Protein 8Z00 (pdb70)

Radius of gyration: 40.87 Å; Cα contacts (8 Å, |Δi|>4): 2159; chains: 2; bounding box: 57×71×134 Å

B-factor: mean 33.97, std 18.91, range [0.84, 108.85]

Secondary structure (DSSP, 8-state):
--EEEEEEEB--S-SSS----B-S-EEEE-TTSEEEE--SSHHHHHHHHHHHHTSS--SEEEEEETTBSTTSSS---SSTT-EEE-SS----SS-BHHHHHHHHHHHTT--HHHHHHHHHHHHHHHT---TTSBGGGS-HHHHHHHHHHHHHHT--SEEEEE-S-SS--HHHHHHHHHHHHHHSSSSS-EEEEE-S-SGGGGG-SEEEEEETTEEEEEE-HHHHHTTTT-SSHHHHS-----TTTHHHHHHHHHHHHHT-HHHHIIIIIHHHHHHHHHHHHSSPPP--EEEEE-BTTS----SS-------SSSS-S-SSHHHHTTS-TTTEEEEE-SSHHHHHHHHHTTT-SEE--B-TTHHHHHHHHHHHGGG--HHHHHHT-EEEEEB-SSHHHHHHHHHHHHHHHHHHHHHHHHHTS--GGGG--SEEE-S-SBS-SS--SHHHHHHHHHHHHHHHHHHHHHHHHHHHHHHTTHHHHHHHTT--HHHHHHHHHHHHHHHHHHHHHHHHIIIIIIT-----S-HHHHHHHHHHHHHHHHHHHHHHHHH-SSHHHHHHHHHHHHHHHHHHTTSSS-GGGS-HHHHHHHTTSTTHHHHHHHHHHHHH---TTSHHHHHHHHHHHHHHHHHHHHHHHHHH--/--EEEES--EEEE-SSSEEEEE-S-EEEE-TTSB--EEESSHHHHHHHHHHHHTSS--SS--EEETTBSTTSSSS-TTTTTEEEE-SS----SS-BHHHHHHHHHHHTT--HHHHHHHHHHHHHHTT---TTSBGGGS-HHHHHHHHHHHHHTT--SEEEEE-SSSS--HHHHHHHHHHHHHHHTTSS-EEEEE-S-TTTTTS-SSEEEEETTEEEEEE-HHHHHHHHT-S-SHHHH------HHHHHHHHHHHHHHHT-HHHHIIIIIHHHHHHHHHHHHSSPPP--EEEEEEETTS----SS-------SSSS-S-SSHHHHTTS-TTTEEEEE-S-HHHHHHHHHTTT-SEEEEE-TTHHHHHHHHHHHGGG--TTHHHHTSEEEEEB-SSHHHHHHHHHHHHHHHHHHHHHHSSTTS--GGGGS-SEEE---SBS-SS--HHHHHHHHHHHHHHHHHHHHHHHHHHHHHHHTTHHHHHHHHT--HHHHHHHHHHHHHHHHHHHHHHHHIIIIIIT-----S-HHHHHHHHHHHHHHHHHHHHHHHHH--SHHHHHHHHHHHHHHHHHHTTSSS-GGGS-HHHHHHHTTSTTHHHHHHHHHHHHT---TTSHHHHHHHHHHHHHHHHHHHHHHHHHH--

InterPro domains:
  IPR000412 ABC-2 transporter [PR00164] (591-613)
  IPR000412 ABC-2 transporter [PR00164] (673-697)
  IPR000412 ABC-2 transporter [PR00164] (710-729)
  IPR000412 ABC-2 transporter [PR00164] (730-749)
  IPR003439 ABC transporter-like, ATP-binding domain [PF00005] (83-226)
  IPR003439 ABC transporter-like, ATP-binding domain [PS50893] (64-298)
  IPR003593 AAA+ ATPase domain [SM00382] (92-283)
  IPR013525 ABC-2 type transporter, transmembrane domain [PF12698] (410-778)
  IPR017871 ABC transporter-like, conserved site [PS00211] (199-213)
  IPR027417 P-loop containing nucleoside triphosphate hydrolase [G3DSA:3.40.50.300] (60-331)
  IPR027417 P-loop containing nucleoside triphosphate hydrolase [SSF52540] (66-286)
  IPR047817 ABC-2 type transporter, transmembrane domain, bacterial-type [PS51012] (559-788)

Sequence (1284 aa):
HAVCVRHAFKQYGSKKNPNHVLSDLNMTVAKGTIYGLLGASGCGKTTLLSCIVGRRRLNTGEIWVLGGKPGTKGSGVPGKRVGYMPQEIALYGEFSIKETMMYFGWIFGMESSEINERLQFLLNFLDLPSQNRLVKNLSGGQQRRVSFAVALMHDPELLILDEPTVGVDPLLRQSIWNHLVQITKDGNKTVIITTHYIEEARQAHTIGLMRSGKLLAEESPHVLLSMYGCQSLEEVFLKLSSWGKIKALLQKNFLRMWRNVGVMLFIFALPVMQVILFCLAIGRDPTGLKLAIVNHEKNYTNQSYQECSFDYGCKFSYLSCRYLNNLRNSTILKEYYPDPESAVDAVKQGHAWGALYFTENFTDALVARMALGKDADPETLDQSEVRVWLDMSNQQIGIILQRDLQLSYQDFAKDLLGACEQNPDLAEIPISFKEPIYGSNKPSFTDFVAPGVILTIVFFLAVALTSSALIIERMEGLLDRSWVAGVTPGEILFSHVVTQFVVMCGQTALVLIFMILVFGVQCKGDIGWVIVLTILQGLCGMCFGFVISAICELERNAIQLALGSFYPTLLLSGVIWPIEGMPTVLRYVSTFLPLTLATTSLRAMLTRGWSIAEPAVYYGFLATIIWIVAFLTISMLVLRFKHAVCVRHAFKQYGSKKNPNHVLSDLNMTVAKGTIYGLLGASGCGKTTLLSCIVGRRRLNTGEIWVLGGKPGTKGSGVPGKRVGYMPQEIALYGEFSIKETMMYFGWIFGMESSEINERLQFLLNFLDLPSQNRLVKNLSGGQQRRVSFAVALMHDPELLILDEPTVGVDPLLRQSIWNHLVQITKDGNKTVIITTHYIEEARQAHTIGLMRSGKLLAEESPHVLLSMYGCQSLEEVFLKLSSWGKIKALLQKNFLRMWRNVGVMLFIFALPVMQVILFCLAIGRDPTGLKLAIVNHEKNYTNQSYQECSFDYGCKFSYLSCRYLNNLRNSTILKEYYPDPESAVDAVKQGHAWGALYFTENFTDALVARMALGKDADPETLDQSEVRVWLDMSNQQIGIILQRDLQLSYQDFAKDLLGACEQNPDLAEIPISFKEPIYGSNKPSFTDFVAPGVILTIVFFLAVALTSSALIIERMEGLLDRSWVAGVTPGEILFSHVVTQFVVMCGQTALVLIFMILVFGVQCKGDIGWVIVLTILQGLCGMCFGFVISAICELERNAIQLALGSFYPTLLLSGVIWPIEGMPTVLRYVSTFLPLTLATTSLRAMLTRGWSIAEPAVYYGFLATIIWIVAFLTISMLVLRFK

Solvent-accessible surface area: 55242 Å² total; per-residue (Å²): 128,1,0,27,0,81,93,0,86,19,74,98,63,70,201,192,76,56,57,114,12,4,24,64,1,71,1,36,0,43,104,11,26,0,2,0,0,3,12,24,54,35,69,8,6,38,6,0,0,2,2,1,1,24,43,103,110,5,90,92,20,119,10,110,1,15,36,10,94,10,37,60,183,60,13,16,2,43,16,137,97,5,1,18,1,3,78,70,60,2,14,20,25,15,15,10,1,58,57,7,2,27,18,14,0,100,11,22,59,32,116,51,87,79,0,52,121,59,1,98,91,2,25,129,39,0,108,20,27,68,46,105,53,51,5,121,91,16,38,51,37,40,34,40,48,0,2,4,2,6,2,8,1,19,85,4,29,1,2,0,0,2,14,6,0,39,29,18,55,12,68,35,15,107,41,4,6,87,28,0,31,107,36,2,130,149,41,76,50,2,0,0,2,0,3,48,22,33,49,38,0,117,83,4,80,30,0,0,1,10,59,88,10,84,29,42,26,58,84,26,8,128,68,10,12,94,98,202,63,34,136,23,1,71,72,5,12,81,47,154,113,94,203,26,51,30,104,9,7,38,101,14,32,74,51,68,29,170,89,52,111,43,48,55,105,32,6,54,45,15,5,27,79,34,0,51,26,5,9,50,2,7,2,93,50,1,74,28,1,83,0,0,0,0,8,70,32,35,131,107,86,84,85,95,121,8,84,56,57,31,55,154,50,49,187,52,46,79,2,0,2,6,2,5,92,34,6,86,119,86,12,6,85,59,39,19,35,66,64,20,112,41,0,26,71,4,0,104,81,64,103,10,37,0,0,0,39,0,10,106,69,4,10,99,10,2,45,34,34,79,69,80,38,132,116,11,64,98,120,22,15,72,41,0,28,3,35,1,54,7,0,8,22,19,18,8,0,0,46,11,0,58,80,6,0,90,83,0,30,44,50,2,18,68,58,10,34,42,36,43,152,76,59,58,78,44,25,71,75,11,12,22,62,71,139,14,36,36,29,59,125,138,34,41,7,23,43,7,4,0,1,0,27,2,0,19,16,1,6,34,18,2,2,41,39,0,6,44,48,30,0,29,24,90,79,74,4,10,48,42,15,13,65,5,10,14,1,74,88,51,17,32,96,105,4,25,47,43,15,8,84,74,5,2,44,29,6,4,50,64,1,15,84,56,0,32,144,91,63,52,12,106,35,112,22,79,83,34,100,0,68,65,0,0,30,29,0,0,40,0,0,8,4,37,0,19,13,3,6,25,97,13,128,76,33,77,65,7,45,51,82,20,24,24,31,24,45,18,26,43,25,16,5,6,7,32,5,2,39,33,7,5,48,81,116,35,48,151,89,0,51,154,39,15,8,5,53,0,1,61,0,0,35,6,3,3,22,54,30,22,62,56,79,49,68,36,0,76,108,0,19,95,17,0,82,117,71,29,90,36,17,83,68,77,11,123,85,26,101,179,124,205,136,2,0,31,0,91,100,0,82,22,75,67,65,70,197,191,75,47,58,120,15,3,33,58,0,75,1,59,1,44,98,16,34,0,3,1,0,3,12,12,53,32,58,9,6,28,0,0,0,6,3,0,0,18,66,102,223,20,72,109,28,96,14,106,0,12,42,10,112,19,48,69,212,54,22,14,1,40,16,131,102,3,0,17,0,2,95,69,62,2,20,20,20,18,12,11,0,78,55,7,2,21,17,14,0,102,12,20,64,26,123,58,84,87,0,56,114,51,2,91,90,2,24,131,36,0,92,23,31,70,38,113,51,54,5,126,93,17,38,45,39,43,34,38,42,0,2,2,0,5,3,6,2,25,84,4,42,1,2,0,0,5,24,6,1,45,35,15,40,16,71,27,27,92,45,2,2,70,40,0,17,128,39,1,121,162,38,108,61,2,0,0,4,0,4,32,40,20,34,46,1,83,79,1,50,39,0,0,0,8,62,99,9,97,26,74,22,59,70,33,0,107,72,4,18,82,112,124,70,30,138,18,0,47,75,6,9,57,54,147,158,95,151,43,53,19,107,4,7,31,91,14,32,78,51,66,28,176,90,54,108,47,49,44,107,30,6,48,44,12,2,27,75,26,0,57,22,5,9,51,0,6,3,97,53,0,62,34,0,80,0,0,0,1,7,68,35,36,129,100,88,81,85,85,125,7,79,53,58,26,54,151,69,64,180,57,60,73,1,0,3,18,3,8,95,37,6,81,115,84,11,3,89,53,36,20,33,59,68,24,123,38,0,26,74,4,0,103,80,63,101,10,38,0,1,0,38,0,14,103,69,2,12,115,12,0,55,36,30,76,62,78,39,113,110,12,63,100,113,22,18,70,38,0,29,2,28,1,56,5,1,12,24,16,15,8,0,0,44,8,0,59,69,3,0,82,73,0,31,56,47,1,19,72,69,25,32,39,104,75,171,80,52,52,82,48,24,64,74,8,11,22,67,73,138,16,36,38,37,64,122,124,32,50,7,15,47,8,3,0,1,0,24,6,0,17,12,0,6,36,17,2,3,32,39,0,6,34,43,33,0,28,18,85,97,67,7,8,47,38,14,14,67,4,10,18,2,73,91,51,17,33,84,102,2,28,47,47,12,7,86,76,6,0,43,27,7,4,52,65,1,17,83,51,0,46,144,88,62,52,14,102,32,118,17,88,76,35,104,0,67,62,0,0,29,37,0,0,37,0,0,8,6,38,0,18,14,3,8,39,93,13,140,84,37,75,62,6,36,51,78,17,28,22,43,24,43,20,25,48,23,15,5,9,5,42,6,2,39,43,5,7,43,77,123,35,52,144,87,0,51,150,38,16,5,5,54,0,0,65,0,0,31,6,3,9,22,60,28,19,63,55,80,50,72,40,0,75,117,0,17,89,14,1,83,118,69,31,89,34,14,68,71,80,7,105,91,35,111,175,172,188

Foldseek 3Di:
DFKWKFQFWAWDDDPVDIGTLA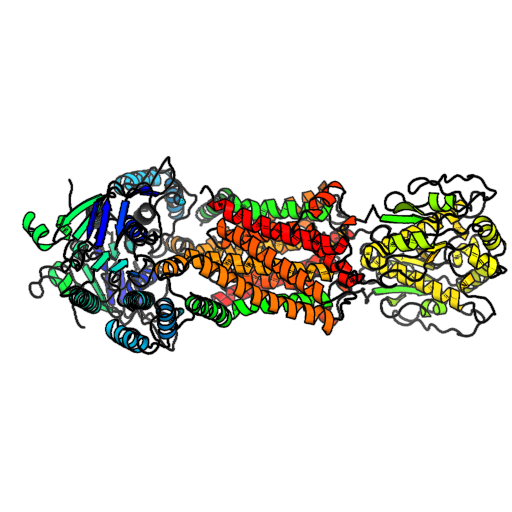GGATDDFDFLFEEEEEEPDQSNVQVVLCLQLPVDPTDDIAMQGCQGHHPDPRHPRQALQEFEQHPFLQFDWPDFLLRRLVLLCLLRVHDPVLSVVLVVVLCVLLVADDRGDTLVPDDPLNSLSSSVSSRPRSPHQEYEYEASDDPDDVVSVVSVVVVVLVVSDPDRHYYYYYHNPPQSCLSGQWYFYDDPNYTPDIGGPVVLCPPPPHPGCPVSSVDPGAVRNLVSLLVVVVSVCVSDPVNCCVQPVVLLVVLVVLLVPPWDAAFEAEEEEEALLFDDDAQQDTPLDDDQQAPQGRLPSLLVVLFDNRHYHYTYDHDPVVRVVCCVDVRHFKYWDQANCQRVLLVVCVVQDPNRDVVSVVNNDIDMDGDPPDPRVVVVVVVRSVVSVLVSQLSNDVSVPHDSCVSDDPDDDDADPFDHPDDTLSLQQLLPSLLLSLLLSLLLVLLVVLLVSVVSCNVVSSSSNPDDPVSVVVSVVVNQLVSSLSSNVSSCCCNPVPSNRFFQADVVLLSVLSSLSNLLSNLLSLQLNLPDNDSVSSVCVSVVPSVPLSVLQQNNHHLVPDDPVSSVVNCLDLRNLSSQLSSCRRRPHDDCPDPSNCVNVVSSVVSSVVSNVNSVVSVVVD/DFKWKFAFWAWDDDPVDIHTLAGGETDDFDWLFEFEEEEPDQPSVLVVLCLQLPNPPGPPIAMQGQQGGHPPVRHPSQALQEFEQHPFLLDDWPAFLLRRLVLLCLLRPHDPVLSVVLSVVLCVLLVADDRRDTLVPDDPLNSLSSSVSSSPRSPHQEYEHEASDDPDDPVSLVSVVVVVLVDSPPDRHYYYYYHDPQQSCQSGAWYFYDYPNYTPGTGGPVVLCVVVVDPGVVVSSVCPPVVSPLVSLLVVVVSVCVSDVVNCCVLAVVLLVCLVVLLVPPFDAAFPAEEEEAAALFDDDAQQDTPLDDDLPAPQDRLPSLLVVLFDNRRYDYTYDHDPVVRVVCCVPVNHFKYKYADSCQRVLLVVPVVCDPNDDVVSVVNNDIDMDGNPPDPRSVVVVVVRSVVSVLVSQLSNDDVVPDHSCVSDDPPDDDADPFDHPDDTLSLQQLLVSLLLSLQLSLLLVLQVVLLVSVLRCNVVSSSSNNHDPVSNVVSVVVVQLVSSLSSNVSSCCCNPVPSNQFFLADVVVVSVLSSLSNLLSNLLSLLLNLPDNDSVVSVCVSVVPSVVLSVLQCNNHHLVPDDPVSSVVNVLDLRNLSSQLSSCRGRVHDDCPDCSNCVNVVSSVVSSVVSNCSSVVVVPVD

Structure (mmCIF, N/CA/C/O backbone):
data_8Z00
#
_entry.id   8Z00
#
_cell.length_a   1.00
_cell.length_b   1.00
_cell.length_c   1.00
_cell.angle_alpha   90.00
_cell.angle_beta   90.00
_cell.angle_gamma   90.00
#
_symmetry.space_group_name_H-M   'P 1'
#
loop_
_entity.id
_entity.type
_entity.pdbx_description
1 polymer 'ABC transporter G family member 23-like Protein'
2 non-polymer 'Lauryl Maltose Neopentyl Glycol'
3 non-polymer '[(2~{R})-1-[2-azanylethoxy(oxidanyl)phosphoryl]oxy-3-[(5~{Z},8~{Z},11~{E},14~{E},17~{Z})-icosa-5,8,11,14,17-pentaenoxy]propan-2-yl] octadecanoate'
4 non-polymer (~{E})-~{N}-[(2~{S},3~{R})-1,3-bis(oxidanyl)octadecan-2-yl]octadec-9-enamide
#
loop_
_atom_site.group_PDB
_atom_site.id
_atom_site.type_symbol
_atom_site.label_atom_id
_atom_site.label_alt_id
_atom_site.label_comp_id
_atom_site.label_asym_id
_atom_site.label_entity_id
_atom_site.label_seq_id
_atom_site.pdbx_PDB_ins_code
_atom_site.Cartn_x
_atom_site.Cartn_y
_atom_site.Cartn_z
_atom_site.occupancy
_atom_site.B_iso_or_equiv
_atom_site.auth_seq_id
_atom_site.auth_comp_id
_atom_site.auth_asym_id
_atom_site.auth_atom_id
_atom_site.pdbx_PDB_model_num
ATOM 1 N N . HIS A 1 62 ? 192.961 162.816 239.137 1.00 46.35 62 HIS A N 1
ATOM 2 C CA . HIS A 1 62 ? 193.726 163.879 238.497 1.00 46.70 62 HIS A CA 1
ATOM 3 C C . HIS A 1 62 ? 193.243 164.117 237.073 1.00 48.98 62 HIS A C 1
ATOM 4 O O . HIS A 1 62 ? 193.284 163.217 236.235 1.00 47.71 62 HIS A O 1
ATOM 11 N N . ALA A 1 63 ? 192.782 165.339 236.806 1.00 42.52 63 ALA A N 1
ATOM 12 C CA . ALA A 1 63 ? 192.273 165.672 235.481 1.00 35.68 63 ALA A CA 1
ATOM 13 C C . ALA A 1 63 ? 193.396 166.092 234.538 1.00 36.64 63 ALA A C 1
ATOM 14 O O . ALA A 1 63 ? 193.444 165.652 233.385 1.00 40.46 63 ALA A O 1
ATOM 16 N N . VAL A 1 64 ? 194.307 166.941 235.010 1.00 29.05 64 VAL A N 1
ATOM 17 C CA . VAL A 1 64 ? 195.391 167.475 234.194 1.00 24.99 64 VAL A CA 1
ATOM 18 C C . VAL A 1 64 ? 196.707 167.262 234.930 1.00 30.57 64 VAL A C 1
ATOM 19 O O . VAL A 1 64 ? 196.809 167.556 236.126 1.00 35.61 64 VAL A O 1
ATOM 23 N N . CYS A 1 65 ? 197.707 166.743 234.220 1.00 36.05 65 CYS A N 1
ATOM 24 C CA . CYS A 1 65 ? 199.058 166.598 234.745 1.00 35.49 65 CYS A CA 1
ATOM 25 C C . CYS A 1 65 ? 200.049 167.064 233.690 1.00 39.75 65 CYS A C 1
ATOM 26 O O . CYS A 1 65 ? 200.039 166.563 232.562 1.00 49.21 65 CYS A O 1
ATOM 29 N N . VAL A 1 66 ? 200.903 168.018 234.057 1.00 39.83 66 VAL A N 1
ATOM 30 C CA . VAL A 1 66 ? 201.900 168.587 233.157 1.00 40.45 66 VAL A CA 1
ATOM 31 C C . VAL A 1 66 ? 203.267 168.446 233.809 1.00 40.37 66 VAL A C 1
ATOM 32 O O . VAL A 1 66 ? 203.426 168.756 234.994 1.00 47.75 66 VAL A O 1
ATOM 36 N N . ARG A 1 67 ? 204.251 167.974 233.043 1.00 48.66 67 ARG A N 1
ATOM 37 C CA . ARG A 1 67 ? 205.589 167.726 233.571 1.00 51.11 67 ARG A CA 1
ATOM 38 C C . ARG A 1 67 ? 206.632 168.261 232.601 1.00 50.29 67 ARG A C 1
ATOM 39 O O . ARG A 1 67 ? 206.688 167.825 231.447 1.00 52.28 67 ARG A O 1
ATOM 47 N N . HIS A 1 68 ? 207.457 169.197 233.078 1.00 51.73 68 HIS A N 1
ATOM 48 C CA . HIS A 1 68 ? 208.635 169.684 232.354 1.00 51.99 68 HIS A CA 1
ATOM 49 C C . HIS A 1 68 ? 208.275 170.236 230.975 1.00 51.09 68 HIS A C 1
ATOM 50 O O . HIS A 1 68 ? 208.878 169.878 229.963 1.00 54.62 68 HIS A O 1
ATOM 57 N N . ALA A 1 69 ? 207.300 171.141 230.941 1.00 51.50 69 ALA A N 1
ATOM 58 C CA . ALA A 1 69 ? 206.781 171.680 229.687 1.00 55.61 69 ALA A CA 1
ATOM 59 C C . ALA A 1 69 ? 207.598 172.899 229.268 1.00 56.51 69 ALA A C 1
ATOM 60 O O . ALA A 1 69 ? 207.459 173.978 229.851 1.00 54.46 69 ALA A O 1
ATOM 62 N N . PHE A 1 70 ? 208.424 172.737 228.236 1.00 57.63 70 PHE A N 1
ATOM 63 C CA . PHE A 1 70 ? 209.253 173.814 227.707 1.00 55.53 70 PHE A CA 1
ATOM 64 C C . PHE A 1 70 ? 208.602 174.407 226.464 1.00 57.93 70 PHE A C 1
ATOM 65 O O . PHE A 1 70 ? 208.170 173.670 225.573 1.00 55.76 70 PHE A O 1
ATOM 73 N N . LYS A 1 71 ? 208.543 175.736 226.405 1.00 64.85 71 LYS A N 1
ATOM 74 C CA . LYS A 1 71 ? 207.969 176.435 225.263 1.00 64.28 71 LYS A CA 1
ATOM 75 C C . LYS A 1 71 ? 208.578 177.827 225.169 1.00 65.70 71 LYS A C 1
ATOM 76 O O . LYS A 1 71 ? 208.839 178.466 226.192 1.00 65.26 71 LYS A O 1
ATOM 82 N N . GLN A 1 72 ? 208.803 178.287 223.939 1.00 72.79 72 GLN A N 1
ATOM 83 C CA . GLN A 1 72 ? 209.358 179.612 223.703 1.00 73.12 72 GLN A CA 1
ATOM 84 C C . GLN A 1 72 ? 208.803 180.160 222.396 1.00 74.23 72 GLN A C 1
ATOM 85 O O . GLN A 1 72 ? 208.338 179.411 221.533 1.00 75.25 72 GLN A O 1
ATOM 91 N N . TYR A 1 73 ? 208.859 181.485 222.261 1.00 79.68 73 TYR A N 1
ATOM 92 C CA . TYR A 1 73 ? 208.278 182.187 221.114 1.00 79.15 73 TYR A CA 1
ATOM 93 C C . TYR A 1 73 ? 209.226 183.310 220.706 1.00 81.02 73 TYR A C 1
ATOM 94 O O . TYR A 1 73 ? 209.233 184.376 221.328 1.00 84.14 73 TYR A O 1
ATOM 103 N N . GLY A 1 74 ? 210.010 183.079 219.661 1.00 83.48 74 GLY A N 1
ATOM 104 C CA . GLY A 1 74 ? 210.902 184.110 219.164 1.00 82.30 74 GLY A CA 1
ATOM 105 C C . GLY A 1 74 ? 211.970 183.511 218.266 1.00 84.96 74 GLY A C 1
ATOM 106 O O . GLY A 1 74 ? 211.863 182.367 217.828 1.00 85.58 74 GLY A O 1
ATOM 107 N N . SER A 1 75 ? 212.994 184.317 218.007 1.00 91.07 75 SER A N 1
ATOM 108 C CA . SER A 1 75 ? 214.128 183.920 217.187 1.00 90.54 75 SER A CA 1
ATOM 109 C C . SER A 1 75 ? 215.260 183.394 218.063 1.00 89.88 75 SER A C 1
ATOM 110 O O . SER A 1 75 ? 215.294 183.613 219.275 1.00 89.01 75 SER A O 1
ATOM 113 N N . LYS A 1 76 ? 216.195 182.688 217.424 1.00 90.17 76 LYS A N 1
ATOM 114 C CA . LYS A 1 76 ? 217.305 182.095 218.162 1.00 91.97 76 LYS A CA 1
ATOM 115 C C . LYS A 1 76 ? 218.238 183.154 218.735 1.00 92.11 76 LYS A C 1
ATOM 116 O O . LYS A 1 76 ? 218.875 182.921 219.769 1.00 92.39 76 LYS A O 1
ATOM 122 N N . LYS A 1 77 ? 218.339 184.314 218.082 1.00 92.78 77 LYS A N 1
ATOM 123 C CA . LYS A 1 77 ? 219.233 185.362 218.564 1.00 93.92 77 LYS A CA 1
ATOM 124 C C . LYS A 1 77 ? 218.781 185.892 219.920 1.00 93.38 77 LYS A C 1
ATOM 125 O O . LYS A 1 77 ? 219.586 186.025 220.849 1.00 92.21 77 LYS A O 1
ATOM 131 N N . ASN A 1 78 ? 217.492 186.199 220.052 1.00 85.43 78 ASN A N 1
ATOM 132 C CA . ASN A 1 78 ? 216.919 186.729 221.290 1.00 83.13 78 ASN A CA 1
ATOM 133 C C . ASN A 1 78 ? 215.644 185.960 221.608 1.00 82.61 78 ASN A C 1
ATOM 134 O O . ASN A 1 78 ? 214.532 186.466 221.406 1.00 80.58 78 ASN A O 1
ATOM 139 N N . PRO A 1 79 ? 215.767 184.728 222.100 1.00 87.47 79 PRO A N 1
ATOM 140 C CA . PRO A 1 79 ? 214.572 183.937 222.410 1.00 87.05 79 PRO A CA 1
ATOM 141 C C . PRO A 1 79 ? 213.771 184.539 223.553 1.00 86.27 79 PRO A C 1
ATOM 142 O O . PRO A 1 79 ? 214.315 185.156 224.473 1.00 86.22 79 PRO A O 1
ATOM 146 N N . ASN A 1 80 ? 212.456 184.349 223.483 1.00 76.38 80 ASN A N 1
ATOM 147 C CA . ASN A 1 80 ? 211.526 184.792 224.518 1.00 76.64 80 ASN A CA 1
ATOM 148 C C . ASN A 1 80 ? 210.960 183.525 225.152 1.00 76.60 80 ASN A C 1
ATOM 149 O O . ASN A 1 80 ? 210.045 182.902 224.606 1.00 76.32 80 ASN A O 1
ATOM 154 N N . HIS A 1 81 ? 211.507 183.150 226.306 1.00 74.95 81 HIS A N 1
ATOM 155 C CA . HIS A 1 81 ? 211.161 181.892 226.966 1.00 75.14 81 HIS A CA 1
ATOM 156 C C . HIS A 1 81 ? 209.820 182.054 227.671 1.00 75.84 81 HIS A C 1
ATOM 157 O O . HIS A 1 81 ? 209.737 182.527 228.806 1.00 76.10 81 HIS A O 1
ATOM 164 N N . VAL A 1 82 ? 208.751 181.650 226.983 1.00 68.54 82 VAL A N 1
ATOM 165 C CA . VAL A 1 82 ? 207.419 181.711 227.575 1.00 67.68 82 VAL A CA 1
ATOM 166 C C . VAL A 1 82 ? 207.278 180.673 228.682 1.00 66.53 82 VAL A C 1
ATOM 167 O O . VAL A 1 82 ? 206.682 180.941 229.732 1.00 67.06 82 VAL A O 1
ATOM 171 N N . LEU A 1 83 ? 207.831 179.479 228.474 1.00 62.01 83 LEU A N 1
ATOM 172 C CA . LEU A 1 83 ? 207.736 178.395 229.439 1.00 59.04 83 LEU A CA 1
ATOM 173 C C . LEU A 1 83 ? 209.124 177.859 229.761 1.00 59.52 83 LEU A C 1
ATOM 174 O O . LEU A 1 83 ? 210.062 177.975 228.969 1.00 61.20 83 LEU A O 1
ATOM 179 N N . SER A 1 84 ? 209.234 177.265 230.945 1.00 59.53 84 SER A N 1
ATOM 180 C CA . SER A 1 84 ? 210.443 176.589 231.399 1.00 59.06 84 SER A CA 1
ATOM 181 C C . SER A 1 84 ? 210.006 175.308 232.097 1.00 59.96 84 SER A C 1
ATOM 182 O O . SER A 1 84 ? 208.867 174.859 231.940 1.00 64.32 84 SER A O 1
ATOM 185 N N . ASP A 1 85 ? 210.909 174.702 232.867 1.00 54.10 85 ASP A N 1
ATOM 186 C CA . ASP A 1 85 ? 210.555 173.493 233.601 1.00 56.25 85 ASP A CA 1
ATOM 187 C C . ASP A 1 85 ? 209.365 173.776 234.510 1.00 58.14 85 ASP A C 1
ATOM 188 O O . ASP A 1 85 ? 209.489 174.506 235.499 1.00 60.97 85 ASP A O 1
ATOM 193 N N . LEU A 1 86 ? 208.211 173.198 234.185 1.00 47.65 86 LEU A N 1
ATOM 194 C CA . LEU A 1 86 ? 206.956 173.528 234.845 1.00 48.57 86 LEU A CA 1
ATOM 195 C C . LEU A 1 86 ? 206.196 172.251 235.163 1.00 47.63 86 LEU A C 1
ATOM 196 O O . LEU A 1 86 ? 206.064 171.373 234.306 1.00 49.89 86 LEU A O 1
ATOM 201 N N . ASN A 1 87 ? 205.705 172.151 236.396 1.00 49.61 87 ASN A N 1
ATOM 202 C CA . ASN A 1 87 ? 204.892 171.031 236.844 1.00 48.00 87 ASN A CA 1
ATOM 203 C C . ASN A 1 87 ? 203.561 171.566 237.351 1.00 48.58 87 ASN A C 1
ATOM 204 O O . ASN A 1 87 ? 203.532 172.464 238.198 1.00 50.79 87 ASN A O 1
ATOM 209 N N . MET A 1 88 ? 202.466 171.015 236.835 1.00 43.36 88 MET A N 1
ATOM 210 C CA . MET A 1 88 ? 201.129 171.470 237.190 1.00 43.27 88 MET A CA 1
ATOM 211 C C . MET A 1 88 ? 200.229 170.259 237.374 1.00 40.97 88 MET A C 1
ATOM 212 O O . MET A 1 88 ? 200.248 169.341 236.550 1.00 47.30 88 MET A O 1
ATOM 217 N N . THR A 1 89 ? 199.449 170.257 238.454 1.00 31.30 89 THR A N 1
ATOM 218 C CA . THR A 1 89 ? 198.573 169.141 238.792 1.00 36.09 89 THR A CA 1
ATOM 219 C C . THR A 1 89 ? 197.206 169.682 239.178 1.00 40.65 89 THR A C 1
ATOM 220 O O . THR A 1 89 ? 197.092 170.470 240.122 1.00 42.08 89 THR A O 1
ATOM 224 N N . VAL A 1 90 ? 196.172 169.255 238.458 1.00 32.58 90 VAL A N 1
ATOM 225 C CA . VAL A 1 90 ? 194.800 169.682 238.703 1.00 30.31 90 VAL A CA 1
ATOM 226 C C . VAL A 1 90 ? 193.992 168.469 239.141 1.00 32.12 90 VAL A C 1
ATOM 227 O O . VAL A 1 90 ? 193.977 167.443 238.451 1.00 36.02 90 VAL A O 1
ATOM 231 N N . ALA A 1 91 ? 193.323 168.588 240.282 1.00 34.08 91 ALA A N 1
ATOM 232 C CA . ALA A 1 91 ? 192.548 167.493 240.840 1.00 30.01 91 ALA A CA 1
ATOM 233 C C . ALA A 1 91 ? 191.119 167.519 240.311 1.00 39.62 91 ALA A C 1
ATOM 234 O O . ALA A 1 91 ? 190.596 168.559 239.906 1.00 43.44 91 ALA A O 1
ATOM 236 N N . LYS A 1 92 ? 190.490 166.349 240.324 1.00 44.33 92 LYS A N 1
ATOM 237 C CA . LYS A 1 92 ? 189.137 166.198 239.805 1.00 37.67 92 LYS A CA 1
ATOM 238 C C . LYS A 1 92 ? 188.131 166.704 240.832 1.00 36.82 92 LYS A C 1
ATOM 239 O O . LYS A 1 92 ? 188.138 166.262 241.985 1.00 42.80 92 LYS A O 1
ATOM 245 N N . GLY A 1 93 ? 187.269 167.626 240.415 1.00 30.87 93 GLY A N 1
ATOM 246 C CA . GLY A 1 93 ? 186.210 168.126 241.264 1.00 35.21 93 GLY A CA 1
ATOM 247 C C . GLY A 1 93 ? 186.492 169.415 242.002 1.00 33.30 93 GLY A C 1
ATOM 248 O O . GLY A 1 93 ? 185.735 169.755 242.917 1.00 37.42 93 GLY A O 1
ATOM 249 N N . THR A 1 94 ? 187.548 170.141 241.644 1.00 27.97 94 THR A N 1
ATOM 250 C CA . THR A 1 94 ? 187.915 171.375 242.325 1.00 29.26 94 THR A CA 1
ATOM 251 C C . THR A 1 94 ? 188.018 172.514 241.319 1.00 31.27 94 THR A C 1
ATOM 252 O O . THR A 1 94 ? 187.915 172.318 240.106 1.00 27.66 94 THR A O 1
ATOM 256 N N . ILE A 1 95 ? 188.224 173.719 241.845 1.00 30.24 95 ILE A N 1
ATOM 257 C CA . ILE A 1 95 ? 188.496 174.905 241.040 1.00 23.15 95 ILE A CA 1
ATOM 258 C C . ILE A 1 95 ? 189.979 175.223 241.151 1.00 27.21 95 ILE A C 1
ATOM 259 O O . ILE A 1 95 ? 190.520 175.321 242.259 1.00 32.49 95 ILE A O 1
ATOM 264 N N . TYR A 1 96 ? 190.639 175.381 240.008 1.00 14.80 96 TYR A N 1
ATOM 265 C CA . TYR A 1 96 ? 192.058 175.698 239.950 1.00 13.73 96 TYR A CA 1
ATOM 266 C C . TYR A 1 96 ? 192.238 177.072 239.323 1.00 24.91 96 TYR A C 1
ATOM 267 O O . TYR A 1 96 ? 191.746 177.322 238.219 1.00 29.19 96 TYR A O 1
ATOM 276 N N . GLY A 1 97 ? 192.946 177.954 240.024 1.00 24.94 97 GLY A N 1
ATOM 277 C CA . GLY A 1 97 ? 193.170 179.298 239.531 1.00 20.35 97 GLY A CA 1
ATOM 278 C C . GLY A 1 97 ? 194.616 179.587 239.191 1.00 24.58 97 GLY A C 1
ATOM 279 O O . GLY A 1 97 ? 195.501 179.441 240.037 1.00 32.82 97 GLY A O 1
ATOM 280 N N . LEU A 1 98 ? 194.867 180.001 237.953 1.00 24.54 98 LEU A N 1
ATOM 281 C CA . LEU A 1 98 ? 196.200 180.368 237.493 1.00 28.08 98 LEU A CA 1
ATOM 282 C C . LEU A 1 98 ? 196.344 181.882 237.589 1.00 31.67 98 LEU A C 1
ATOM 283 O O . LEU A 1 98 ? 195.541 182.621 237.010 1.00 31.23 98 LEU A O 1
ATOM 288 N N . LEU A 1 99 ? 197.361 182.340 238.314 1.00 36.49 99 LEU A N 1
ATOM 289 C CA . LEU A 1 99 ? 197.507 183.748 238.673 1.00 38.87 99 LEU A CA 1
ATOM 290 C C . LEU A 1 99 ? 198.872 184.277 238.253 1.00 40.83 99 LEU A C 1
ATOM 291 O O . LEU A 1 99 ? 199.578 184.932 239.021 1.00 45.23 99 LEU A O 1
ATOM 296 N N . GLY A 1 100 ? 199.261 183.997 237.013 1.00 46.96 100 GLY A N 1
ATOM 297 C CA . GLY A 1 100 ? 200.518 184.501 236.506 1.00 47.86 100 GLY A CA 1
ATOM 298 C C . GLY A 1 100 ? 200.509 186.006 236.314 1.00 48.75 100 GLY A C 1
ATOM 299 O O . GLY A 1 100 ? 199.467 186.647 236.180 1.00 49.17 100 GLY A O 1
ATOM 300 N N . ALA A 1 101 ? 201.714 186.580 236.306 1.00 62.35 101 ALA A N 1
ATOM 301 C CA . ALA A 1 101 ? 201.852 188.024 236.150 1.00 63.46 101 ALA A CA 1
ATOM 302 C C . ALA A 1 101 ? 201.585 188.467 234.717 1.00 61.08 101 ALA A C 1
ATOM 303 O O . ALA A 1 101 ? 200.940 189.497 234.495 1.00 61.41 101 ALA A O 1
ATOM 305 N N . SER A 1 102 ? 202.068 187.708 233.738 1.00 57.89 102 SER A N 1
ATOM 306 C CA . SER A 1 102 ? 201.898 188.035 232.330 1.00 57.87 102 SER A CA 1
ATOM 307 C C . SER A 1 102 ? 200.925 187.058 231.685 1.00 61.33 102 SER A C 1
ATOM 308 O O . SER A 1 102 ? 200.904 185.871 232.025 1.00 62.02 102 SER A O 1
ATOM 311 N N . GLY A 1 103 ? 200.122 187.565 230.750 1.00 56.19 103 GLY A N 1
ATOM 312 C CA . GLY A 1 103 ? 199.135 186.743 230.077 1.00 52.58 103 GLY A CA 1
ATOM 313 C C . GLY A 1 103 ? 199.670 185.860 228.973 1.00 53.12 103 GLY A C 1
ATOM 314 O O . GLY A 1 103 ? 198.919 185.039 228.440 1.00 53.53 103 GLY A O 1
ATOM 315 N N . CYS A 1 104 ? 200.947 186.006 228.613 1.00 55.11 104 CYS A N 1
ATOM 316 C CA . CYS A 1 104 ? 201.512 185.173 227.558 1.00 52.92 104 CYS A CA 1
ATOM 317 C C . CYS A 1 104 ? 201.708 183.736 228.029 1.00 54.65 104 CYS A C 1
ATOM 318 O O . CYS A 1 104 ? 201.392 182.791 227.297 1.00 56.37 104 CYS A O 1
ATOM 321 N N . GLY A 1 105 ? 202.236 183.552 229.240 1.00 49.61 105 GLY A N 1
ATOM 322 C CA . GLY A 1 105 ? 202.453 182.206 229.745 1.00 47.82 105 GLY A CA 1
ATOM 323 C C . GLY A 1 105 ? 201.162 181.451 229.999 1.00 48.85 105 GLY A C 1
ATOM 324 O O . GLY A 1 105 ? 201.043 180.273 229.650 1.00 50.19 105 GLY A O 1
ATOM 325 N N . LYS A 1 106 ? 200.180 182.115 230.615 1.00 43.96 106 LYS A N 1
ATOM 326 C CA . LYS A 1 106 ? 198.912 181.456 230.913 1.00 43.95 106 LYS A CA 1
ATOM 327 C C . LYS A 1 106 ? 198.175 181.067 229.637 1.00 43.73 106 LYS A C 1
ATOM 328 O O . LYS A 1 106 ? 197.626 179.963 229.539 1.00 46.26 106 LYS A O 1
ATOM 334 N N . THR A 1 107 ? 198.151 181.966 228.650 1.00 42.03 107 THR A N 1
ATOM 335 C CA . THR A 1 107 ? 197.481 181.665 227.389 1.00 40.30 107 THR A CA 1
ATOM 336 C C . THR A 1 107 ? 198.149 180.497 226.676 1.00 38.23 107 THR A C 1
ATOM 337 O O . THR A 1 107 ? 197.469 179.603 226.161 1.00 43.60 107 THR A O 1
ATOM 341 N N . THR A 1 108 ? 199.484 180.482 226.648 1.00 36.14 108 THR A N 1
ATOM 342 C CA . THR A 1 108 ? 200.199 179.383 226.010 1.00 40.31 108 THR A CA 1
ATOM 343 C C . THR A 1 108 ? 199.952 178.066 226.735 1.00 43.04 108 THR A C 1
ATOM 344 O O . THR A 1 108 ? 199.776 177.022 226.096 1.00 46.41 108 THR A O 1
ATOM 348 N N . LEU A 1 109 ? 199.937 178.093 228.070 1.00 38.80 109 LEU A N 1
ATOM 349 C CA . LEU A 1 109 ? 199.677 176.873 228.828 1.00 37.63 109 LEU A CA 1
ATOM 350 C C . LEU A 1 109 ? 198.275 176.342 228.557 1.00 38.68 109 LEU A C 1
ATOM 351 O O . LEU A 1 109 ? 198.088 175.137 228.351 1.00 38.63 109 LEU A O 1
ATOM 356 N N . LEU A 1 110 ? 197.276 177.228 228.542 1.00 35.13 110 LEU A N 1
ATOM 357 C CA . LEU A 1 110 ? 195.912 176.792 228.259 1.00 33.30 110 LEU A CA 1
ATOM 358 C C . LEU A 1 110 ? 195.787 176.252 226.839 1.00 37.29 110 LEU A C 1
ATOM 359 O O . LEU A 1 110 ? 195.102 175.247 226.606 1.00 40.98 110 LEU A O 1
ATOM 364 N N . SER A 1 111 ? 196.441 176.907 225.876 1.00 37.44 111 SER A N 1
ATOM 365 C CA . SER A 1 111 ? 196.389 176.443 224.493 1.00 37.67 111 SER A CA 1
ATOM 366 C C . SER A 1 111 ? 197.049 175.079 224.342 1.00 38.36 111 SER A C 1
ATOM 367 O O . SER A 1 111 ? 196.570 174.231 223.581 1.00 39.48 111 SER A O 1
ATOM 370 N N . CYS A 1 112 ? 198.158 174.852 225.048 1.00 41.45 112 CYS A N 1
ATOM 371 C CA . CYS A 1 112 ? 198.791 173.540 225.013 1.00 40.52 112 CYS A CA 1
ATOM 372 C C . CYS A 1 112 ? 197.933 172.486 225.700 1.00 42.50 112 CYS A C 1
ATOM 373 O O . CYS A 1 112 ? 197.941 171.320 225.292 1.00 43.37 112 CYS A O 1
ATOM 376 N N . ILE A 1 113 ? 197.196 172.872 226.745 1.00 41.20 113 ILE A N 1
ATOM 377 C CA . ILE A 1 113 ? 196.306 171.928 227.414 1.00 33.93 113 ILE A CA 1
ATOM 378 C C . ILE A 1 113 ? 195.161 171.520 226.492 1.00 35.46 113 ILE A C 1
ATOM 379 O O . ILE A 1 113 ? 194.823 170.335 226.393 1.00 35.38 113 ILE A O 1
ATOM 384 N N . VAL A 1 114 ? 194.550 172.486 225.796 1.00 38.50 114 VAL A N 1
ATOM 385 C CA . VAL A 1 114 ? 193.426 172.162 224.916 1.00 32.52 114 VAL A CA 1
ATOM 386 C C . VAL A 1 114 ? 193.860 171.575 223.583 1.00 35.54 114 VAL A C 1
ATOM 387 O O . VAL A 1 114 ? 193.003 171.144 222.803 1.00 37.54 114 VAL A O 1
ATOM 391 N N . GLY A 1 115 ? 195.159 171.549 223.294 1.00 35.22 115 GLY A N 1
ATOM 392 C CA . GLY A 1 115 ? 195.674 170.869 222.125 1.00 34.02 115 GLY A CA 1
ATOM 393 C C . GLY A 1 115 ? 195.836 171.711 220.878 1.00 34.20 115 GLY A C 1
ATOM 394 O O . GLY A 1 115 ? 196.364 171.205 219.881 1.00 33.31 115 GLY A O 1
ATOM 395 N N . ARG A 1 116 ? 195.406 172.973 220.893 1.00 36.91 116 ARG A N 1
ATOM 396 C CA . ARG A 1 116 ? 195.537 173.811 219.708 1.00 37.06 116 ARG A CA 1
ATOM 397 C C . ARG A 1 116 ? 196.962 174.296 219.476 1.00 41.28 116 ARG A C 1
ATOM 398 O O . ARG A 1 116 ? 197.246 174.836 218.402 1.00 46.03 116 ARG A O 1
ATOM 406 N N . ARG A 1 117 ? 197.856 174.128 220.449 1.00 50.27 117 ARG A N 1
ATOM 407 C CA . ARG A 1 117 ? 199.271 174.425 220.274 1.00 51.34 117 ARG A CA 1
ATOM 408 C C . ARG A 1 117 ? 200.091 173.306 220.899 1.00 49.89 117 ARG A C 1
ATOM 409 O O . ARG A 1 117 ? 199.633 172.602 221.801 1.00 48.98 117 ARG A O 1
ATOM 417 N N . ARG A 1 118 ? 201.314 173.148 220.404 1.00 62.51 118 ARG A N 1
ATOM 418 C CA . ARG A 1 118 ? 202.230 172.125 220.885 1.00 63.68 118 ARG A CA 1
ATOM 419 C C . ARG A 1 118 ? 203.513 172.776 221.380 1.00 65.30 118 ARG A C 1
ATOM 420 O O . ARG A 1 118 ? 204.055 173.680 220.736 1.00 64.32 118 ARG A O 1
ATOM 428 N N . LEU A 1 119 ? 203.991 172.310 222.527 1.00 64.72 119 LEU A N 1
ATOM 429 C CA . LEU A 1 119 ? 205.188 172.826 223.170 1.00 64.00 119 LEU A CA 1
ATOM 430 C C . LEU A 1 119 ? 206.405 171.971 222.826 1.00 67.55 119 LEU A C 1
ATOM 431 O O . LEU A 1 119 ? 206.288 170.810 222.427 1.00 69.32 119 LEU A O 1
ATOM 436 N N . ASN A 1 120 ? 207.588 172.575 222.984 1.00 67.86 120 ASN A N 1
ATOM 437 C CA . ASN A 1 120 ? 208.811 171.988 222.441 1.00 67.48 120 ASN A CA 1
ATOM 438 C C . ASN A 1 120 ? 209.145 170.655 223.102 1.00 68.27 120 ASN A C 1
ATOM 439 O O . ASN A 1 120 ? 209.375 169.652 222.417 1.00 68.69 120 ASN A O 1
ATOM 444 N N . THR A 1 121 ? 209.187 170.624 224.432 1.00 63.03 121 THR A N 1
ATOM 445 C CA . THR A 1 121 ? 209.554 169.408 225.148 1.00 64.19 121 THR A CA 1
ATOM 446 C C . THR A 1 121 ? 208.798 169.356 226.466 1.00 63.20 121 THR A C 1
ATOM 447 O O . THR A 1 121 ? 208.848 170.311 227.245 1.00 61.01 121 THR A O 1
ATOM 451 N N . GLY A 1 122 ? 208.110 168.250 226.708 1.00 62.08 122 GLY A N 1
ATOM 452 C CA . GLY A 1 122 ? 207.333 168.103 227.920 1.00 61.36 122 GLY A CA 1
ATOM 453 C C . GLY A 1 122 ? 206.295 167.008 227.770 1.00 62.52 122 GLY A C 1
ATOM 454 O O . GLY A 1 122 ? 206.311 166.233 226.816 1.00 65.92 122 GLY A O 1
ATOM 455 N N . GLU A 1 123 ? 205.392 166.966 228.748 1.00 58.66 123 GLU A N 1
ATOM 456 C CA . GLU A 1 123 ? 204.342 165.956 228.790 1.00 60.33 123 GLU A CA 1
ATOM 457 C C . GLU A 1 123 ? 203.050 166.595 229.273 1.00 59.03 123 GLU A C 1
ATOM 458 O O . GLU A 1 123 ? 203.053 167.326 230.266 1.00 59.50 123 GLU A O 1
ATOM 464 N N . ILE A 1 124 ? 201.953 166.317 228.571 1.00 51.04 124 ILE A N 1
ATOM 465 C CA . ILE A 1 124 ? 200.626 166.784 228.954 1.00 44.07 124 ILE A CA 1
ATOM 466 C C . ILE A 1 124 ? 199.691 165.584 228.990 1.00 46.29 124 ILE A C 1
ATOM 467 O O . ILE A 1 124 ? 199.664 164.783 228.049 1.00 49.44 124 ILE A O 1
ATOM 472 N N . TRP A 1 125 ? 198.930 165.459 230.075 1.00 38.94 125 TRP A N 1
ATOM 473 C CA . TRP A 1 125 ? 197.998 164.354 230.275 1.00 36.16 125 TRP A CA 1
ATOM 474 C C . TRP A 1 125 ? 196.676 164.942 230.746 1.00 36.10 125 TRP A C 1
ATOM 475 O O . TRP A 1 125 ? 196.576 165.408 231.885 1.00 44.08 125 TRP A O 1
ATOM 486 N N . VAL A 1 126 ? 195.669 164.937 229.875 1.00 35.30 126 VAL A N 1
ATOM 487 C CA . VAL A 1 126 ? 194.371 165.530 230.177 1.00 35.92 126 VAL A CA 1
ATOM 488 C C . VAL A 1 126 ? 193.285 164.498 229.909 1.00 37.39 126 VAL A C 1
ATOM 489 O O . VAL A 1 126 ? 193.151 164.013 228.780 1.00 37.26 126 VAL A O 1
ATOM 493 N N . LEU A 1 127 ? 192.515 164.168 230.945 1.00 36.00 127 LEU A N 1
ATOM 494 C CA . LEU A 1 127 ? 191.297 163.365 230.842 1.00 34.84 127 LEU A CA 1
ATOM 495 C C . LEU A 1 127 ? 191.536 161.986 230.233 1.00 42.00 127 LEU A C 1
ATOM 496 O O . LEU A 1 127 ? 190.604 161.375 229.701 1.00 48.29 127 LEU A O 1
ATOM 501 N N . GLY A 1 128 ? 192.759 161.469 230.295 1.00 34.06 128 GLY A N 1
ATOM 502 C CA . GLY A 1 128 ? 192.999 160.125 229.808 1.00 30.22 128 GLY A CA 1
ATOM 503 C C . GLY A 1 128 ? 194.279 159.940 229.019 1.00 32.36 128 GLY A C 1
ATOM 504 O O . GLY A 1 128 ? 194.794 158.823 228.929 1.00 40.71 128 GLY A O 1
ATOM 505 N N . GLY A 1 129 ? 194.802 161.014 228.442 1.00 33.77 129 GLY A N 1
ATOM 506 C CA . GLY A 1 129 ? 196.008 160.893 227.651 1.00 32.17 129 GLY A CA 1
ATOM 507 C C . GLY A 1 129 ? 196.383 162.216 227.025 1.00 40.76 129 GLY A C 1
ATOM 508 O O . GLY A 1 129 ? 195.854 163.270 227.384 1.00 43.35 129 GLY A O 1
ATOM 509 N N . LYS A 1 130 ? 197.315 162.142 226.083 1.00 58.57 130 LYS A N 1
ATOM 510 C CA . LYS A 1 130 ? 197.779 163.335 225.392 1.00 60.17 130 LYS A CA 1
ATOM 511 C C . LYS A 1 130 ? 196.638 163.937 224.578 1.00 64.98 130 LYS A C 1
ATOM 512 O O . LYS A 1 130 ? 195.904 163.197 223.909 1.00 71.42 130 LYS A O 1
ATOM 518 N N . PRO A 1 131 ? 196.443 165.255 224.618 1.00 61.27 131 PRO A N 1
ATOM 519 C CA . PRO A 1 131 ? 195.358 165.862 223.839 1.00 64.83 131 PRO A CA 1
ATOM 520 C C . PRO A 1 131 ? 195.531 165.612 222.348 1.00 66.20 131 PRO A C 1
ATOM 521 O O . PRO A 1 131 ? 196.645 165.617 221.821 1.00 66.84 131 PRO A O 1
ATOM 525 N N . GLY A 1 132 ? 194.406 165.392 221.669 1.00 71.85 132 GLY A N 1
ATOM 526 C CA . GLY A 1 132 ? 194.400 165.141 220.246 1.00 73.16 132 GLY A CA 1
ATOM 527 C C . GLY A 1 132 ? 194.520 163.687 219.849 1.00 75.99 132 GLY A C 1
ATOM 528 O O . GLY A 1 132 ? 194.355 163.372 218.664 1.00 79.65 132 GLY A O 1
ATOM 529 N N . THR A 1 133 ? 194.800 162.795 220.791 1.00 83.35 133 THR A N 1
ATOM 530 C CA . THR A 1 133 ? 194.921 161.369 220.528 1.00 87.17 133 THR A CA 1
ATOM 531 C C . THR A 1 133 ? 193.770 160.623 221.192 1.00 88.28 133 THR A C 1
ATOM 532 O O . THR A 1 133 ? 192.883 161.216 221.812 1.00 83.84 133 THR A O 1
ATOM 536 N N . LYS A 1 134 ? 193.790 159.301 221.057 1.00 99.37 134 LYS A N 1
ATOM 537 C CA . LYS A 1 134 ? 192.764 158.471 221.661 1.00 99.51 134 LYS A CA 1
ATOM 538 C C . LYS A 1 134 ? 192.984 158.369 223.168 1.00 99.58 134 LYS A C 1
ATOM 539 O O . LYS A 1 134 ? 194.058 158.673 223.693 1.00 99.69 134 LYS A O 1
ATOM 545 N N . GLY A 1 135 ? 191.945 157.937 223.867 1.00 100.23 135 GLY A N 1
ATOM 546 C CA . GLY A 1 135 ? 191.983 157.925 225.328 1.00 101.16 135 GLY A CA 1
ATOM 547 C C . GLY A 1 135 ? 191.638 159.257 225.948 1.00 101.05 135 GLY A C 1
ATOM 548 O O . GLY A 1 135 ? 190.756 159.331 226.808 1.00 100.12 135 GLY A O 1
ATOM 549 N N . SER A 1 136 ? 192.317 160.321 225.531 1.00 96.78 136 SER A N 1
ATOM 550 C CA . SER A 1 136 ? 191.990 161.656 226.009 1.00 97.44 136 SER A CA 1
ATOM 551 C C . SER A 1 136 ? 190.694 162.144 225.376 1.00 99.08 136 SER A C 1
ATOM 552 O O . SER A 1 136 ? 190.381 161.815 224.229 1.00 98.31 136 SER A O 1
ATOM 555 N N . GLY A 1 137 ? 189.939 162.933 226.132 1.00 88.20 137 GLY A N 1
ATOM 556 C CA . GLY A 1 137 ? 188.708 163.499 225.620 1.00 84.79 137 GLY A CA 1
ATOM 557 C C . GLY A 1 137 ? 188.783 165.000 225.442 1.00 85.71 137 GLY A C 1
ATOM 558 O O . GLY A 1 137 ? 187.796 165.706 225.666 1.00 86.62 137 GLY A O 1
ATOM 559 N N . VAL A 1 138 ? 189.944 165.501 225.033 1.00 71.04 138 VAL A N 1
ATOM 560 C CA . VAL A 1 138 ? 190.161 166.941 224.921 1.00 69.10 138 VAL A CA 1
ATOM 561 C C . VAL A 1 138 ? 189.431 167.498 223.701 1.00 62.17 138 VAL A C 1
ATOM 562 O O . VAL A 1 138 ? 188.606 168.409 223.858 1.00 60.50 138 VAL A O 1
ATOM 566 N N . PRO A 1 139 ? 189.680 167.009 222.468 1.00 58.84 139 PRO A N 1
ATOM 567 C CA . PRO A 1 139 ? 188.928 167.610 221.346 1.00 59.23 139 PRO A CA 1
ATOM 568 C C . PRO A 1 139 ? 187.536 167.000 221.203 1.00 55.85 139 PRO A C 1
ATOM 569 O O . PRO A 1 139 ? 187.271 166.108 220.399 1.00 60.33 139 PRO A O 1
ATOM 573 N N . GLY A 1 140 ? 186.611 167.488 222.013 1.00 28.58 140 GLY A N 1
ATOM 574 C CA . GLY A 1 140 ? 185.268 166.959 221.983 1.00 21.44 140 GLY A CA 1
ATOM 575 C C . GLY A 1 140 ? 184.343 167.712 222.907 1.00 23.66 140 GLY A C 1
ATOM 576 O O . GLY A 1 140 ? 184.645 168.820 223.350 1.00 28.14 140 GLY A O 1
ATOM 577 N N . LYS A 1 141 ? 183.206 167.086 223.195 1.00 21.57 141 LYS A N 1
ATOM 578 C CA . LYS A 1 141 ? 182.168 167.678 224.025 1.00 19.24 141 LYS A CA 1
ATOM 579 C C . LYS A 1 141 ? 182.401 167.464 225.514 1.00 26.73 141 LYS A C 1
ATOM 580 O O . LYS A 1 141 ? 181.577 167.898 226.326 1.00 28.12 141 LYS A O 1
ATOM 586 N N . ARG A 1 142 ? 183.499 166.810 225.893 1.00 28.70 142 ARG A N 1
ATOM 587 C CA . ARG A 1 142 ? 183.839 166.639 227.299 1.00 23.81 142 ARG A CA 1
ATOM 588 C C . ARG A 1 142 ? 184.548 167.850 227.889 1.00 22.47 142 ARG A C 1
ATOM 589 O O . ARG A 1 142 ? 184.805 167.866 229.096 1.00 22.81 142 ARG A O 1
ATOM 597 N N . VAL A 1 143 ? 184.866 168.857 227.078 1.00 19.73 143 VAL A N 1
ATOM 598 C CA . VAL A 1 143 ? 185.560 170.050 227.543 1.00 18.93 143 VAL A CA 1
ATOM 599 C C . VAL A 1 143 ? 184.818 171.283 227.045 1.00 23.42 143 VAL A C 1
ATOM 600 O O . VAL A 1 143 ? 184.094 171.238 226.046 1.00 28.69 143 VAL A O 1
ATOM 604 N N . GLY A 1 144 ? 184.991 172.387 227.766 1.00 14.42 144 GLY A N 1
ATOM 605 C CA . GLY A 1 144 ? 184.444 173.669 227.369 1.00 6.89 144 GLY A CA 1
ATOM 606 C C . GLY A 1 144 ? 185.504 174.748 227.397 1.00 9.59 144 GLY A C 1
ATOM 607 O O . GLY A 1 144 ? 186.078 175.029 228.451 1.00 26.51 144 GLY A O 1
ATOM 608 N N . TYR A 1 145 ? 185.775 175.360 226.250 1.00 10.17 145 TYR A N 1
ATOM 609 C CA . TYR A 1 145 ? 186.886 176.287 226.094 1.00 8.14 145 TYR A CA 1
ATOM 610 C C . TYR A 1 145 ? 186.368 177.688 225.801 1.00 17.92 145 TYR A C 1
ATOM 611 O O . TYR A 1 145 ? 185.551 177.876 224.894 1.00 25.00 145 TYR A O 1
ATOM 620 N N . MET A 1 146 ? 186.847 178.664 226.570 1.00 21.33 146 MET A N 1
ATOM 621 C CA . MET A 1 146 ? 186.585 180.076 226.312 1.00 14.96 146 MET A CA 1
ATOM 622 C C . MET A 1 146 ? 187.893 180.745 225.916 1.00 20.81 146 MET A C 1
ATOM 623 O O . MET A 1 146 ? 188.743 181.006 226.782 1.00 26.97 146 MET A O 1
ATOM 628 N N . PRO A 1 147 ? 188.113 181.035 224.637 1.00 19.15 147 PRO A N 1
ATOM 629 C CA . PRO A 1 147 ? 189.413 181.563 224.207 1.00 16.18 147 PRO A CA 1
ATOM 630 C C . PRO A 1 147 ? 189.630 182.992 224.684 1.00 24.46 147 PRO A C 1
ATOM 631 O O . PRO A 1 147 ? 188.720 183.677 225.155 1.00 29.30 147 PRO A O 1
ATOM 635 N N . GLN A 1 148 ? 190.885 183.432 224.564 1.00 35.55 148 GLN A N 1
ATOM 636 C CA . GLN A 1 148 ? 191.252 184.775 225.003 1.00 36.90 148 GLN A CA 1
ATOM 637 C C . GLN A 1 148 ? 190.525 185.845 224.198 1.00 38.49 148 GLN A C 1
ATOM 638 O O . GLN A 1 148 ? 190.041 186.833 224.762 1.00 38.84 148 GLN A O 1
ATOM 644 N N . GLU A 1 149 ? 190.436 185.668 222.886 1.00 35.91 149 GLU A N 1
ATOM 645 C CA . GLU A 1 149 ? 189.761 186.611 222.010 1.00 32.06 149 GLU A CA 1
ATOM 646 C C . GLU A 1 149 ? 188.338 186.148 221.724 1.00 30.96 149 GLU A C 1
ATOM 647 O O . GLU A 1 149 ? 187.989 184.980 221.907 1.00 37.34 149 GLU A O 1
ATOM 653 N N . ILE A 1 150 ? 187.511 187.089 221.273 1.00 33.34 150 ILE A N 1
ATOM 654 C CA . ILE A 1 150 ? 186.138 186.763 220.910 1.00 31.41 150 ILE A CA 1
ATOM 655 C C . ILE A 1 150 ? 186.155 185.988 219.600 1.00 38.28 150 ILE A C 1
ATOM 656 O O . ILE A 1 150 ? 186.582 186.505 218.560 1.00 45.45 150 ILE A O 1
ATOM 661 N N . ALA A 1 151 ? 185.694 184.741 219.645 1.00 26.79 151 ALA A N 1
ATOM 662 C CA . ALA A 1 151 ? 185.733 183.873 218.476 1.00 20.75 151 ALA A CA 1
ATOM 663 C C . ALA A 1 151 ? 184.324 183.508 218.033 1.00 26.27 151 ALA A C 1
ATOM 664 O O . ALA A 1 151 ? 184.036 182.339 217.759 1.00 28.73 151 ALA A O 1
ATOM 666 N N . LEU A 1 152 ? 183.437 184.497 217.978 1.00 19.51 152 LEU A N 1
ATOM 667 C CA . LEU A 1 152 ? 182.060 184.301 217.556 1.00 22.74 152 LEU A CA 1
ATOM 668 C C . LEU A 1 152 ? 181.860 184.839 216.146 1.00 23.53 152 LEU A C 1
ATOM 669 O O . LEU A 1 152 ? 182.548 185.767 215.714 1.00 28.51 152 LEU A O 1
ATOM 674 N N . TYR A 1 153 ? 180.909 184.243 215.431 1.00 20.92 153 TYR A N 1
ATOM 675 C CA . TYR A 1 153 ? 180.561 184.701 214.094 1.00 16.71 153 TYR A CA 1
ATOM 676 C C . TYR A 1 153 ? 179.610 185.886 214.184 1.00 27.67 153 TYR A C 1
ATOM 677 O O . TYR A 1 153 ? 178.619 185.844 214.920 1.00 32.00 153 TYR A O 1
ATOM 686 N N . GLY A 1 154 ? 179.907 186.939 213.432 1.00 26.91 154 GLY A N 1
ATOM 687 C CA . GLY A 1 154 ? 178.983 188.039 213.295 1.00 17.10 154 GLY A CA 1
ATOM 688 C C . GLY A 1 154 ? 177.765 187.620 212.491 1.00 24.87 154 GLY A C 1
ATOM 689 O O . GLY A 1 154 ? 177.525 186.443 212.218 1.00 38.56 154 GLY A O 1
ATOM 690 N N . GLU A 1 155 ? 176.959 188.620 212.136 1.00 25.56 155 GLU A N 1
ATOM 691 C CA . GLU A 1 155 ? 175.761 188.451 211.313 1.00 32.33 155 GLU A CA 1
ATOM 692 C C . GLU A 1 155 ? 174.919 187.247 211.734 1.00 28.99 155 GLU A C 1
ATOM 693 O O . GLU A 1 155 ? 174.155 186.699 210.934 1.00 32.54 155 GLU A O 1
ATOM 699 N N . PHE A 1 156 ? 175.023 186.858 213.003 1.00 26.85 156 PHE A N 1
ATOM 700 C CA . PHE A 1 156 ? 174.273 185.744 213.561 1.00 23.41 156 PHE A CA 1
ATOM 701 C C . PHE A 1 156 ? 173.663 186.184 214.881 1.00 21.88 156 PHE A C 1
ATOM 702 O O . PHE A 1 156 ? 174.322 186.853 215.681 1.00 25.13 156 PHE A O 1
ATOM 710 N N . SER A 1 157 ? 172.406 185.818 215.107 1.00 17.75 157 SER A N 1
ATOM 711 C CA . SER A 1 157 ? 171.788 186.148 216.378 1.00 18.42 157 SER A CA 1
ATOM 712 C C . SER A 1 157 ? 172.356 185.255 217.478 1.00 21.87 157 SER A C 1
ATOM 713 O O . SER A 1 157 ? 173.099 184.304 217.225 1.00 30.55 157 SER A O 1
ATOM 716 N N . ILE A 1 158 ? 172.015 185.587 218.722 1.00 19.67 158 ILE A N 1
ATOM 717 C CA . ILE A 1 158 ? 172.467 184.777 219.850 1.00 25.25 158 ILE A CA 1
ATOM 718 C C . ILE A 1 158 ? 171.884 183.372 219.754 1.00 29.46 158 ILE A C 1
ATOM 719 O O . ILE A 1 158 ? 172.597 182.368 219.895 1.00 27.39 158 ILE A O 1
ATOM 724 N N . LYS A 1 159 ? 170.581 183.285 219.473 1.00 25.77 159 LYS A N 1
ATOM 725 C CA . LYS A 1 159 ? 169.913 181.991 219.398 1.00 22.34 159 LYS A CA 1
ATOM 726 C C . LYS A 1 159 ? 170.512 181.119 218.303 1.00 24.50 159 LYS A C 1
ATOM 727 O O . LYS A 1 159 ? 170.731 179.921 218.507 1.00 29.85 159 LYS A O 1
ATOM 733 N N . GLU A 1 160 ? 170.782 181.703 217.134 1.00 20.47 160 GLU A N 1
ATOM 734 C CA . GLU A 1 160 ? 171.361 180.933 216.038 1.00 19.64 160 GLU A CA 1
ATOM 735 C C . GLU A 1 160 ? 172.760 180.439 216.384 1.00 23.22 160 GLU A C 1
ATOM 736 O O . GLU A 1 160 ? 173.132 179.317 216.022 1.00 27.81 160 GLU A O 1
ATOM 742 N N . THR A 1 161 ? 173.548 181.259 217.082 1.00 21.93 161 THR A N 1
ATOM 743 C CA . THR A 1 161 ? 174.869 180.824 217.527 1.00 24.16 161 THR A CA 1
ATOM 744 C C . THR A 1 161 ? 174.767 179.625 218.463 1.00 23.02 161 THR A C 1
ATOM 745 O O . THR A 1 161 ? 175.494 178.633 218.310 1.00 20.61 161 THR A O 1
ATOM 749 N N . MET A 1 162 ? 173.858 179.697 219.441 1.00 26.18 162 MET A N 1
ATOM 750 C CA . MET A 1 162 ? 173.708 178.580 220.369 1.00 21.05 162 MET A CA 1
ATOM 751 C C . MET A 1 162 ? 173.212 177.324 219.664 1.00 23.38 162 MET A C 1
ATOM 752 O O . MET A 1 162 ? 173.678 176.221 219.962 1.00 25.65 162 MET A O 1
ATOM 757 N N . MET A 1 163 ? 172.269 177.463 218.727 1.00 24.55 163 MET A N 1
ATOM 758 C CA . MET A 1 163 ? 171.797 176.288 217.996 1.00 23.78 163 MET A CA 1
ATOM 759 C C . MET A 1 163 ? 172.899 175.680 217.138 1.00 23.89 163 MET A C 1
ATOM 760 O O . MET A 1 163 ? 173.025 174.453 217.067 1.00 26.99 163 MET A O 1
ATOM 765 N N . TYR A 1 164 ? 173.707 176.512 216.478 1.00 20.01 164 TYR A N 1
ATOM 766 C CA . TYR A 1 164 ? 174.804 175.989 215.669 1.00 14.22 164 TYR A CA 1
ATOM 767 C C . TYR A 1 164 ? 175.798 175.219 216.529 1.00 18.96 164 TYR A C 1
ATOM 768 O O . TYR A 1 164 ? 176.187 174.090 216.198 1.00 26.76 164 TYR A O 1
ATOM 777 N N . PHE A 1 165 ? 176.201 175.803 217.660 1.00 26.98 165 PHE A N 1
ATOM 778 C CA . PHE A 1 165 ? 177.175 175.123 218.506 1.00 21.15 165 PHE A CA 1
ATOM 779 C C . PHE A 1 165 ? 176.587 173.879 219.162 1.00 20.53 165 PHE A C 1
ATOM 780 O O . PHE A 1 165 ? 177.304 172.894 219.362 1.00 21.39 165 PHE A O 1
ATOM 788 N N . GLY A 1 166 ? 175.295 173.894 219.498 1.00 18.23 166 GLY A N 1
ATOM 789 C CA . GLY A 1 166 ? 174.665 172.695 220.023 1.00 13.59 166 GLY A CA 1
ATOM 790 C C . GLY A 1 166 ? 174.566 171.590 218.989 1.00 23.40 166 GLY A C 1
ATOM 791 O O . GLY A 1 166 ? 174.708 170.409 219.316 1.00 31.44 166 GLY A O 1
ATOM 792 N N . TRP A 1 167 ? 174.310 171.955 217.731 1.00 26.92 167 TRP A N 1
ATOM 793 C CA . TRP A 1 167 ? 174.319 170.971 216.655 1.00 22.18 167 TRP A CA 1
ATOM 794 C C . TRP A 1 167 ? 175.708 170.381 216.469 1.00 23.37 167 TRP A C 1
ATOM 795 O O . TRP A 1 167 ? 175.849 169.193 216.158 1.00 28.64 167 TRP A O 1
ATOM 806 N N . ILE A 1 168 ? 176.747 171.201 216.641 1.00 26.61 168 ILE A N 1
ATOM 807 C CA . ILE A 1 168 ? 178.112 170.687 216.558 1.00 24.63 168 ILE A CA 1
ATOM 808 C C . ILE A 1 168 ? 178.349 169.623 217.625 1.00 20.85 168 ILE A C 1
ATOM 809 O O . ILE A 1 168 ? 178.964 168.583 217.361 1.00 27.94 168 ILE A O 1
ATOM 814 N N . PHE A 1 169 ? 177.851 169.855 218.838 1.00 22.19 169 PHE A N 1
ATOM 815 C CA . PHE A 1 169 ? 178.042 168.928 219.947 1.00 17.87 169 PHE A CA 1
ATOM 816 C C . PHE A 1 169 ? 177.051 167.771 219.942 1.00 21.28 169 PHE A C 1
ATOM 817 O O . PHE A 1 169 ? 177.149 166.894 220.806 1.00 28.84 169 PHE A O 1
ATOM 825 N N . GLY A 1 170 ? 176.104 167.746 219.008 1.00 24.42 170 GLY A N 1
ATOM 826 C CA . GLY A 1 170 ? 175.171 166.643 218.907 1.00 25.33 170 GLY A CA 1
ATOM 827 C C . GLY A 1 170 ? 173.950 166.730 219.794 1.00 31.54 170 GLY A C 1
ATOM 828 O O . GLY A 1 170 ? 173.191 165.757 219.866 1.00 34.32 170 GLY A O 1
ATOM 829 N N . MET A 1 171 ? 173.733 167.852 220.472 1.00 32.16 171 MET A N 1
ATOM 830 C CA . MET A 1 171 ? 172.570 168.000 221.333 1.00 32.05 171 MET A CA 1
ATOM 831 C C . MET A 1 171 ? 171.307 168.203 220.505 1.00 32.51 171 MET A C 1
ATOM 832 O O . MET A 1 171 ? 171.346 168.719 219.386 1.00 33.38 171 MET A O 1
ATOM 837 N N . GLU A 1 172 ? 170.178 167.787 221.072 1.00 39.78 172 GLU A N 1
ATOM 838 C CA . GLU A 1 172 ? 168.890 167.961 220.419 1.00 41.26 172 GLU A CA 1
ATOM 839 C C . GLU A 1 172 ? 168.439 169.413 220.506 1.00 45.01 172 GLU A C 1
ATOM 840 O O . GLU A 1 172 ? 168.809 170.146 221.425 1.00 45.80 172 GLU A O 1
ATOM 846 N N . SER A 1 173 ? 167.621 169.824 219.534 1.00 47.24 173 SER A N 1
ATOM 847 C CA . SER A 1 173 ? 167.167 171.209 219.479 1.00 41.28 173 SER A CA 1
ATOM 848 C C . SER A 1 173 ? 166.263 171.577 220.648 1.00 39.67 173 SER A C 1
ATOM 849 O O . SER A 1 173 ? 166.159 172.762 220.982 1.00 40.98 173 SER A O 1
ATOM 852 N N . SER A 1 174 ? 165.610 170.597 221.274 1.00 44.14 174 SER A N 1
ATOM 853 C CA . SER A 1 174 ? 164.725 170.891 222.395 1.00 45.01 174 SER A CA 1
ATOM 854 C C . SER A 1 174 ? 165.493 171.229 223.666 1.00 46.82 174 SER A C 1
ATOM 855 O O . SER A 1 174 ? 165.062 172.099 224.429 1.00 48.06 174 SER A O 1
ATOM 858 N N . GLU A 1 175 ? 166.619 170.557 223.918 1.00 41.44 175 GLU A N 1
ATOM 859 C CA . GLU A 1 175 ? 167.391 170.828 225.125 1.00 40.86 175 GLU A CA 1
ATOM 860 C C . GLU A 1 175 ? 168.283 172.055 224.992 1.00 43.71 175 GLU A C 1
ATOM 861 O O . GLU A 1 175 ? 168.739 172.582 226.012 1.00 46.51 175 GLU A O 1
ATOM 867 N N . ILE A 1 176 ? 168.546 172.517 223.768 1.00 38.04 176 ILE A N 1
ATOM 868 C CA . ILE A 1 176 ? 169.307 173.750 223.593 1.00 32.62 176 ILE A CA 1
ATOM 869 C C . ILE A 1 176 ? 168.495 174.952 224.056 1.00 40.05 176 ILE A C 1
ATOM 870 O O . ILE A 1 176 ? 169.054 175.920 224.584 1.00 46.86 176 ILE A O 1
ATOM 875 N N . ASN A 1 177 ? 167.174 174.921 223.859 1.00 36.37 177 ASN A N 1
ATOM 876 C CA . ASN A 1 177 ? 166.337 176.059 224.226 1.00 34.41 177 ASN A CA 1
ATOM 877 C C . ASN A 1 177 ? 166.367 176.319 225.728 1.00 37.83 177 ASN A C 1
ATOM 878 O O . ASN A 1 177 ? 166.435 177.475 226.162 1.00 44.92 177 ASN A O 1
ATOM 883 N N . GLU A 1 178 ? 166.297 175.260 226.538 1.00 32.76 178 GLU A N 1
ATOM 884 C CA . GLU A 1 178 ? 166.305 175.439 227.987 1.00 33.84 178 GLU A CA 1
ATOM 885 C C . GLU A 1 178 ? 167.624 176.032 228.462 1.00 36.92 178 GLU A C 1
ATOM 886 O O . GLU A 1 178 ? 167.643 176.938 229.306 1.00 42.35 178 GLU A O 1
ATOM 892 N N . ARG A 1 179 ? 168.740 175.535 227.925 1.00 29.79 179 ARG A N 1
ATOM 893 C CA . ARG A 1 179 ? 170.041 176.093 228.273 1.00 27.97 179 ARG A CA 1
ATOM 894 C C . ARG A 1 179 ? 170.148 177.545 227.833 1.00 30.07 179 ARG A C 1
ATOM 895 O O . ARG A 1 179 ? 170.698 178.381 228.559 1.00 35.38 179 ARG A O 1
ATOM 903 N N . LEU A 1 180 ? 169.630 177.864 226.645 1.00 32.09 180 LEU A N 1
ATOM 904 C CA . LEU A 1 180 ? 169.658 179.241 226.167 1.00 30.39 180 LEU A CA 1
ATOM 905 C C . LEU A 1 180 ? 168.870 180.161 227.089 1.00 31.06 180 LEU A C 1
ATOM 906 O O . LEU A 1 180 ? 169.335 181.253 227.430 1.00 36.99 180 LEU A O 1
ATOM 911 N N . GLN A 1 181 ? 167.676 179.737 227.505 1.00 30.60 181 GLN A N 1
ATOM 912 C CA . GLN A 1 181 ? 166.870 180.558 228.405 1.00 31.88 181 GLN A CA 1
ATOM 913 C C . GLN A 1 181 ? 167.569 180.751 229.745 1.00 36.40 181 GLN A C 1
ATOM 914 O O . GLN A 1 181 ? 167.628 181.870 230.278 1.00 37.48 181 GLN A O 1
ATOM 920 N N . PHE A 1 182 ? 168.119 179.667 230.301 1.00 39.76 182 PHE A N 1
ATOM 921 C CA . PHE A 1 182 ? 168.807 179.762 231.583 1.00 38.17 182 PHE A CA 1
ATOM 922 C C . PHE A 1 182 ? 169.997 180.707 231.497 1.00 34.66 182 PHE A C 1
ATOM 923 O O . PHE A 1 182 ? 170.196 181.551 232.376 1.00 38.12 182 PHE A O 1
ATOM 931 N N . LEU A 1 183 ? 170.797 180.588 230.435 1.00 30.11 183 LEU A N 1
ATOM 932 C CA . LEU A 1 183 ? 171.982 181.429 230.309 1.00 29.05 183 LEU A CA 1
ATOM 933 C C . LEU A 1 183 ? 171.619 182.880 230.023 1.00 31.05 183 LEU A C 1
ATOM 934 O O . LEU A 1 183 ? 172.307 183.790 230.498 1.00 38.23 183 LEU A O 1
ATOM 939 N N . LEU A 1 184 ? 170.551 183.119 229.258 1.00 32.73 184 LEU A N 1
ATOM 940 C CA . LEU A 1 184 ? 170.098 184.486 229.031 1.00 34.76 184 LEU A CA 1
ATOM 941 C C . LEU A 1 184 ? 169.663 185.139 230.335 1.00 35.87 184 LEU A C 1
ATOM 942 O O . LEU A 1 184 ? 169.970 186.310 230.585 1.00 37.82 184 LEU A O 1
ATOM 947 N N . ASN A 1 185 ? 168.940 184.398 231.178 1.00 39.82 185 ASN A N 1
ATOM 948 C CA . ASN A 1 185 ? 168.548 184.949 232.472 1.00 40.15 185 ASN A CA 1
ATOM 949 C C . ASN A 1 185 ? 169.765 185.146 233.373 1.00 38.71 185 ASN A C 1
ATOM 950 O O . ASN A 1 185 ? 169.848 186.139 234.105 1.00 39.77 185 ASN A O 1
ATOM 955 N N . PHE A 1 186 ? 170.719 184.214 233.329 1.00 37.91 186 PHE A N 1
ATOM 956 C CA . PHE A 1 186 ? 171.827 184.224 234.279 1.00 37.61 186 PHE A CA 1
ATOM 957 C C . PHE A 1 186 ? 172.847 185.310 233.957 1.00 36.95 186 PHE A C 1
ATOM 958 O O . PHE A 1 186 ? 173.361 185.973 234.865 1.00 40.49 186 PHE A O 1
ATOM 966 N N . LEU A 1 187 ? 173.159 185.508 232.679 1.00 32.38 187 LEU A N 1
ATOM 967 C CA . LEU A 1 187 ? 174.222 186.423 232.283 1.00 29.81 187 LEU A CA 1
ATOM 968 C C . LEU A 1 187 ? 173.723 187.822 231.941 1.00 33.52 187 LEU A C 1
ATOM 969 O O . LEU A 1 187 ? 174.528 188.661 231.524 1.00 33.55 187 LEU A O 1
ATOM 974 N N . ASP A 1 188 ? 172.427 188.090 232.107 1.00 37.86 188 ASP A N 1
ATOM 975 C CA . ASP A 1 188 ? 171.847 189.413 231.861 1.00 38.74 188 ASP A CA 1
ATOM 976 C C . ASP A 1 188 ? 172.120 189.880 230.431 1.00 35.49 188 ASP A C 1
ATOM 977 O O . ASP A 1 188 ? 172.496 191.028 230.185 1.00 39.16 188 ASP A O 1
ATOM 982 N N . LEU A 1 189 ? 171.930 188.974 229.485 1.00 32.06 189 LEU A N 1
ATOM 983 C CA . LEU A 1 189 ? 172.160 189.241 228.076 1.00 33.48 189 LEU A CA 1
ATOM 984 C C . LEU A 1 189 ? 170.919 189.843 227.430 1.00 35.80 189 LEU A C 1
ATOM 985 O O . LEU A 1 189 ? 169.802 189.680 227.930 1.00 37.81 189 LEU A O 1
ATOM 990 N N . PRO A 1 190 ? 171.081 190.554 226.306 1.00 39.01 190 PRO A N 1
ATOM 991 C CA . PRO A 1 190 ? 169.911 191.102 225.604 1.00 37.80 190 PRO A CA 1
ATOM 992 C C . PRO A 1 190 ? 169.055 190.018 224.971 1.00 37.88 190 PRO A C 1
ATOM 993 O O . PRO A 1 190 ? 169.313 188.826 225.164 1.00 40.35 190 PRO A O 1
ATOM 997 N N . SER A 1 191 ? 168.029 190.419 224.223 1.00 33.19 191 SER A N 1
ATOM 998 C CA . SER A 1 191 ? 167.120 189.453 223.621 1.00 33.82 191 SER A CA 1
ATOM 999 C C . SER A 1 191 ? 167.866 188.534 222.660 1.00 39.23 191 SER A C 1
ATOM 1000 O O . SER A 1 191 ? 168.858 188.919 222.035 1.00 41.23 191 SER A O 1
ATOM 1003 N N . GLN A 1 192 ? 167.372 187.300 222.550 1.00 36.52 192 GLN A N 1
ATOM 1004 C CA . GLN A 1 192 ? 168.047 186.249 221.799 1.00 31.11 192 GLN A CA 1
ATOM 1005 C C . GLN A 1 192 ? 168.119 186.521 220.303 1.00 32.22 192 GLN A C 1
ATOM 1006 O O . GLN A 1 192 ? 168.874 185.835 219.608 1.00 39.04 192 GLN A O 1
ATOM 1012 N N . ASN A 1 193 ? 167.361 187.486 219.790 1.00 34.66 193 ASN A N 1
ATOM 1013 C CA . ASN A 1 193 ? 167.315 187.760 218.361 1.00 35.08 193 ASN A CA 1
ATOM 1014 C C . ASN A 1 193 ? 168.284 188.850 217.923 1.00 34.87 193 ASN A C 1
ATOM 1015 O O . ASN A 1 193 ? 168.330 189.172 216.733 1.00 36.61 193 ASN A O 1
ATOM 1020 N N . ARG A 1 194 ? 169.056 189.421 218.843 1.00 32.28 194 ARG A N 1
ATOM 1021 C CA . ARG A 1 194 ? 170.004 190.465 218.485 1.00 31.24 194 ARG A CA 1
ATOM 1022 C C . ARG A 1 194 ? 171.237 189.865 217.825 1.00 27.38 194 ARG A C 1
ATOM 1023 O O . ARG A 1 194 ? 171.750 188.830 218.256 1.00 35.53 194 ARG A O 1
ATOM 1031 N N . LEU A 1 195 ? 171.711 190.525 216.774 1.00 22.80 195 LEU A N 1
ATOM 1032 C CA . LEU A 1 195 ? 172.898 190.063 216.072 1.00 20.34 195 LEU A CA 1
ATOM 1033 C C . LEU A 1 195 ? 174.143 190.292 216.921 1.00 24.14 195 LEU A C 1
ATOM 1034 O O . LEU A 1 195 ? 174.238 191.261 217.676 1.00 28.55 195 LEU A O 1
ATOM 1039 N N . VAL A 1 196 ? 175.106 189.378 216.789 1.00 26.90 196 VAL A N 1
ATOM 1040 C CA . VAL A 1 196 ? 176.316 189.447 217.602 1.00 24.75 196 VAL A CA 1
ATOM 1041 C C . VAL A 1 196 ? 177.142 190.676 217.237 1.00 25.75 196 VAL A C 1
ATOM 1042 O O . VAL A 1 196 ? 177.739 191.319 218.108 1.00 30.35 196 VAL A O 1
ATOM 1046 N N . LYS A 1 197 ? 177.177 191.033 215.953 1.00 30.71 197 LYS A N 1
ATOM 1047 C CA . LYS A 1 197 ? 177.937 192.198 215.513 1.00 29.03 197 LYS A CA 1
ATOM 1048 C C . LYS A 1 197 ? 177.340 193.515 215.990 1.00 27.20 197 LYS A C 1
ATOM 1049 O O . LYS A 1 197 ? 178.015 194.546 215.899 1.00 29.97 197 LYS A O 1
ATOM 1055 N N . ASN A 1 198 ? 176.105 193.512 216.487 1.00 24.35 198 ASN A N 1
ATOM 1056 C CA . ASN A 1 198 ? 175.431 194.724 216.929 1.00 22.86 198 ASN A CA 1
ATOM 1057 C C . ASN A 1 198 ? 175.527 194.942 218.434 1.00 27.98 198 ASN A C 1
ATOM 1058 O O . ASN A 1 198 ? 174.929 195.890 218.950 1.00 34.33 198 ASN A O 1
ATOM 1063 N N . LEU A 1 199 ? 176.258 194.093 219.147 1.00 29.38 199 LEU A N 1
ATOM 1064 C CA . LEU A 1 199 ? 176.429 194.220 220.586 1.00 27.66 199 LEU A CA 1
ATOM 1065 C C . LEU A 1 199 ? 177.756 194.899 220.908 1.00 26.17 199 LEU A C 1
ATOM 1066 O O . LEU A 1 199 ? 178.629 195.060 220.053 1.00 29.58 199 LEU A O 1
ATOM 1071 N N . SER A 1 200 ? 177.898 195.301 222.168 1.00 25.72 200 SER A N 1
ATOM 1072 C CA . SER A 1 200 ? 179.128 195.926 222.623 1.00 26.50 200 SER A CA 1
ATOM 1073 C C . SER A 1 200 ? 180.179 194.865 222.945 1.00 31.44 200 SER A C 1
ATOM 1074 O O . SER A 1 200 ? 179.941 193.660 222.838 1.00 36.58 200 SER A O 1
ATOM 1077 N N . GLY A 1 201 ? 181.361 195.332 223.350 1.00 28.69 201 GLY A N 1
ATOM 1078 C CA . GLY A 1 201 ? 182.474 194.433 223.597 1.00 22.69 201 GLY A CA 1
ATOM 1079 C C . GLY A 1 201 ? 182.309 193.544 224.811 1.00 28.92 201 GLY A C 1
ATOM 1080 O O . GLY A 1 201 ? 182.970 192.504 224.895 1.00 35.32 201 GLY A O 1
ATOM 1081 N N . GLY A 1 202 ? 181.451 193.927 225.753 1.00 23.50 202 GLY A N 1
ATOM 1082 C CA . GLY A 1 202 ? 181.225 193.123 226.937 1.00 20.30 202 GLY A CA 1
ATOM 1083 C C . GLY A 1 202 ? 180.164 192.061 226.733 1.00 26.08 202 GLY A C 1
ATOM 1084 O O . GLY A 1 202 ? 180.302 190.927 227.206 1.00 30.59 202 GLY A O 1
ATOM 1085 N N . GLN A 1 203 ? 179.093 192.424 226.025 1.00 27.43 203 GLN A N 1
ATOM 1086 C CA . GLN A 1 203 ? 178.045 191.457 225.724 1.00 24.27 203 GLN A CA 1
ATOM 1087 C C . GLN A 1 203 ? 178.557 190.342 224.822 1.00 25.01 203 GLN A C 1
ATOM 1088 O O . GLN A 1 203 ? 178.126 189.192 224.957 1.00 29.10 203 GLN A O 1
ATOM 1094 N N . GLN A 1 204 ? 179.478 190.655 223.909 1.00 21.26 204 GLN A N 1
ATOM 1095 C CA . GLN A 1 204 ? 180.088 189.613 223.090 1.00 22.42 204 GLN A CA 1
ATOM 1096 C C . GLN A 1 204 ? 180.881 188.631 223.944 1.00 24.91 204 GLN A C 1
ATOM 1097 O O . GLN A 1 204 ? 180.821 187.415 223.726 1.00 27.20 204 GLN A O 1
ATOM 1103 N N . ARG A 1 205 ? 181.624 189.138 224.930 1.00 24.98 205 ARG A N 1
ATOM 1104 C CA . ARG A 1 205 ? 182.358 188.256 225.833 1.00 23.93 205 ARG A CA 1
ATOM 1105 C C . ARG A 1 205 ? 181.411 187.403 226.667 1.00 23.36 205 ARG A C 1
ATOM 1106 O O . ARG A 1 205 ? 181.688 186.226 226.925 1.00 30.15 205 ARG A O 1
ATOM 1114 N N . ARG A 1 206 ? 180.295 187.983 227.111 1.00 19.45 206 ARG A N 1
ATOM 1115 C CA . ARG A 1 206 ? 179.319 187.204 227.868 1.00 17.79 206 ARG A CA 1
ATOM 1116 C C . ARG A 1 206 ? 178.688 186.114 227.006 1.00 18.26 206 ARG A C 1
ATOM 1117 O O . ARG A 1 206 ? 178.445 184.999 227.484 1.00 23.82 206 ARG A O 1
ATOM 1125 N N . VAL A 1 207 ? 178.421 186.412 225.733 1.00 14.98 207 VAL A N 1
ATOM 1126 C CA . VAL A 1 207 ? 177.905 185.393 224.822 1.00 13.30 207 VAL A CA 1
ATOM 1127 C C . VAL A 1 207 ? 178.945 184.300 224.598 1.00 18.82 207 VAL A C 1
ATOM 1128 O O . VAL A 1 207 ? 178.607 183.115 224.495 1.00 22.41 207 VAL A O 1
ATOM 1132 N N . SER A 1 208 ? 180.224 184.675 224.522 1.00 16.06 208 SER A N 1
ATOM 1133 C CA . SER A 1 208 ? 181.286 183.678 224.400 1.00 10.33 208 SER A CA 1
ATOM 1134 C C . SER A 1 208 ? 181.342 182.771 225.625 1.00 16.94 208 SER A C 1
ATOM 1135 O O . SER A 1 208 ? 181.508 181.551 225.502 1.00 22.08 208 SER A O 1
ATOM 1138 N N . PHE A 1 209 ? 181.204 183.351 226.818 1.00 17.89 209 PHE A N 1
ATOM 1139 C CA . PHE A 1 209 ? 181.164 182.550 228.039 1.00 12.22 209 PHE A CA 1
ATOM 1140 C C . PHE A 1 209 ? 179.958 181.614 228.046 1.00 18.94 209 PHE A C 1
ATOM 1141 O O . PHE A 1 209 ? 180.062 180.450 228.457 1.00 25.32 209 PHE A O 1
ATOM 1149 N N . ALA A 1 210 ? 178.803 182.106 227.593 1.00 16.55 210 ALA A N 1
ATOM 1150 C CA . ALA A 1 210 ? 177.618 181.257 227.504 1.00 17.99 210 ALA A CA 1
ATOM 1151 C C . ALA A 1 210 ? 177.832 180.107 226.527 1.00 24.74 210 ALA A C 1
ATOM 1152 O O . ALA A 1 210 ? 177.383 178.982 226.771 1.00 23.76 210 ALA A O 1
ATOM 1154 N N . VAL A 1 211 ? 178.501 180.377 225.404 1.00 21.53 211 VAL A N 1
ATOM 1155 C CA . VAL A 1 211 ? 178.803 179.324 224.439 1.00 10.61 211 VAL A CA 1
ATOM 1156 C C . VAL A 1 211 ? 179.738 178.293 225.056 1.00 20.42 211 VAL A C 1
ATOM 1157 O O . VAL A 1 211 ? 179.605 177.086 224.819 1.00 27.17 211 VAL A O 1
ATOM 1161 N N . ALA A 1 212 ? 180.702 178.751 225.856 1.00 24.60 212 ALA A N 1
ATOM 1162 C CA . ALA A 1 212 ? 181.589 177.821 226.547 1.00 11.24 212 ALA A CA 1
ATOM 1163 C C . ALA A 1 212 ? 180.822 176.947 227.534 1.00 14.13 212 ALA A C 1
ATOM 1164 O O . ALA A 1 212 ? 181.128 175.760 227.690 1.00 26.10 212 ALA A O 1
ATOM 1166 N N . LEU A 1 213 ? 179.828 177.517 228.212 1.00 23.36 213 LEU A N 1
ATOM 1167 C CA . LEU A 1 213 ? 179.123 176.812 229.277 1.00 18.38 213 LEU A CA 1
ATOM 1168 C C . LEU A 1 213 ? 177.914 176.004 228.812 1.00 23.25 213 LEU A C 1
ATOM 1169 O O . LEU A 1 213 ? 177.410 175.186 229.589 1.00 23.75 213 LEU A O 1
ATOM 1174 N N . MET A 1 214 ? 177.432 176.204 227.581 1.00 29.81 214 MET A N 1
ATOM 1175 C CA . MET A 1 214 ? 176.087 175.744 227.233 1.00 23.48 214 MET A CA 1
ATOM 1176 C C . MET A 1 214 ? 175.972 174.222 227.221 1.00 26.38 214 MET A C 1
ATOM 1177 O O . MET A 1 214 ? 174.981 173.671 227.712 1.00 33.39 214 MET A O 1
ATOM 1182 N N . HIS A 1 215 ? 176.959 173.522 226.666 1.00 20.98 215 HIS A N 1
ATOM 1183 C CA . HIS A 1 215 ? 176.815 172.088 226.445 1.00 17.88 215 HIS A CA 1
ATOM 1184 C C . HIS A 1 215 ? 177.119 171.254 227.681 1.00 24.89 215 HIS A C 1
ATOM 1185 O O . HIS A 1 215 ? 177.177 170.025 227.574 1.00 28.42 215 HIS A O 1
ATOM 1192 N N . ASP A 1 216 ? 177.308 171.890 228.836 1.00 30.56 216 ASP A N 1
ATOM 1193 C CA . ASP A 1 216 ? 177.521 171.219 230.114 1.00 21.53 216 ASP A CA 1
ATOM 1194 C C . ASP A 1 216 ? 178.692 170.246 230.054 1.00 30.34 216 ASP A C 1
ATOM 1195 O O . ASP A 1 216 ? 178.486 169.027 230.117 1.00 33.48 216 ASP A O 1
ATOM 1200 N N . PRO A 1 217 ? 179.924 170.731 229.933 1.00 21.96 217 PRO A N 1
ATOM 1201 C CA . PRO A 1 217 ? 181.079 169.833 229.928 1.00 14.81 217 PRO A CA 1
ATOM 1202 C C . PRO A 1 217 ? 181.530 169.504 231.346 1.00 27.10 217 PRO A C 1
ATOM 1203 O O . PRO A 1 217 ? 181.094 170.105 232.327 1.00 31.57 217 PRO A O 1
ATOM 1207 N N . GLU A 1 218 ? 182.423 168.521 231.436 1.00 30.74 218 GLU A N 1
ATOM 1208 C CA . GLU A 1 218 ? 182.985 168.094 232.710 1.00 26.75 218 GLU A CA 1
ATOM 1209 C C . GLU A 1 218 ? 184.310 168.769 233.033 1.00 29.19 218 GLU A C 1
ATOM 1210 O O . GLU A 1 218 ? 184.875 168.511 234.099 1.00 38.27 218 GLU A O 1
ATOM 1216 N N . LEU A 1 219 ? 184.817 169.622 232.147 1.00 23.02 219 LEU A N 1
ATOM 1217 C CA . LEU A 1 219 ? 186.057 170.350 232.394 1.00 16.12 219 LEU A CA 1
ATOM 1218 C C . LEU A 1 219 ? 185.976 171.686 231.676 1.00 14.31 219 LEU A C 1
ATOM 1219 O O . LEU A 1 219 ? 185.766 171.723 230.461 1.00 18.63 219 LEU A O 1
ATOM 1224 N N . LEU A 1 220 ? 186.145 172.776 232.418 1.00 17.75 220 LEU A N 1
ATOM 1225 C CA . LEU A 1 220 ? 186.020 174.124 231.880 1.00 10.03 220 LEU A CA 1
ATOM 1226 C C . LEU A 1 220 ? 187.380 174.805 231.891 1.00 8.77 220 LEU A C 1
ATOM 1227 O O . LEU A 1 220 ? 187.990 174.965 232.953 1.00 15.89 220 LEU A O 1
ATOM 1232 N N . ILE A 1 221 ? 187.842 175.213 230.714 1.00 11.72 221 ILE A N 1
ATOM 1233 C CA . ILE A 1 221 ? 189.065 175.991 230.560 1.00 12.04 221 ILE A CA 1
ATOM 1234 C C . ILE A 1 221 ? 188.646 177.395 230.150 1.00 16.24 221 ILE A C 1
ATOM 1235 O O . ILE A 1 221 ? 188.119 177.599 229.050 1.00 18.18 221 ILE A O 1
ATOM 1240 N N . LEU A 1 222 ? 188.879 178.367 231.028 1.00 23.17 222 LEU A N 1
ATOM 1241 C CA . LEU A 1 222 ? 188.391 179.726 230.843 1.00 22.93 222 LEU A CA 1
ATOM 1242 C C . LEU A 1 222 ? 189.556 180.702 230.864 1.00 27.59 222 LEU A C 1
ATOM 1243 O O . LEU A 1 222 ? 190.399 180.651 231.765 1.00 30.57 222 LEU A O 1
ATOM 1248 N N . ASP A 1 223 ? 189.596 181.590 229.875 1.00 30.75 223 ASP A N 1
ATOM 1249 C CA . ASP A 1 223 ? 190.646 182.596 229.739 1.00 33.49 223 ASP A CA 1
ATOM 1250 C C . ASP A 1 223 ? 190.028 183.963 230.013 1.00 41.03 223 ASP A C 1
ATOM 1251 O O . ASP A 1 223 ? 189.396 184.555 229.133 1.00 44.51 223 ASP A O 1
ATOM 1256 N N . GLU A 1 224 ? 190.224 184.460 231.232 1.00 40.81 224 GLU A N 1
ATOM 1257 C CA . GLU A 1 224 ? 189.672 185.734 231.678 1.00 40.86 224 GLU A CA 1
ATOM 1258 C C . GLU A 1 224 ? 188.163 185.826 231.434 1.00 42.01 224 GLU A C 1
ATOM 1259 O O . GLU A 1 224 ? 187.707 186.654 230.638 1.00 44.86 224 GLU A O 1
ATOM 1265 N N . PRO A 1 225 ? 187.364 184.987 232.097 1.00 38.29 225 PRO A N 1
ATOM 1266 C CA . PRO A 1 225 ? 185.906 185.087 231.922 1.00 40.81 225 PRO A CA 1
ATOM 1267 C C . PRO A 1 225 ? 185.341 186.411 232.395 1.00 43.35 225 PRO A C 1
ATOM 1268 O O . PRO A 1 225 ? 184.356 186.897 231.826 1.00 46.26 225 PRO A O 1
ATOM 1272 N N . THR A 1 226 ? 185.934 187.007 233.425 1.00 49.13 226 THR A N 1
ATOM 1273 C CA . THR A 1 226 ? 185.467 188.264 234.005 1.00 50.67 226 THR A CA 1
ATOM 1274 C C . THR A 1 226 ? 186.617 189.265 233.953 1.00 54.43 226 THR A C 1
ATOM 1275 O O . THR A 1 226 ? 187.570 189.166 234.731 1.00 58.78 226 THR A O 1
ATOM 1279 N N . VAL A 1 227 ? 186.530 190.226 233.034 1.00 54.65 227 VAL A N 1
ATOM 1280 C CA . VAL A 1 227 ? 187.524 191.284 232.896 1.00 56.59 227 VAL A CA 1
ATOM 1281 C C . VAL A 1 227 ? 186.895 192.665 233.054 1.00 59.51 227 VAL A C 1
ATOM 1282 O O . VAL A 1 227 ? 187.349 193.476 233.868 1.00 59.85 227 VAL A O 1
ATOM 1286 N N . GLY A 1 228 ? 185.842 192.946 232.293 1.00 54.63 228 GLY A N 1
ATOM 1287 C CA . GLY A 1 228 ? 185.130 194.202 232.415 1.00 51.14 228 GLY A CA 1
ATOM 1288 C C . GLY A 1 228 ? 183.752 194.010 233.010 1.00 51.03 228 GLY A C 1
ATOM 1289 O O . GLY A 1 228 ? 182.882 194.876 232.883 1.00 54.48 228 GLY A O 1
ATOM 1290 N N . VAL A 1 229 ? 183.547 192.873 233.659 1.00 48.68 229 VAL A N 1
ATOM 1291 C CA . VAL A 1 229 ? 182.250 192.533 234.229 1.00 50.88 229 VAL A CA 1
ATOM 1292 C C . VAL A 1 229 ? 182.049 193.290 235.535 1.00 53.99 229 VAL A C 1
ATOM 1293 O O . VAL A 1 229 ? 182.994 193.537 236.291 1.00 54.23 229 VAL A O 1
ATOM 1297 N N . ASP A 1 230 ? 180.804 193.675 235.792 1.00 60.10 230 ASP A N 1
ATOM 1298 C CA . ASP A 1 230 ? 180.476 194.365 237.029 1.00 56.35 230 ASP A CA 1
ATOM 1299 C C . ASP A 1 230 ? 180.710 193.438 238.220 1.00 57.81 230 ASP A C 1
ATOM 1300 O O . ASP A 1 230 ? 180.490 192.225 238.114 1.00 59.67 230 ASP A O 1
ATOM 1305 N N . PRO A 1 231 ? 181.163 193.966 239.362 1.00 59.37 231 PRO A N 1
ATOM 1306 C CA . PRO A 1 231 ? 181.377 193.097 240.533 1.00 59.17 231 PRO A CA 1
ATOM 1307 C C . PRO A 1 231 ? 180.117 192.391 241.002 1.00 59.66 231 PRO A C 1
ATOM 1308 O O . PRO A 1 231 ? 180.205 191.273 241.529 1.00 58.12 231 PRO A O 1
ATOM 1312 N N . LEU A 1 232 ? 178.947 193.010 240.829 1.00 56.64 232 LEU A N 1
ATOM 1313 C CA . LEU A 1 232 ? 177.698 192.346 241.189 1.00 56.22 232 LEU A CA 1
ATOM 1314 C C . LEU A 1 232 ? 177.492 191.080 240.367 1.00 57.10 232 LEU A C 1
ATOM 1315 O O . LEU A 1 232 ? 177.073 190.046 240.899 1.00 56.39 232 LEU A O 1
ATOM 1320 N N . LEU A 1 233 ? 177.780 191.144 239.065 1.00 52.52 233 LEU A N 1
ATOM 1321 C CA . LEU A 1 233 ? 177.701 189.949 238.232 1.00 48.30 233 LEU A CA 1
ATOM 1322 C C . LEU A 1 233 ? 178.871 189.010 238.489 1.00 48.68 233 LEU A C 1
ATOM 1323 O O . LEU A 1 233 ? 178.726 187.791 238.349 1.00 50.11 233 LEU A O 1
ATOM 1328 N N . ARG A 1 234 ? 180.033 189.555 238.857 1.00 49.21 234 ARG A N 1
ATOM 1329 C CA . ARG A 1 234 ? 181.192 188.717 239.150 1.00 48.60 234 ARG A CA 1
ATOM 1330 C C . ARG A 1 234 ? 180.931 187.812 240.347 1.00 48.94 234 ARG A C 1
ATOM 1331 O O . ARG A 1 234 ? 181.308 186.632 240.340 1.00 50.83 234 ARG A O 1
ATOM 1339 N N . GLN A 1 235 ? 180.294 188.352 241.388 1.00 50.93 235 GLN A N 1
ATOM 1340 C CA . GLN A 1 235 ? 179.965 187.542 242.556 1.00 51.10 235 GLN A CA 1
ATOM 1341 C C . GLN A 1 235 ? 179.036 186.395 242.184 1.00 50.24 235 GLN A C 1
ATOM 1342 O O . GLN A 1 235 ? 179.239 185.256 242.619 1.00 54.05 235 GLN A O 1
ATOM 1348 N N . SER A 1 236 ? 178.015 186.675 241.370 1.00 44.27 236 SER A N 1
ATOM 1349 C CA . SER A 1 236 ? 177.094 185.626 240.945 1.00 45.26 236 SER A CA 1
ATOM 1350 C C . SER A 1 236 ? 177.797 184.582 240.086 1.00 45.47 236 SER A C 1
ATOM 1351 O O . SER A 1 236 ? 177.528 183.383 240.217 1.00 46.73 236 SER A O 1
ATOM 1354 N N . ILE A 1 237 ? 178.696 185.017 239.202 1.00 38.95 237 ILE A N 1
ATOM 1355 C CA . ILE A 1 237 ? 179.418 184.078 238.345 1.00 35.70 237 ILE A CA 1
ATOM 1356 C C . ILE A 1 237 ? 180.281 183.146 239.186 1.00 37.34 237 ILE A C 1
ATOM 1357 O O . ILE A 1 237 ? 180.301 181.926 238.975 1.00 40.70 237 ILE A O 1
ATOM 1362 N N . TRP A 1 238 ? 181.005 183.706 240.158 1.00 39.54 238 TRP A N 1
ATOM 1363 C CA . TRP A 1 238 ? 181.852 182.872 241.005 1.00 34.89 238 TRP A CA 1
ATOM 1364 C C . TRP A 1 238 ? 181.019 181.949 241.886 1.00 37.82 238 TRP A C 1
ATOM 1365 O O . TRP A 1 238 ? 181.405 180.798 242.126 1.00 40.60 238 TRP A O 1
ATOM 1376 N N . ASN A 1 239 ? 179.868 182.427 242.368 1.00 36.01 239 ASN A N 1
ATOM 1377 C CA . ASN A 1 239 ? 178.973 181.566 243.135 1.00 32.90 239 ASN A CA 1
ATOM 1378 C C . ASN A 1 239 ? 178.466 180.406 242.288 1.00 38.33 239 ASN A C 1
ATOM 1379 O O . ASN A 1 239 ? 178.385 179.268 242.764 1.00 42.38 239 ASN A O 1
ATOM 1384 N N . HIS A 1 240 ? 178.119 180.676 241.028 1.00 38.32 240 HIS A N 1
ATOM 1385 C CA . HIS A 1 240 ? 177.669 179.612 240.135 1.00 34.26 240 HIS A CA 1
ATOM 1386 C C . HIS A 1 240 ? 178.780 178.603 239.875 1.00 32.80 240 HIS A C 1
ATOM 1387 O O . HIS A 1 240 ? 178.534 177.391 239.852 1.00 36.64 240 HIS A O 1
ATOM 1394 N N . LEU A 1 241 ? 180.008 179.085 239.668 1.00 28.93 241 LEU A N 1
ATOM 1395 C CA . LEU A 1 241 ? 181.130 178.173 239.466 1.00 32.65 241 LEU A CA 1
ATOM 1396 C C . LEU A 1 241 ? 181.348 177.289 240.689 1.00 32.95 241 LEU A C 1
ATOM 1397 O O . LEU A 1 241 ? 181.547 176.073 240.562 1.00 34.06 241 LEU A O 1
ATOM 1402 N N . VAL A 1 242 ? 181.299 177.881 241.884 1.00 36.74 242 VAL A N 1
ATOM 1403 C CA . VAL A 1 242 ? 181.472 177.105 243.109 1.00 37.12 242 VAL A CA 1
ATOM 1404 C C . VAL A 1 242 ? 180.351 176.084 243.260 1.00 39.32 242 VAL A C 1
ATOM 1405 O O . VAL A 1 242 ? 180.583 174.944 243.681 1.00 41.34 242 VAL A O 1
ATOM 1409 N N . GLN A 1 243 ? 179.120 176.470 242.915 1.00 40.26 243 GLN A N 1
ATOM 1410 C CA . GLN A 1 243 ? 177.988 175.571 243.114 1.00 38.94 243 GLN A CA 1
ATOM 1411 C C . GLN A 1 243 ? 178.016 174.407 242.128 1.00 38.13 243 GLN A C 1
ATOM 1412 O O . GLN A 1 243 ? 177.692 173.273 242.497 1.00 42.32 243 GLN A O 1
ATOM 1418 N N . ILE A 1 244 ? 178.400 174.657 240.872 1.00 35.60 244 ILE A N 1
ATOM 1419 C CA . ILE A 1 244 ? 178.515 173.548 239.926 1.00 36.02 244 ILE A CA 1
ATOM 1420 C C . ILE A 1 244 ? 179.691 172.649 240.295 1.00 35.53 244 ILE A C 1
ATOM 1421 O O . ILE A 1 244 ? 179.619 171.424 240.144 1.00 36.97 244 ILE A O 1
ATOM 1426 N N . THR A 1 245 ? 180.789 173.229 240.784 1.00 40.30 245 THR A N 1
ATOM 1427 C CA . THR A 1 245 ? 181.928 172.431 241.241 1.00 39.55 245 THR A CA 1
ATOM 1428 C C . THR A 1 245 ? 181.795 172.182 242.745 1.00 46.04 245 THR A C 1
ATOM 1429 O O . THR A 1 245 ? 182.483 172.770 243.581 1.00 50.26 245 THR A O 1
ATOM 1433 N N . LYS A 1 246 ? 180.866 171.283 243.080 1.00 50.25 246 LYS A N 1
ATOM 1434 C CA . LYS A 1 246 ? 180.570 170.935 244.473 1.00 49.56 246 LYS A CA 1
ATOM 1435 C C . LYS A 1 246 ? 180.405 169.418 244.548 1.00 51.17 246 LYS A C 1
ATOM 1436 O O . LYS A 1 246 ? 179.302 168.895 244.367 1.00 54.70 246 LYS A O 1
ATOM 1442 N N . ASP A 1 247 ? 181.509 168.725 244.821 1.00 57.18 247 ASP A N 1
ATOM 1443 C CA . ASP A 1 247 ? 181.539 167.268 244.937 1.00 59.01 247 ASP A CA 1
ATOM 1444 C C . ASP A 1 247 ? 180.940 166.605 243.696 1.00 57.15 247 ASP A C 1
ATOM 1445 O O . ASP A 1 247 ? 179.932 165.899 243.752 1.00 57.09 247 ASP A O 1
ATOM 1450 N N . GLY A 1 248 ? 181.587 166.852 242.561 1.00 55.68 248 GLY A N 1
ATOM 1451 C CA . GLY A 1 248 ? 181.143 166.285 241.305 1.00 58.07 248 GLY A CA 1
ATOM 1452 C C . GLY A 1 248 ? 182.283 165.943 240.370 1.00 57.53 248 GLY A C 1
ATOM 1453 O O . GLY A 1 248 ? 183.439 165.852 240.795 1.00 54.55 248 GLY A O 1
ATOM 1454 N N . ASN A 1 249 ? 181.966 165.740 239.095 1.00 52.10 249 ASN A N 1
ATOM 1455 C CA . ASN A 1 249 ? 182.968 165.475 238.072 1.00 54.26 249 ASN A CA 1
ATOM 1456 C C . ASN A 1 249 ? 183.466 166.745 237.398 1.00 51.57 249 ASN A C 1
ATOM 1457 O O . ASN A 1 249 ? 184.359 166.669 236.548 1.00 50.68 249 ASN A O 1
ATOM 1462 N N . LYS A 1 250 ? 182.921 167.902 237.757 1.00 36.78 250 LYS A N 1
ATOM 1463 C CA . LYS A 1 250 ? 183.281 169.147 237.099 1.00 33.12 250 LYS A CA 1
ATOM 1464 C C . LYS A 1 250 ? 184.609 169.676 237.621 1.00 32.01 250 LYS A C 1
ATOM 1465 O O . LYS A 1 250 ? 184.872 169.665 238.826 1.00 34.44 250 LYS A O 1
ATOM 1471 N N . THR A 1 251 ? 185.446 170.139 236.698 1.00 25.70 251 THR A N 1
ATOM 1472 C CA . THR A 1 251 ? 186.700 170.802 237.019 1.00 25.70 251 THR A CA 1
ATOM 1473 C C . THR A 1 251 ? 186.756 172.115 236.256 1.00 26.43 251 THR A C 1
ATOM 1474 O O . THR A 1 251 ? 186.404 172.168 235.075 1.00 23.80 251 THR A O 1
ATOM 1478 N N . VAL A 1 252 ? 187.190 173.175 236.932 1.00 21.95 252 VAL A N 1
ATOM 1479 C CA . VAL A 1 252 ? 187.281 174.503 236.339 1.00 14.35 252 VAL A CA 1
ATOM 1480 C C . VAL A 1 252 ? 188.717 174.989 236.452 1.00 16.68 252 VAL A C 1
ATOM 1481 O O . VAL A 1 252 ? 189.290 175.000 237.547 1.00 21.82 252 VAL A O 1
ATOM 1485 N N . ILE A 1 253 ? 189.294 175.387 235.322 1.00 16.55 253 ILE A N 1
ATOM 1486 C CA . ILE A 1 253 ? 190.588 176.057 235.277 1.00 14.01 253 ILE A CA 1
ATOM 1487 C C . ILE A 1 253 ? 190.348 177.463 234.748 1.00 18.57 253 ILE A C 1
ATOM 1488 O O . ILE A 1 253 ? 189.882 177.636 233.616 1.00 19.63 253 ILE A O 1
ATOM 1493 N N . ILE A 1 254 ? 190.666 178.465 235.562 1.00 21.40 254 ILE A N 1
ATOM 1494 C CA . ILE A 1 254 ? 190.339 179.851 235.254 1.00 20.34 254 ILE A CA 1
ATOM 1495 C C . ILE A 1 254 ? 191.537 180.732 235.577 1.00 18.71 254 ILE A C 1
ATOM 1496 O O . ILE A 1 254 ? 192.185 180.564 236.615 1.00 31.09 254 ILE A O 1
ATOM 1501 N N . THR A 1 255 ? 191.839 181.664 234.678 1.00 27.69 255 THR A N 1
ATOM 1502 C CA . THR A 1 255 ? 192.841 182.696 234.906 1.00 35.76 255 THR A CA 1
ATOM 1503 C C . THR A 1 255 ? 192.138 184.043 235.016 1.00 40.74 255 THR A C 1
ATOM 1504 O O . THR A 1 255 ? 191.369 184.417 234.126 1.00 42.35 255 THR A O 1
ATOM 1508 N N . THR A 1 256 ? 192.401 184.766 236.103 1.00 50.75 256 THR A N 1
ATOM 1509 C CA . THR A 1 256 ? 191.738 186.034 236.367 1.00 53.96 256 THR A CA 1
ATOM 1510 C C . THR A 1 256 ? 192.752 187.083 236.801 1.00 55.59 256 THR A C 1
ATOM 1511 O O . THR A 1 256 ? 193.790 186.764 237.387 1.00 56.99 256 THR A O 1
ATOM 1515 N N . HIS A 1 257 ? 192.439 188.345 236.495 1.00 60.69 257 HIS A N 1
ATOM 1516 C CA . HIS A 1 257 ? 193.286 189.458 236.914 1.00 57.24 257 HIS A CA 1
ATOM 1517 C C . HIS A 1 257 ? 193.125 189.759 238.399 1.00 55.58 257 HIS A C 1
ATOM 1518 O O . HIS A 1 257 ? 194.109 190.062 239.083 1.00 60.02 257 HIS A O 1
ATOM 1525 N N . TYR A 1 258 ? 191.899 189.680 238.910 1.00 57.97 258 TYR A N 1
ATOM 1526 C CA . TYR A 1 258 ? 191.609 189.990 240.308 1.00 61.23 258 TYR A CA 1
ATOM 1527 C C . TYR A 1 258 ? 192.064 188.820 241.171 1.00 62.15 258 TYR A C 1
ATOM 1528 O O . TYR A 1 258 ? 191.407 187.778 241.227 1.00 62.48 258 TYR A O 1
ATOM 1537 N N . ILE A 1 259 ? 193.201 188.995 241.848 1.00 61.67 259 ILE A N 1
ATOM 1538 C CA . ILE A 1 259 ? 193.772 187.915 242.646 1.00 61.97 259 ILE A CA 1
ATOM 1539 C C . ILE A 1 259 ? 192.872 187.581 243.829 1.00 63.26 259 ILE A C 1
ATOM 1540 O O . ILE A 1 259 ? 192.673 186.406 244.162 1.00 65.86 259 ILE A O 1
ATOM 1545 N N . GLU A 1 260 ? 192.318 188.602 244.488 1.00 67.26 260 GLU A N 1
ATOM 1546 C CA . GLU A 1 260 ? 191.494 188.365 245.667 1.00 68.17 260 GLU A CA 1
ATOM 1547 C C . GLU A 1 260 ? 190.192 187.647 245.338 1.00 69.01 260 GLU A C 1
ATOM 1548 O O . GLU A 1 260 ? 189.608 187.016 246.225 1.00 66.71 260 GLU A O 1
ATOM 1554 N N . GLU A 1 261 ? 189.721 187.731 244.092 1.00 64.45 261 GLU A N 1
ATOM 1555 C CA . GLU A 1 261 ? 188.526 186.992 243.700 1.00 61.84 261 GLU A CA 1
ATOM 1556 C C . GLU A 1 261 ? 188.756 185.487 243.698 1.00 58.58 261 GLU A C 1
ATOM 1557 O O . GLU A 1 261 ? 187.786 184.725 243.753 1.00 56.97 261 GLU A O 1
ATOM 1563 N N . ALA A 1 262 ? 190.010 185.047 243.645 1.00 60.05 262 ALA A N 1
ATOM 1564 C CA . ALA A 1 262 ? 190.351 183.632 243.634 1.00 57.27 262 ALA A CA 1
ATOM 1565 C C . ALA A 1 262 ? 190.383 183.017 245.027 1.00 57.69 262 ALA A C 1
ATOM 1566 O O . ALA A 1 262 ? 190.875 181.895 245.178 1.00 59.69 262 ALA A O 1
ATOM 1568 N N . ARG A 1 263 ? 189.884 183.725 246.043 1.00 63.97 263 ARG A N 1
ATOM 1569 C CA . ARG A 1 263 ? 189.827 183.155 247.384 1.00 64.53 263 ARG A CA 1
ATOM 1570 C C . ARG A 1 263 ? 188.910 181.941 247.437 1.00 65.79 263 ARG A C 1
ATOM 1571 O O . ARG A 1 263 ? 189.125 181.036 248.251 1.00 66.71 263 ARG A O 1
ATOM 1579 N N . GLN A 1 264 ? 187.886 181.904 246.584 1.00 53.43 264 GLN A N 1
ATOM 1580 C CA . GLN A 1 264 ? 186.964 180.778 246.545 1.00 51.10 264 GLN A CA 1
ATOM 1581 C C . GLN A 1 264 ? 187.525 179.577 245.795 1.00 51.68 264 GLN A C 1
ATOM 1582 O O . GLN A 1 264 ? 186.958 178.485 245.900 1.00 52.26 264 GLN A O 1
ATOM 1588 N N . ALA A 1 265 ? 188.609 179.751 245.046 1.00 44.22 265 ALA A N 1
ATOM 1589 C CA . ALA A 1 265 ? 189.231 178.632 244.357 1.00 39.46 265 ALA A CA 1
ATOM 1590 C C . ALA A 1 265 ? 189.847 177.664 245.360 1.00 41.17 265 ALA A C 1
ATOM 1591 O O . ALA A 1 265 ? 190.325 178.057 246.426 1.00 49.34 265 ALA A O 1
ATOM 1593 N N . HIS A 1 266 ? 189.817 176.378 245.013 1.00 36.86 266 HIS A N 1
ATOM 1594 C CA . HIS A 1 266 ? 190.370 175.361 245.899 1.00 37.85 266 HIS A CA 1
ATOM 1595 C C . HIS A 1 266 ? 191.892 175.322 245.846 1.00 38.24 266 HIS A C 1
ATOM 1596 O O . HIS A 1 266 ? 192.535 175.029 246.859 1.00 43.52 266 HIS A O 1
ATOM 1603 N N . THR A 1 267 ? 192.480 175.606 244.686 1.00 30.10 267 THR A N 1
ATOM 1604 C CA . THR A 1 267 ? 193.924 175.574 244.514 1.00 32.98 267 THR A CA 1
ATOM 1605 C C . THR A 1 267 ? 194.365 176.815 243.752 1.00 34.75 267 THR A C 1
ATOM 1606 O O . THR A 1 267 ? 193.628 177.344 242.917 1.00 36.29 267 THR A O 1
ATOM 1610 N N . ILE A 1 268 ? 195.578 177.276 244.051 1.00 33.87 268 ILE A N 1
ATOM 1611 C CA . ILE A 1 268 ? 196.143 178.479 243.453 1.00 36.45 268 ILE A CA 1
ATOM 1612 C C . ILE A 1 268 ? 197.487 178.125 242.835 1.00 35.95 268 ILE A C 1
ATOM 1613 O O . ILE A 1 268 ? 198.308 177.455 243.469 1.00 42.82 268 ILE A O 1
ATOM 1618 N N . GLY A 1 269 ? 197.707 178.565 241.600 1.00 29.24 269 GLY A N 1
ATOM 1619 C CA . GLY A 1 269 ? 198.993 178.389 240.958 1.00 29.10 269 GLY A CA 1
ATOM 1620 C C . GLY A 1 269 ? 199.621 179.708 240.561 1.00 35.21 269 GLY A C 1
ATOM 1621 O O . GLY A 1 269 ? 199.114 180.400 239.674 1.00 39.14 269 GLY A O 1
ATOM 1622 N N . LEU A 1 270 ? 200.726 180.067 241.208 1.00 41.91 270 LEU A N 1
ATOM 1623 C CA . LEU A 1 270 ? 201.408 181.329 240.947 1.00 41.91 270 LEU A CA 1
ATOM 1624 C C . LEU A 1 270 ? 202.489 181.105 239.897 1.00 39.17 270 LEU A C 1
ATOM 1625 O O . LEU A 1 270 ? 203.384 180.278 240.089 1.00 42.57 270 LEU A O 1
ATOM 1630 N N . MET A 1 271 ? 202.410 181.849 238.799 1.00 43.70 271 MET A N 1
ATOM 1631 C CA . MET A 1 271 ? 203.285 181.664 237.650 1.00 42.64 271 MET A CA 1
ATOM 1632 C C . MET A 1 271 ? 204.238 182.844 237.528 1.00 48.70 271 MET A C 1
ATOM 1633 O O . MET A 1 271 ? 203.805 184.001 237.547 1.00 53.08 271 MET A O 1
ATOM 1638 N N . ARG A 1 272 ? 205.529 182.550 237.396 1.00 52.22 272 ARG A N 1
ATOM 1639 C CA . ARG A 1 272 ? 206.532 183.590 237.214 1.00 49.99 272 ARG A CA 1
ATOM 1640 C C . ARG A 1 272 ? 207.769 182.972 236.584 1.00 51.87 272 ARG A C 1
ATOM 1641 O O . ARG A 1 272 ? 208.203 181.894 237.001 1.00 52.47 272 ARG A O 1
ATOM 1649 N N . SER A 1 273 ? 208.328 183.658 235.586 1.00 51.17 273 SER A N 1
ATOM 1650 C CA . SER A 1 273 ? 209.540 183.220 234.891 1.00 53.93 273 SER A CA 1
ATOM 1651 C C . SER A 1 273 ? 209.367 181.846 234.249 1.00 53.64 273 SER A C 1
ATOM 1652 O O . SER A 1 273 ? 210.309 181.052 234.195 1.00 54.02 273 SER A O 1
ATOM 1655 N N . GLY A 1 274 ? 208.167 181.556 233.754 1.00 50.94 274 GLY A N 1
ATOM 1656 C CA . GLY A 1 274 ? 207.933 180.311 233.051 1.00 51.52 274 GLY A CA 1
ATOM 1657 C C . GLY A 1 274 ? 207.848 179.078 233.920 1.00 51.94 274 GLY A C 1
ATOM 1658 O O . GLY A 1 274 ? 208.118 177.973 233.439 1.00 52.06 274 GLY A O 1
ATOM 1659 N N . LYS A 1 275 ? 207.484 179.229 235.187 1.00 50.84 275 LYS A N 1
ATOM 1660 C CA . LYS A 1 275 ? 207.321 178.095 236.089 1.00 49.40 275 LYS A CA 1
ATOM 1661 C C . LYS A 1 275 ? 206.365 178.510 237.201 1.00 50.16 275 LYS A C 1
ATOM 1662 O O . LYS A 1 275 ? 205.813 179.615 237.185 1.00 51.59 275 LYS A O 1
ATOM 1668 N N . LEU A 1 276 ? 206.171 177.625 238.173 1.00 47.37 276 LEU A N 1
ATOM 1669 C CA . LEU A 1 276 ? 205.250 177.857 239.278 1.00 44.89 276 LEU A CA 1
ATOM 1670 C C . LEU A 1 276 ? 206.046 178.107 240.552 1.00 43.90 276 LEU A C 1
ATOM 1671 O O . LEU A 1 276 ? 206.790 177.231 241.005 1.00 42.98 276 LEU A O 1
ATOM 1676 N N . LEU A 1 277 ? 205.890 179.304 241.124 1.00 42.29 277 LEU A N 1
ATOM 1677 C CA . LEU A 1 277 ? 206.520 179.595 242.408 1.00 41.51 277 LEU A CA 1
ATOM 1678 C C . LEU A 1 277 ? 205.954 178.711 243.510 1.00 44.41 277 LEU A C 1
ATOM 1679 O O . LEU A 1 277 ? 206.702 178.189 244.345 1.00 47.39 277 LEU A O 1
ATOM 1684 N N . ALA A 1 278 ? 204.635 178.533 243.530 1.00 44.90 278 ALA A N 1
ATOM 1685 C CA . ALA A 1 278 ? 203.984 177.698 244.527 1.00 40.13 278 ALA A CA 1
ATOM 1686 C C . ALA A 1 278 ? 202.641 177.241 243.979 1.00 41.40 278 ALA A C 1
ATOM 1687 O O . ALA A 1 278 ? 202.085 177.852 243.064 1.00 42.15 278 ALA A O 1
ATOM 1689 N N . GLU A 1 279 ? 202.128 176.153 244.555 1.00 43.48 279 GLU A N 1
ATOM 1690 C CA . GLU A 1 279 ? 200.830 175.609 244.154 1.00 42.45 279 GLU A CA 1
ATOM 1691 C C . GLU A 1 279 ? 200.189 174.990 245.393 1.00 43.19 279 GLU A C 1
ATOM 1692 O O . GLU A 1 279 ? 200.491 173.845 245.742 1.00 46.39 279 GLU A O 1
ATOM 1698 N N . GLU A 1 280 ? 199.309 175.745 246.045 1.00 40.12 280 GLU A N 1
ATOM 1699 C CA . GLU A 1 280 ? 198.656 175.284 247.261 1.00 42.57 280 GLU A CA 1
ATOM 1700 C C . GLU A 1 280 ? 197.302 175.972 247.384 1.00 46.09 280 GLU A C 1
ATOM 1701 O O . GLU A 1 280 ? 196.944 176.835 246.578 1.00 48.49 280 GLU A O 1
ATOM 1707 N N . SER A 1 281 ? 196.545 175.573 248.403 1.00 48.27 281 SER A N 1
ATOM 1708 C CA . SER A 1 281 ? 195.253 176.183 248.659 1.00 50.47 281 SER A CA 1
ATOM 1709 C C . SER A 1 281 ? 195.432 177.628 249.121 1.00 50.21 281 SER A C 1
ATOM 1710 O O . SER A 1 281 ? 196.433 177.963 249.759 1.00 52.89 281 SER A O 1
ATOM 1713 N N . PRO A 1 282 ? 194.479 178.509 248.797 1.00 55.82 282 PRO A N 1
ATOM 1714 C CA . PRO A 1 282 ? 194.638 179.924 249.180 1.00 56.75 282 PRO A CA 1
ATOM 1715 C C . PRO A 1 282 ? 194.776 180.139 250.677 1.00 57.51 282 PRO A C 1
ATOM 1716 O O . PRO A 1 282 ? 195.575 180.980 251.105 1.00 57.96 282 PRO A O 1
ATOM 1720 N N . HIS A 1 283 ? 194.027 179.391 251.490 1.00 66.75 283 HIS A N 1
ATOM 1721 C CA . HIS A 1 283 ? 194.078 179.602 252.933 1.00 66.98 283 HIS A CA 1
ATOM 1722 C C . HIS A 1 283 ? 195.385 179.087 253.525 1.00 67.53 283 HIS A C 1
ATOM 1723 O O . HIS A 1 283 ? 195.958 179.722 254.418 1.00 67.54 283 HIS A O 1
ATOM 1730 N N . VAL A 1 284 ? 195.883 177.952 253.030 1.00 62.80 284 VAL A N 1
ATOM 1731 C CA . VAL A 1 284 ? 197.174 177.446 253.490 1.00 60.12 284 VAL A CA 1
ATOM 1732 C C . VAL A 1 284 ? 198.289 178.407 253.097 1.00 60.35 284 VAL A C 1
ATOM 1733 O O . VAL A 1 284 ? 199.195 178.690 253.890 1.00 63.74 284 VAL A O 1
ATOM 1737 N N . LEU A 1 285 ? 198.238 178.926 251.868 1.00 64.53 285 LEU A N 1
ATOM 1738 C CA . LEU A 1 285 ? 199.232 179.900 251.429 1.00 64.28 285 LEU A CA 1
ATOM 1739 C C . LEU A 1 285 ? 199.183 181.160 252.283 1.00 66.97 285 LEU A C 1
ATOM 1740 O O . LEU A 1 285 ? 200.227 181.710 252.653 1.00 67.83 285 LEU A O 1
ATOM 1745 N N . LEU A 1 286 ? 197.977 181.638 252.598 1.00 74.97 286 LEU A N 1
ATOM 1746 C CA . LEU A 1 286 ? 197.846 182.826 253.434 1.00 75.77 286 LEU A CA 1
ATOM 1747 C C . LEU A 1 286 ? 198.380 182.579 254.838 1.00 77.68 286 LEU A C 1
ATOM 1748 O O . LEU A 1 286 ? 199.046 183.444 255.418 1.00 79.28 286 LEU A O 1
ATOM 1753 N N . SER A 1 287 ? 198.101 181.407 255.400 1.00 82.47 287 SER A N 1
ATOM 1754 C CA . SER A 1 287 ? 198.569 181.062 256.741 1.00 81.94 287 SER A CA 1
ATOM 1755 C C . SER A 1 287 ? 199.970 180.459 256.710 1.00 79.70 287 SER A C 1
ATOM 1756 O O . SER A 1 287 ? 200.211 179.370 257.227 1.00 81.11 287 SER A O 1
ATOM 1759 N N . MET A 1 288 ? 200.908 181.170 256.090 1.00 87.06 288 MET A N 1
ATOM 1760 C CA . MET A 1 288 ? 202.315 180.787 256.100 1.00 90.05 288 MET A CA 1
ATOM 1761 C C . MET A 1 288 ? 203.167 181.696 256.970 1.00 93.93 288 MET A C 1
ATOM 1762 O O . MET A 1 288 ? 204.121 181.226 257.594 1.00 94.10 288 MET A O 1
ATOM 1767 N N . TYR A 1 289 ? 202.844 182.994 257.030 1.00 107.80 289 TYR A N 1
ATOM 1768 C CA . TYR A 1 289 ? 203.519 183.911 257.940 1.00 108.54 289 TYR A CA 1
ATOM 1769 C C . TYR A 1 289 ? 202.554 184.927 258.544 1.00 107.57 289 TYR A C 1
ATOM 1770 O O . TYR A 1 289 ? 203.002 185.923 259.126 1.00 107.78 289 TYR A O 1
ATOM 1779 N N . GLY A 1 290 ? 201.249 184.702 258.428 1.00 105.24 290 GLY A N 1
ATOM 1780 C CA . GLY A 1 290 ? 200.271 185.631 258.954 1.00 105.44 290 GLY A CA 1
ATOM 1781 C C . GLY A 1 290 ? 199.761 186.663 257.975 1.00 107.22 290 GLY A C 1
ATOM 1782 O O . GLY A 1 290 ? 199.141 187.643 258.403 1.00 105.79 290 GLY A O 1
ATOM 1783 N N . CYS A 1 291 ? 200.002 186.481 256.679 1.00 103.30 291 CYS A N 1
ATOM 1784 C CA . CYS A 1 291 ? 199.500 187.418 255.685 1.00 101.52 291 CYS A CA 1
ATOM 1785 C C . CYS A 1 291 ? 197.977 187.373 255.619 1.00 101.51 291 CYS A C 1
ATOM 1786 O O . CYS A 1 291 ? 197.356 186.314 255.748 1.00 101.89 291 CYS A O 1
ATOM 1789 N N . GLN A 1 292 ? 197.375 188.544 255.416 1.00 100.34 292 GLN A N 1
ATOM 1790 C CA . GLN A 1 292 ? 195.926 188.680 255.356 1.00 101.43 292 GLN A CA 1
ATOM 1791 C C . GLN A 1 292 ? 195.417 188.940 253.943 1.00 101.66 292 GLN A C 1
ATOM 1792 O O . GLN A 1 292 ? 194.216 189.161 253.759 1.00 102.30 292 GLN A O 1
ATOM 1798 N N . SER A 1 293 ? 196.296 188.918 252.944 1.00 91.48 293 SER A N 1
ATOM 1799 C CA . SER A 1 293 ? 195.884 189.121 251.563 1.00 89.52 293 SER A CA 1
ATOM 1800 C C . SER A 1 293 ? 196.891 188.441 250.649 1.00 90.52 293 SER A C 1
ATOM 1801 O O . SER A 1 293 ? 198.035 188.188 251.034 1.00 93.53 293 SER A O 1
ATOM 1804 N N . LEU A 1 294 ? 196.449 188.152 249.428 1.00 79.71 294 LEU A N 1
ATOM 1805 C CA . LEU A 1 294 ? 197.276 187.467 248.444 1.00 79.91 294 LEU A CA 1
ATOM 1806 C C . LEU A 1 294 ? 198.211 188.405 247.694 1.00 81.36 294 LEU A C 1
ATOM 1807 O O . LEU A 1 294 ? 199.022 187.932 246.892 1.00 77.92 294 LEU A O 1
ATOM 1812 N N . GLU A 1 295 ? 198.110 189.716 247.922 1.00 89.13 295 GLU A N 1
ATOM 1813 C CA . GLU A 1 295 ? 199.016 190.652 247.265 1.00 87.90 295 GLU A CA 1
ATOM 1814 C C . GLU A 1 295 ? 200.455 190.430 247.714 1.00 87.43 295 GLU A C 1
ATOM 1815 O O . GLU A 1 295 ? 201.377 190.403 246.891 1.00 85.80 295 GLU A O 1
ATOM 1821 N N . GLU A 1 296 ? 200.667 190.267 249.022 1.00 85.12 296 GLU A N 1
ATOM 1822 C CA . GLU A 1 296 ? 202.010 190.067 249.548 1.00 85.92 296 GLU A CA 1
ATOM 1823 C C . GLU A 1 296 ? 202.531 188.657 249.317 1.00 86.11 296 GLU A C 1
ATOM 1824 O O . GLU A 1 296 ? 203.751 188.461 249.287 1.00 87.52 296 GLU A O 1
ATOM 1830 N N . VAL A 1 297 ? 201.643 187.673 249.165 1.00 74.90 297 VAL A N 1
ATOM 1831 C CA . VAL A 1 297 ? 202.090 186.308 248.905 1.00 72.43 297 VAL A CA 1
ATOM 1832 C C . VAL A 1 297 ? 202.792 186.226 247.557 1.00 72.92 297 VAL A C 1
ATOM 1833 O O . VAL A 1 297 ? 203.845 185.590 247.428 1.00 76.97 297 VAL A O 1
ATOM 1837 N N . PHE A 1 298 ? 202.229 186.870 246.533 1.00 66.41 298 PHE A N 1
ATOM 1838 C CA . PHE A 1 298 ? 202.846 186.879 245.213 1.00 63.90 298 PHE A CA 1
ATOM 1839 C C . PHE A 1 298 ? 204.113 187.720 245.167 1.00 64.49 298 PHE A C 1
ATOM 1840 O O . PHE A 1 298 ? 204.847 187.650 244.176 1.00 66.07 298 PHE A O 1
ATOM 1848 N N . LEU A 1 299 ? 204.389 188.510 246.205 1.00 72.09 299 LEU A N 1
ATOM 1849 C CA . LEU A 1 299 ? 205.618 189.298 246.277 1.00 72.30 299 LEU A CA 1
ATOM 1850 C C . LEU A 1 299 ? 206.760 188.397 246.750 1.00 73.90 299 LEU A C 1
ATOM 1851 O O . LEU A 1 299 ? 207.184 188.410 247.908 1.00 68.38 299 LEU A O 1
ATOM 1856 N N . LYS A 1 300 ? 207.252 187.587 245.815 1.00 77.43 300 LYS A N 1
ATOM 1857 C CA . LYS A 1 300 ? 208.368 186.683 246.048 1.00 74.78 300 LYS A CA 1
ATOM 1858 C C . LYS A 1 300 ? 209.504 187.029 245.097 1.00 76.84 300 LYS A C 1
ATOM 1859 O O . LYS A 1 300 ? 209.269 187.414 243.947 1.00 73.05 300 LYS A O 1
ATOM 1865 N N . LEU A 1 301 ? 210.735 186.892 245.585 1.00 85.61 301 LEU A N 1
ATOM 1866 C CA . LEU A 1 301 ? 211.927 187.205 244.809 1.00 84.63 301 LEU A CA 1
ATOM 1867 C C . LEU A 1 301 ? 212.559 185.981 244.159 1.00 86.69 301 LEU A C 1
ATOM 1868 O O . LEU A 1 301 ? 213.610 186.108 243.523 1.00 86.52 301 LEU A O 1
ATOM 1873 N N . SER A 1 302 ? 211.952 184.807 244.300 1.00 89.21 302 SER A N 1
ATOM 1874 C CA . SER A 1 302 ? 212.488 183.594 243.694 1.00 85.97 302 SER A CA 1
ATOM 1875 C C . SER A 1 302 ? 211.390 182.557 243.487 1.00 86.73 302 SER A C 1
ATOM 1876 O O . SER A 1 302 ? 210.647 182.233 244.413 1.00 88.90 302 SER A O 1
ATOM 1879 N N . SER A 1 390 ? 179.812 162.288 211.907 1.00 53.37 390 SER A N 1
ATOM 1880 C CA . SER A 1 390 ? 180.246 163.087 210.768 1.00 52.98 390 SER A CA 1
ATOM 1881 C C . SER A 1 390 ? 179.081 163.525 209.893 1.00 53.87 390 SER A C 1
ATOM 1882 O O . SER A 1 390 ? 179.237 164.455 209.095 1.00 49.54 390 SER A O 1
ATOM 1885 N N . TRP A 1 391 ? 177.925 162.878 210.020 1.00 65.86 391 TRP A N 1
ATOM 1886 C CA . TRP A 1 391 ? 176.713 163.262 209.296 1.00 65.89 391 TRP A CA 1
ATOM 1887 C C . TRP A 1 391 ? 175.878 164.125 210.237 1.00 62.93 391 TRP A C 1
ATOM 1888 O O . TRP A 1 391 ? 175.046 163.628 210.997 1.00 63.07 391 TRP A O 1
ATOM 1899 N N . GLY A 1 392 ? 176.105 165.432 210.176 1.00 39.25 392 GLY A N 1
ATOM 1900 C CA . GLY A 1 392 ? 175.477 166.361 211.093 1.00 40.33 392 GLY A CA 1
ATOM 1901 C C . GLY A 1 392 ? 176.421 167.480 211.471 1.00 39.55 392 GLY A C 1
ATOM 1902 O O . GLY A 1 392 ? 175.993 168.547 211.918 1.00 42.83 392 GLY A O 1
ATOM 1903 N N . LYS A 1 393 ? 177.719 167.239 211.297 1.00 35.82 393 LYS A N 1
ATOM 1904 C CA . LYS A 1 393 ? 178.724 168.285 211.433 1.00 28.91 393 LYS A CA 1
ATOM 1905 C C . LYS A 1 393 ? 179.047 168.927 210.092 1.00 31.96 393 LYS A C 1
ATOM 1906 O O . LYS A 1 393 ? 179.315 170.131 210.030 1.00 38.25 393 LYS A O 1
ATOM 1912 N N . ILE A 1 394 ? 179.035 168.138 209.016 1.00 31.15 394 ILE A N 1
ATOM 1913 C CA . ILE A 1 394 ? 179.199 168.695 207.677 1.00 31.10 394 ILE A CA 1
ATOM 1914 C C . ILE A 1 394 ? 177.961 169.489 207.278 1.00 28.45 394 ILE A C 1
ATOM 1915 O O . ILE A 1 394 ? 178.063 170.556 206.661 1.00 28.47 394 ILE A O 1
ATOM 1920 N N . LYS A 1 395 ? 176.776 168.985 207.627 1.00 28.10 395 LYS A N 1
ATOM 1921 C CA . LYS A 1 395 ? 175.542 169.702 207.322 1.00 27.75 395 LYS A CA 1
ATOM 1922 C C . LYS A 1 395 ? 175.483 171.040 208.047 1.00 29.07 395 LYS A C 1
ATOM 1923 O O . LYS A 1 395 ? 175.032 172.042 207.481 1.00 33.95 395 LYS A O 1
ATOM 1929 N N . ALA A 1 396 ? 175.917 171.073 209.309 1.00 26.44 396 ALA A N 1
ATOM 1930 C CA . ALA A 1 396 ? 175.926 172.326 210.057 1.00 21.03 396 ALA A CA 1
ATOM 1931 C C . ALA A 1 396 ? 176.914 173.321 209.460 1.00 23.04 396 ALA A C 1
ATOM 1932 O O . ALA A 1 396 ? 176.627 174.521 209.391 1.00 27.10 396 ALA A O 1
ATOM 1934 N N . LEU A 1 397 ? 178.085 172.844 209.032 1.00 17.46 397 LEU A N 1
ATOM 1935 C CA . LEU A 1 397 ? 179.066 173.731 208.416 1.00 13.74 397 LEU A CA 1
ATOM 1936 C C . LEU A 1 397 ? 178.611 174.210 207.044 1.00 18.01 397 LEU A C 1
ATOM 1937 O O . LEU A 1 397 ? 178.880 175.356 206.672 1.00 22.40 397 LEU A O 1
ATOM 1942 N N . LEU A 1 398 ? 177.942 173.348 206.276 1.00 24.97 398 LEU A N 1
ATOM 1943 C CA . LEU A 1 398 ? 177.451 173.751 204.962 1.00 18.29 398 LEU A CA 1
ATOM 1944 C C . LEU A 1 398 ? 176.371 174.819 205.074 1.00 21.05 398 LEU A C 1
ATOM 1945 O O . LEU A 1 398 ? 176.368 175.788 204.308 1.00 27.98 398 LEU A O 1
ATOM 1950 N N . GLN A 1 399 ? 175.440 174.652 206.015 1.00 25.22 399 GLN A N 1
ATOM 1951 C CA . GLN A 1 399 ? 174.383 175.642 206.197 1.00 21.03 399 GLN A CA 1
ATOM 1952 C C . GLN A 1 399 ? 174.948 176.969 206.689 1.00 25.24 399 GLN A C 1
ATOM 1953 O O . GLN A 1 399 ? 174.499 178.038 206.261 1.00 29.22 399 GLN A O 1
ATOM 1959 N N . LYS A 1 400 ? 175.935 176.919 207.585 1.00 23.80 400 LYS A N 1
ATOM 1960 C CA . LYS A 1 400 ? 176.551 178.144 208.085 1.00 17.31 400 LYS A CA 1
ATOM 1961 C C . LYS A 1 400 ? 177.275 178.896 206.976 1.00 21.99 400 LYS A C 1
ATOM 1962 O O . LYS A 1 400 ? 177.219 180.129 206.913 1.00 30.69 400 LYS A O 1
ATOM 1968 N N . ASN A 1 401 ? 177.966 178.170 206.094 1.00 23.96 401 ASN A N 1
ATOM 1969 C CA . ASN A 1 401 ? 178.733 178.814 205.031 1.00 15.94 401 ASN A CA 1
ATOM 1970 C C . ASN A 1 401 ? 177.828 179.562 204.059 1.00 21.63 401 ASN A C 1
ATOM 1971 O O . ASN A 1 401 ? 178.164 180.665 203.616 1.00 24.93 401 ASN A O 1
ATOM 1976 N N . PHE A 1 402 ? 176.683 178.975 203.706 1.00 22.12 402 PHE A N 1
ATOM 1977 C CA . PHE A 1 402 ? 175.775 179.637 202.775 1.00 22.08 402 PHE A CA 1
ATOM 1978 C C . PHE A 1 402 ? 175.055 180.809 203.427 1.00 24.45 402 PHE A C 1
ATOM 1979 O O . PHE A 1 402 ? 174.701 181.774 202.741 1.00 28.44 402 PHE A O 1
ATOM 1987 N N . LEU A 1 403 ? 174.828 180.747 204.739 1.00 22.86 403 LEU A N 1
ATOM 1988 C CA . LEU A 1 403 ? 174.151 181.837 205.431 1.00 22.60 403 LEU A CA 1
ATOM 1989 C C . LEU A 1 403 ? 175.052 183.051 205.611 1.00 23.39 403 LEU A C 1
ATOM 1990 O O . LEU A 1 403 ? 174.563 184.185 205.611 1.00 29.38 403 LEU A O 1
ATOM 1995 N N . ARG A 1 404 ? 176.359 182.837 205.774 1.00 21.95 404 ARG A N 1
ATOM 1996 C CA . ARG A 1 404 ? 177.278 183.960 205.920 1.00 19.65 404 ARG A CA 1
ATOM 1997 C C . ARG A 1 404 ? 177.406 184.745 204.621 1.00 27.80 404 ARG A C 1
ATOM 1998 O O . ARG A 1 404 ? 177.503 185.977 204.641 1.00 33.91 404 ARG A O 1
ATOM 2006 N N . MET A 1 405 ? 177.419 184.050 203.481 1.00 31.25 405 MET A N 1
ATOM 2007 C CA . MET A 1 405 ? 177.513 184.736 202.197 1.00 25.13 405 MET A CA 1
ATOM 2008 C C . MET A 1 405 ? 176.230 185.490 201.874 1.00 27.70 405 MET A C 1
ATOM 2009 O O . MET A 1 405 ? 176.277 186.617 201.367 1.00 33.06 405 MET A O 1
ATOM 2014 N N . TRP A 1 406 ? 175.076 184.884 202.160 1.00 24.04 406 TRP A N 1
ATOM 2015 C CA . TRP A 1 406 ? 173.798 185.519 201.855 1.00 26.12 406 TRP A CA 1
ATOM 2016 C C . TRP A 1 406 ? 173.577 186.781 202.679 1.00 31.02 406 TRP A C 1
ATOM 2017 O O . TRP A 1 406 ? 172.929 187.721 202.206 1.00 34.71 406 TRP A O 1
ATOM 2028 N N . ARG A 1 407 ? 174.106 186.828 203.899 1.00 29.71 407 ARG A N 1
ATOM 2029 C CA . ARG A 1 407 ? 173.902 187.958 204.793 1.00 27.39 407 ARG A CA 1
ATOM 2030 C C . ARG A 1 407 ? 174.977 189.029 204.654 1.00 27.82 407 ARG A C 1
ATOM 2031 O O . ARG A 1 407 ? 174.973 189.997 205.420 1.00 32.43 407 ARG A O 1
ATOM 2039 N N . ASN A 1 408 ? 175.893 188.877 203.702 1.00 24.67 408 ASN A N 1
ATOM 2040 C CA . ASN A 1 408 ? 176.898 189.889 203.388 1.00 23.13 408 ASN A CA 1
ATOM 2041 C C . ASN A 1 408 ? 176.609 190.387 201.976 1.00 26.59 408 ASN A C 1
ATOM 2042 O O . ASN A 1 408 ? 176.987 189.740 200.994 1.00 32.67 408 ASN A O 1
ATOM 2047 N N . VAL A 1 409 ? 175.935 191.535 201.878 1.00 29.99 409 VAL A N 1
ATOM 2048 C CA . VAL A 1 409 ? 175.517 192.052 200.578 1.00 28.69 409 VAL A CA 1
ATOM 2049 C C . VAL A 1 409 ? 176.726 192.403 199.720 1.00 29.46 409 VAL A C 1
ATOM 2050 O O . VAL A 1 409 ? 176.757 192.111 198.519 1.00 34.45 409 VAL A O 1
ATOM 2054 N N . GLY A 1 410 ? 177.740 193.034 200.316 1.00 25.29 410 GLY A N 1
ATOM 2055 C CA . GLY A 1 410 ? 178.921 193.402 199.556 1.00 20.66 410 GLY A CA 1
ATOM 2056 C C . GLY A 1 410 ? 179.697 192.211 199.031 1.00 23.34 410 GLY A C 1
ATOM 2057 O O . GLY A 1 410 ? 180.398 192.321 198.022 1.00 27.15 410 GLY A O 1
ATOM 2058 N N . VAL A 1 411 ? 179.596 191.065 199.707 1.00 28.16 411 VAL A N 1
ATOM 2059 C CA . VAL A 1 411 ? 180.276 189.864 199.235 1.00 25.08 411 VAL A CA 1
ATOM 2060 C C . VAL A 1 411 ? 179.613 189.338 197.968 1.00 22.91 411 VAL A C 1
ATOM 2061 O O . VAL A 1 411 ? 180.293 188.965 197.005 1.00 28.43 411 VAL A O 1
ATOM 2065 N N . MET A 1 412 ? 178.279 189.308 197.940 1.00 21.23 412 MET A N 1
ATOM 2066 C CA . MET A 1 412 ? 177.574 188.804 196.768 1.00 24.24 412 MET A CA 1
ATOM 2067 C C . MET A 1 412 ? 177.659 189.749 195.578 1.00 25.38 412 MET A C 1
ATOM 2068 O O . MET A 1 412 ? 177.541 189.295 194.436 1.00 26.66 412 MET A O 1
ATOM 2073 N N . LEU A 1 413 ? 177.848 191.047 195.814 1.00 28.49 413 LEU A N 1
ATOM 2074 C CA . LEU A 1 413 ? 178.021 191.973 194.701 1.00 24.05 413 LEU A CA 1
ATOM 2075 C C . LEU A 1 413 ? 179.354 191.757 193.998 1.00 24.01 413 LEU A C 1
ATOM 2076 O O . LEU A 1 413 ? 179.442 191.918 192.776 1.00 32.03 413 LEU A O 1
ATOM 2081 N N . PHE A 1 414 ? 180.395 191.393 194.746 1.00 21.22 414 PHE A N 1
ATOM 2082 C CA . PHE A 1 414 ? 181.723 191.247 194.163 1.00 23.25 414 PHE A CA 1
ATOM 2083 C C . PHE A 1 414 ? 181.862 189.954 193.367 1.00 28.05 414 PHE A C 1
ATOM 2084 O O . PHE A 1 414 ? 182.557 189.926 192.346 1.00 30.37 414 PHE A O 1
ATOM 2092 N N . ILE A 1 415 ? 181.214 188.876 193.812 1.00 23.75 415 ILE A N 1
ATOM 2093 C CA . ILE A 1 415 ? 181.408 187.567 193.194 1.00 20.77 415 ILE A CA 1
ATOM 2094 C C . ILE A 1 415 ? 180.269 187.163 192.268 1.00 21.96 415 ILE A C 1
ATOM 2095 O O . ILE A 1 415 ? 180.398 186.152 191.559 1.00 21.44 415 ILE A O 1
ATOM 2100 N N . PHE A 1 416 ? 179.172 187.905 192.244 1.00 22.59 416 PHE A N 1
ATOM 2101 C CA . PHE A 1 416 ? 178.048 187.532 191.389 1.00 21.59 416 PHE A CA 1
ATOM 2102 C C . PHE A 1 416 ? 177.587 188.655 190.474 1.00 23.77 416 PHE A C 1
ATOM 2103 O O . PHE A 1 416 ? 177.197 188.387 189.336 1.00 28.28 416 PHE A O 1
ATOM 2111 N N . ALA A 1 417 ? 177.616 189.903 190.939 1.00 26.74 417 ALA A N 1
ATOM 2112 C CA . ALA A 1 417 ? 177.182 191.027 190.119 1.00 23.59 417 ALA A CA 1
ATOM 2113 C C . ALA A 1 417 ? 178.317 191.646 189.319 1.00 25.87 417 ALA A C 1
ATOM 2114 O O . ALA A 1 417 ? 178.088 192.131 188.206 1.00 27.96 417 ALA A O 1
ATOM 2116 N N . LEU A 1 418 ? 179.532 191.653 189.866 1.00 25.06 418 LEU A N 1
ATOM 2117 C CA . LEU A 1 418 ? 180.679 192.169 189.122 1.00 25.56 418 LEU A CA 1
ATOM 2118 C C . LEU A 1 418 ? 180.985 191.369 187.860 1.00 29.75 418 LEU A C 1
ATOM 2119 O O . LEU A 1 418 ? 181.182 191.990 186.801 1.00 33.12 418 LEU A O 1
ATOM 2124 N N . PRO A 1 419 ? 181.061 190.031 187.883 1.00 24.03 419 PRO A N 1
ATOM 2125 C CA . PRO A 1 419 ? 181.344 189.308 186.630 1.00 22.36 419 PRO A CA 1
ATOM 2126 C C . PRO A 1 419 ? 180.279 189.484 185.564 1.00 15.99 419 PRO A C 1
ATOM 2127 O O . PRO A 1 419 ? 180.607 189.481 184.372 1.00 19.26 419 PRO A O 1
ATOM 2131 N N . VAL A 1 420 ? 179.010 189.624 185.952 1.00 21.00 420 VAL A N 1
ATOM 2132 C CA . VAL A 1 420 ? 177.938 189.738 184.968 1.00 25.21 420 VAL A CA 1
ATOM 2133 C C . VAL A 1 420 ? 178.071 191.036 184.182 1.00 24.70 420 VAL A C 1
ATOM 2134 O O . VAL A 1 420 ? 177.982 191.048 182.949 1.00 29.17 420 VAL A O 1
ATOM 2138 N N . MET A 1 421 ? 178.293 192.147 184.882 1.00 26.47 421 MET A N 1
ATOM 2139 C CA . MET A 1 421 ? 178.443 193.433 184.216 1.00 30.52 421 MET A CA 1
ATOM 2140 C C . MET A 1 421 ? 179.812 193.607 183.575 1.00 29.60 421 MET A C 1
ATOM 2141 O O . MET A 1 421 ? 179.978 194.494 182.731 1.00 27.57 421 MET A O 1
ATOM 2146 N N . GLN A 1 422 ? 180.794 192.787 183.953 1.00 31.13 422 GLN A N 1
ATOM 2147 C CA . GLN A 1 422 ? 182.067 192.781 183.241 1.00 27.58 422 GLN A CA 1
ATOM 2148 C C . GLN A 1 422 ? 181.922 192.147 181.864 1.00 27.61 422 GLN A C 1
ATOM 2149 O O . GLN A 1 422 ? 182.549 192.594 180.897 1.00 29.32 422 GLN A O 1
ATOM 2155 N N . VAL A 1 423 ? 181.107 191.095 181.760 1.00 26.30 423 VAL A N 1
ATOM 2156 C CA . VAL A 1 423 ? 180.867 190.451 180.473 1.00 24.50 423 VAL A CA 1
ATOM 2157 C C . VAL A 1 423 ? 180.048 191.359 179.564 1.00 23.69 423 VAL A C 1
ATOM 2158 O O . VAL A 1 423 ? 180.291 191.433 178.354 1.00 25.05 423 VAL A O 1
ATOM 2162 N N . ILE A 1 424 ? 179.068 192.066 180.132 1.00 22.48 424 ILE A N 1
ATOM 2163 C CA . ILE A 1 424 ? 178.207 192.937 179.334 1.00 20.87 424 ILE A CA 1
ATOM 2164 C C . ILE A 1 424 ? 179.020 194.058 178.700 1.00 25.29 424 ILE A C 1
ATOM 2165 O O . ILE A 1 424 ? 178.874 194.359 177.509 1.00 30.01 424 ILE A O 1
ATOM 2170 N N . LEU A 1 425 ? 179.894 194.692 179.485 1.00 22.72 425 LEU A N 1
ATOM 2171 C CA . LEU A 1 425 ? 180.689 195.798 178.962 1.00 18.11 425 LEU A CA 1
ATOM 2172 C C . LEU A 1 425 ? 181.715 195.323 177.942 1.00 18.22 425 LEU A C 1
ATOM 2173 O O . LEU A 1 425 ? 182.047 196.065 177.011 1.00 26.95 425 LEU A O 1
ATOM 2178 N N . PHE A 1 426 ? 182.236 194.106 178.103 1.00 20.93 426 PHE A N 1
ATOM 2179 C CA . PHE A 1 426 ? 183.172 193.572 177.120 1.00 16.46 426 PHE A CA 1
ATOM 2180 C C . PHE A 1 426 ? 182.484 193.304 175.788 1.00 19.38 426 PHE A C 1
ATOM 2181 O O . PHE A 1 426 ? 183.036 193.608 174.725 1.00 21.00 426 PHE A O 1
ATOM 2189 N N . CYS A 1 427 ? 181.280 192.733 175.824 1.00 24.20 427 CYS A N 1
ATOM 2190 C CA . CYS A 1 427 ? 180.559 192.401 174.602 1.00 18.52 427 CYS A CA 1
ATOM 2191 C C . CYS A 1 427 ? 180.034 193.628 173.871 1.00 24.14 427 CYS A C 1
ATOM 2192 O O . CYS A 1 427 ? 179.662 193.513 172.698 1.00 29.85 427 CYS A O 1
ATOM 2195 N N . LEU A 1 428 ? 179.994 194.789 174.524 1.00 25.69 428 LEU A N 1
ATOM 2196 C CA . LEU A 1 428 ? 179.474 196.004 173.913 1.00 21.95 428 LEU A CA 1
ATOM 2197 C C . LEU A 1 428 ? 180.560 196.952 173.424 1.00 24.02 428 LEU A C 1
ATOM 2198 O O . LEU A 1 428 ? 180.280 197.791 172.562 1.00 30.23 428 LEU A O 1
ATOM 2203 N N . ALA A 1 429 ? 181.780 196.845 173.942 1.00 20.50 429 ALA A N 1
ATOM 2204 C CA . ALA A 1 429 ? 182.828 197.810 173.644 1.00 14.82 429 ALA A CA 1
ATOM 2205 C C . ALA A 1 429 ? 184.040 197.228 172.935 1.00 23.37 429 ALA A C 1
ATOM 2206 O O . ALA A 1 429 ? 184.694 197.951 172.181 1.00 29.58 429 ALA A O 1
ATOM 2208 N N . ILE A 1 430 ? 184.359 195.954 173.145 1.00 22.47 430 ILE A N 1
ATOM 2209 C CA . ILE A 1 430 ? 185.598 195.357 172.659 1.00 21.08 430 ILE A CA 1
ATOM 2210 C C . ILE A 1 430 ? 185.281 194.425 171.499 1.00 24.59 430 ILE A C 1
ATOM 2211 O O . ILE A 1 430 ? 184.399 193.565 171.607 1.00 26.41 430 ILE A O 1
ATOM 2216 N N . GLY A 1 431 ? 186.001 194.599 170.389 1.00 19.06 431 GLY A N 1
ATOM 2217 C CA . GLY A 1 431 ? 185.942 193.701 169.260 1.00 11.26 431 GLY A CA 1
ATOM 2218 C C . GLY A 1 431 ? 185.122 194.191 168.084 1.00 13.89 431 GLY A C 1
ATOM 2219 O O . GLY A 1 431 ? 185.270 193.651 166.983 1.00 24.61 431 GLY A O 1
ATOM 2220 N N . ARG A 1 432 ? 184.269 195.190 168.281 1.00 20.15 432 ARG A N 1
ATOM 2221 C CA . ARG A 1 432 ? 183.415 195.661 167.203 1.00 18.12 432 ARG A CA 1
ATOM 2222 C C . ARG A 1 432 ? 184.190 196.568 166.251 1.00 22.71 432 ARG A C 1
ATOM 2223 O O . ARG A 1 432 ? 185.268 197.076 166.569 1.00 31.39 432 ARG A O 1
ATOM 2231 N N . ASP A 1 433 ? 183.620 196.767 165.065 1.00 23.94 433 ASP A N 1
ATOM 2232 C CA . ASP A 1 433 ? 184.202 197.541 163.975 1.00 26.14 433 ASP A CA 1
ATOM 2233 C C . ASP A 1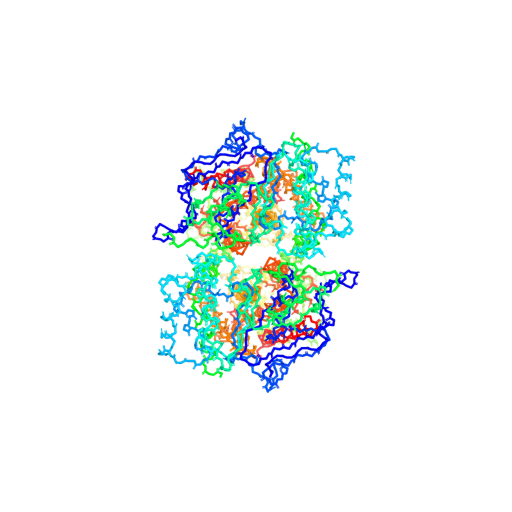 433 ? 183.778 199.005 164.064 1.00 29.60 433 ASP A C 1
ATOM 2234 O O . ASP A 1 433 ? 182.613 199.297 164.349 1.00 28.04 433 ASP A O 1
ATOM 2239 N N . PRO A 1 434 ? 184.709 199.930 163.831 1.00 24.12 434 PRO A N 1
ATOM 2240 C CA . PRO A 1 434 ? 184.349 201.354 163.807 1.00 23.76 434 PRO A CA 1
ATOM 2241 C C . PRO A 1 434 ? 183.328 201.646 162.718 1.00 23.63 434 PRO A C 1
ATOM 2242 O O . PRO A 1 434 ? 183.385 201.085 161.621 1.00 29.91 434 PRO A O 1
ATOM 2246 N N . THR A 1 435 ? 182.383 202.541 163.027 1.00 22.67 435 THR A N 1
ATOM 2247 C CA . THR A 1 435 ? 181.242 202.751 162.144 1.00 31.86 435 THR A CA 1
ATOM 2248 C C . THR A 1 435 ? 180.859 204.223 162.022 1.00 33.62 435 THR A C 1
ATOM 2249 O O . THR A 1 435 ? 179.695 204.541 161.757 1.00 37.39 435 THR A O 1
ATOM 2253 N N . GLY A 1 436 ? 181.810 205.134 162.208 1.00 25.38 436 GLY A N 1
ATOM 2254 C CA . GLY A 1 436 ? 181.507 206.546 162.067 1.00 18.96 436 GLY A CA 1
ATOM 2255 C C . GLY A 1 436 ? 182.615 207.349 161.421 1.00 24.59 436 GLY A C 1
ATOM 2256 O O . GLY A 1 436 ? 182.723 208.558 161.644 1.00 31.77 436 GLY A O 1
ATOM 2257 N N . LEU A 1 437 ? 183.444 206.690 160.617 1.00 22.02 437 LEU A N 1
ATOM 2258 C CA . LEU A 1 437 ? 184.629 207.335 160.067 1.00 9.48 437 LEU A CA 1
ATOM 2259 C C . LEU A 1 437 ? 184.255 208.298 158.948 1.00 12.99 437 LEU A C 1
ATOM 2260 O O . LEU A 1 437 ? 183.396 208.005 158.114 1.00 20.28 437 LEU A O 1
ATOM 2265 N N . LYS A 1 438 ? 184.911 209.453 158.934 1.00 17.54 438 LYS A N 1
ATOM 2266 C CA . LYS A 1 438 ? 184.619 210.514 157.982 1.00 12.56 438 LYS A CA 1
ATOM 2267 C C . LYS A 1 438 ? 185.722 210.612 156.937 1.00 18.89 438 LYS A C 1
ATOM 2268 O O . LYS A 1 438 ? 186.906 210.466 157.251 1.00 14.76 438 LYS A O 1
ATOM 2274 N N . LEU A 1 439 ? 185.325 210.861 155.692 1.00 15.24 439 LEU A N 1
ATOM 2275 C CA . LEU A 1 439 ? 186.256 211.041 154.589 1.00 12.32 439 LEU A CA 1
ATOM 2276 C C . LEU A 1 439 ? 185.929 212.327 153.848 1.00 16.85 439 LEU A C 1
ATOM 2277 O O . LEU A 1 439 ? 184.759 212.640 153.613 1.00 18.25 439 LEU A O 1
ATOM 2282 N N . ALA A 1 440 ? 186.973 213.065 153.480 1.00 9.76 440 ALA A N 1
ATOM 2283 C CA . ALA A 1 440 ? 186.834 214.307 152.733 1.00 4.12 440 ALA A CA 1
ATOM 2284 C C . ALA A 1 440 ? 186.921 214.003 151.243 1.00 6.27 440 ALA A C 1
ATOM 2285 O O . ALA A 1 440 ? 187.931 213.471 150.774 1.00 17.35 440 ALA A O 1
ATOM 2287 N N . ILE A 1 441 ? 185.873 214.345 150.500 1.00 7.33 441 ILE A N 1
ATOM 2288 C CA . ILE A 1 441 ? 185.769 214.015 149.084 1.00 6.12 441 ILE A CA 1
ATOM 2289 C C . ILE A 1 441 ? 185.961 215.282 148.265 1.00 7.71 441 ILE A C 1
ATOM 2290 O O . ILE A 1 441 ? 185.335 216.312 148.544 1.00 10.09 441 ILE A O 1
ATOM 2295 N N . VAL A 1 442 ? 186.827 215.207 147.260 1.00 8.51 442 VAL A N 1
ATOM 2296 C CA . VAL A 1 442 ? 186.983 216.254 146.259 1.00 10.32 442 VAL A CA 1
ATOM 2297 C C . VAL A 1 442 ? 186.568 215.650 144.926 1.00 6.51 442 VAL A C 1
ATOM 2298 O O . VAL A 1 442 ? 187.225 214.732 144.421 1.00 16.90 442 VAL A O 1
ATOM 2302 N N . ASN A 1 443 ? 185.477 216.154 144.356 1.00 5.03 443 ASN A N 1
ATOM 2303 C CA . ASN A 1 443 ? 184.917 215.633 143.111 1.00 7.95 443 ASN A CA 1
ATOM 2304 C C . ASN A 1 443 ? 184.806 216.796 142.133 1.00 21.33 443 ASN A C 1
ATOM 2305 O O . ASN A 1 443 ? 183.842 217.565 142.183 1.00 28.79 443 ASN A O 1
ATOM 2310 N N . HIS A 1 444 ? 185.786 216.924 141.246 1.00 14.72 444 HIS A N 1
ATOM 2311 C CA . HIS A 1 444 ? 185.827 218.036 140.309 1.00 15.85 444 HIS A CA 1
ATOM 2312 C C . HIS A 1 444 ? 185.002 217.786 139.056 1.00 24.33 444 HIS A C 1
ATOM 2313 O O . HIS A 1 444 ? 184.937 218.664 138.190 1.00 25.24 444 HIS A O 1
ATOM 2320 N N . GLU A 1 445 ? 184.375 216.618 138.938 1.00 25.57 445 GLU A N 1
ATOM 2321 C CA . GLU A 1 445 ? 183.441 216.360 137.851 1.00 26.41 445 GLU A CA 1
ATOM 2322 C C . GLU A 1 445 ? 182.058 216.933 138.119 1.00 32.92 445 GLU A C 1
ATOM 2323 O O . GLU A 1 445 ? 181.211 216.907 137.220 1.00 36.55 445 GLU A O 1
ATOM 2329 N N . LYS A 1 446 ? 181.813 217.445 139.322 1.00 31.05 446 LYS A N 1
ATOM 2330 C CA . LYS A 1 446 ? 180.533 218.024 139.694 1.00 23.69 446 LYS A CA 1
ATOM 2331 C C . LYS A 1 446 ? 180.765 219.356 140.393 1.00 31.87 446 LYS A C 1
ATOM 2332 O O . LYS A 1 446 ? 181.865 219.652 140.864 1.00 35.10 446 LYS A O 1
ATOM 2338 N N . ASN A 1 447 ? 179.709 220.161 140.450 1.00 30.51 447 ASN A N 1
ATOM 2339 C CA . ASN A 1 447 ? 179.787 221.451 141.118 1.00 25.07 447 ASN A CA 1
ATOM 2340 C C . ASN A 1 447 ? 179.830 221.273 142.631 1.00 25.23 447 ASN A C 1
ATOM 2341 O O . ASN A 1 447 ? 179.360 220.272 143.176 1.00 32.43 447 ASN A O 1
ATOM 2346 N N . TYR A 1 448 ? 180.397 222.265 143.308 1.00 20.49 448 TYR A N 1
ATOM 2347 C CA . TYR A 1 448 ? 180.506 222.268 144.760 1.00 22.88 448 TYR A CA 1
ATOM 2348 C C . TYR A 1 448 ? 179.391 223.121 145.351 1.00 24.26 448 TYR A C 1
ATOM 2349 O O . TYR A 1 448 ? 179.227 224.286 144.975 1.00 26.82 448 TYR A O 1
ATOM 2358 N N . THR A 1 449 ? 178.621 222.534 146.267 1.00 33.22 449 THR A N 1
ATOM 2359 C CA . THR A 1 449 ? 177.495 223.222 146.892 1.00 34.04 449 THR A CA 1
ATOM 2360 C C . THR A 1 449 ? 177.708 223.434 148.384 1.00 31.49 449 THR A C 1
ATOM 2361 O O . THR A 1 449 ? 177.654 224.575 148.854 1.00 28.17 449 THR A O 1
ATOM 2365 N N . ASN A 1 450 ? 177.959 222.371 149.141 1.00 33.18 450 ASN A N 1
ATOM 2366 C CA . ASN A 1 450 ? 178.031 222.444 150.592 1.00 24.96 450 ASN A CA 1
ATOM 2367 C C . ASN A 1 450 ? 179.057 221.426 151.074 1.00 27.51 450 ASN A C 1
ATOM 2368 O O . ASN A 1 450 ? 179.729 220.770 150.273 1.00 34.21 450 ASN A O 1
ATOM 2373 N N . GLN A 1 451 ? 179.179 221.297 152.391 1.00 24.72 451 GLN A N 1
ATOM 2374 C CA . GLN A 1 451 ? 179.960 220.230 152.997 1.00 18.73 451 GLN A CA 1
ATOM 2375 C C . GLN A 1 451 ? 179.124 218.992 153.290 1.00 24.10 451 GLN A C 1
ATOM 2376 O O . GLN A 1 451 ? 179.675 217.972 153.713 1.00 28.35 451 GLN A O 1
ATOM 2382 N N . SER A 1 452 ? 177.811 219.057 153.073 1.00 27.31 452 SER A N 1
ATOM 2383 C CA . SER A 1 452 ? 176.925 217.927 153.299 1.00 24.38 452 SER A CA 1
ATOM 2384 C C . SER A 1 452 ? 176.136 217.515 152.066 1.00 24.79 452 SER A C 1
ATOM 2385 O O . SER A 1 452 ? 175.447 216.491 152.112 1.00 34.37 452 SER A O 1
ATOM 2388 N N . TYR A 1 453 ? 176.211 218.273 150.976 1.00 17.70 453 TYR A N 1
ATOM 2389 C CA . TYR A 1 453 ? 175.497 217.963 149.747 1.00 22.87 453 TYR A CA 1
ATOM 2390 C C . TYR A 1 453 ? 176.444 218.095 148.564 1.00 32.23 453 TYR A C 1
ATOM 2391 O O . TYR A 1 453 ? 177.309 218.975 148.547 1.00 31.50 453 TYR A O 1
ATOM 2400 N N . GLN A 1 454 ? 176.279 217.214 147.577 1.00 25.36 454 GLN A N 1
ATOM 2401 C CA . GLN A 1 454 ? 177.117 217.223 146.383 1.00 21.81 454 GLN A CA 1
ATOM 2402 C C . GLN A 1 454 ? 176.342 217.112 145.076 1.00 30.16 454 GLN A C 1
ATOM 2403 O O . GLN A 1 454 ? 176.867 217.540 144.040 1.00 43.51 454 GLN A O 1
ATOM 2409 N N . GLU A 1 455 ? 175.108 216.607 145.088 1.00 29.45 455 GLU A N 1
ATOM 2410 C CA . GLU A 1 455 ? 174.330 216.359 143.874 1.00 35.88 455 GLU A CA 1
ATOM 2411 C C . GLU A 1 455 ? 175.073 215.355 142.979 1.00 37.66 455 GLU A C 1
ATOM 2412 O O . GLU A 1 455 ? 175.650 215.663 141.937 1.00 37.40 455 GLU A O 1
ATOM 2418 N N . CYS A 1 456 ? 175.124 214.128 143.493 1.00 43.33 456 CYS A N 1
ATOM 2419 C CA . CYS A 1 456 ? 175.729 213.002 142.785 1.00 40.14 456 CYS A CA 1
ATOM 2420 C C . CYS A 1 456 ? 174.645 212.319 141.960 1.00 40.78 456 CYS A C 1
ATOM 2421 O O . CYS A 1 456 ? 173.771 211.640 142.502 1.00 45.13 456 CYS A O 1
ATOM 2424 N N . SER A 1 457 ? 174.701 212.496 140.642 1.00 42.11 457 SER A N 1
ATOM 2425 C CA . SER A 1 457 ? 173.722 211.915 139.734 1.00 44.49 457 SER A CA 1
ATOM 2426 C C . SER A 1 457 ? 174.433 211.285 138.546 1.00 43.36 457 SER A C 1
ATOM 2427 O O . SER A 1 457 ? 175.408 211.837 138.031 1.00 43.11 457 SER A O 1
ATOM 2430 N N . PHE A 1 458 ? 173.934 210.129 138.114 1.00 42.37 458 PHE A N 1
ATOM 2431 C CA . PHE A 1 458 ? 174.537 209.388 137.014 1.00 41.63 458 PHE A CA 1
ATOM 2432 C C . PHE A 1 458 ? 173.494 208.448 136.431 1.00 43.68 458 PHE A C 1
ATOM 2433 O O . PHE A 1 458 ? 172.479 208.149 137.066 1.00 44.62 458 PHE A O 1
ATOM 2441 N N . ASP A 1 459 ? 173.755 207.985 135.212 1.00 53.01 459 ASP A N 1
ATOM 2442 C CA . ASP A 1 459 ? 172.894 207.002 134.572 1.00 54.88 459 ASP A CA 1
ATOM 2443 C C . ASP A 1 459 ? 173.335 205.587 134.934 1.00 54.83 459 ASP A C 1
ATOM 2444 O O . ASP A 1 459 ? 174.511 205.328 135.201 1.00 52.44 459 ASP A O 1
ATOM 2449 N N . TYR A 1 460 ? 172.370 204.670 134.950 1.00 54.05 460 TYR A N 1
ATOM 2450 C CA . TYR A 1 460 ? 172.614 203.318 135.436 1.00 54.36 460 TYR A CA 1
ATOM 2451 C C . TYR A 1 460 ? 172.884 202.309 134.332 1.00 54.80 460 TYR A C 1
ATOM 2452 O O . TYR A 1 460 ? 173.557 201.304 134.583 1.00 53.35 460 TYR A O 1
ATOM 2461 N N . GLY A 1 461 ? 172.378 202.537 133.124 1.00 59.42 461 GLY A N 1
ATOM 2462 C CA . GLY A 1 461 ? 172.539 201.562 132.065 1.00 59.57 461 GLY A CA 1
ATOM 2463 C C . GLY A 1 461 ? 173.941 201.444 131.503 1.00 58.41 461 GLY A C 1
ATOM 2464 O O . GLY A 1 461 ? 174.632 200.452 131.751 1.00 56.84 461 GLY A O 1
ATOM 2465 N N . CYS A 1 462 ? 174.381 202.459 130.768 1.00 61.18 462 CYS A N 1
ATOM 2466 C CA . CYS A 1 462 ? 175.637 202.397 130.028 1.00 61.03 462 CYS A CA 1
ATOM 2467 C C . CYS A 1 462 ? 176.101 203.824 129.741 1.00 63.48 462 CYS A C 1
ATOM 2468 O O . CYS A 1 462 ? 175.642 204.775 130.384 1.00 62.57 462 CYS A O 1
ATOM 2471 N N . LYS A 1 463 ? 177.042 203.956 128.802 1.00 63.96 463 LYS A N 1
ATOM 2472 C CA . LYS A 1 463 ? 177.538 205.225 128.272 1.00 63.24 463 LYS A CA 1
ATOM 2473 C C . LYS A 1 463 ? 178.456 205.949 129.250 1.00 65.80 463 LYS A C 1
ATOM 2474 O O . LYS A 1 463 ? 179.082 206.948 128.881 1.00 66.21 463 LYS A O 1
ATOM 2480 N N . PHE A 1 464 ? 178.561 205.445 130.479 1.00 54.86 464 PHE A N 1
ATOM 2481 C CA . PHE A 1 464 ? 179.551 205.904 131.455 1.00 51.49 464 PHE A CA 1
ATOM 2482 C C . PHE A 1 464 ? 179.517 207.427 131.610 1.00 52.72 464 PHE A C 1
ATOM 2483 O O . PHE A 1 464 ? 180.445 208.146 131.239 1.00 48.80 464 PHE A O 1
ATOM 2491 N N . SER A 1 465 ? 178.395 207.900 132.155 1.00 49.42 465 SER A N 1
ATOM 2492 C CA . SER A 1 465 ? 178.168 209.337 132.275 1.00 46.33 465 SER A CA 1
ATOM 2493 C C . SER A 1 465 ? 179.225 209.997 133.154 1.00 45.63 465 SER A C 1
ATOM 2494 O O . SER A 1 465 ? 179.993 210.848 132.692 1.00 47.60 465 SER A O 1
ATOM 2497 N N . TYR A 1 466 ? 179.277 209.623 134.431 1.00 28.72 466 TYR A N 1
ATOM 2498 C CA . TYR A 1 466 ? 180.171 210.284 135.374 1.00 32.87 466 TYR A CA 1
ATOM 2499 C C . TYR A 1 466 ? 181.181 209.340 136.005 1.00 32.53 466 TYR A C 1
ATOM 2500 O O . TYR A 1 466 ? 182.365 209.686 136.092 1.00 42.94 466 TYR A O 1
ATOM 2509 N N . LEU A 1 467 ? 180.744 208.176 136.486 1.00 24.43 467 LEU A N 1
ATOM 2510 C CA . LEU A 1 467 ? 181.634 207.110 136.945 1.00 28.56 467 LEU A CA 1
ATOM 2511 C C . LEU A 1 467 ? 182.403 207.478 138.210 1.00 28.04 467 LEU A C 1
ATOM 2512 O O . LEU A 1 467 ? 183.113 206.638 138.771 1.00 33.12 467 LEU A O 1
ATOM 2517 N N . SER A 1 468 ? 182.273 208.720 138.670 1.00 28.99 468 SER A N 1
ATOM 2518 C CA . SER A 1 468 ? 182.841 209.136 139.946 1.00 17.88 468 SER A CA 1
ATOM 2519 C C . SER A 1 468 ? 181.807 209.122 141.057 1.00 25.49 468 SER A C 1
ATOM 2520 O O . SER A 1 468 ? 182.122 208.748 142.190 1.00 28.42 468 SER A O 1
ATOM 2523 N N . CYS A 1 469 ? 180.576 209.527 140.747 1.00 31.47 469 CYS A N 1
ATOM 2524 C CA . CYS A 1 469 ? 179.453 209.317 141.645 1.00 25.55 469 CYS A CA 1
ATOM 2525 C C . CYS A 1 469 ? 178.963 207.878 141.618 1.00 27.04 469 CYS A C 1
ATOM 2526 O O . CYS A 1 469 ? 178.268 207.454 142.547 1.00 30.63 469 CYS A O 1
ATOM 2529 N N . ARG A 1 470 ? 179.303 207.125 140.570 1.00 24.06 470 ARG A N 1
ATOM 2530 C CA . ARG A 1 470 ? 178.970 205.708 140.515 1.00 19.89 470 ARG A CA 1
ATOM 2531 C C . ARG A 1 470 ? 179.855 204.883 141.438 1.00 25.24 470 ARG A C 1
ATOM 2532 O O . ARG A 1 470 ? 179.383 203.911 142.035 1.00 28.38 470 ARG A O 1
ATOM 2540 N N . TYR A 1 471 ? 181.134 205.244 141.556 1.00 27.19 471 TYR A N 1
ATOM 2541 C CA . TYR A 1 471 ? 182.004 204.570 142.513 1.00 19.59 471 TYR A CA 1
ATOM 2542 C C . TYR A 1 471 ? 181.624 204.926 143.944 1.00 22.48 471 TYR A C 1
ATOM 2543 O O . TYR A 1 471 ? 181.584 204.051 144.816 1.00 29.85 471 TYR A O 1
ATOM 2552 N N . LEU A 1 472 ? 181.343 206.205 144.206 1.00 19.76 472 LEU A N 1
ATOM 2553 C CA . LEU A 1 472 ? 180.918 206.618 145.538 1.00 22.77 472 LEU A CA 1
ATOM 2554 C C . LEU A 1 472 ? 179.575 206.015 145.921 1.00 24.50 472 LEU A C 1
ATOM 2555 O O . LEU A 1 472 ? 179.244 205.969 147.111 1.00 26.16 472 LEU A O 1
ATOM 2560 N N . ASN A 1 473 ? 178.794 205.559 144.941 1.00 25.84 473 ASN A N 1
ATOM 2561 C CA . ASN A 1 473 ? 177.544 204.868 145.228 1.00 21.39 473 ASN A CA 1
ATOM 2562 C C . ASN A 1 473 ? 177.774 203.465 145.771 1.00 24.62 473 ASN A C 1
ATOM 2563 O O . ASN A 1 473 ? 176.878 202.907 146.410 1.00 33.28 473 ASN A O 1
ATOM 2568 N N . ASN A 1 474 ? 178.947 202.886 145.531 1.00 26.90 474 ASN A N 1
ATOM 2569 C CA . ASN A 1 474 ? 179.272 201.547 146.002 1.00 26.90 474 ASN A CA 1
ATOM 2570 C C . ASN A 1 474 ? 179.981 201.547 147.350 1.00 29.97 474 ASN A C 1
ATOM 2571 O O . ASN A 1 474 ? 180.321 200.471 147.853 1.00 33.74 474 ASN A O 1
ATOM 2576 N N . LEU A 1 475 ? 180.215 202.715 147.940 1.00 23.87 475 LEU A N 1
ATOM 2577 C CA . LEU A 1 475 ? 180.833 202.778 149.255 1.00 25.94 475 LEU A CA 1
ATOM 2578 C C . LEU A 1 475 ? 179.852 202.325 150.329 1.00 29.82 475 LEU A C 1
ATOM 2579 O O . LEU A 1 475 ? 178.641 202.532 150.225 1.00 34.70 475 LEU A O 1
ATOM 2584 N N . ARG A 1 476 ? 180.390 201.701 151.373 1.00 33.33 476 ARG A N 1
ATOM 2585 C CA . ARG A 1 476 ? 179.571 201.176 152.459 1.00 36.02 476 ARG A CA 1
ATOM 2586 C C . ARG A 1 476 ? 179.176 202.312 153.394 1.00 36.81 476 ARG A C 1
ATOM 2587 O O . ARG A 1 476 ? 180.041 202.948 154.005 1.00 40.36 476 ARG A O 1
ATOM 2595 N N . ASN A 1 477 ? 177.871 202.563 153.510 1.00 35.74 477 ASN A N 1
ATOM 2596 C CA . ASN A 1 477 ? 177.384 203.662 154.334 1.00 38.31 477 ASN A CA 1
ATOM 2597 C C . ASN A 1 477 ? 177.453 203.364 155.824 1.00 38.62 477 ASN A C 1
ATOM 2598 O O . ASN A 1 477 ? 177.414 204.299 156.631 1.00 35.55 477 ASN A O 1
ATOM 2603 N N . SER A 1 478 ? 177.554 202.091 156.209 1.00 41.00 478 SER A N 1
ATOM 2604 C CA . SER A 1 478 ? 177.528 201.723 157.619 1.00 44.13 478 SER A CA 1
ATOM 2605 C C . SER A 1 478 ? 178.791 202.126 158.368 1.00 41.72 478 SER A C 1
ATOM 2606 O O . SER A 1 478 ? 178.774 202.139 159.602 1.00 41.67 478 SER A O 1
ATOM 2609 N N . THR A 1 479 ? 179.874 202.456 157.666 1.00 33.97 479 THR A N 1
ATOM 2610 C CA . THR A 1 479 ? 181.128 202.778 158.335 1.00 30.99 479 THR A CA 1
ATOM 2611 C C . THR A 1 479 ? 181.816 204.035 157.826 1.00 27.64 479 THR A C 1
ATOM 2612 O O . THR A 1 479 ? 182.747 204.501 158.487 1.00 28.94 479 THR A O 1
ATOM 2616 N N . ILE A 1 480 ? 181.408 204.599 156.692 1.00 24.40 480 ILE A N 1
ATOM 2617 C CA . ILE A 1 480 ? 182.071 205.750 156.094 1.00 16.72 480 ILE A CA 1
ATOM 2618 C C . ILE A 1 480 ? 181.056 206.875 155.946 1.00 22.61 480 ILE A C 1
ATOM 2619 O O . ILE A 1 480 ? 179.978 206.673 155.376 1.00 28.82 480 ILE A O 1
ATOM 2624 N N . LEU A 1 481 ? 181.402 208.051 156.462 1.00 17.86 481 LEU A N 1
ATOM 2625 C CA . LEU A 1 481 ? 180.598 209.257 156.313 1.00 14.67 481 LEU A CA 1
ATOM 2626 C C . LEU A 1 481 ? 181.288 210.190 155.329 1.00 17.38 481 LEU A C 1
ATOM 2627 O O . LEU A 1 481 ? 182.489 210.448 155.453 1.00 23.19 481 LEU A O 1
ATOM 2632 N N . LYS A 1 482 ? 180.531 210.697 154.361 1.00 15.35 482 LYS A N 1
ATOM 2633 C CA . LYS A 1 482 ? 181.087 211.465 153.255 1.00 12.60 482 LYS A CA 1
ATOM 2634 C C . LYS A 1 482 ? 180.934 212.957 153.522 1.00 18.40 482 LYS A C 1
ATOM 2635 O O . LYS A 1 482 ? 179.818 213.447 153.722 1.00 25.51 482 LYS A O 1
ATOM 2641 N N . GLU A 1 483 ? 182.057 213.671 153.518 1.00 18.91 483 GLU A N 1
ATOM 2642 C CA . GLU A 1 483 ? 182.088 215.123 153.598 1.00 16.03 483 GLU A CA 1
ATOM 2643 C C . GLU A 1 483 ? 182.755 215.671 152.345 1.00 9.84 483 GLU A C 1
ATOM 2644 O O . GLU A 1 483 ? 183.652 215.043 151.779 1.00 17.19 483 GLU A O 1
ATOM 2650 N N . TYR A 1 484 ? 182.313 216.848 151.913 1.00 8.53 484 TYR A N 1
ATOM 2651 C CA . TYR A 1 484 ? 182.706 217.402 150.625 1.00 10.75 484 TYR A CA 1
ATOM 2652 C C . TYR A 1 484 ? 183.490 218.691 150.819 1.00 15.69 484 TYR A C 1
ATOM 2653 O O . TYR A 1 484 ? 183.083 219.563 151.591 1.00 26.37 484 TYR A O 1
ATOM 2662 N N . TYR A 1 485 ? 184.612 218.802 150.113 1.00 17.00 485 TYR A N 1
ATOM 2663 C CA . TYR A 1 485 ? 185.499 219.952 150.144 1.00 8.66 485 TYR A CA 1
ATOM 2664 C C . TYR A 1 485 ? 185.773 220.417 148.722 1.00 12.39 485 TYR A C 1
ATOM 2665 O O . TYR A 1 485 ? 185.767 219.607 147.791 1.00 17.82 485 TYR A O 1
ATOM 2674 N N . PRO A 1 486 ? 186.015 221.717 148.523 1.00 14.69 486 PRO A N 1
ATOM 2675 C CA . PRO A 1 486 ? 186.095 222.241 147.151 1.00 13.98 486 PRO A CA 1
ATOM 2676 C C . PRO A 1 486 ? 187.443 222.062 146.474 1.00 17.61 486 PRO A C 1
ATOM 2677 O O . PRO A 1 486 ? 187.495 222.110 145.238 1.00 23.58 486 PRO A O 1
ATOM 2681 N N . ASP A 1 487 ? 188.524 221.868 147.219 1.00 17.63 487 ASP A N 1
ATOM 2682 C CA . ASP A 1 487 ? 189.856 221.816 146.639 1.00 12.44 487 ASP A CA 1
ATOM 2683 C C . ASP A 1 487 ? 190.650 220.707 147.312 1.00 21.56 487 ASP A C 1
ATOM 2684 O O . ASP A 1 487 ? 190.412 220.399 148.486 1.00 23.49 487 ASP A O 1
ATOM 2689 N N . PRO A 1 488 ? 191.586 220.078 146.593 1.00 27.17 488 PRO A N 1
ATOM 2690 C CA . PRO A 1 488 ? 192.387 219.010 147.218 1.00 19.39 488 PRO A CA 1
ATOM 2691 C C . PRO A 1 488 ? 193.231 219.478 148.388 1.00 19.15 488 PRO A C 1
ATOM 2692 O O . PRO A 1 488 ? 193.467 218.697 149.318 1.00 16.59 488 PRO A O 1
ATOM 2696 N N . GLU A 1 489 ? 193.700 220.726 148.373 1.00 25.47 489 GLU A N 1
ATOM 2697 C CA . GLU A 1 489 ? 194.548 221.210 149.457 1.00 24.00 489 GLU A CA 1
ATOM 2698 C C . GLU A 1 489 ? 193.746 221.443 150.732 1.00 26.21 489 GLU A C 1
ATOM 2699 O O . GLU A 1 489 ? 194.257 221.234 151.838 1.00 27.74 489 GLU A O 1
ATOM 2705 N N . SER A 1 490 ? 192.492 221.880 150.600 1.00 23.03 490 SER A N 1
ATOM 2706 C CA . SER A 1 490 ? 191.651 222.084 151.773 1.00 18.16 490 SER A CA 1
ATOM 2707 C C . SER A 1 490 ? 191.199 220.771 152.396 1.00 18.43 490 SER A C 1
ATOM 2708 O O . SER A 1 490 ? 190.904 220.739 153.595 1.00 23.92 490 SER A O 1
ATOM 2711 N N . ALA A 1 491 ? 191.132 219.693 151.612 1.00 19.63 491 ALA A N 1
ATOM 2712 C CA . ALA A 1 491 ? 190.752 218.395 152.156 1.00 8.75 491 ALA A CA 1
ATOM 2713 C C . ALA A 1 491 ? 191.878 217.763 152.961 1.00 7.89 491 ALA A C 1
ATOM 2714 O O . ALA A 1 491 ? 191.613 217.043 153.928 1.00 14.69 491 ALA A O 1
ATOM 2716 N N . VAL A 1 492 ? 193.131 218.007 152.573 1.00 15.92 492 VAL A N 1
ATOM 2717 C CA . VAL A 1 492 ? 194.262 217.519 153.355 1.00 17.92 492 VAL A CA 1
ATOM 2718 C C . VAL A 1 492 ? 194.352 218.252 154.687 1.00 18.59 492 VAL A C 1
ATOM 2719 O O . VAL A 1 492 ? 194.733 217.661 155.704 1.00 19.23 492 VAL A O 1
ATOM 2723 N N . ASP A 1 493 ? 194.009 219.544 154.709 1.00 15.84 493 ASP A N 1
ATOM 2724 C CA . ASP A 1 493 ? 194.002 220.291 155.962 1.00 12.32 493 ASP A CA 1
ATOM 2725 C C . ASP A 1 493 ? 192.983 219.732 156.946 1.00 22.46 493 ASP A C 1
ATOM 2726 O O . ASP A 1 493 ? 193.194 219.803 158.162 1.00 29.88 493 ASP A O 1
ATOM 2731 N N . ALA A 1 494 ? 191.870 219.192 156.446 1.00 15.08 494 ALA A N 1
ATOM 2732 C CA . ALA A 1 494 ? 190.903 218.544 157.325 1.00 8.55 494 ALA A CA 1
ATOM 2733 C C . ALA A 1 494 ? 191.493 217.298 157.972 1.00 12.63 494 ALA A C 1
ATOM 2734 O O . ALA A 1 494 ? 191.240 217.024 159.149 1.00 12.54 494 ALA A O 1
ATOM 2736 N N . VAL A 1 495 ? 192.269 216.523 157.212 1.00 17.36 495 VAL A N 1
ATOM 2737 C CA . VAL A 1 495 ? 192.924 215.345 157.770 1.00 12.20 495 VAL A CA 1
ATOM 2738 C C . VAL A 1 495 ? 194.023 215.745 158.747 1.00 15.48 495 VAL A C 1
ATOM 2739 O O . VAL A 1 495 ? 194.247 215.059 159.751 1.00 20.92 495 VAL A O 1
ATOM 2743 N N . LYS A 1 496 ? 194.735 216.840 158.470 1.00 16.89 496 LYS A N 1
ATOM 2744 C CA . LYS A 1 496 ? 195.759 217.313 159.396 1.00 15.65 496 LYS A CA 1
ATOM 2745 C C . LYS A 1 496 ? 195.166 217.772 160.721 1.00 22.15 496 LYS A C 1
ATOM 2746 O O . LYS A 1 496 ? 195.894 217.862 161.714 1.00 27.56 496 LYS A O 1
ATOM 2752 N N . GLN A 1 497 ? 193.873 218.074 160.753 1.00 21.85 497 GLN A N 1
ATOM 2753 C CA . GLN A 1 497 ? 193.134 218.266 161.987 1.00 17.92 497 GLN A CA 1
ATOM 2754 C C . GLN A 1 497 ? 192.321 217.006 162.276 1.00 21.22 497 GLN A C 1
ATOM 2755 O O . GLN A 1 497 ? 192.394 216.009 161.556 1.00 25.52 497 GLN A O 1
ATOM 2761 N N . GLY A 1 498 ? 191.537 217.045 163.345 1.00 18.23 498 GLY A N 1
ATOM 2762 C CA . GLY A 1 498 ? 190.751 215.881 163.704 1.00 23.52 498 GLY A CA 1
ATOM 2763 C C . GLY A 1 498 ? 189.400 215.837 163.022 1.00 25.63 498 GLY A C 1
ATOM 2764 O O . GLY A 1 498 ? 188.410 215.413 163.625 1.00 34.05 498 GLY A O 1
ATOM 2765 N N . HIS A 1 499 ? 189.346 216.262 161.761 1.00 12.57 499 HIS A N 1
ATOM 2766 C CA . HIS A 1 499 ? 188.082 216.426 161.059 1.00 8.76 499 HIS A CA 1
ATOM 2767 C C . HIS A 1 499 ? 187.819 215.350 160.016 1.00 20.84 499 HIS A C 1
ATOM 2768 O O . HIS A 1 499 ? 186.676 215.216 159.569 1.00 27.34 499 HIS A O 1
ATOM 2775 N N . ALA A 1 500 ? 188.832 214.585 159.621 1.00 20.16 500 ALA A N 1
ATOM 2776 C CA . ALA A 1 500 ? 188.641 213.538 158.630 1.00 4.22 500 ALA A CA 1
ATOM 2777 C C . ALA A 1 500 ? 189.738 212.498 158.788 1.00 10.40 500 ALA A C 1
ATOM 2778 O O . ALA A 1 500 ? 190.765 212.743 159.424 1.00 18.07 500 ALA A O 1
ATOM 2780 N N . TRP A 1 501 ? 189.498 211.326 158.203 1.00 15.42 501 TRP A N 1
ATOM 2781 C CA . TRP A 1 501 ? 190.470 210.244 158.198 1.00 0.84 501 TRP A CA 1
ATOM 2782 C C . TRP A 1 501 ? 191.186 210.090 156.863 1.00 9.91 501 TRP A C 1
ATOM 2783 O O . TRP A 1 501 ? 192.200 209.390 156.803 1.00 14.50 501 TRP A O 1
ATOM 2794 N N . GLY A 1 502 ? 190.694 210.723 155.802 1.00 11.45 502 GLY A N 1
ATOM 2795 C CA . GLY A 1 502 ? 191.320 210.578 154.501 1.00 2.23 502 GLY A CA 1
ATOM 2796 C C . GLY A 1 502 ? 190.731 211.541 153.494 1.00 10.58 502 GLY A C 1
ATOM 2797 O O . GLY A 1 502 ? 189.796 212.290 153.786 1.00 15.27 502 GLY A O 1
ATOM 2798 N N . ALA A 1 503 ? 191.303 211.510 152.290 1.00 6.98 503 ALA A N 1
ATOM 2799 C CA . ALA A 1 503 ? 190.863 212.334 151.173 1.00 5.26 503 ALA A CA 1
ATOM 2800 C C . ALA A 1 503 ? 190.829 211.483 149.911 1.00 11.05 503 ALA A C 1
ATOM 2801 O O . ALA A 1 503 ? 191.544 210.484 149.809 1.00 17.68 503 ALA A O 1
ATOM 2803 N N . LEU A 1 504 ? 189.992 211.878 148.948 1.00 6.72 504 LEU A N 1
ATOM 2804 C CA . LEU A 1 504 ? 189.777 211.071 147.750 1.00 12.52 504 LEU A CA 1
ATOM 2805 C C . LEU A 1 504 ? 190.205 211.760 146.462 1.00 20.95 504 LEU A C 1
ATOM 2806 O O . LEU A 1 504 ? 190.962 211.174 145.682 1.00 29.89 504 LEU A O 1
ATOM 2811 N N . TYR A 1 505 ? 189.716 212.971 146.192 1.00 4.24 505 TYR A N 1
ATOM 2812 C CA . TYR A 1 505 ? 190.186 213.798 145.075 1.00 12.97 505 TYR A CA 1
ATOM 2813 C C . TYR A 1 505 ? 190.049 213.084 143.723 1.00 9.54 505 TYR A C 1
ATOM 2814 O O . TYR A 1 505 ? 191.025 212.649 143.111 1.00 6.65 505 TYR A O 1
ATOM 2823 N N . PHE A 1 506 ? 188.801 212.940 143.288 1.00 21.03 506 PHE A N 1
ATOM 2824 C CA . PHE A 1 506 ? 188.550 212.606 141.891 1.00 12.77 506 PHE A CA 1
ATOM 2825 C C . PHE A 1 506 ? 188.918 213.786 140.995 1.00 16.20 506 PHE A C 1
ATOM 2826 O O . PHE A 1 506 ? 188.607 214.938 141.309 1.00 21.70 506 PHE A O 1
ATOM 2834 N N . THR A 1 507 ? 189.579 213.498 139.878 1.00 25.83 507 THR A N 1
ATOM 2835 C CA . THR A 1 507 ? 190.000 214.522 138.931 1.00 25.49 507 THR A CA 1
ATOM 2836 C C . THR A 1 507 ? 188.878 214.809 137.939 1.00 25.40 507 THR A C 1
ATOM 2837 O O . THR A 1 507 ? 188.049 213.945 137.645 1.00 39.00 507 THR A O 1
ATOM 2841 N N . GLU A 1 508 ? 188.853 216.042 137.426 1.00 26.23 508 GLU A N 1
ATOM 2842 C CA . GLU A 1 508 ? 187.808 216.443 136.489 1.00 31.30 508 GLU A CA 1
ATOM 2843 C C . GLU A 1 508 ? 187.851 215.653 135.187 1.00 36.44 508 GLU A C 1
ATOM 2844 O O . GLU A 1 508 ? 186.868 215.663 134.438 1.00 33.15 508 GLU A O 1
ATOM 2850 N N . ASN A 1 509 ? 188.963 214.976 134.896 1.00 40.87 509 ASN A N 1
ATOM 2851 C CA . ASN A 1 509 ? 189.102 214.146 133.708 1.00 33.85 509 ASN A CA 1
ATOM 2852 C C . ASN A 1 509 ? 188.999 212.658 134.024 1.00 38.69 509 ASN A C 1
ATOM 2853 O O . ASN A 1 509 ? 189.520 211.832 133.267 1.00 44.86 509 ASN A O 1
ATOM 2858 N N . PHE A 1 510 ? 188.340 212.300 135.128 1.00 27.44 510 PHE A N 1
ATOM 2859 C CA . PHE A 1 510 ? 188.332 210.911 135.575 1.00 24.65 510 PHE A CA 1
ATOM 2860 C C . PHE A 1 510 ? 187.509 210.021 134.650 1.00 28.01 510 PHE A C 1
ATOM 2861 O O . PHE A 1 510 ? 187.924 208.902 134.329 1.00 36.68 510 PHE A O 1
ATOM 2869 N N . THR A 1 511 ? 186.341 210.495 134.214 1.00 28.52 511 THR A N 1
ATOM 2870 C CA . THR A 1 511 ? 185.445 209.646 133.433 1.00 30.62 511 THR A CA 1
ATOM 2871 C C . THR A 1 511 ? 186.017 209.340 132.054 1.00 33.68 511 THR A C 1
ATOM 2872 O O . THR A 1 511 ? 185.960 208.194 131.594 1.00 35.59 511 THR A O 1
ATOM 2876 N N . ASP A 1 512 ? 186.561 210.351 131.374 1.00 38.78 512 ASP A N 1
ATOM 2877 C CA . ASP A 1 512 ? 187.096 210.137 130.034 1.00 34.02 512 ASP A CA 1
ATOM 2878 C C . ASP A 1 512 ? 188.354 209.278 130.067 1.00 34.93 512 ASP A C 1
ATOM 2879 O O . ASP A 1 512 ? 188.573 208.454 129.173 1.00 39.86 512 ASP A O 1
ATOM 2884 N N . ALA A 1 513 ? 189.194 209.460 131.086 1.00 30.46 513 ALA A N 1
ATOM 2885 C CA . ALA A 1 513 ? 190.429 208.693 131.176 1.00 30.86 513 ALA A CA 1
ATOM 2886 C C . ALA A 1 513 ? 190.187 207.253 131.608 1.00 31.59 513 ALA A C 1
ATOM 2887 O O . ALA A 1 513 ? 190.899 206.351 131.155 1.00 37.37 513 ALA A O 1
ATOM 2889 N N . LEU A 1 514 ? 189.206 207.017 132.481 1.00 29.50 514 LEU A N 1
ATOM 2890 C CA . LEU A 1 514 ? 188.947 205.659 132.949 1.00 27.58 514 LEU A CA 1
ATOM 2891 C C . LEU A 1 514 ? 188.432 204.769 131.824 1.00 32.54 514 LEU A C 1
ATOM 2892 O O . LEU A 1 514 ? 188.825 203.601 131.724 1.00 34.28 514 LEU A O 1
ATOM 2897 N N . VAL A 1 515 ? 187.546 205.294 130.974 1.00 35.72 515 VAL A N 1
ATOM 2898 C CA . VAL A 1 515 ? 187.039 204.492 129.865 1.00 38.42 515 VAL A CA 1
ATOM 2899 C C . VAL A 1 515 ? 188.122 204.274 128.815 1.00 38.81 515 VAL A C 1
ATOM 2900 O O . VAL A 1 515 ? 188.163 203.222 128.168 1.00 40.15 515 VAL A O 1
ATOM 2904 N N . ALA A 1 516 ? 189.009 205.253 128.620 1.00 35.15 516 ALA A N 1
ATOM 2905 C CA . ALA A 1 516 ? 190.114 205.071 127.686 1.00 32.78 516 ALA A CA 1
ATOM 2906 C C . ALA A 1 516 ? 191.138 204.087 128.232 1.00 35.73 516 ALA A C 1
ATOM 2907 O O . ALA A 1 516 ? 191.724 203.307 127.474 1.00 39.49 516 ALA A O 1
ATOM 2909 N N . ARG A 1 517 ? 191.372 204.116 129.546 1.00 37.93 517 ARG A N 1
ATOM 2910 C CA . ARG A 1 517 ? 192.313 203.181 130.154 1.00 35.99 517 ARG A CA 1
ATOM 2911 C C . ARG A 1 517 ? 191.823 201.745 130.029 1.00 41.08 517 ARG A C 1
ATOM 2912 O O . ARG A 1 517 ? 192.610 200.835 129.742 1.00 46.46 517 ARG A O 1
ATOM 2920 N N . MET A 1 518 ? 190.524 201.520 130.232 1.00 45.13 518 MET A N 1
ATOM 2921 C CA . MET A 1 518 ? 189.967 200.175 130.162 1.00 44.46 518 MET A CA 1
ATOM 2922 C C . MET A 1 518 ? 189.665 199.724 128.739 1.00 49.93 518 MET A C 1
ATOM 2923 O O . MET A 1 518 ? 189.323 198.554 128.540 1.00 54.41 518 MET A O 1
ATOM 2928 N N . ALA A 1 519 ? 189.778 200.611 127.752 1.00 47.81 519 ALA A N 1
ATOM 2929 C CA . ALA A 1 519 ? 189.574 200.245 126.357 1.00 45.93 519 ALA A CA 1
ATOM 2930 C C . ALA A 1 519 ? 190.875 200.093 125.585 1.00 48.45 519 ALA A C 1
ATOM 2931 O O . ALA A 1 519 ? 190.849 199.603 124.451 1.00 51.03 519 ALA A O 1
ATOM 2933 N N . LEU A 1 520 ? 192.004 200.503 126.161 1.00 49.93 520 LEU A N 1
ATOM 2934 C CA . LEU A 1 520 ? 193.300 200.344 125.515 1.00 48.64 520 LEU A CA 1
ATOM 2935 C C . LEU A 1 520 ? 194.016 199.083 125.987 1.00 50.76 520 LEU A C 1
ATOM 2936 O O . LEU A 1 520 ? 194.598 198.356 125.177 1.00 55.94 520 LEU A O 1
ATOM 2941 N N . GLY A 1 521 ? 193.981 198.814 127.278 1.00 54.95 521 GLY A N 1
ATOM 2942 C CA . GLY A 1 521 ? 194.636 197.633 127.834 1.00 57.18 521 GLY A CA 1
ATOM 2943 C C . GLY A 1 521 ? 196.125 197.875 128.050 1.00 59.95 521 GLY A C 1
ATOM 2944 O O . GLY A 1 521 ? 196.502 198.786 128.780 1.00 62.97 521 GLY A O 1
ATOM 2945 N N . LYS A 1 522 ? 196.958 197.053 127.411 1.00 65.83 522 LYS A N 1
ATOM 2946 C CA . LYS A 1 522 ? 198.403 197.214 127.511 1.00 65.01 522 LYS A CA 1
ATOM 2947 C C . LYS A 1 522 ? 198.918 198.412 126.726 1.00 66.26 522 LYS A C 1
ATOM 2948 O O . LYS A 1 522 ? 200.076 198.800 126.912 1.00 65.12 522 LYS A O 1
ATOM 2954 N N . ASP A 1 523 ? 198.094 199.004 125.860 1.00 64.00 523 ASP A N 1
ATOM 2955 C CA . ASP A 1 523 ? 198.491 200.138 125.037 1.00 62.64 523 ASP A CA 1
ATOM 2956 C C . ASP A 1 523 ? 198.021 201.466 125.619 1.00 64.48 523 ASP A C 1
ATOM 2957 O O . ASP A 1 523 ? 197.678 202.386 124.869 1.00 66.76 523 ASP A O 1
ATOM 2962 N N . ALA A 1 524 ? 197.997 201.583 126.943 1.00 59.81 524 ALA A N 1
ATOM 2963 C CA . ALA A 1 524 ? 197.555 202.802 127.605 1.00 56.29 524 ALA A CA 1
ATOM 2964 C C . ALA A 1 524 ? 198.752 203.704 127.881 1.00 56.92 524 ALA A C 1
ATOM 2965 O O . ALA A 1 524 ? 199.727 203.279 128.509 1.00 59.45 524 ALA A O 1
ATOM 2967 N N . ASP A 1 525 ? 198.672 204.944 127.406 1.00 55.50 525 ASP A N 1
ATOM 2968 C CA . ASP A 1 525 ? 199.745 205.901 127.598 1.00 50.69 525 ASP A CA 1
ATOM 2969 C C . ASP A 1 525 ? 199.779 206.378 129.049 1.00 54.63 525 ASP A C 1
ATOM 2970 O O . ASP A 1 525 ? 198.786 206.267 129.772 1.00 55.86 525 ASP A O 1
ATOM 2975 N N . PRO A 1 526 ? 200.922 206.900 129.504 1.00 56.30 526 PRO A N 1
ATOM 2976 C CA . PRO A 1 526 ? 201.004 207.381 130.894 1.00 54.98 526 PRO A CA 1
ATOM 2977 C C . PRO A 1 526 ? 200.070 208.539 131.207 1.00 55.66 526 PRO A C 1
ATOM 2978 O O . PRO A 1 526 ? 199.798 208.786 132.388 1.00 56.53 526 PRO A O 1
ATOM 2982 N N . GLU A 1 527 ? 199.584 209.266 130.200 1.00 54.15 527 GLU A N 1
ATOM 2983 C CA . GLU A 1 527 ? 198.675 210.376 130.466 1.00 52.86 527 GLU A CA 1
ATOM 2984 C C . GLU A 1 527 ? 197.336 209.879 131.000 1.00 55.21 527 GLU A C 1
ATOM 2985 O O . GLU A 1 527 ? 196.819 210.407 131.992 1.00 59.18 527 GLU A O 1
ATOM 2991 N N . THR A 1 528 ? 196.755 208.866 130.356 1.00 47.26 528 THR A N 1
ATOM 2992 C CA . THR A 1 528 ? 195.497 208.308 130.836 1.00 49.24 528 THR A CA 1
ATOM 2993 C C . THR A 1 528 ? 195.676 207.450 132.080 1.00 48.24 528 THR A C 1
ATOM 2994 O O . THR A 1 528 ? 194.707 207.243 132.817 1.00 47.57 528 THR A O 1
ATOM 2998 N N . LEU A 1 529 ? 196.885 206.947 132.329 1.00 44.09 529 LEU A N 1
ATOM 2999 C CA . LEU A 1 529 ? 197.146 206.195 133.548 1.00 45.77 529 LEU A CA 1
ATOM 3000 C C . LEU A 1 529 ? 197.245 207.091 134.773 1.00 46.87 529 LEU A C 1
ATOM 3001 O O . LEU A 1 529 ? 197.110 206.598 135.898 1.00 48.21 529 LEU A O 1
ATOM 3006 N N . ASP A 1 530 ? 197.477 208.388 134.582 1.00 42.83 530 ASP A N 1
ATOM 3007 C CA . ASP A 1 530 ? 197.572 209.325 135.693 1.00 39.83 530 ASP A CA 1
ATOM 3008 C C . ASP A 1 530 ? 196.254 210.023 135.989 1.00 40.45 530 ASP A C 1
ATOM 3009 O O . ASP A 1 530 ? 195.972 210.332 137.152 1.00 40.07 530 ASP A O 1
ATOM 3014 N N . GLN A 1 531 ? 195.440 210.237 134.984 1.00 37.85 531 GLN A N 1
ATOM 3015 C CA . GLN A 1 531 ? 194.187 210.969 135.164 1.00 37.48 531 GLN A CA 1
ATOM 3016 C C . GLN A 1 531 ? 193.045 210.046 135.555 1.00 36.77 531 GLN A C 1
ATOM 3017 O O . GLN A 1 531 ? 192.063 210.560 136.053 1.00 40.27 531 GLN A O 1
ATOM 3023 N N . SER A 1 532 ? 193.216 208.736 135.435 1.00 35.30 532 SER A N 1
ATOM 3024 C CA . SER A 1 532 ? 192.165 207.773 135.733 1.00 36.91 532 SER A CA 1
ATOM 3025 C C . SER A 1 532 ? 192.296 207.166 137.123 1.00 35.37 532 SER A C 1
ATOM 3026 O O . SER A 1 532 ? 191.571 206.219 137.443 1.00 40.01 532 SER A O 1
ATOM 3029 N N . GLU A 1 533 ? 193.196 207.683 137.951 1.00 30.02 533 GLU A N 1
ATOM 3030 C CA . GLU A 1 533 ? 193.428 207.142 139.279 1.00 26.54 533 GLU A CA 1
ATOM 3031 C C . GLU A 1 533 ? 192.776 208.016 140.342 1.00 32.60 533 GLU A C 1
ATOM 3032 O O . GLU A 1 533 ? 192.570 209.217 140.149 1.00 36.98 533 GLU A O 1
ATOM 3038 N N . VAL A 1 534 ? 192.445 207.393 141.469 1.00 29.34 534 VAL A N 1
ATOM 3039 C CA . VAL A 1 534 ? 191.928 208.086 142.641 1.00 22.86 534 VAL A CA 1
ATOM 3040 C C . VAL A 1 534 ? 193.054 208.190 143.658 1.00 25.02 534 VAL A C 1
ATOM 3041 O O . VAL A 1 534 ? 193.644 207.174 144.046 1.00 30.15 534 VAL A O 1
ATOM 3045 N N . ARG A 1 535 ? 193.357 209.411 144.087 1.00 19.44 535 ARG A N 1
ATOM 3046 C CA . ARG A 1 535 ? 194.487 209.681 144.966 1.00 22.00 535 ARG A CA 1
ATOM 3047 C C . ARG A 1 535 ? 194.002 209.758 146.408 1.00 23.56 535 ARG A C 1
ATOM 3048 O O . ARG A 1 535 ? 193.283 210.691 146.774 1.00 24.78 535 ARG A O 1
ATOM 3056 N N . VAL A 1 536 ? 194.418 208.799 147.229 1.00 11.54 536 VAL A N 1
ATOM 3057 C CA . VAL A 1 536 ? 193.954 208.683 148.606 1.00 8.72 536 VAL A CA 1
ATOM 3058 C C . VAL A 1 536 ? 195.107 209.021 149.541 1.00 9.38 536 VAL A C 1
ATOM 3059 O O . VAL A 1 536 ? 196.169 208.390 149.482 1.00 28.02 536 VAL A O 1
ATOM 3063 N N . TRP A 1 537 ? 194.897 210.013 150.402 1.00 6.74 537 TRP A N 1
ATOM 3064 C CA . TRP A 1 537 ? 195.804 210.330 151.497 1.00 7.77 537 TRP A CA 1
ATOM 3065 C C . TRP A 1 537 ? 195.124 209.926 152.796 1.00 11.39 537 TRP A C 1
ATOM 3066 O O . TRP A 1 537 ? 194.067 210.464 153.134 1.00 20.64 537 TRP A O 1
ATOM 3077 N N . LEU A 1 538 ? 195.728 208.994 153.523 1.00 11.91 538 LEU A N 1
ATOM 3078 C CA . LEU A 1 538 ? 195.098 208.399 154.691 1.00 5.98 538 LEU A CA 1
ATOM 3079 C C . LEU A 1 538 ? 195.853 208.752 155.965 1.00 14.34 538 LEU A C 1
ATOM 3080 O O . LEU A 1 538 ? 197.040 209.087 155.946 1.00 15.70 538 LEU A O 1
ATOM 3085 N N . ASP A 1 539 ? 195.131 208.679 157.080 1.00 15.09 539 ASP A N 1
ATOM 3086 C CA . ASP A 1 539 ? 195.704 208.796 158.415 1.00 8.73 539 ASP A CA 1
ATOM 3087 C C . ASP A 1 539 ? 195.941 207.380 158.927 1.00 21.91 539 ASP A C 1
ATOM 3088 O O . ASP A 1 539 ? 194.988 206.660 159.242 1.00 26.22 539 ASP A O 1
ATOM 3093 N N . MET A 1 540 ? 197.210 206.981 159.004 1.00 16.07 540 MET A N 1
ATOM 3094 C CA . MET A 1 540 ? 197.579 205.608 159.324 1.00 14.00 540 MET A CA 1
ATOM 3095 C C . MET A 1 540 ? 198.102 205.456 160.748 1.00 20.40 540 MET A C 1
ATOM 3096 O O . MET A 1 540 ? 198.717 204.435 161.071 1.00 28.45 540 MET A O 1
ATOM 3101 N N . SER A 1 541 ? 197.872 206.450 161.608 1.00 18.60 541 SER A N 1
ATOM 3102 C CA . SER A 1 541 ? 198.324 206.352 162.991 1.00 19.37 541 SER A CA 1
ATOM 3103 C C . SER A 1 541 ? 197.563 205.290 163.775 1.00 26.61 541 SER A C 1
ATOM 3104 O O . SER A 1 541 ? 198.098 204.761 164.755 1.00 28.77 541 SER A O 1
ATOM 3107 N N . ASN A 1 542 ? 196.338 204.970 163.371 1.00 20.81 542 ASN A N 1
ATOM 3108 C CA . ASN A 1 542 ? 195.541 203.926 164.001 1.00 12.20 542 ASN A CA 1
ATOM 3109 C C . ASN A 1 542 ? 195.599 202.671 163.142 1.00 17.47 542 ASN A C 1
ATOM 3110 O O . ASN A 1 542 ? 195.292 202.718 161.947 1.00 28.56 542 ASN A O 1
ATOM 3115 N N . GLN A 1 543 ? 196.001 201.553 163.749 1.00 17.81 543 GLN A N 1
ATOM 3116 C CA . GLN A 1 543 ? 196.187 200.326 162.980 1.00 18.60 543 GLN A CA 1
ATOM 3117 C C . GLN A 1 543 ? 194.852 199.723 162.560 1.00 15.28 543 GLN A C 1
ATOM 3118 O O . GLN A 1 543 ? 194.680 199.318 161.405 1.00 18.25 543 GLN A O 1
ATOM 3124 N N . GLN A 1 544 ? 193.894 199.651 163.484 1.00 15.86 544 GLN A N 1
ATOM 3125 C CA . GLN A 1 544 ? 192.623 199.005 163.179 1.00 11.74 544 GLN A CA 1
ATOM 3126 C C . GLN A 1 544 ? 191.740 199.865 162.286 1.00 20.95 544 GLN A C 1
ATOM 3127 O O . GLN A 1 544 ? 190.952 199.327 161.501 1.00 27.03 544 GLN A O 1
ATOM 3133 N N . ILE A 1 545 ? 191.845 201.190 162.394 1.00 15.81 545 ILE A N 1
ATOM 3134 C CA . ILE A 1 545 ? 191.102 202.065 161.494 1.00 8.77 545 ILE A CA 1
ATOM 3135 C C . ILE A 1 545 ? 191.672 201.985 160.084 1.00 18.64 545 ILE A C 1
ATOM 3136 O O . ILE A 1 545 ? 190.925 201.958 159.099 1.00 23.22 545 ILE A O 1
ATOM 3141 N N . GLY A 1 546 ? 193.000 201.942 159.964 1.00 16.42 546 GLY A N 1
ATOM 3142 C CA . GLY A 1 546 ? 193.619 201.876 158.651 1.00 9.78 546 GLY A CA 1
ATOM 3143 C C . GLY A 1 546 ? 193.297 200.602 157.898 1.00 20.89 546 GLY A C 1
ATOM 3144 O O . GLY A 1 546 ? 193.190 200.613 156.670 1.00 28.21 546 GLY A O 1
ATOM 3145 N N . ILE A 1 547 ? 193.159 199.485 158.615 1.00 17.29 547 ILE A N 1
ATOM 3146 C CA . ILE A 1 547 ? 192.767 198.234 157.973 1.00 15.66 547 ILE A CA 1
ATOM 3147 C C . ILE A 1 547 ? 191.359 198.345 157.403 1.00 19.42 547 ILE A C 1
ATOM 3148 O O . ILE A 1 547 ? 191.099 197.922 156.271 1.00 26.95 547 ILE A O 1
ATOM 3153 N N . ILE A 1 548 ? 190.431 198.913 158.174 1.00 13.98 548 ILE A N 1
ATOM 3154 C CA . ILE A 1 548 ? 189.048 199.029 157.725 1.00 14.93 548 ILE A CA 1
ATOM 3155 C C . ILE A 1 548 ? 188.939 199.983 156.542 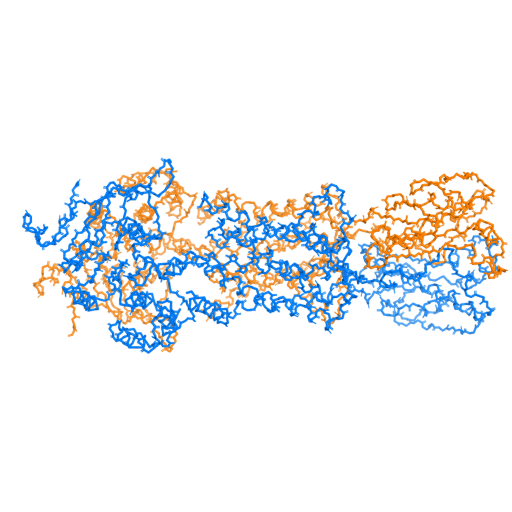1.00 21.25 548 ILE A C 1
ATOM 3156 O O . ILE A 1 548 ? 188.245 199.697 155.560 1.00 24.33 548 ILE A O 1
ATOM 3161 N N . LEU A 1 549 ? 189.611 201.134 156.618 1.00 16.02 549 LEU A N 1
ATOM 3162 C CA . LEU A 1 549 ? 189.504 202.128 155.554 1.00 13.93 549 LEU A CA 1
ATOM 3163 C C . LEU A 1 549 ? 190.074 201.608 154.242 1.00 18.39 549 LEU A C 1
ATOM 3164 O O . LEU A 1 549 ? 189.485 201.819 153.176 1.00 24.78 549 LEU A O 1
ATOM 3169 N N . GLN A 1 550 ? 191.225 200.935 154.295 1.00 18.26 550 GLN A N 1
ATOM 3170 C CA . GLN A 1 550 ? 191.829 200.410 153.075 1.00 16.71 550 GLN A CA 1
ATOM 3171 C C . GLN A 1 550 ? 191.020 199.251 152.511 1.00 20.71 550 GLN A C 1
ATOM 3172 O O . GLN A 1 550 ? 190.887 199.117 151.290 1.00 22.45 550 GLN A O 1
ATOM 3178 N N . ARG A 1 551 ? 190.482 198.397 153.384 1.00 27.08 551 ARG A N 1
ATOM 3179 C CA . ARG A 1 551 ? 189.701 197.254 152.925 1.00 21.99 551 ARG A CA 1
ATOM 3180 C C . ARG A 1 551 ? 188.414 197.694 152.239 1.00 23.18 551 ARG A C 1
ATOM 3181 O O . ARG A 1 551 ? 188.035 197.137 151.204 1.00 27.06 551 ARG A O 1
ATOM 3189 N N . ASP A 1 552 ? 187.729 198.692 152.800 1.00 23.18 552 ASP A N 1
ATOM 3190 C CA . ASP A 1 552 ? 186.447 199.112 152.244 1.00 21.56 552 ASP A CA 1
ATOM 3191 C C . ASP A 1 552 ? 186.626 199.880 150.942 1.00 26.05 552 ASP A C 1
ATOM 3192 O O . ASP A 1 552 ? 185.775 199.804 150.049 1.00 30.14 552 ASP A O 1
ATOM 3197 N N . LEU A 1 553 ? 187.721 200.633 150.817 1.00 20.97 553 LEU A N 1
ATOM 3198 C CA . LEU A 1 553 ? 187.967 201.379 149.588 1.00 16.18 553 LEU A CA 1
ATOM 3199 C C . LEU A 1 553 ? 188.290 200.455 148.422 1.00 16.98 553 LEU A C 1
ATOM 3200 O O . LEU A 1 553 ? 187.972 200.778 147.273 1.00 21.97 553 LEU A O 1
ATOM 3205 N N . GLN A 1 554 ? 188.920 199.313 148.692 1.00 21.05 554 GLN A N 1
ATOM 3206 C CA . GLN A 1 554 ? 189.274 198.367 147.641 1.00 23.96 554 GLN A CA 1
ATOM 3207 C C . GLN A 1 554 ? 188.146 197.406 147.297 1.00 24.22 554 GLN A C 1
ATOM 3208 O O . GLN A 1 554 ? 188.025 197.002 146.135 1.00 22.89 554 GLN A O 1
ATOM 3214 N N . LEU A 1 555 ? 187.321 197.018 148.273 1.00 22.38 555 LEU A N 1
ATOM 3215 C CA . LEU A 1 555 ? 186.189 196.151 147.966 1.00 24.42 555 LEU A CA 1
ATOM 3216 C C . LEU A 1 555 ? 185.072 196.911 147.267 1.00 29.09 555 LEU A C 1
ATOM 3217 O O . LEU A 1 555 ? 184.317 196.319 146.488 1.00 33.40 555 LEU A O 1
ATOM 3222 N N . SER A 1 556 ? 184.940 198.211 147.535 1.00 28.64 556 SER A N 1
ATOM 3223 C CA . SER A 1 556 ? 183.937 199.005 146.835 1.00 23.54 556 SER A CA 1
ATOM 3224 C C . SER A 1 556 ? 184.286 199.171 145.363 1.00 28.87 556 SER A C 1
ATOM 3225 O O . SER A 1 556 ? 183.391 199.366 144.535 1.00 34.79 556 SER A O 1
ATOM 3228 N N . TYR A 1 557 ? 185.574 199.111 145.021 1.00 25.92 557 TYR A N 1
ATOM 3229 C CA . TYR A 1 557 ? 185.965 199.164 143.619 1.00 22.07 557 TYR A CA 1
ATOM 3230 C C . TYR A 1 557 ? 185.713 197.839 142.912 1.00 25.63 557 TYR A C 1
ATOM 3231 O O . TYR A 1 557 ? 185.488 197.824 141.697 1.00 31.58 557 TYR A O 1
ATOM 3240 N N . GLN A 1 558 ? 185.761 196.725 143.644 1.00 33.05 558 GLN A N 1
ATOM 3241 C CA . GLN A 1 558 ? 185.437 195.432 143.052 1.00 30.96 558 GLN A CA 1
ATOM 3242 C C . GLN A 1 558 ? 183.973 195.370 142.635 1.00 31.78 558 GLN A C 1
ATOM 3243 O O . GLN A 1 558 ? 183.646 194.875 141.551 1.00 36.01 558 GLN A O 1
ATOM 3249 N N . ASP A 1 559 ? 183.074 195.864 143.489 1.00 30.77 559 ASP A N 1
ATOM 3250 C CA . ASP A 1 559 ? 181.667 195.950 143.112 1.00 29.50 559 ASP A CA 1
ATOM 3251 C C . ASP A 1 559 ? 181.467 196.934 141.969 1.00 31.43 559 ASP A C 1
ATOM 3252 O O . ASP A 1 559 ? 180.629 196.713 141.087 1.00 39.28 559 ASP A O 1
ATOM 3257 N N . PHE A 1 560 ? 182.218 198.037 141.979 1.00 26.98 560 PHE A N 1
ATOM 3258 C CA . PHE A 1 560 ? 182.128 199.011 140.897 1.00 25.08 560 PHE A CA 1
ATOM 3259 C C . PHE A 1 560 ? 182.566 198.406 139.570 1.00 29.41 560 PHE A C 1
ATOM 3260 O O . PHE A 1 560 ? 181.923 198.625 138.537 1.00 34.96 560 PHE A O 1
ATOM 3268 N N . ALA A 1 561 ? 183.656 197.635 139.579 1.00 30.48 561 ALA A N 1
ATOM 3269 C CA . ALA A 1 561 ? 184.142 197.025 138.345 1.00 28.40 561 ALA A CA 1
ATOM 3270 C C . ALA A 1 561 ? 183.219 195.908 137.875 1.00 35.96 561 ALA A C 1
ATOM 3271 O O . ALA A 1 561 ? 183.012 195.734 136.669 1.00 39.25 561 ALA A O 1
ATOM 3273 N N . LYS A 1 562 ? 182.664 195.134 138.811 1.00 37.55 562 LYS A N 1
ATOM 3274 C CA . LYS A 1 562 ? 181.716 194.089 138.437 1.00 36.28 562 LYS A CA 1
ATOM 3275 C C . LYS A 1 562 ? 180.404 194.675 137.934 1.00 39.46 562 LYS A C 1
ATOM 3276 O O . LYS A 1 562 ? 179.694 194.024 137.161 1.00 45.09 562 LYS A O 1
ATOM 3282 N N . ASP A 1 563 ? 180.060 195.887 138.370 1.00 44.59 563 ASP A N 1
ATOM 3283 C CA . ASP A 1 563 ? 178.840 196.533 137.899 1.00 42.50 563 ASP A CA 1
ATOM 3284 C C . ASP A 1 563 ? 178.989 197.043 136.471 1.00 42.59 563 ASP A C 1
ATOM 3285 O O . ASP A 1 563 ? 178.030 197.001 135.694 1.00 46.47 563 ASP A O 1
ATOM 3290 N N . LEU A 1 564 ? 180.176 197.541 136.113 1.00 38.72 564 LEU A N 1
ATOM 3291 C CA . LEU A 1 564 ? 180.401 197.998 134.746 1.00 38.72 564 LEU A CA 1
ATOM 3292 C C . LEU A 1 564 ? 180.265 196.848 133.757 1.00 45.16 564 LEU A C 1
ATOM 3293 O O . LEU A 1 564 ? 179.662 197.006 132.689 1.00 50.17 564 LEU A O 1
ATOM 3298 N N . LEU A 1 565 ? 180.821 195.687 134.091 1.00 54.70 565 LEU A N 1
ATOM 3299 C CA . LEU A 1 565 ? 180.533 194.482 133.334 1.00 51.80 565 LEU A CA 1
ATOM 3300 C C . LEU A 1 565 ? 179.134 193.980 133.686 1.00 53.75 565 LEU A C 1
ATOM 3301 O O . LEU A 1 565 ? 178.523 194.396 134.673 1.00 54.54 565 LEU A O 1
ATOM 3306 N N . GLY A 1 566 ? 178.615 193.085 132.862 1.00 66.03 566 GLY A N 1
ATOM 3307 C CA . GLY A 1 566 ? 177.222 192.678 133.042 1.00 68.26 566 GLY A CA 1
ATOM 3308 C C . GLY A 1 566 ? 176.243 193.706 132.522 1.00 68.96 566 GLY A C 1
ATOM 3309 O O . GLY A 1 566 ? 175.322 193.363 131.776 1.00 68.35 566 GLY A O 1
ATOM 3310 N N . ALA A 1 567 ? 176.418 194.973 132.908 1.00 64.09 567 ALA A N 1
ATOM 3311 C CA . ALA A 1 567 ? 175.681 196.050 132.258 1.00 64.24 567 ALA A CA 1
ATOM 3312 C C . ALA A 1 567 ? 176.078 196.179 130.795 1.00 65.20 567 ALA A C 1
ATOM 3313 O O . ALA A 1 567 ? 175.283 196.648 129.973 1.00 66.61 567 ALA A O 1
ATOM 3315 N N . CYS A 1 568 ? 177.300 195.772 130.454 1.00 65.84 568 CYS A N 1
ATOM 3316 C CA . CYS A 1 568 ? 177.760 195.703 129.076 1.00 67.06 568 CYS A CA 1
ATOM 3317 C C . CYS A 1 568 ? 177.684 194.290 128.514 1.00 69.60 568 CYS A C 1
ATOM 3318 O O . CYS A 1 568 ? 178.256 194.025 127.452 1.00 69.24 568 CYS A O 1
ATOM 3321 N N . GLU A 1 569 ? 176.991 193.382 129.208 1.00 70.21 569 GLU A N 1
ATOM 3322 C CA . GLU A 1 569 ? 176.862 191.983 128.797 1.00 70.03 569 GLU A CA 1
ATOM 3323 C C . GLU A 1 569 ? 178.232 191.322 128.653 1.00 70.99 569 GLU A C 1
ATOM 3324 O O . GLU A 1 569 ? 178.550 190.707 127.633 1.00 73.60 569 GLU A O 1
ATOM 3330 N N . GLN A 1 570 ? 179.049 191.459 129.693 1.00 67.18 570 GLN A N 1
ATOM 3331 C CA . GLN A 1 570 ? 180.371 190.857 129.746 1.00 66.05 570 GLN A CA 1
ATOM 3332 C C . GLN A 1 570 ? 180.485 189.978 130.984 1.00 67.16 570 GLN A C 1
ATOM 3333 O O . GLN A 1 570 ? 179.677 190.065 131.912 1.00 68.01 570 GLN A O 1
ATOM 3339 N N . ASN A 1 571 ? 181.494 189.122 130.982 1.00 63.49 571 ASN A N 1
ATOM 3340 C CA . ASN A 1 571 ? 181.710 188.209 132.097 1.00 63.68 571 ASN A CA 1
ATOM 3341 C C . ASN A 1 571 ? 182.246 188.971 133.303 1.00 65.92 571 ASN A C 1
ATOM 3342 O O . ASN A 1 571 ? 183.286 189.634 133.191 1.00 66.96 571 ASN A O 1
ATOM 3347 N N . PRO A 1 572 ? 181.578 188.919 134.459 1.00 62.78 572 PRO A N 1
ATOM 3348 C CA . PRO A 1 572 ? 182.114 189.602 135.648 1.00 61.19 572 PRO A CA 1
ATOM 3349 C C . PRO A 1 572 ? 183.425 189.020 136.148 1.00 61.59 572 PRO A C 1
ATOM 3350 O O . PRO A 1 572 ? 184.122 189.688 136.920 1.00 62.68 572 PRO A O 1
ATOM 3354 N N . ASP A 1 573 ? 183.781 187.801 135.739 1.00 63.19 573 ASP A N 1
ATOM 3355 C CA . ASP A 1 573 ? 185.019 187.178 136.191 1.00 63.71 573 ASP A CA 1
ATOM 3356 C C . ASP A 1 573 ? 186.261 187.826 135.597 1.00 65.03 573 ASP A C 1
ATOM 3357 O O . ASP A 1 573 ? 187.373 187.497 136.024 1.00 65.72 573 ASP A O 1
ATOM 3362 N N . LEU A 1 574 ? 186.108 188.724 134.624 1.00 61.97 574 LEU A N 1
ATOM 3363 C CA . LEU A 1 574 ? 187.257 189.398 134.033 1.00 61.17 574 LEU A CA 1
ATOM 3364 C C . LEU A 1 574 ? 187.909 190.397 134.980 1.00 61.53 574 LEU A C 1
ATOM 3365 O O . LEU A 1 574 ? 189.039 190.821 134.720 1.00 64.20 574 LEU A O 1
ATOM 3370 N N . ALA A 1 575 ? 187.232 190.783 136.062 1.00 57.78 575 ALA A N 1
ATOM 3371 C CA . ALA A 1 575 ? 187.761 191.734 137.030 1.00 58.98 575 ALA A CA 1
ATOM 3372 C C . ALA A 1 575 ? 188.295 191.049 138.283 1.00 59.87 575 ALA A C 1
ATOM 3373 O O . ALA A 1 575 ? 188.193 191.601 139.384 1.00 58.32 575 ALA A O 1
ATOM 3375 N N . GLU A 1 576 ? 188.866 189.858 138.138 1.00 59.57 576 GLU A N 1
ATOM 3376 C CA . GLU A 1 576 ? 189.350 189.070 139.263 1.00 57.42 576 GLU A CA 1
ATOM 3377 C C . GLU A 1 576 ? 190.863 188.926 139.185 1.00 55.73 576 GLU A C 1
ATOM 3378 O O . GLU A 1 576 ? 191.406 188.574 138.133 1.00 56.44 576 GLU A O 1
ATOM 3384 N N . ILE A 1 577 ? 191.534 189.205 140.294 1.00 47.23 577 ILE A N 1
ATOM 3385 C CA . ILE A 1 577 ? 192.966 188.906 140.410 1.00 41.25 577 ILE A CA 1
ATOM 3386 C C . ILE A 1 577 ? 193.151 187.393 140.400 1.00 40.90 577 ILE A C 1
ATOM 3387 O O . ILE A 1 577 ? 192.322 186.673 140.984 1.00 42.25 577 ILE A O 1
ATOM 3392 N N . PRO A 1 578 ? 194.187 186.859 139.743 1.00 35.21 578 PRO A N 1
ATOM 3393 C CA . PRO A 1 578 ? 194.354 185.396 139.692 1.00 33.29 578 PRO A CA 1
ATOM 3394 C C . PRO A 1 578 ? 194.426 184.718 141.054 1.00 32.76 578 PRO A C 1
ATOM 3395 O O . PRO A 1 578 ? 194.358 183.485 141.106 1.00 38.99 578 PRO A O 1
ATOM 3399 N N . ILE A 1 579 ? 194.565 185.464 142.145 1.00 27.08 579 ILE A N 1
ATOM 3400 C CA . ILE A 1 579 ? 194.489 184.902 143.489 1.00 25.00 579 ILE A CA 1
ATOM 3401 C C . ILE A 1 579 ? 193.022 184.894 143.898 1.00 28.13 579 ILE A C 1
ATOM 3402 O O . ILE A 1 579 ? 192.452 185.941 144.212 1.00 34.50 579 ILE A O 1
ATOM 3407 N N . SER A 1 580 ? 192.407 183.715 143.894 1.00 21.24 580 SER A N 1
ATOM 3408 C CA . SER A 1 580 ? 190.989 183.564 144.192 1.00 21.81 580 SER A CA 1
ATOM 3409 C C . SER A 1 580 ? 190.825 182.811 145.505 1.00 19.23 580 SER A C 1
ATOM 3410 O O . SER A 1 580 ? 191.318 181.688 145.646 1.00 21.93 580 SER A O 1
ATOM 3413 N N . PHE A 1 581 ? 190.124 183.425 146.454 1.00 22.37 581 PHE A N 1
ATOM 3414 C CA . PHE A 1 581 ? 189.877 182.821 147.757 1.00 12.33 581 PHE A CA 1
ATOM 3415 C C . PHE A 1 581 ? 188.568 182.043 147.708 1.00 17.79 581 PHE A C 1
ATOM 3416 O O . PHE A 1 581 ? 187.514 182.608 147.400 1.00 18.68 581 PHE A O 1
ATOM 3424 N N . LYS A 1 582 ? 188.638 180.752 148.014 1.00 22.24 582 LYS A N 1
ATOM 3425 C CA . LYS A 1 582 ? 187.466 179.890 147.987 1.00 19.74 582 LYS A CA 1
ATOM 3426 C C . LYS A 1 582 ? 186.703 180.026 149.304 1.00 24.37 582 LYS A C 1
ATOM 3427 O O . LYS A 1 582 ? 186.964 180.919 150.113 1.00 25.63 582 LYS A O 1
ATOM 3433 N N . GLU A 1 583 ? 185.741 179.141 149.525 1.00 29.78 583 GLU A N 1
ATOM 3434 C CA . GLU A 1 583 ? 184.979 179.163 150.767 1.00 22.34 583 GLU A CA 1
ATOM 3435 C C . GLU A 1 583 ? 185.889 178.794 151.933 1.00 22.73 583 GLU A C 1
ATOM 3436 O O . GLU A 1 583 ? 186.640 177.817 151.840 1.00 27.72 583 GLU A O 1
ATOM 3442 N N . PRO A 1 584 ? 185.866 179.549 153.031 1.00 23.26 584 PRO A N 1
ATOM 3443 C CA . PRO A 1 584 ? 186.774 179.256 154.147 1.00 20.58 584 PRO A CA 1
ATOM 3444 C C . PRO A 1 584 ? 186.506 177.887 154.752 1.00 21.38 584 PRO A C 1
ATOM 3445 O O . PRO A 1 584 ? 185.363 177.434 154.846 1.00 26.69 584 PRO A O 1
ATOM 3449 N N . ILE A 1 585 ? 187.587 177.223 155.160 1.00 15.10 585 ILE A N 1
ATOM 3450 C CA . ILE A 1 585 ? 187.457 175.933 155.829 1.00 17.35 585 ILE A CA 1
ATOM 3451 C C . ILE A 1 585 ? 186.878 176.113 157.227 1.00 15.99 585 ILE A C 1
ATOM 3452 O O . ILE A 1 585 ? 185.992 175.361 157.650 1.00 16.54 585 ILE A O 1
ATOM 3457 N N . TYR A 1 586 ? 187.361 177.112 157.962 1.00 15.35 586 TYR A N 1
ATOM 3458 C CA . TYR A 1 586 ? 186.833 177.456 159.273 1.00 17.11 586 TYR A CA 1
ATOM 3459 C C . TYR A 1 586 ? 186.536 178.946 159.313 1.00 18.49 586 TYR A C 1
ATOM 3460 O O . TYR A 1 586 ? 187.248 179.745 158.699 1.00 29.78 586 TYR A O 1
ATOM 3469 N N . GLY A 1 587 ? 185.484 179.314 160.035 1.00 21.23 587 GLY A N 1
ATOM 3470 C CA . GLY A 1 587 ? 185.101 180.705 160.133 1.00 21.50 587 GLY A CA 1
ATOM 3471 C C . GLY A 1 587 ? 184.341 181.183 158.908 1.00 25.62 587 GLY A C 1
ATOM 3472 O O . GLY A 1 587 ? 183.828 180.399 158.103 1.00 29.33 587 GLY A O 1
ATOM 3473 N N . SER A 1 588 ? 184.271 182.504 158.774 1.00 37.39 588 SER A N 1
ATOM 3474 C CA . SER A 1 588 ? 183.574 183.152 157.673 1.00 39.18 588 SER A CA 1
ATOM 3475 C C . SER A 1 588 ? 184.483 184.207 157.055 1.00 41.16 588 SER A C 1
ATOM 3476 O O . SER A 1 588 ? 185.642 184.370 157.447 1.00 42.48 588 SER A O 1
ATOM 3479 N N . ASN A 1 589 ? 183.944 184.931 156.075 1.00 44.49 589 ASN A N 1
ATOM 3480 C CA . ASN A 1 589 ? 184.696 185.977 155.396 1.00 46.52 589 ASN A CA 1
ATOM 3481 C C . ASN A 1 589 ? 184.814 187.254 156.216 1.00 50.02 589 ASN A C 1
ATOM 3482 O O . ASN A 1 589 ? 185.572 188.150 155.829 1.00 49.82 589 ASN A O 1
ATOM 3487 N N . LYS A 1 590 ? 184.089 187.361 157.329 1.00 50.76 590 LYS A N 1
ATOM 3488 C CA . LYS A 1 590 ? 184.128 188.534 158.201 1.00 48.56 590 LYS A CA 1
ATOM 3489 C C . LYS A 1 590 ? 184.370 188.068 159.631 1.00 47.92 590 LYS A C 1
ATOM 3490 O O . LYS A 1 590 ? 183.430 187.950 160.428 1.00 46.79 590 LYS A O 1
ATOM 3496 N N . PRO A 1 591 ? 185.620 187.784 159.988 1.00 45.76 591 PRO A N 1
ATOM 3497 C CA . PRO A 1 591 ? 185.918 187.372 161.363 1.00 42.66 591 PRO A CA 1
ATOM 3498 C C . PRO A 1 591 ? 185.767 188.532 162.336 1.00 40.71 591 PRO A C 1
ATOM 3499 O O . PRO A 1 591 ? 185.845 189.707 161.971 1.00 42.22 591 PRO A O 1
ATOM 3503 N N . SER A 1 592 ? 185.545 188.180 163.599 1.00 30.07 592 SER A N 1
ATOM 3504 C CA . SER A 1 592 ? 185.349 189.151 164.664 1.00 24.53 592 SER A CA 1
ATOM 3505 C C . SER A 1 592 ? 186.440 189.004 165.714 1.00 27.65 592 SER A C 1
ATOM 3506 O O . SER A 1 592 ? 186.839 187.887 166.057 1.00 33.95 592 SER A O 1
ATOM 3509 N N . PHE A 1 593 ? 186.927 190.140 166.213 1.00 21.58 593 PHE A N 1
ATOM 3510 C CA . PHE A 1 593 ? 187.916 190.124 167.283 1.00 16.48 593 PHE A CA 1
ATOM 3511 C C . PHE A 1 593 ? 187.292 189.780 168.628 1.00 17.89 593 PHE A C 1
ATOM 3512 O O . PHE A 1 593 ? 187.963 189.195 169.485 1.00 22.76 593 PHE A O 1
ATOM 3520 N N . THR A 1 594 ? 186.022 190.134 168.836 1.00 17.55 594 THR A N 1
ATOM 3521 C CA . THR A 1 594 ? 185.348 189.790 170.080 1.00 19.10 594 THR A CA 1
ATOM 3522 C C . THR A 1 594 ? 185.143 188.289 170.228 1.00 21.12 594 THR A C 1
ATOM 3523 O O . THR A 1 594 ? 184.952 187.810 171.350 1.00 22.45 594 THR A O 1
ATOM 3527 N N . ASP A 1 595 ? 185.178 187.538 169.126 1.00 24.05 595 ASP A N 1
ATOM 3528 C CA . ASP A 1 595 ? 185.105 186.086 169.193 1.00 17.80 595 ASP A CA 1
ATOM 3529 C C . ASP A 1 595 ? 186.448 185.451 169.523 1.00 22.28 595 ASP A C 1
ATOM 3530 O O . ASP A 1 595 ? 186.495 184.260 169.845 1.00 24.15 595 ASP A O 1
ATOM 3535 N N . PHE A 1 596 ? 187.536 186.214 169.440 1.00 23.15 596 PHE A N 1
ATOM 3536 C CA . PHE A 1 596 ? 188.861 185.724 169.794 1.00 16.28 596 PHE A CA 1
ATOM 3537 C C . PHE A 1 596 ? 189.156 185.905 171.277 1.00 14.34 596 PHE A C 1
ATOM 3538 O O . PHE A 1 596 ? 189.772 185.033 171.897 1.00 18.28 596 PHE A O 1
ATOM 3546 N N . VAL A 1 597 ? 188.722 187.024 171.858 1.00 19.22 597 VAL A N 1
ATOM 3547 C CA . VAL A 1 597 ? 189.003 187.310 173.260 1.00 17.42 597 VAL A CA 1
ATOM 3548 C C . VAL A 1 597 ? 187.973 186.703 174.206 1.00 20.32 597 VAL A C 1
ATOM 3549 O O . VAL A 1 597 ? 188.273 186.517 175.394 1.00 22.66 597 VAL A O 1
ATOM 3553 N N . ALA A 1 598 ? 186.773 186.387 173.719 1.00 24.07 598 ALA A N 1
ATOM 3554 C CA . ALA A 1 598 ? 185.773 185.751 174.572 1.00 13.02 598 ALA A CA 1
ATOM 3555 C C . ALA A 1 598 ? 186.241 184.423 175.160 1.00 16.27 598 ALA A C 1
ATOM 3556 O O . ALA A 1 598 ? 186.019 184.206 176.363 1.00 18.43 598 ALA A O 1
ATOM 3558 N N . PRO A 1 599 ? 186.873 183.503 174.406 1.00 17.45 599 PRO A N 1
ATOM 3559 C CA . PRO A 1 599 ? 187.452 182.317 175.048 1.00 14.32 599 PRO A CA 1
ATOM 3560 C C . PRO A 1 599 ? 188.750 182.639 175.768 1.00 26.40 599 PRO A C 1
ATOM 3561 O O . PRO A 1 599 ? 189.837 182.455 175.214 1.00 35.32 599 PRO A O 1
ATOM 3565 N N . GLY A 1 600 ? 188.649 183.120 177.002 1.00 21.09 600 GLY A N 1
ATOM 3566 C CA . GLY A 1 600 ? 189.811 183.579 177.736 1.00 12.69 600 GLY A CA 1
ATOM 3567 C C . GLY A 1 600 ? 189.450 184.705 178.676 1.00 19.90 600 GLY A C 1
ATOM 3568 O O . GLY A 1 600 ? 190.170 184.984 179.638 1.00 27.97 600 GLY A O 1
ATOM 3569 N N . VAL A 1 601 ? 188.327 185.365 178.396 1.00 19.48 601 VAL A N 1
ATOM 3570 C CA . VAL A 1 601 ? 187.711 186.236 179.387 1.00 15.36 601 VAL A CA 1
ATOM 3571 C C . VAL A 1 601 ? 186.864 185.408 180.346 1.00 17.93 601 VAL A C 1
ATOM 3572 O O . VAL A 1 601 ? 186.802 185.704 181.544 1.00 23.48 601 VAL A O 1
ATOM 3576 N N . ILE A 1 602 ? 186.225 184.349 179.842 1.00 19.41 602 ILE A N 1
ATOM 3577 C CA . ILE A 1 602 ? 185.462 183.444 180.697 1.00 19.67 602 ILE A CA 1
ATOM 3578 C C . ILE A 1 602 ? 186.383 182.749 181.693 1.00 22.07 602 ILE A C 1
ATOM 3579 O O . ILE A 1 602 ? 186.075 182.646 182.886 1.00 25.25 602 ILE A O 1
ATOM 3584 N N . LEU A 1 603 ? 187.528 182.258 181.214 1.00 18.37 603 LEU A N 1
ATOM 3585 C CA . LEU A 1 603 ? 188.437 181.514 182.081 1.00 15.02 603 LEU A CA 1
ATOM 3586 C C . LEU A 1 603 ? 189.115 182.427 183.095 1.00 17.92 603 LEU A C 1
ATOM 3587 O O . LEU A 1 603 ? 189.342 182.026 184.241 1.00 24.32 603 LEU A O 1
ATOM 3592 N N . THR A 1 604 ? 189.460 183.649 182.688 1.00 17.14 604 THR A N 1
ATOM 3593 C CA . THR A 1 604 ? 190.130 184.574 183.597 1.00 13.66 604 THR A CA 1
ATOM 3594 C C . THR A 1 604 ? 189.225 184.963 184.760 1.00 15.20 604 THR A C 1
ATOM 3595 O O . THR A 1 604 ? 189.677 185.032 185.909 1.00 18.94 604 THR A O 1
ATOM 3599 N N . ILE A 1 605 ? 187.945 185.215 184.483 1.00 18.06 605 ILE A N 1
ATOM 3600 C CA . ILE A 1 605 ? 187.016 185.624 185.533 1.00 14.12 605 ILE A CA 1
ATOM 3601 C C . ILE A 1 605 ? 186.821 184.501 186.545 1.00 20.48 605 ILE A C 1
ATOM 3602 O O . ILE A 1 605 ? 186.843 184.728 187.760 1.00 24.59 605 ILE A O 1
ATOM 3607 N N . VAL A 1 606 ? 186.627 183.274 186.061 1.00 16.77 606 VAL A N 1
ATOM 3608 C CA . VAL A 1 606 ? 186.341 182.156 186.956 1.00 15.10 606 VAL A CA 1
ATOM 3609 C C . VAL A 1 606 ? 187.574 181.783 187.772 1.00 10.90 606 VAL A C 1
ATOM 3610 O O . VAL A 1 606 ? 187.474 181.472 188.964 1.00 14.50 606 VAL A O 1
ATOM 3614 N N . PHE A 1 607 ? 188.753 181.807 187.147 1.00 15.81 607 PHE A N 1
ATOM 3615 C CA . PHE A 1 607 ? 189.972 181.409 187.845 1.00 12.85 607 PHE A CA 1
ATOM 3616 C C . PHE A 1 607 ? 190.299 182.366 188.985 1.00 19.35 607 PHE A C 1
ATOM 3617 O O . PHE A 1 607 ? 190.525 181.939 190.123 1.00 23.89 607 PHE A O 1
ATOM 3625 N N . PHE A 1 608 ? 190.329 183.667 188.700 1.00 13.21 608 PHE A N 1
ATOM 3626 C CA . PHE A 1 608 ? 190.805 184.639 189.675 1.00 16.84 608 PHE A CA 1
ATOM 3627 C C . PHE A 1 608 ? 189.752 185.030 190.702 1.00 19.64 608 PHE A C 1
ATOM 3628 O O . PHE A 1 608 ? 190.101 185.651 191.710 1.00 25.62 608 PHE A O 1
ATOM 3636 N N . LEU A 1 609 ? 188.484 184.694 190.477 1.00 22.03 609 LEU A N 1
ATOM 3637 C CA . LEU A 1 609 ? 187.470 184.900 191.500 1.00 17.45 609 LEU A CA 1
ATOM 3638 C C . LEU A 1 609 ? 187.472 183.805 192.555 1.00 24.47 609 LEU A C 1
ATOM 3639 O O . LEU A 1 609 ? 186.898 184.001 193.630 1.00 29.51 609 LEU A O 1
ATOM 3644 N N . ALA A 1 610 ? 188.094 182.662 192.272 1.00 16.97 610 ALA A N 1
ATOM 3645 C CA . ALA A 1 610 ? 188.260 181.612 193.265 1.00 10.13 610 ALA A CA 1
ATOM 3646 C C . ALA A 1 610 ? 189.520 181.798 194.096 1.00 15.44 610 ALA A C 1
ATOM 3647 O O . ALA A 1 610 ? 189.563 181.356 195.248 1.00 16.52 610 ALA A O 1
ATOM 3649 N N . VAL A 1 611 ? 190.546 182.439 193.534 1.00 20.34 611 VAL A N 1
ATOM 3650 C CA . VAL A 1 611 ? 191.747 182.740 194.305 1.00 15.11 611 VAL A CA 1
ATOM 3651 C C . VAL A 1 611 ? 191.438 183.758 195.395 1.00 17.48 611 VAL A C 1
ATOM 3652 O O . VAL A 1 611 ? 191.887 183.620 196.539 1.00 19.39 611 VAL A O 1
ATOM 3656 N N . ALA A 1 612 ? 190.667 184.794 195.060 1.00 19.98 612 ALA A N 1
ATOM 3657 C CA . ALA A 1 612 ? 190.380 185.851 196.024 1.00 18.43 612 ALA A CA 1
ATOM 3658 C C . ALA A 1 612 ? 189.411 185.382 197.101 1.00 18.78 612 ALA A C 1
ATOM 3659 O O . ALA A 1 612 ? 189.554 185.748 198.272 1.00 23.46 612 ALA A O 1
ATOM 3661 N N . LEU A 1 613 ? 188.413 184.579 196.727 1.00 13.35 613 LEU A N 1
ATOM 3662 C CA . LEU A 1 613 ? 187.411 184.152 197.699 1.00 6.93 613 LEU A CA 1
ATOM 3663 C C . LEU A 1 613 ? 187.968 183.103 198.653 1.00 14.02 613 LEU A C 1
ATOM 3664 O O . LEU A 1 613 ? 187.697 183.148 199.858 1.00 19.92 613 LEU A O 1
ATOM 3669 N N . THR A 1 614 ? 188.741 182.147 198.136 1.00 17.94 614 THR A N 1
ATOM 3670 C CA . THR A 1 614 ? 189.286 181.096 198.989 1.00 13.61 614 THR A CA 1
ATOM 3671 C C . THR A 1 614 ? 190.343 181.642 199.942 1.00 16.78 614 THR A C 1
ATOM 3672 O O . THR A 1 614 ? 190.335 181.320 201.135 1.00 15.81 614 THR A O 1
ATOM 3676 N N . SER A 1 615 ? 191.257 182.472 199.435 1.00 19.92 615 SER A N 1
ATOM 3677 C CA . SER A 1 615 ? 192.331 182.998 200.272 1.00 14.62 615 SER A CA 1
ATOM 3678 C C . SER A 1 615 ? 191.783 183.873 201.391 1.00 21.96 615 SER A C 1
ATOM 3679 O O . SER A 1 615 ? 192.210 183.765 202.545 1.00 29.61 615 SER A O 1
ATOM 3682 N N . SER A 1 616 ? 190.834 184.753 201.065 1.00 20.06 616 SER A N 1
ATOM 3683 C CA . SER A 1 616 ? 190.294 185.662 202.071 1.00 14.92 616 SER A CA 1
ATOM 3684 C C . SER A 1 616 ? 189.519 184.910 203.145 1.00 19.25 616 SER A C 1
ATOM 3685 O O . SER A 1 616 ? 189.660 185.203 204.337 1.00 27.23 616 SER A O 1
ATOM 3688 N N . ALA A 1 617 ? 188.696 183.939 202.745 1.00 18.07 617 ALA A N 1
ATOM 3689 C CA . ALA A 1 617 ? 187.869 183.224 203.712 1.00 15.43 617 ALA A CA 1
ATOM 3690 C C . ALA A 1 617 ? 188.718 182.423 204.691 1.00 20.63 617 ALA A C 1
ATOM 3691 O O . ALA A 1 617 ? 188.430 182.395 205.893 1.00 30.15 617 ALA A O 1
ATOM 3693 N N . LEU A 1 618 ? 189.766 181.762 204.198 1.00 16.21 618 LEU A N 1
ATOM 3694 C CA . LEU A 1 618 ? 190.584 180.915 205.060 1.00 18.28 618 LEU A CA 1
ATOM 3695 C C . LEU A 1 618 ? 191.519 181.732 205.945 1.00 20.41 618 LEU A C 1
ATOM 3696 O O . LEU A 1 618 ? 191.758 181.365 207.100 1.00 20.51 618 LEU A O 1
ATOM 3701 N N . ILE A 1 619 ? 192.064 182.831 205.422 1.00 20.49 619 ILE A N 1
ATOM 3702 C CA . ILE A 1 619 ? 192.990 183.644 206.205 1.00 18.77 619 ILE A CA 1
ATOM 3703 C C . ILE A 1 619 ? 192.254 184.371 207.324 1.00 21.35 619 ILE A C 1
ATOM 3704 O O . ILE A 1 619 ? 192.738 184.439 208.460 1.00 24.53 619 ILE A O 1
ATOM 3709 N N . ILE A 1 620 ? 191.076 184.921 207.027 1.00 20.71 620 ILE A N 1
ATOM 3710 C CA . ILE A 1 620 ? 190.324 185.664 208.034 1.00 20.98 620 ILE A CA 1
ATOM 3711 C C . ILE A 1 620 ? 189.895 184.745 209.171 1.00 23.74 620 ILE A C 1
ATOM 3712 O O . ILE A 1 620 ? 190.011 185.100 210.350 1.00 27.33 620 ILE A O 1
ATOM 3717 N N . GLU A 1 621 ? 189.405 183.549 208.842 1.00 25.52 621 GLU A N 1
ATOM 3718 C CA . GLU A 1 621 ? 188.886 182.654 209.869 1.00 22.91 621 GLU A CA 1
ATOM 3719 C C . GLU A 1 621 ? 189.989 182.122 210.774 1.00 24.28 621 GLU A C 1
ATOM 3720 O O . GLU A 1 621 ? 189.741 181.846 211.953 1.00 30.16 621 GLU A O 1
ATOM 3726 N N . ARG A 1 622 ? 191.204 181.962 210.250 1.00 26.19 622 ARG A N 1
ATOM 3727 C CA . ARG A 1 622 ? 192.307 181.481 211.073 1.00 23.42 622 ARG A CA 1
ATOM 3728 C C . ARG A 1 622 ? 192.815 182.562 212.022 1.00 22.48 622 ARG A C 1
ATOM 3729 O O . ARG A 1 622 ? 193.145 182.271 213.176 1.00 28.51 622 ARG A O 1
ATOM 3737 N N . MET A 1 623 ? 192.886 183.811 211.554 1.00 28.29 623 MET A N 1
ATOM 3738 C CA . MET A 1 623 ? 193.357 184.899 212.407 1.00 31.82 623 MET A CA 1
ATOM 3739 C C . MET A 1 623 ? 192.404 185.156 213.568 1.00 36.80 623 MET A C 1
ATOM 3740 O O . MET A 1 623 ? 192.846 185.362 214.705 1.00 36.26 623 MET A O 1
ATOM 3745 N N . GLU A 1 624 ? 191.097 185.155 213.305 1.00 33.41 624 GLU A N 1
ATOM 3746 C CA . GLU A 1 624 ? 190.117 185.476 214.335 1.00 30.53 624 GLU A CA 1
ATOM 3747 C C . GLU A 1 624 ? 189.957 184.374 215.373 1.00 33.04 624 GLU A C 1
ATOM 3748 O O . GLU A 1 624 ? 189.275 184.594 216.378 1.00 33.64 624 GLU A O 1
ATOM 3754 N N . GLY A 1 625 ? 190.553 183.205 215.157 1.00 29.13 625 GLY A N 1
ATOM 3755 C CA . GLY A 1 625 ? 190.436 182.110 216.092 1.00 25.08 625 GLY A CA 1
ATOM 3756 C C . GLY A 1 625 ? 189.181 181.281 215.956 1.00 22.74 625 GLY A C 1
ATOM 3757 O O . GLY A 1 625 ? 188.952 180.396 216.789 1.00 24.76 625 GLY A O 1
ATOM 3758 N N . LEU A 1 626 ? 188.352 181.545 214.944 1.00 21.45 626 LEU A N 1
ATOM 3759 C CA . LEU A 1 626 ? 187.155 180.740 214.734 1.00 18.91 626 LEU A CA 1
ATOM 3760 C C . LEU A 1 626 ? 187.513 179.317 214.326 1.00 25.98 626 LEU A C 1
ATOM 3761 O O . LEU A 1 626 ? 186.841 178.361 214.730 1.00 30.83 626 LEU A O 1
ATOM 3766 N N . LEU A 1 627 ? 188.561 179.163 213.515 1.00 22.27 627 LEU A N 1
ATOM 3767 C CA . LEU A 1 627 ? 188.992 177.835 213.093 1.00 14.75 627 LEU A CA 1
ATOM 3768 C C . LEU A 1 627 ? 189.484 177.009 214.274 1.00 24.32 627 LEU A C 1
ATOM 3769 O O . LEU A 1 627 ? 189.192 175.811 214.365 1.00 27.46 627 LEU A O 1
ATOM 3774 N N . ASP A 1 628 ? 190.236 177.629 215.186 1.00 25.71 628 ASP A N 1
ATOM 3775 C CA . ASP A 1 628 ? 190.732 176.908 216.353 1.00 17.56 628 ASP A CA 1
ATOM 3776 C C . ASP A 1 628 ? 189.616 176.579 217.334 1.00 18.18 628 ASP A C 1
ATOM 3777 O O . ASP A 1 628 ? 189.654 175.529 217.981 1.00 18.39 628 ASP A O 1
ATOM 3782 N N . ARG A 1 629 ? 188.624 177.463 217.466 1.00 19.06 629 ARG A N 1
ATOM 3783 C CA . ARG A 1 629 ? 187.519 177.206 218.382 1.00 14.59 629 ARG A CA 1
ATOM 3784 C C . ARG A 1 629 ? 186.700 176.001 217.937 1.00 19.45 629 ARG A C 1
ATOM 3785 O O . ARG A 1 629 ? 186.265 175.195 218.767 1.00 21.91 629 ARG A O 1
ATOM 3793 N N . SER A 1 630 ? 186.477 175.861 216.629 1.00 17.90 630 SER A N 1
ATOM 3794 C CA . SER A 1 630 ? 185.707 174.732 216.122 1.00 14.45 630 SER A CA 1
ATOM 3795 C C . SER A 1 630 ? 186.494 173.429 216.156 1.00 20.44 630 SER A C 1
ATOM 3796 O O . SER A 1 630 ? 185.885 172.355 216.131 1.00 19.39 630 SER A O 1
ATOM 3799 N N . TRP A 1 631 ? 187.826 173.496 216.206 1.00 18.28 631 TRP A N 1
ATOM 3800 C CA . TRP A 1 631 ? 188.623 172.278 216.308 1.00 9.99 631 TRP A CA 1
ATOM 3801 C C . TRP A 1 631 ? 188.507 171.656 217.694 1.00 15.86 631 TRP A C 1
ATOM 3802 O O . TRP A 1 631 ? 188.442 170.429 217.825 1.00 20.88 631 TRP A O 1
ATOM 3813 N N . VAL A 1 632 ? 188.485 172.485 218.741 1.00 18.63 632 VAL A N 1
ATOM 3814 C CA . VAL A 1 632 ? 188.349 171.971 220.098 1.00 13.82 632 VAL A CA 1
ATOM 3815 C C . VAL A 1 632 ? 186.948 171.433 220.354 1.00 19.29 632 VAL A C 1
ATOM 3816 O O . VAL A 1 632 ? 186.744 170.662 221.299 1.00 30.54 632 VAL A O 1
ATOM 3820 N N . ALA A 1 633 ? 185.972 171.808 219.532 1.00 16.72 633 ALA A N 1
ATOM 3821 C CA . ALA A 1 633 ? 184.616 171.296 219.669 1.00 13.17 633 ALA A CA 1
ATOM 3822 C C . ALA A 1 633 ? 184.436 169.921 219.042 1.00 21.95 633 ALA A C 1
ATOM 3823 O O . ALA A 1 633 ? 183.358 169.333 219.177 1.00 22.43 633 ALA A O 1
ATOM 3825 N N . GLY A 1 634 ? 185.450 169.400 218.361 1.00 22.88 634 GLY A N 1
ATOM 3826 C CA . GLY A 1 634 ? 185.379 168.084 217.770 1.00 16.09 634 GLY A CA 1
ATOM 3827 C C . GLY A 1 634 ? 185.152 168.040 216.276 1.00 21.43 634 GLY A C 1
ATOM 3828 O O . GLY A 1 634 ? 184.641 167.030 215.781 1.00 29.73 634 GLY A O 1
ATOM 3829 N N . VAL A 1 635 ? 185.511 169.089 215.546 1.00 21.40 635 VAL A N 1
ATOM 3830 C CA . VAL A 1 635 ? 185.373 169.128 214.095 1.00 20.20 635 VAL A CA 1
ATOM 3831 C C . VAL A 1 635 ? 186.749 168.863 213.501 1.00 20.59 635 VAL A C 1
ATOM 3832 O O . VAL A 1 635 ? 187.674 169.665 213.669 1.00 26.22 635 VAL A O 1
ATOM 3836 N N . THR A 1 636 ? 186.890 167.737 212.807 1.00 15.84 636 THR A N 1
ATOM 3837 C CA . THR A 1 636 ? 188.178 167.349 212.260 1.00 20.18 636 THR A CA 1
ATOM 3838 C C . THR A 1 636 ? 188.535 168.221 211.058 1.00 21.83 636 THR A C 1
ATOM 3839 O O . THR A 1 636 ? 187.654 168.785 210.404 1.00 26.49 636 THR A O 1
ATOM 3843 N N . PRO A 1 637 ? 189.829 168.359 210.755 1.00 18.99 637 PRO A N 1
ATOM 3844 C CA . PRO A 1 637 ? 190.225 169.149 209.577 1.00 20.31 637 PRO A CA 1
ATOM 3845 C C . PRO A 1 637 ? 189.716 168.584 208.263 1.00 23.52 637 PRO A C 1
ATOM 3846 O O . PRO A 1 637 ? 189.660 169.321 207.272 1.00 19.11 637 PRO A O 1
ATOM 3850 N N . GLY A 1 638 ? 189.359 167.300 208.216 1.00 23.99 638 GLY A N 1
ATOM 3851 C CA . GLY A 1 638 ? 188.819 166.739 206.990 1.00 15.98 638 GLY A CA 1
ATOM 3852 C C . GLY A 1 638 ? 187.469 167.322 206.616 1.00 22.64 638 GLY A C 1
ATOM 3853 O O . GLY A 1 638 ? 187.213 167.614 205.445 1.00 23.66 638 GLY A O 1
ATOM 3854 N N . GLU A 1 639 ? 186.583 167.493 207.600 1.00 19.59 639 GLU A N 1
ATOM 3855 C CA . GLU A 1 639 ? 185.260 168.043 207.330 1.00 22.49 639 GLU A CA 1
ATOM 3856 C C . GLU A 1 639 ? 185.278 169.548 207.110 1.00 25.32 639 GLU A C 1
ATOM 3857 O O . GLU A 1 639 ? 184.401 170.067 206.411 1.00 27.86 639 GLU A O 1
ATOM 3863 N N . ILE A 1 640 ? 186.239 170.261 207.699 1.00 23.91 640 ILE A N 1
ATOM 3864 C CA . ILE A 1 640 ? 186.379 171.686 207.417 1.00 18.75 640 ILE A CA 1
ATOM 3865 C C . ILE A 1 640 ? 186.766 171.900 205.960 1.00 15.26 640 ILE A C 1
ATOM 3866 O O . ILE A 1 640 ? 186.228 172.782 205.281 1.00 25.68 640 ILE A O 1
ATOM 3871 N N . LEU A 1 641 ? 187.701 171.093 205.454 1.00 17.57 641 LEU A N 1
ATOM 3872 C CA . LEU A 1 641 ? 188.113 171.214 204.060 1.00 18.15 641 LEU A CA 1
ATOM 3873 C C . LEU A 1 641 ? 187.029 170.720 203.111 1.00 18.21 641 LEU A C 1
ATOM 3874 O O . LEU A 1 641 ? 186.841 171.287 202.030 1.00 26.98 641 LEU A O 1
ATOM 3879 N N . PHE A 1 642 ? 186.314 169.658 203.490 1.00 18.17 642 PHE A N 1
ATOM 3880 C CA . PHE A 1 642 ? 185.267 169.128 202.621 1.00 16.18 642 PHE A CA 1
ATOM 3881 C C . PHE A 1 642 ? 184.133 170.128 202.440 1.00 16.44 642 PHE A C 1
ATOM 3882 O O . PHE A 1 642 ? 183.628 170.308 201.327 1.00 23.05 642 PHE A O 1
ATOM 3890 N N . SER A 1 643 ? 183.716 170.787 203.523 1.00 14.23 643 SER A N 1
ATOM 3891 C CA . SER A 1 643 ? 182.617 171.741 203.426 1.00 16.90 643 SER A CA 1
ATOM 3892 C C . SER A 1 643 ? 183.029 173.003 202.679 1.00 21.93 643 SER A C 1
ATOM 3893 O O . SER A 1 643 ? 182.180 173.665 202.073 1.00 24.71 643 SER A O 1
ATOM 3896 N N . HIS A 1 644 ? 184.315 173.354 202.713 1.00 15.31 644 HIS A N 1
ATOM 3897 C CA . HIS A 1 644 ? 184.782 174.522 201.975 1.00 14.12 644 HIS A CA 1
ATOM 3898 C C . HIS A 1 644 ? 184.801 174.257 200.475 1.00 15.34 644 HIS A C 1
ATOM 3899 O O . HIS A 1 644 ? 184.527 175.159 199.676 1.00 19.03 644 HIS A O 1
ATOM 3906 N N . VAL A 1 645 ? 185.129 173.027 200.073 1.00 16.92 645 VAL A N 1
ATOM 3907 C CA . VAL A 1 645 ? 185.187 172.697 198.653 1.00 15.92 645 VAL A CA 1
ATOM 3908 C C . VAL A 1 645 ? 183.788 172.671 198.049 1.00 16.63 645 VAL A C 1
ATOM 3909 O O . VAL A 1 645 ? 183.574 173.146 196.927 1.00 19.88 645 VAL A O 1
ATOM 3913 N N . VAL A 1 646 ? 182.815 172.119 198.776 1.00 10.47 646 VAL A N 1
ATOM 3914 C CA . VAL A 1 646 ? 181.448 172.062 198.267 1.00 13.16 646 VAL A CA 1
ATOM 3915 C C . VAL A 1 646 ? 180.864 173.464 198.137 1.00 13.72 646 VAL A C 1
ATOM 3916 O O . VAL A 1 646 ? 180.139 173.762 197.181 1.00 20.88 646 VAL A O 1
ATOM 3920 N N . THR A 1 647 ? 181.160 174.343 199.096 1.00 14.12 647 THR A N 1
ATOM 3921 C CA . THR A 1 647 ? 180.662 175.713 199.026 1.00 12.01 647 THR A CA 1
ATOM 3922 C C . THR A 1 647 ? 181.253 176.460 197.835 1.00 15.76 647 THR A C 1
ATOM 3923 O O . THR A 1 647 ? 180.535 177.177 197.128 1.00 13.93 647 THR A O 1
ATOM 3927 N N . GLN A 1 648 ? 182.557 176.308 197.597 1.00 18.17 648 GLN A N 1
ATOM 3928 C CA . GLN A 1 648 ? 183.185 176.974 196.462 1.00 14.14 648 GLN A CA 1
ATOM 3929 C C . GLN A 1 648 ? 182.731 176.375 195.137 1.00 15.34 648 GLN A C 1
ATOM 3930 O O . GLN A 1 648 ? 182.595 177.099 194.145 1.00 19.42 648 GLN A O 1
ATOM 3936 N N . PHE A 1 649 ? 182.494 175.062 195.101 1.00 11.35 649 PHE A N 1
ATOM 3937 C CA . PHE A 1 649 ? 182.035 174.419 193.875 1.00 12.05 649 PHE A CA 1
ATOM 3938 C C . PHE A 1 649 ? 180.672 174.948 193.445 1.00 15.47 649 PHE A C 1
ATOM 3939 O O . PHE A 1 649 ? 180.432 175.171 192.254 1.00 20.58 649 PHE A O 1
ATOM 3947 N N . VAL A 1 650 ? 179.763 175.147 194.401 1.00 16.79 650 VAL A N 1
ATOM 3948 C CA . VAL A 1 650 ? 178.437 175.664 194.076 1.00 17.22 650 VAL A CA 1
ATOM 3949 C C . VAL A 1 650 ? 178.523 177.117 193.625 1.00 18.97 650 VAL A C 1
ATOM 3950 O O . VAL A 1 650 ? 177.812 177.541 192.706 1.00 20.32 650 VAL A O 1
ATOM 3954 N N . VAL A 1 651 ? 179.392 177.904 194.263 1.00 21.13 651 VAL A N 1
ATOM 3955 C CA . VAL A 1 651 ? 179.558 179.305 193.879 1.00 19.03 651 VAL A CA 1
ATOM 3956 C C . VAL A 1 651 ? 180.091 179.406 192.455 1.00 20.06 651 VAL A C 1
ATOM 3957 O O . VAL A 1 651 ? 179.602 180.202 191.645 1.00 28.41 651 VAL A O 1
ATOM 3961 N N . MET A 1 652 ? 181.096 178.594 192.125 1.00 23.23 652 MET A N 1
ATOM 3962 C CA . MET A 1 652 ? 181.680 178.634 190.790 1.00 21.95 652 MET A CA 1
ATOM 3963 C C . MET A 1 652 ? 180.745 178.073 189.727 1.00 21.16 652 MET A C 1
ATOM 3964 O O . MET A 1 652 ? 180.900 178.405 188.548 1.00 26.14 652 MET A O 1
ATOM 3969 N N . CYS A 1 653 ? 179.783 177.230 190.110 1.00 23.69 653 CYS A N 1
ATOM 3970 C CA . CYS A 1 653 ? 178.792 176.760 189.149 1.00 20.39 653 CYS A CA 1
ATOM 3971 C C . CYS A 1 653 ? 177.805 177.865 188.794 1.00 23.05 653 CYS A C 1
ATOM 3972 O O . CYS A 1 653 ? 177.368 177.968 187.642 1.00 29.87 653 CYS A O 1
ATOM 3975 N N . GLY A 1 654 ? 177.435 178.692 189.773 1.00 24.43 654 GLY A N 1
ATOM 3976 C CA . GLY A 1 654 ? 176.568 179.823 189.485 1.00 19.82 654 GLY A CA 1
ATOM 3977 C C . GLY A 1 654 ? 177.243 180.874 188.625 1.00 22.84 654 GLY A C 1
ATOM 3978 O O . GLY A 1 654 ? 176.610 181.472 187.752 1.00 28.64 654 GLY A O 1
ATOM 3979 N N . GLN A 1 655 ? 178.532 181.124 188.868 1.00 22.19 655 GLN A N 1
ATOM 3980 C CA . GLN A 1 655 ? 179.277 182.065 188.037 1.00 19.15 655 GLN A CA 1
ATOM 3981 C C . GLN A 1 655 ? 179.371 181.577 186.598 1.00 21.93 655 GLN A C 1
ATOM 3982 O O . GLN A 1 655 ? 179.229 182.366 185.657 1.00 27.04 655 GLN A O 1
ATOM 3988 N N . THR A 1 656 ? 179.625 180.280 186.408 1.00 22.34 656 THR A N 1
ATOM 3989 C CA . THR A 1 656 ? 179.756 179.732 185.062 1.00 21.49 656 THR A CA 1
ATOM 3990 C C . THR A 1 656 ? 178.455 179.860 184.281 1.00 19.72 656 THR A C 1
ATOM 3991 O O . THR A 1 656 ? 178.464 180.218 183.098 1.00 19.59 656 THR A O 1
ATOM 3995 N N . ALA A 1 657 ? 177.323 179.572 184.927 1.00 20.63 657 ALA A N 1
ATOM 3996 C CA . ALA A 1 657 ? 176.038 179.661 184.242 1.00 25.02 657 ALA A CA 1
ATOM 3997 C C . ALA A 1 657 ? 175.723 181.094 183.831 1.00 29.20 657 ALA A C 1
ATOM 3998 O O . ALA A 1 657 ? 175.243 181.334 182.718 1.00 30.79 657 ALA A O 1
ATOM 4000 N N . LEU A 1 658 ? 175.981 182.058 184.717 1.00 22.73 658 LEU A N 1
ATOM 4001 C CA . LEU A 1 658 ? 175.678 183.452 184.405 1.00 17.67 658 LEU A CA 1
ATOM 4002 C C . LEU A 1 658 ? 176.552 183.974 183.271 1.00 21.68 658 LEU A C 1
ATOM 4003 O O . LEU A 1 658 ? 176.072 184.705 182.398 1.00 26.27 658 LEU A O 1
ATOM 4008 N N . VAL A 1 659 ? 177.838 183.619 183.275 1.00 20.66 659 VAL A N 1
ATOM 4009 C CA . VAL A 1 659 ? 178.747 184.099 182.239 1.00 18.71 659 VAL A CA 1
ATOM 4010 C C . VAL A 1 659 ? 178.354 183.542 180.876 1.00 20.26 659 VAL A C 1
ATOM 4011 O O . VAL A 1 659 ? 178.306 184.276 179.883 1.00 23.25 659 VAL A O 1
ATOM 4015 N N . LEU A 1 660 ? 178.055 182.243 180.806 1.00 19.68 660 LEU A N 1
ATOM 4016 C CA . LEU A 1 660 ? 177.746 181.623 179.522 1.00 17.75 660 LEU A CA 1
ATOM 4017 C C . LEU A 1 660 ? 176.371 182.029 179.007 1.00 19.45 660 LEU A C 1
ATOM 4018 O O . LEU A 1 660 ? 176.157 182.067 177.791 1.00 22.94 660 LEU A O 1
ATOM 4023 N N . ILE A 1 661 ? 175.428 182.322 179.902 1.00 21.40 661 ILE A N 1
ATOM 4024 C CA . ILE A 1 661 ? 174.092 182.716 179.467 1.00 21.08 661 ILE A CA 1
ATOM 4025 C C . ILE A 1 661 ? 174.132 184.081 178.792 1.00 24.51 661 ILE A C 1
ATOM 4026 O O . ILE A 1 661 ? 173.561 184.277 177.714 1.00 29.64 661 ILE A O 1
ATOM 4031 N N . PHE A 1 662 ? 174.816 185.045 179.410 1.00 23.99 662 PHE A N 1
ATOM 4032 C CA . PHE A 1 662 ? 174.867 186.387 178.842 1.00 23.02 662 PHE A CA 1
ATOM 4033 C C . PHE A 1 662 ? 175.747 186.433 177.601 1.00 23.40 662 PHE A C 1
ATOM 4034 O O . PHE A 1 662 ? 175.445 187.154 176.644 1.00 31.73 662 PHE A O 1
ATOM 4042 N N . MET A 1 663 ? 176.838 185.668 177.594 1.00 29.04 663 MET A N 1
ATOM 4043 C CA . MET A 1 663 ? 177.801 185.767 176.503 1.00 30.08 663 MET A CA 1
ATOM 4044 C C . MET A 1 663 ? 177.271 185.122 175.229 1.00 25.65 663 MET A C 1
ATOM 4045 O O . MET A 1 663 ? 177.473 185.650 174.130 1.00 29.77 663 MET A O 1
ATOM 4050 N N . ILE A 1 664 ? 176.586 183.991 175.354 1.00 19.52 664 ILE A N 1
ATOM 4051 C CA . ILE A 1 664 ? 176.162 183.196 174.206 1.00 22.40 664 ILE A CA 1
ATOM 4052 C C . ILE A 1 664 ? 174.698 183.436 173.862 1.00 24.64 664 ILE A C 1
ATOM 4053 O O . ILE A 1 664 ? 174.359 183.690 172.707 1.00 28.41 664 ILE A O 1
ATOM 4058 N N . LEU A 1 665 ? 173.811 183.348 174.854 1.00 26.12 665 LEU A N 1
ATOM 4059 C CA . LEU A 1 665 ? 172.382 183.457 174.582 1.00 21.55 665 LEU A CA 1
ATOM 4060 C C . LEU A 1 665 ? 171.940 184.894 174.339 1.00 24.16 665 LEU A C 1
ATOM 4061 O O . LEU A 1 665 ? 171.016 185.124 173.552 1.00 28.84 665 LEU A O 1
ATOM 4066 N N . VAL A 1 666 ? 172.572 185.863 174.993 1.00 27.13 666 VAL A N 1
ATOM 4067 C CA . VAL A 1 666 ? 172.144 187.255 174.887 1.00 24.12 666 VAL A CA 1
ATOM 4068 C C . VAL A 1 666 ? 172.931 188.001 173.819 1.00 25.70 666 VAL A C 1
ATOM 4069 O O . VAL A 1 666 ? 172.351 188.663 172.955 1.00 30.05 666 VAL A O 1
ATOM 4073 N N . PHE A 1 667 ? 174.259 187.915 173.855 1.00 21.79 667 PHE A N 1
ATOM 4074 C CA . PHE A 1 667 ? 175.109 188.678 172.951 1.00 25.29 667 PHE A CA 1
ATOM 4075 C C . PHE A 1 667 ? 175.512 187.904 171.703 1.00 29.54 667 PHE A C 1
ATOM 4076 O O . PHE A 1 667 ? 176.246 188.442 170.869 1.00 32.36 667 PHE A O 1
ATOM 4084 N N . GLY A 1 668 ? 175.053 186.666 171.552 1.00 23.45 668 GLY A N 1
ATOM 4085 C CA . GLY A 1 668 ? 175.272 185.931 170.316 1.00 25.33 668 GLY A CA 1
ATOM 4086 C C . GLY A 1 668 ? 176.714 185.598 169.999 1.00 27.19 668 GLY A C 1
ATOM 4087 O O . GLY A 1 668 ? 177.148 185.768 168.853 1.00 29.64 668 GLY A O 1
ATOM 4088 N N . VAL A 1 669 ? 177.470 185.128 170.985 1.00 31.78 669 VAL A N 1
ATOM 4089 C CA . VAL A 1 669 ? 178.804 184.597 170.729 1.00 33.45 669 VAL A CA 1
ATOM 4090 C C . VAL A 1 669 ? 178.666 183.154 170.265 1.00 35.78 669 VAL A C 1
ATOM 4091 O O . VAL A 1 669 ? 177.981 182.347 170.904 1.00 38.61 669 VAL A O 1
ATOM 4095 N N . GLN A 1 670 ? 179.305 182.829 169.145 1.00 40.14 670 GLN A N 1
ATOM 4096 C CA . GLN A 1 670 ? 179.110 181.529 168.521 1.00 39.28 670 GLN A CA 1
ATOM 4097 C C . GLN A 1 670 ? 179.696 180.408 169.372 1.00 36.89 670 GLN A C 1
ATOM 4098 O O . GLN A 1 670 ? 180.708 180.575 170.056 1.00 38.06 670 GLN A O 1
ATOM 4104 N N . CYS A 1 671 ? 179.036 179.251 169.321 1.00 26.81 671 CYS A N 1
ATOM 4105 C CA . CYS A 1 671 ? 179.497 178.039 169.999 1.00 26.79 671 CYS A CA 1
ATOM 4106 C C . CYS A 1 671 ? 179.247 176.873 169.048 1.00 33.82 671 CYS A C 1
ATOM 4107 O O . CYS A 1 671 ? 178.143 176.323 169.010 1.00 35.52 671 CYS A O 1
ATOM 4110 N N . LYS A 1 672 ? 180.270 176.504 168.280 1.00 27.18 672 LYS A N 1
ATOM 4111 C CA . LYS A 1 672 ? 180.139 175.464 167.270 1.00 20.07 672 LYS A CA 1
ATOM 4112 C C . LYS A 1 672 ? 180.425 174.066 167.799 1.00 26.05 672 LYS A C 1
ATOM 4113 O O . LYS A 1 672 ? 180.196 173.092 167.075 1.00 34.04 672 LYS A O 1
ATOM 4119 N N . GLY A 1 673 ? 180.914 173.939 169.027 1.00 26.08 673 GLY A N 1
ATOM 4120 C CA . GLY A 1 673 ? 181.258 172.660 169.602 1.00 24.10 673 GLY A CA 1
ATOM 4121 C C . GLY A 1 673 ? 180.218 172.158 170.582 1.00 32.00 673 GLY A C 1
ATOM 4122 O O . GLY A 1 673 ? 179.057 172.581 170.576 1.00 34.13 673 GLY A O 1
ATOM 4123 N N . ASP A 1 674 ? 180.645 171.235 171.439 1.00 33.14 674 ASP A N 1
ATOM 4124 C CA . ASP A 1 674 ? 179.774 170.683 172.468 1.00 27.12 674 ASP A CA 1
ATOM 4125 C C . ASP A 1 674 ? 179.760 171.620 173.668 1.00 25.54 674 ASP A C 1
ATOM 4126 O O . ASP A 1 674 ? 180.814 171.925 174.236 1.00 27.79 674 ASP A O 1
ATOM 4131 N N . ILE A 1 675 ? 178.567 172.082 174.049 1.00 23.07 675 ILE A N 1
ATOM 4132 C CA . ILE A 1 675 ? 178.457 172.987 175.188 1.00 24.81 675 ILE A CA 1
ATOM 4133 C C . ILE A 1 675 ? 178.773 172.260 176.489 1.00 26.28 675 ILE A C 1
ATOM 4134 O O . ILE A 1 675 ? 179.302 172.861 177.431 1.00 26.13 675 ILE A O 1
ATOM 4139 N N . GLY A 1 676 ? 178.468 170.963 176.566 1.00 24.60 676 GLY A N 1
ATOM 4140 C CA . GLY A 1 676 ? 178.750 170.216 177.781 1.00 16.89 676 GLY A CA 1
ATOM 4141 C C . GLY A 1 676 ? 180.229 170.155 178.104 1.00 16.12 676 GLY A C 1
ATOM 4142 O O . GLY A 1 676 ? 180.624 170.258 179.267 1.00 20.16 676 GLY A O 1
ATOM 4143 N N . TRP A 1 677 ? 181.069 169.984 177.081 1.00 17.04 677 TRP A N 1
ATOM 4144 C CA . TRP A 1 677 ? 182.510 169.959 177.306 1.00 13.95 677 TRP A CA 1
ATOM 4145 C C . TRP A 1 677 ? 183.058 171.348 177.609 1.00 13.27 677 TRP A C 1
ATOM 4146 O O . TRP A 1 677 ? 184.106 171.472 178.251 1.00 14.12 677 TRP A O 1
ATOM 4157 N N . VAL A 1 678 ? 182.375 172.398 177.151 1.00 14.27 678 VAL A N 1
ATOM 4158 C CA . VAL A 1 678 ? 182.770 173.757 177.506 1.00 11.50 678 VAL A CA 1
ATOM 4159 C C . VAL A 1 678 ? 182.529 174.009 178.989 1.00 15.96 678 VAL A C 1
ATOM 4160 O O . VAL A 1 678 ? 183.322 174.682 179.658 1.00 19.65 678 VAL A O 1
ATOM 4164 N N . ILE A 1 679 ? 181.435 173.466 179.528 1.00 20.38 679 ILE A N 1
ATOM 4165 C CA . ILE A 1 679 ? 181.118 173.644 180.941 1.00 15.25 679 ILE A CA 1
ATOM 4166 C C . ILE A 1 679 ? 182.143 172.936 181.820 1.00 15.94 679 ILE A C 1
ATOM 4167 O O . ILE A 1 679 ? 182.559 173.464 18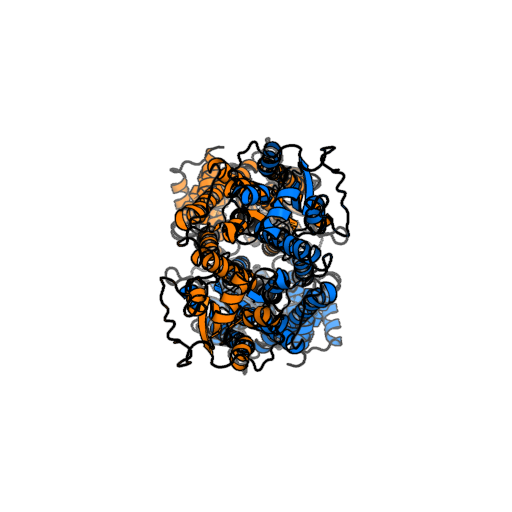2.858 1.00 16.92 679 ILE A O 1
ATOM 4172 N N . VAL A 1 680 ? 182.565 171.733 181.423 1.00 11.01 680 VAL A N 1
ATOM 4173 C CA . VAL A 1 680 ? 183.493 170.954 182.240 1.00 6.99 680 VAL A CA 1
ATOM 4174 C C . VAL A 1 680 ? 184.825 171.681 182.384 1.00 14.52 680 VAL A C 1
ATOM 4175 O O . VAL A 1 680 ? 185.392 171.764 183.479 1.00 20.35 680 VAL A O 1
ATOM 4179 N N . LEU A 1 681 ? 185.345 172.217 181.277 1.00 12.31 681 LEU A N 1
ATOM 4180 C CA . LEU A 1 681 ? 186.634 172.901 181.321 1.00 9.73 681 LEU A CA 1
ATOM 4181 C C . LEU A 1 681 ? 186.572 174.176 182.152 1.00 20.52 681 LEU A C 1
ATOM 4182 O O . LEU A 1 681 ? 187.542 174.512 182.839 1.00 25.21 681 LEU A O 1
ATOM 4187 N N . THR A 1 682 ? 185.454 174.903 182.093 1.00 15.82 682 THR A N 1
ATOM 4188 C CA . THR A 1 682 ? 185.316 176.118 182.890 1.00 12.23 682 THR A CA 1
ATOM 4189 C C . THR A 1 682 ? 185.319 175.809 184.382 1.00 15.47 682 THR A C 1
ATOM 4190 O O . THR A 1 682 ? 185.936 176.535 185.169 1.00 21.32 682 THR A O 1
ATOM 4194 N N . ILE A 1 683 ? 184.631 174.742 184.791 1.00 16.43 683 ILE A N 1
ATOM 4195 C CA . ILE A 1 683 ? 184.625 174.355 186.199 1.00 15.71 683 ILE A CA 1
ATOM 4196 C C . ILE A 1 683 ? 186.001 173.850 186.619 1.00 19.19 683 ILE A C 1
ATOM 4197 O O . ILE A 1 683 ? 186.458 174.111 187.738 1.00 17.66 683 ILE A O 1
ATOM 4202 N N . LEU A 1 684 ? 186.686 173.132 185.726 1.00 16.09 684 LEU A N 1
ATOM 4203 C CA . LEU A 1 684 ? 188.030 172.648 186.028 1.00 9.80 684 LEU A CA 1
ATOM 4204 C C . LEU A 1 684 ? 188.996 173.794 186.295 1.00 14.11 684 LEU A C 1
ATOM 4205 O O . LEU A 1 684 ? 189.860 173.684 187.171 1.00 18.79 684 LEU A O 1
ATOM 4210 N N . GLN A 1 685 ? 188.879 174.892 185.545 1.00 16.07 685 GLN A N 1
ATOM 4211 C CA . GLN A 1 685 ? 189.727 176.052 185.800 1.00 14.62 685 GLN A CA 1
ATOM 4212 C C . GLN A 1 685 ? 189.359 176.741 187.107 1.00 15.81 685 GLN A C 1
ATOM 4213 O O . GLN A 1 685 ? 190.220 177.356 187.745 1.00 20.33 685 GLN A O 1
ATOM 4219 N N . GLY A 1 686 ? 188.092 176.660 187.516 1.00 14.37 686 GLY A N 1
ATOM 4220 C CA . GLY A 1 686 ? 187.707 177.209 188.806 1.00 10.27 686 GLY A CA 1
ATOM 4221 C C . GLY A 1 686 ? 188.332 176.463 189.969 1.00 21.26 686 GLY A C 1
ATOM 4222 O O . GLY A 1 686 ? 188.800 177.077 190.931 1.00 23.75 686 GLY A O 1
ATOM 4223 N N . LEU A 1 687 ? 188.346 175.129 189.901 1.00 19.00 687 LEU A N 1
ATOM 4224 C CA . LEU A 1 687 ? 188.989 174.341 190.947 1.00 13.02 687 LEU A CA 1
ATOM 4225 C C . LEU A 1 687 ? 190.497 174.545 190.955 1.00 13.95 687 LEU A C 1
ATOM 4226 O O . LEU A 1 687 ? 191.131 174.425 192.008 1.00 20.02 687 LEU A O 1
ATOM 4231 N N . CYS A 1 688 ? 191.087 174.836 189.794 1.00 14.31 688 CYS A N 1
ATOM 4232 C CA . CYS A 1 688 ? 192.514 175.134 189.739 1.00 12.64 688 CYS A CA 1
ATOM 4233 C C . CYS A 1 688 ? 192.838 176.411 190.505 1.00 20.54 688 CYS A C 1
ATOM 4234 O O . CYS A 1 688 ? 193.853 176.480 191.206 1.00 26.06 688 CYS A O 1
ATOM 4237 N N . GLY A 1 689 ? 191.991 177.434 190.379 1.00 12.11 689 GLY A N 1
ATOM 4238 C CA . GLY A 1 689 ? 192.198 178.653 191.138 1.00 4.60 689 GLY A CA 1
ATOM 4239 C C . GLY A 1 689 ? 191.932 178.487 192.619 1.00 15.80 689 GLY A C 1
ATOM 4240 O O . GLY A 1 689 ? 192.519 179.195 193.441 1.00 22.39 689 GLY A O 1
ATOM 4241 N N . MET A 1 690 ? 191.038 177.564 192.983 1.00 18.90 690 MET A N 1
ATOM 4242 C CA . MET A 1 690 ? 190.801 177.276 194.394 1.00 9.97 690 MET A CA 1
ATOM 4243 C C . MET A 1 690 ? 192.039 176.677 195.050 1.00 18.08 690 MET A C 1
ATOM 4244 O O . MET A 1 690 ? 192.370 177.019 196.190 1.00 25.44 690 MET A O 1
ATOM 4249 N N . CYS A 1 691 ? 192.732 175.779 194.347 1.00 9.87 691 CYS A N 1
ATOM 4250 C CA . CYS A 1 691 ? 193.946 175.185 194.893 1.00 11.42 691 CYS A CA 1
ATOM 4251 C C . CYS A 1 691 ? 195.087 176.192 194.956 1.00 17.14 691 CYS A C 1
ATOM 4252 O O . CYS A 1 691 ? 195.965 176.076 195.818 1.00 17.13 691 CYS A O 1
ATOM 4255 N N . PHE A 1 692 ? 195.101 177.173 194.052 1.00 15.05 692 PHE A N 1
ATOM 4256 C CA . PHE A 1 692 ? 196.083 178.247 194.148 1.00 13.90 692 PHE A CA 1
ATOM 4257 C C . PHE A 1 692 ? 195.815 179.135 195.356 1.00 18.49 692 PHE A C 1
ATOM 4258 O O . PHE A 1 692 ? 196.758 179.653 195.963 1.00 21.56 692 PHE A O 1
ATOM 4266 N N . GLY A 1 693 ? 194.544 179.325 195.717 1.00 10.48 693 GLY A N 1
ATOM 4267 C CA . GLY A 1 693 ? 194.218 180.039 196.937 1.00 6.17 693 GLY A CA 1
ATOM 4268 C C . GLY A 1 693 ? 194.546 179.271 198.198 1.00 13.89 693 GLY A C 1
ATOM 4269 O O . GLY A 1 693 ? 194.717 179.883 199.256 1.00 22.26 693 GLY A O 1
ATOM 4270 N N . PHE A 1 694 ? 194.626 177.941 198.110 1.00 16.59 694 PHE A N 1
ATOM 4271 C CA . PHE A 1 694 ? 195.101 177.146 199.238 1.00 11.12 694 PHE A CA 1
ATOM 4272 C C . PHE A 1 694 ? 196.572 177.421 199.521 1.00 14.88 694 PHE A C 1
ATOM 4273 O O . PHE A 1 694 ? 196.986 177.483 200.684 1.00 18.79 694 PHE A O 1
ATOM 4281 N N . VAL A 1 695 ? 197.378 177.572 198.468 1.00 22.55 695 VAL A N 1
ATOM 4282 C CA . VAL A 1 695 ? 198.800 177.850 198.642 1.00 18.50 695 VAL A CA 1
ATOM 4283 C C . VAL A 1 695 ? 199.009 179.231 199.247 1.00 19.31 695 VAL A C 1
ATOM 4284 O O . VAL A 1 695 ? 199.846 179.413 200.139 1.00 26.35 695 VAL A O 1
ATOM 4288 N N . ILE A 1 696 ? 198.262 180.227 198.768 1.00 15.13 696 ILE A N 1
ATOM 4289 C CA . ILE A 1 696 ? 198.423 181.590 199.263 1.00 16.63 696 ILE A CA 1
ATOM 4290 C C . ILE A 1 696 ? 198.031 181.682 200.733 1.00 17.15 696 ILE A C 1
ATOM 4291 O O . ILE A 1 696 ? 198.725 182.319 201.534 1.00 23.62 696 ILE A O 1
ATOM 4296 N N . SER A 1 697 ? 196.920 181.048 201.113 1.00 22.42 697 SER A N 1
ATOM 4297 C CA . SER A 1 697 ? 196.473 181.107 202.501 1.00 19.12 697 SER A CA 1
ATOM 4298 C C . SER A 1 697 ? 197.431 180.382 203.437 1.00 20.17 697 SER A C 1
ATOM 4299 O O . SER A 1 697 ? 197.588 180.786 204.594 1.00 24.53 697 SER A O 1
ATOM 4302 N N . ALA A 1 698 ? 198.074 179.314 202.964 1.00 19.39 698 ALA A N 1
ATOM 4303 C CA . ALA A 1 698 ? 199.036 178.597 203.792 1.00 20.85 698 ALA A CA 1
ATOM 4304 C C . ALA A 1 698 ? 200.348 179.353 203.944 1.00 23.63 698 ALA A C 1
ATOM 4305 O O . ALA A 1 698 ? 201.111 179.063 204.871 1.00 28.76 698 ALA A O 1
ATOM 4307 N N . ILE A 1 699 ? 200.626 180.307 203.064 1.00 24.54 699 ILE A N 1
ATOM 4308 C CA . ILE A 1 699 ? 201.873 181.066 203.088 1.00 21.29 699 ILE A CA 1
ATOM 4309 C C . ILE A 1 699 ? 201.703 182.399 203.803 1.00 21.41 699 ILE A C 1
ATOM 4310 O O . ILE A 1 699 ? 202.492 182.745 204.682 1.00 28.15 699 ILE A O 1
ATOM 4315 N N . CYS A 1 700 ? 200.674 183.156 203.442 1.00 25.56 700 CYS A N 1
ATOM 4316 C CA . CYS A 1 700 ? 200.483 184.500 203.962 1.00 25.83 700 CYS A CA 1
ATOM 4317 C C . CYS A 1 700 ? 199.764 184.475 205.306 1.00 26.84 700 CYS A C 1
ATOM 4318 O O . CYS A 1 700 ? 199.044 183.534 205.642 1.00 26.64 700 CYS A O 1
ATOM 4321 N N . GLU A 1 701 ? 199.839 185.517 206.117 1.00 34.68 701 GLU A N 1
ATOM 4322 C CA . GLU A 1 701 ? 199.056 185.575 207.382 1.00 35.65 701 GLU A CA 1
ATOM 4323 C C . GLU A 1 701 ? 198.232 186.849 207.447 1.00 36.39 701 GLU A C 1
ATOM 4324 O O . GLU A 1 701 ? 197.436 186.951 208.364 1.00 36.68 701 GLU A O 1
ATOM 4330 N N . LEU A 1 702 ? 198.432 187.787 206.526 1.00 34.01 702 LEU A N 1
ATOM 4331 C CA . LEU A 1 702 ? 197.554 188.946 206.513 1.00 32.60 702 LEU A CA 1
ATOM 4332 C C . LEU A 1 702 ? 196.844 189.028 205.171 1.00 32.42 702 LEU A C 1
ATOM 4333 O O . LEU A 1 702 ? 197.351 188.551 204.153 1.00 36.25 702 LEU A O 1
ATOM 4338 N N . GLU A 1 703 ? 195.657 189.641 205.180 1.00 31.95 703 GLU A N 1
ATOM 4339 C CA . GLU A 1 703 ? 194.893 189.781 203.945 1.00 32.27 703 GLU A CA 1
ATOM 4340 C C . GLU A 1 703 ? 195.582 190.711 202.955 1.00 35.05 703 GLU A C 1
ATOM 4341 O O . GLU A 1 703 ? 195.464 190.514 201.741 1.00 37.78 703 GLU A O 1
ATOM 4347 N N . ARG A 1 704 ? 196.294 191.728 203.447 1.00 28.50 704 ARG A N 1
ATOM 4348 C CA . ARG A 1 704 ? 196.966 192.653 202.543 1.00 27.34 704 ARG A CA 1
ATOM 4349 C C . ARG A 1 704 ? 198.173 192.009 201.875 1.00 28.98 704 ARG A C 1
ATOM 4350 O O . ARG A 1 704 ? 198.567 192.426 200.780 1.00 34.14 704 ARG A O 1
ATOM 4358 N N . ASN A 1 705 ? 198.772 191.001 202.510 1.00 24.83 705 ASN A N 1
ATOM 4359 C CA . ASN A 1 705 ? 199.851 190.257 201.871 1.00 21.20 705 ASN A CA 1
ATOM 4360 C C . ASN A 1 705 ? 199.326 189.282 200.826 1.00 27.83 705 ASN A C 1
ATOM 4361 O O . ASN A 1 705 ? 199.987 189.057 199.807 1.00 28.59 705 ASN A O 1
ATOM 4366 N N . ALA A 1 706 ? 198.151 188.695 201.062 1.00 31.96 706 ALA A N 1
ATOM 4367 C CA . ALA A 1 706 ? 197.579 187.757 200.102 1.00 24.46 706 ALA A CA 1
ATOM 4368 C C . ALA A 1 706 ? 197.098 188.470 198.846 1.00 27.88 706 ALA A C 1
ATOM 4369 O O . ALA A 1 706 ? 197.185 187.921 197.742 1.00 31.37 706 ALA A O 1
ATOM 4371 N N . ILE A 1 707 ? 196.575 189.689 198.996 1.00 29.79 707 ILE A N 1
ATOM 4372 C CA . ILE A 1 707 ? 196.102 190.447 197.844 1.00 25.73 707 ILE A CA 1
ATOM 4373 C C . ILE A 1 707 ? 197.260 190.789 196.914 1.00 28.27 707 ILE A C 1
ATOM 4374 O O . ILE A 1 707 ? 197.143 190.679 195.688 1.00 31.50 707 ILE A O 1
ATOM 4379 N N . GLN A 1 708 ? 198.396 191.202 197.478 1.00 20.22 708 GLN A N 1
ATOM 4380 C CA . GLN A 1 708 ? 199.559 191.517 196.655 1.00 23.66 708 GLN A CA 1
ATOM 4381 C C . GLN A 1 708 ? 200.124 190.276 195.977 1.00 27.69 708 GLN A C 1
ATOM 4382 O O . GLN A 1 708 ? 200.654 190.368 194.864 1.00 31.25 708 GLN A O 1
ATOM 4388 N N . LEU A 1 709 ? 200.032 189.115 196.628 1.00 25.60 709 LEU A N 1
ATOM 4389 C CA . LEU A 1 709 ? 200.492 187.881 196.001 1.00 21.52 709 LEU A CA 1
ATOM 4390 C C . LEU A 1 709 ? 199.588 187.477 194.844 1.00 25.80 709 LEU A C 1
ATOM 4391 O O . LEU A 1 709 ? 200.068 186.997 193.811 1.00 32.17 709 LEU A O 1
ATOM 4396 N N . ALA A 1 710 ? 198.274 187.655 195.000 1.00 24.99 710 ALA A N 1
ATOM 4397 C CA . ALA A 1 710 ? 197.349 187.316 193.924 1.00 20.51 710 ALA A CA 1
ATOM 4398 C C . ALA A 1 710 ? 197.468 188.294 192.762 1.00 26.33 710 ALA A C 1
ATOM 4399 O O . ALA A 1 710 ? 197.496 187.880 191.597 1.00 28.69 710 ALA A O 1
ATOM 4401 N N . LEU A 1 711 ? 197.538 189.595 193.055 1.00 31.22 711 LEU A N 1
ATOM 4402 C CA . LEU A 1 711 ? 197.688 190.584 191.993 1.00 34.20 711 LEU A CA 1
ATOM 4403 C C . LEU A 1 711 ? 199.058 190.499 191.335 1.00 35.31 711 LEU A C 1
ATOM 4404 O O . LEU A 1 711 ? 199.192 190.801 190.145 1.00 38.36 711 LEU A O 1
ATOM 4409 N N . GLY A 1 712 ? 200.082 190.095 192.085 1.00 29.85 712 GLY A N 1
ATOM 4410 C CA . GLY A 1 712 ? 201.412 189.945 191.524 1.00 26.49 712 GLY A CA 1
ATOM 4411 C C . GLY A 1 712 ? 201.550 188.805 190.538 1.00 30.34 712 GLY A C 1
ATOM 4412 O O . GLY A 1 712 ? 202.532 188.776 189.789 1.00 38.75 712 GLY A O 1
ATOM 4413 N N . SER A 1 713 ? 200.602 187.866 190.530 1.00 29.92 713 SER A N 1
ATOM 4414 C CA . SER A 1 713 ? 200.570 186.795 189.547 1.00 32.17 713 SER A CA 1
ATOM 4415 C C . SER A 1 713 ? 199.451 186.946 188.529 1.00 33.05 713 SER A C 1
ATOM 4416 O O . SER A 1 713 ? 199.505 186.303 187.477 1.00 31.35 713 SER A O 1
ATOM 4419 N N . PHE A 1 714 ? 198.446 187.775 188.815 1.00 37.00 714 PHE A N 1
ATOM 4420 C CA . PHE A 1 714 ? 197.356 187.985 187.868 1.00 33.21 714 PHE A CA 1
ATOM 4421 C C . PHE A 1 714 ? 197.811 188.819 186.676 1.00 35.47 714 PHE A C 1
ATOM 4422 O O . PHE A 1 714 ? 197.474 188.508 185.529 1.00 35.59 714 PHE A O 1
ATOM 4430 N N . TYR A 1 715 ? 198.575 189.883 186.927 1.00 37.00 715 TYR A N 1
ATOM 4431 C CA . TYR A 1 715 ? 199.069 190.720 185.834 1.00 38.44 715 TYR A CA 1
ATOM 4432 C C . TYR A 1 715 ? 200.006 189.981 184.885 1.00 40.41 715 TYR A C 1
ATOM 4433 O O . TYR A 1 715 ? 199.795 190.062 183.663 1.00 37.05 715 TYR A O 1
ATOM 4442 N N . PRO A 1 716 ? 201.041 189.263 185.346 1.00 38.43 716 PRO A N 1
ATOM 4443 C CA . PRO A 1 716 ? 201.976 188.665 184.378 1.00 35.17 716 PRO A CA 1
ATOM 4444 C C . PRO A 1 716 ? 201.373 187.542 183.557 1.00 33.62 716 PRO A C 1
ATOM 4445 O O . PRO A 1 716 ? 201.614 187.475 182.346 1.00 39.79 716 PRO A O 1
ATOM 4449 N N . THR A 1 717 ? 200.602 186.647 184.179 1.00 33.83 717 THR A N 1
ATOM 4450 C CA . THR A 1 717 ? 200.065 185.506 183.446 1.00 36.50 717 THR A CA 1
ATOM 4451 C C . THR A 1 717 ? 199.027 185.930 182.415 1.00 34.51 717 THR A C 1
ATOM 4452 O O . THR A 1 717 ? 198.891 185.278 181.374 1.00 37.97 717 THR A O 1
ATOM 4456 N N . LEU A 1 718 ? 198.286 187.007 182.683 1.00 31.35 718 LEU A N 1
ATOM 4457 C CA . LEU A 1 718 ? 197.294 187.480 181.722 1.00 30.24 718 LEU A CA 1
ATOM 4458 C C . LEU A 1 718 ? 197.949 187.925 180.420 1.00 31.42 718 LEU A C 1
ATOM 4459 O O . LEU A 1 718 ? 197.435 187.647 179.331 1.00 33.64 718 LEU A O 1
ATOM 4464 N N . LEU A 1 719 ? 199.084 188.620 180.510 1.00 30.82 719 LEU A N 1
ATOM 4465 C CA . LEU A 1 719 ? 199.786 189.093 179.324 1.00 28.57 719 LEU A CA 1
ATOM 4466 C C . LEU A 1 719 ? 200.524 187.987 178.583 1.00 27.66 719 LEU A C 1
ATOM 4467 O O . LEU A 1 719 ? 200.942 188.205 177.442 1.00 30.05 719 LEU A O 1
ATOM 4472 N N . LEU A 1 720 ? 200.692 186.815 179.193 1.00 27.67 720 LEU A N 1
ATOM 4473 C CA . LEU A 1 720 ? 201.475 185.736 178.609 1.00 26.35 720 LEU A CA 1
ATOM 4474 C C . LEU A 1 720 ? 200.636 184.516 178.251 1.00 26.38 720 LEU A C 1
ATOM 4475 O O . LEU A 1 720 ? 201.195 183.490 177.855 1.00 27.96 720 LEU A O 1
ATOM 4480 N N . SER A 1 721 ? 199.312 184.597 178.376 1.00 20.77 721 SER A N 1
ATOM 4481 C CA . SER A 1 721 ? 198.442 183.457 178.121 1.00 21.13 721 SER A CA 1
ATOM 4482 C C . SER A 1 721 ? 197.667 183.581 176.816 1.00 23.88 721 SER A C 1
ATOM 4483 O O . SER A 1 721 ? 196.775 182.767 176.558 1.00 23.73 721 SER A O 1
ATOM 4486 N N . GLY A 1 722 ? 197.985 184.571 175.988 1.00 26.12 722 GLY A N 1
ATOM 4487 C CA . GLY A 1 722 ? 197.336 184.702 174.692 1.00 19.17 722 GLY A CA 1
ATOM 4488 C C . GLY A 1 722 ? 195.854 184.998 174.757 1.00 17.34 722 GLY A C 1
ATOM 4489 O O . GLY A 1 722 ? 195.078 184.440 173.973 1.00 24.32 722 GLY A O 1
ATOM 4490 N N . VAL A 1 723 ? 195.443 185.874 175.669 1.00 23.09 723 VAL A N 1
ATOM 4491 C CA . VAL A 1 723 ? 194.033 186.219 175.816 1.00 21.35 723 VAL A CA 1
ATOM 4492 C C . VAL A 1 723 ? 193.647 187.379 174.907 1.00 24.37 723 VAL A C 1
ATOM 4493 O O . VAL A 1 723 ? 192.648 187.312 174.187 1.00 21.07 723 VAL A O 1
ATOM 4497 N N . ILE A 1 724 ? 194.432 188.459 174.916 1.00 22.42 724 ILE A N 1
ATOM 4498 C CA . ILE A 1 724 ? 194.112 189.643 174.124 1.00 15.88 724 ILE A CA 1
ATOM 4499 C C . ILE A 1 724 ? 194.876 189.706 172.809 1.00 13.35 724 ILE A C 1
ATOM 4500 O O . ILE A 1 724 ? 194.521 190.520 171.942 1.00 23.36 724 ILE A O 1
ATOM 4505 N N . TRP A 1 725 ? 195.908 188.889 172.631 1.00 13.23 725 TRP A N 1
ATOM 4506 C CA . TRP A 1 725 ? 196.662 188.846 171.389 1.00 14.19 725 TRP A CA 1
ATOM 4507 C C . TRP A 1 725 ? 197.013 187.401 171.068 1.00 10.31 725 TRP A C 1
ATOM 4508 O O . TRP A 1 725 ? 197.158 186.580 171.980 1.00 11.34 725 TRP A O 1
ATOM 4519 N N . PRO A 1 726 ? 197.137 187.059 169.784 1.00 17.81 726 PRO A N 1
ATOM 4520 C CA . PRO A 1 726 ? 197.531 185.693 169.420 1.00 15.72 726 PRO A CA 1
ATOM 4521 C C . PRO A 1 726 ? 198.880 185.308 170.010 1.00 18.08 726 PRO A C 1
ATOM 4522 O O . PRO A 1 726 ? 199.788 186.131 170.132 1.00 22.78 726 PRO A O 1
ATOM 4526 N N . ILE A 1 727 ? 198.998 184.029 170.377 1.00 23.61 727 ILE A N 1
ATOM 4527 C CA . ILE A 1 727 ? 200.232 183.501 170.950 1.00 22.72 727 ILE A CA 1
ATOM 4528 C C . ILE A 1 727 ? 201.379 183.470 169.953 1.00 22.71 727 ILE A C 1
ATOM 4529 O O . ILE A 1 727 ? 202.532 183.279 170.354 1.00 24.37 727 ILE A O 1
ATOM 4534 N N . GLU A 1 728 ? 201.097 183.662 168.666 1.00 24.98 728 GLU A N 1
ATOM 4535 C CA . GLU A 1 728 ? 202.106 183.574 167.620 1.00 24.74 728 GLU A CA 1
ATOM 4536 C C . GLU A 1 728 ? 202.903 184.859 167.443 1.00 28.52 728 GLU A C 1
ATOM 4537 O O . GLU A 1 728 ? 203.800 184.897 166.594 1.00 30.33 728 GLU A O 1
ATOM 4543 N N . GLY A 1 729 ? 202.598 185.906 168.205 1.00 35.84 729 GLY A N 1
ATOM 4544 C CA . GLY A 1 729 ? 203.314 187.159 168.083 1.00 29.25 729 GLY A CA 1
ATOM 4545 C C . GLY A 1 729 ? 204.576 187.247 168.917 1.00 32.01 729 GLY A C 1
ATOM 4546 O O . GLY A 1 729 ? 205.503 187.978 168.557 1.00 37.65 729 GLY A O 1
ATOM 4547 N N . MET A 1 730 ? 204.631 186.517 170.028 1.00 28.57 730 MET A N 1
ATOM 4548 C CA . MET A 1 730 ? 205.791 186.574 170.903 1.00 30.09 730 MET A CA 1
ATOM 4549 C C . MET A 1 730 ? 206.953 185.768 170.329 1.00 29.73 730 MET A C 1
ATOM 4550 O O . MET A 1 730 ? 206.758 184.892 169.483 1.00 29.75 730 MET A O 1
ATOM 4555 N N . PRO A 1 731 ? 208.180 186.056 170.768 1.00 33.22 731 PRO A N 1
ATOM 4556 C CA . PRO A 1 731 ? 209.333 185.274 170.308 1.00 31.44 731 PRO A CA 1
ATOM 4557 C C . PRO A 1 731 ? 209.229 183.814 170.726 1.00 35.77 731 PRO A C 1
ATOM 4558 O O . PRO A 1 731 ? 208.477 183.447 171.630 1.00 40.95 731 PRO A O 1
ATOM 4562 N N . THR A 1 732 ? 210.008 182.975 170.038 1.00 36.88 732 THR A N 1
ATOM 4563 C CA . THR A 1 732 ? 209.916 181.532 170.244 1.00 36.52 732 THR A CA 1
ATOM 4564 C C . THR A 1 732 ? 210.297 181.139 171.666 1.00 37.95 732 THR A C 1
ATOM 4565 O O . THR A 1 732 ? 209.657 180.269 172.267 1.00 40.60 732 THR A O 1
ATOM 4569 N N . VAL A 1 733 ? 211.341 181.759 172.219 1.00 33.40 733 VAL A N 1
ATOM 4570 C CA . VAL A 1 733 ? 211.762 181.428 173.578 1.00 30.65 733 VAL A CA 1
ATOM 4571 C C . VAL A 1 733 ? 210.668 181.777 174.578 1.00 33.76 733 VAL A C 1
ATOM 4572 O O . VAL A 1 733 ? 210.383 181.008 175.503 1.00 37.06 733 VAL A O 1
ATOM 4576 N N . LEU A 1 734 ? 210.041 182.944 174.413 1.00 33.46 734 LEU A N 1
ATOM 4577 C CA . LEU A 1 734 ? 208.965 183.337 175.315 1.00 32.06 734 LEU A CA 1
ATOM 4578 C C . LEU A 1 734 ? 207.714 182.496 175.101 1.00 32.59 734 LEU A C 1
ATOM 4579 O O . LEU A 1 734 ? 206.939 182.290 176.041 1.00 30.44 734 LEU A O 1
ATOM 4584 N N . ARG A 1 735 ? 207.495 182.009 173.877 1.00 31.33 735 ARG A N 1
ATOM 4585 C CA . ARG A 1 735 ? 206.337 181.163 173.613 1.00 29.00 735 ARG A CA 1
ATOM 4586 C C . ARG A 1 735 ? 206.485 179.789 174.254 1.00 35.30 735 ARG A C 1
ATOM 4587 O O . ARG A 1 735 ? 205.492 179.209 174.708 1.00 36.04 735 ARG A O 1
ATOM 4595 N N . TYR A 1 736 ? 207.706 179.251 174.295 1.00 39.45 736 TYR A N 1
ATOM 4596 C CA . TYR A 1 736 ? 207.930 177.959 174.939 1.00 34.87 736 TYR A CA 1
ATOM 4597 C C . TYR A 1 736 ? 207.635 178.026 176.431 1.00 33.55 736 TYR A C 1
ATOM 4598 O O . TYR A 1 736 ? 207.031 177.107 176.995 1.00 37.42 736 TYR A O 1
ATOM 4607 N N . VAL A 1 737 ? 208.064 179.104 177.089 1.00 30.74 737 VAL A N 1
ATOM 4608 C CA . VAL A 1 737 ? 207.845 179.242 178.525 1.00 32.32 737 VAL A CA 1
ATOM 4609 C C . VAL A 1 737 ? 206.363 179.430 178.827 1.00 32.58 737 VAL A C 1
ATOM 4610 O O . VAL A 1 737 ? 205.839 178.882 179.803 1.00 31.11 737 VAL A O 1
ATOM 4614 N N . SER A 1 738 ? 205.663 180.196 177.989 1.00 35.64 738 SER A N 1
ATOM 4615 C CA . SER A 1 738 ? 204.268 180.524 178.252 1.00 32.45 738 SER A CA 1
ATOM 4616 C C . SER A 1 738 ? 203.345 179.315 178.162 1.00 30.78 738 SER A C 1
ATOM 4617 O O . SER A 1 738 ? 202.269 179.334 178.766 1.00 32.00 738 SER A O 1
ATOM 4620 N N . THR A 1 739 ? 203.733 178.268 177.430 1.00 28.30 739 THR A N 1
ATOM 4621 C CA . THR A 1 739 ? 202.855 177.112 177.274 1.00 29.66 739 THR A CA 1
ATOM 4622 C C . THR A 1 739 ? 202.686 176.327 178.568 1.00 31.80 739 THR A C 1
ATOM 4623 O O . THR A 1 739 ? 201.739 175.541 178.680 1.00 34.08 739 THR A O 1
ATOM 4627 N N . PHE A 1 740 ? 203.572 176.517 179.540 1.00 29.30 740 PHE A N 1
ATOM 4628 C CA . PHE A 1 740 ? 203.488 175.823 180.817 1.00 26.08 740 PHE A CA 1
ATOM 4629 C C . PHE A 1 740 ? 202.727 176.612 181.874 1.00 30.15 740 PHE A C 1
ATOM 4630 O O . PHE A 1 740 ? 202.625 176.150 183.014 1.00 35.19 740 PHE A O 1
ATOM 4638 N N . LEU A 1 741 ? 202.200 177.780 181.528 1.00 23.97 741 LEU A N 1
ATOM 4639 C CA . LEU A 1 741 ? 201.415 178.578 182.454 1.00 20.35 741 LEU A CA 1
ATOM 4640 C C . LEU A 1 741 ? 200.028 177.968 182.639 1.00 20.84 741 LEU A C 1
ATOM 4641 O O . LEU A 1 741 ? 199.541 177.238 181.773 1.00 26.84 741 LEU A O 1
ATOM 4646 N N . PRO A 1 742 ? 199.376 178.238 183.777 1.00 19.35 742 PRO A N 1
ATOM 4647 C CA . PRO A 1 742 ? 198.105 177.550 184.070 1.00 23.03 742 PRO A CA 1
ATOM 4648 C C . PRO A 1 742 ? 197.010 177.769 183.038 1.00 24.30 742 PRO A C 1
ATOM 4649 O O . PRO A 1 742 ? 196.246 176.837 182.757 1.00 19.97 742 PRO A O 1
ATOM 4653 N N . LEU A 1 743 ? 196.907 178.965 182.462 1.00 21.50 743 LEU A N 1
ATOM 4654 C CA . LEU A 1 743 ? 195.768 179.323 181.626 1.00 17.76 743 LEU A CA 1
ATOM 4655 C C . LEU A 1 743 ? 196.072 179.331 180.134 1.00 15.45 743 LEU A C 1
ATOM 4656 O O . LEU A 1 743 ? 195.187 179.670 179.344 1.00 14.82 743 LEU A O 1
ATOM 4661 N N . THR A 1 744 ? 197.285 178.965 179.721 1.00 20.32 744 THR A N 1
ATOM 4662 C CA . THR A 1 744 ? 197.645 179.088 178.312 1.00 19.24 744 THR A CA 1
ATOM 4663 C C . THR A 1 744 ? 197.024 177.979 177.469 1.00 19.57 744 THR A C 1
ATOM 4664 O O . THR A 1 744 ? 196.400 178.252 176.438 1.00 19.33 744 THR A O 1
ATOM 4668 N N . LEU A 1 745 ? 197.188 176.722 177.884 1.00 20.42 745 LEU A N 1
ATOM 4669 C CA . LEU A 1 745 ? 196.650 175.617 177.096 1.00 14.46 745 LEU A CA 1
ATOM 4670 C C . LEU A 1 745 ? 195.138 175.505 177.236 1.00 13.40 745 LEU A C 1
ATOM 4671 O O . LEU A 1 745 ? 194.468 175.017 176.319 1.00 17.63 745 LEU A O 1
ATOM 4676 N N . ALA A 1 746 ? 194.583 175.942 178.368 1.00 15.07 746 ALA A N 1
ATOM 4677 C CA . ALA A 1 746 ? 193.135 175.909 178.539 1.00 4.46 746 ALA A CA 1
ATOM 4678 C C . ALA A 1 746 ? 192.442 176.951 177.672 1.00 16.73 746 ALA A C 1
ATOM 4679 O O . ALA A 1 746 ? 191.335 176.707 177.179 1.00 24.17 746 ALA A O 1
ATOM 4681 N N . THR A 1 747 ? 193.065 178.116 177.486 1.00 15.34 747 THR A N 1
ATOM 4682 C CA . THR A 1 747 ? 192.499 179.134 176.606 1.00 7.86 747 THR A CA 1
ATOM 4683 C C . THR A 1 747 ? 192.477 178.660 175.157 1.00 8.44 747 THR A C 1
ATOM 4684 O O . THR A 1 747 ? 191.503 178.899 174.434 1.00 11.85 747 THR A O 1
ATOM 4688 N N . THR A 1 748 ? 193.544 177.989 174.717 1.00 8.48 748 THR A N 1
ATOM 4689 C CA . THR A 1 748 ? 193.583 177.449 173.362 1.00 5.57 748 THR A CA 1
ATOM 4690 C C . THR A 1 748 ? 192.524 176.371 173.165 1.00 11.62 748 THR A C 1
ATOM 4691 O O . THR A 1 748 ? 191.871 176.314 172.117 1.00 15.64 748 THR A O 1
ATOM 4695 N N . SER A 1 749 ? 192.343 175.505 174.164 1.00 9.27 749 SER A N 1
ATOM 4696 C CA . SER A 1 749 ? 191.361 174.432 174.054 1.00 4.26 749 SER A CA 1
ATOM 4697 C C . SER A 1 749 ? 189.943 174.980 173.956 1.00 8.86 749 SER A C 1
ATOM 4698 O O . SER A 1 749 ? 189.137 174.495 173.155 1.00 16.59 749 SER A O 1
ATOM 4701 N N . LEU A 1 750 ? 189.618 175.985 174.772 1.00 9.76 750 LEU A N 1
ATOM 4702 C CA . LEU A 1 750 ? 188.277 176.561 174.745 1.00 6.53 750 LEU A CA 1
ATOM 4703 C C . LEU A 1 750 ? 188.010 177.289 173.434 1.00 8.68 750 LEU A C 1
ATOM 4704 O O . LEU A 1 750 ? 186.901 177.218 172.893 1.00 15.51 750 LEU A O 1
ATOM 4709 N N . ARG A 1 751 ? 189.013 177.999 172.913 1.00 7.96 751 ARG A N 1
ATOM 4710 C CA . ARG A 1 751 ? 188.847 178.717 171.654 1.00 6.26 751 ARG A CA 1
ATOM 4711 C C . ARG A 1 751 ? 188.585 177.760 170.499 1.00 12.65 751 ARG A C 1
ATOM 4712 O O . ARG A 1 751 ? 187.787 178.059 169.604 1.00 12.71 751 ARG A O 1
ATOM 4720 N N . ALA A 1 752 ? 189.259 176.608 170.493 1.00 15.75 752 ALA A N 1
ATOM 4721 C CA . ALA A 1 752 ? 189.051 175.631 169.430 1.00 8.03 752 ALA A CA 1
ATOM 4722 C C . ALA A 1 752 ? 187.628 175.087 169.447 1.00 15.30 752 ALA A C 1
ATOM 4723 O O . ALA A 1 752 ? 187.015 174.900 168.390 1.00 18.10 752 ALA A O 1
ATOM 4725 N N . MET A 1 753 ? 187.089 174.817 170.637 1.00 13.96 753 MET A N 1
ATOM 4726 C CA . MET A 1 753 ? 185.734 174.283 170.730 1.00 5.74 753 MET A CA 1
ATOM 4727 C C . MET A 1 753 ? 184.696 175.312 170.302 1.00 14.97 753 MET A C 1
ATOM 4728 O O . MET A 1 753 ? 183.731 174.975 169.608 1.00 23.81 753 MET A O 1
ATOM 4733 N N . LEU A 1 754 ? 184.871 176.570 170.711 1.00 17.00 754 LEU A N 1
ATOM 4734 C CA . LEU A 1 754 ? 183.877 177.598 170.422 1.00 7.03 754 LEU A CA 1
ATOM 4735 C C . LEU A 1 754 ? 183.921 178.052 168.967 1.00 9.47 754 LEU A C 1
ATOM 4736 O O . LEU A 1 754 ? 182.871 178.250 168.348 1.00 14.29 754 LEU A O 1
ATOM 4741 N N . THR A 1 755 ? 185.118 178.225 168.405 1.00 13.69 755 THR A N 1
ATOM 4742 C CA . THR A 1 755 ? 185.265 178.819 167.082 1.00 10.56 755 THR A CA 1
ATOM 4743 C C . THR A 1 755 ? 185.370 177.801 165.954 1.00 12.42 755 THR A C 1
ATOM 4744 O O . THR A 1 755 ? 185.068 178.145 164.807 1.00 21.72 755 THR A O 1
ATOM 4748 N N . ARG A 1 756 ? 185.789 176.568 166.241 1.00 14.02 756 ARG A N 1
ATOM 4749 C CA . ARG A 1 756 ? 185.932 175.548 165.214 1.00 11.88 756 ARG A CA 1
ATOM 4750 C C . ARG A 1 756 ? 185.004 174.358 165.386 1.00 17.45 756 ARG A C 1
ATOM 4751 O O . ARG A 1 756 ? 184.777 173.635 164.411 1.00 19.26 756 ARG A O 1
ATOM 4759 N N . GLY A 1 757 ? 184.460 174.136 166.578 1.00 10.48 757 GLY A N 1
ATOM 4760 C CA . GLY A 1 757 ? 183.620 172.979 166.802 1.00 7.30 757 GLY A CA 1
ATOM 4761 C C . GLY A 1 757 ? 184.373 171.681 166.956 1.00 14.29 757 GLY A C 1
ATOM 4762 O O . GLY A 1 757 ? 183.812 170.613 166.694 1.00 22.78 757 GLY A O 1
ATOM 4763 N N . TRP A 1 758 ? 185.634 171.739 167.372 1.00 11.65 758 TRP A N 1
ATOM 4764 C CA . TRP A 1 758 ? 186.428 170.531 167.523 1.00 14.45 758 TRP A CA 1
ATOM 4765 C C . TRP A 1 758 ? 185.973 169.737 168.744 1.00 22.79 758 TRP A C 1
ATOM 4766 O O . TRP A 1 758 ? 185.409 170.277 169.699 1.00 21.87 758 TRP A O 1
ATOM 4777 N N . SER A 1 759 ? 186.225 168.434 168.699 1.00 23.63 759 SER A N 1
ATOM 4778 C CA . SER A 1 759 ? 185.782 167.514 169.735 1.00 20.64 759 SER A CA 1
ATOM 4779 C C . SER A 1 759 ? 186.897 167.255 170.742 1.00 15.42 759 SER A C 1
ATOM 4780 O O . SER A 1 759 ? 188.033 167.707 170.588 1.00 17.56 759 SER A O 1
ATOM 4783 N N . ILE A 1 760 ? 186.549 166.504 171.790 1.00 18.55 760 ILE A N 1
ATOM 4784 C CA . ILE A 1 760 ? 187.507 166.169 172.836 1.00 19.34 760 ILE A CA 1
ATOM 4785 C C . ILE A 1 760 ? 188.633 165.284 172.313 1.00 18.67 760 ILE A C 1
ATOM 4786 O O . ILE A 1 760 ? 189.709 165.231 172.919 1.00 22.58 760 ILE A O 1
ATOM 4791 N N . ALA A 1 761 ? 188.423 164.598 171.190 1.00 15.26 761 ALA A N 1
ATOM 4792 C CA . ALA A 1 761 ? 189.423 163.692 170.642 1.00 15.38 761 ALA A CA 1
ATOM 4793 C C . ALA A 1 761 ? 190.573 164.409 169.948 1.00 18.90 761 ALA A C 1
ATOM 4794 O O . ALA A 1 761 ? 191.600 163.776 169.680 1.00 18.52 761 ALA A O 1
ATOM 4796 N N . GLU A 1 762 ? 190.432 165.696 169.646 1.00 17.55 762 GLU A N 1
ATOM 4797 C CA . GLU A 1 762 ? 191.511 166.425 168.993 1.00 14.66 762 GLU A CA 1
ATOM 4798 C C . GLU A 1 762 ? 192.613 166.752 169.997 1.00 19.48 762 GLU A C 1
ATOM 4799 O O . GLU A 1 762 ? 192.323 167.167 171.122 1.00 16.46 762 GLU A O 1
ATOM 4805 N N . PRO A 1 763 ? 193.881 166.575 169.617 1.00 22.29 763 PRO A N 1
ATOM 4806 C CA . PRO A 1 763 ? 194.975 166.879 170.554 1.00 15.13 763 PRO A CA 1
ATOM 4807 C C . PRO A 1 763 ? 194.982 168.316 171.039 1.00 11.91 763 PRO A C 1
ATOM 4808 O O . PRO A 1 763 ? 195.323 168.563 172.201 1.00 17.26 763 PRO A O 1
ATOM 4812 N N . ALA A 1 764 ? 194.605 169.276 170.193 1.00 17.41 764 ALA A N 1
ATOM 4813 C CA . ALA A 1 764 ? 194.577 170.670 170.617 1.00 14.96 764 ALA A CA 1
ATOM 4814 C C . ALA A 1 764 ? 193.485 170.945 171.641 1.00 15.94 764 ALA A C 1
ATOM 4815 O O . ALA A 1 764 ? 193.519 171.990 172.297 1.00 16.01 764 ALA A O 1
ATOM 4817 N N . VAL A 1 765 ? 192.524 170.039 171.793 1.00 19.12 765 VAL A N 1
ATOM 4818 C CA . VAL A 1 765 ? 191.424 170.250 172.727 1.00 16.78 765 VAL A CA 1
ATOM 4819 C C . VAL A 1 765 ? 191.693 169.583 174.070 1.00 20.22 765 VAL A C 1
ATOM 4820 O O . VAL A 1 765 ? 191.437 170.175 175.121 1.00 23.79 765 VAL A O 1
ATOM 4824 N N . TYR A 1 766 ? 192.217 168.358 174.077 1.00 17.20 766 TYR A N 1
ATOM 4825 C CA . TYR A 1 766 ? 192.433 167.652 175.334 1.00 10.34 766 TYR A CA 1
ATOM 4826 C C . TYR A 1 766 ? 193.778 167.962 175.979 1.00 12.52 766 TYR A C 1
ATOM 4827 O O . TYR A 1 766 ? 194.049 167.457 177.072 1.00 20.92 766 TYR A O 1
ATOM 4836 N N . TYR A 1 767 ? 194.628 168.769 175.341 1.00 9.91 767 TYR A N 1
ATOM 4837 C CA . TYR A 1 767 ? 195.821 169.244 176.035 1.00 11.30 767 TYR A CA 1
ATOM 4838 C C . TYR A 1 767 ? 195.467 170.248 177.121 1.00 13.57 767 TYR A C 1
ATOM 4839 O O . TYR A 1 767 ? 196.151 170.315 178.147 1.00 19.19 767 TYR A O 1
ATOM 4848 N N . GLY A 1 768 ? 194.413 171.040 176.913 1.00 13.91 768 GLY A N 1
ATOM 4849 C CA . GLY A 1 768 ? 193.976 171.962 177.944 1.00 7.07 768 GLY A CA 1
ATOM 4850 C C . GLY A 1 768 ? 193.309 171.271 179.113 1.00 14.87 768 GLY A C 1
ATOM 4851 O O . GLY A 1 768 ? 193.283 171.809 180.222 1.00 22.18 768 GLY A O 1
ATOM 4852 N N . PHE A 1 769 ? 192.755 170.080 178.885 1.00 14.72 769 PHE A N 1
ATOM 4853 C CA . PHE A 1 769 ? 192.204 169.300 179.987 1.00 12.33 769 PHE A CA 1
ATOM 4854 C C . PHE A 1 769 ? 193.311 168.671 180.822 1.00 14.70 769 PHE A C 1
ATOM 4855 O O . PHE A 1 769 ? 193.225 168.639 182.054 1.00 20.94 769 PHE A O 1
ATOM 4863 N N . LEU A 1 770 ? 194.358 168.162 180.169 1.00 14.23 770 LEU A N 1
ATOM 4864 C CA . LEU A 1 770 ? 195.463 167.550 180.900 1.00 15.78 770 LEU A CA 1
ATOM 4865 C C . LEU A 1 770 ? 196.313 168.598 181.605 1.00 18.61 770 LEU A C 1
ATOM 4866 O O . LEU A 1 770 ? 196.804 168.361 182.714 1.00 21.11 770 LEU A O 1
ATOM 4871 N N . ALA A 1 771 ? 196.505 169.760 180.977 1.00 16.36 771 ALA A N 1
ATOM 4872 C CA . ALA A 1 771 ? 197.309 170.810 181.594 1.00 11.20 771 ALA A CA 1
ATOM 4873 C C . ALA A 1 771 ? 196.643 171.374 182.841 1.00 14.12 771 ALA A C 1
ATOM 4874 O O . ALA A 1 771 ? 197.336 171.802 183.770 1.00 19.82 771 ALA A O 1
ATOM 4876 N N . THR A 1 772 ? 195.311 171.396 182.877 1.00 14.46 772 THR A N 1
ATOM 4877 C CA . THR A 1 772 ? 194.604 171.898 184.050 1.00 18.19 772 THR A CA 1
ATOM 4878 C C . THR A 1 772 ? 194.659 170.907 185.206 1.00 15.32 772 THR A C 1
ATOM 4879 O O . THR A 1 772 ? 194.795 171.310 186.366 1.00 20.46 772 THR A O 1
ATOM 4883 N N . ILE A 1 773 ? 194.553 169.610 184.910 1.00 15.88 773 ILE A N 1
ATOM 4884 C CA . ILE A 1 773 ? 194.580 168.598 185.962 1.00 14.26 773 ILE A CA 1
ATOM 4885 C C . ILE A 1 773 ? 195.961 168.527 186.605 1.00 13.20 773 ILE A C 1
ATOM 4886 O O . ILE A 1 773 ? 196.084 168.397 187.829 1.00 17.92 773 ILE A O 1
ATOM 4891 N N . ILE A 1 774 ? 197.019 168.616 185.795 1.00 16.29 774 ILE A N 1
ATOM 4892 C CA . ILE A 1 774 ? 198.379 168.572 186.328 1.00 15.92 774 ILE A CA 1
ATOM 4893 C C . ILE A 1 774 ? 198.639 169.751 187.255 1.00 15.39 774 ILE A C 1
ATOM 4894 O O . ILE A 1 774 ? 199.305 169.605 188.287 1.00 19.28 774 ILE A O 1
ATOM 4899 N N . TRP A 1 775 ? 198.123 170.933 186.913 1.00 13.61 775 TRP A N 1
ATOM 4900 C CA . TRP A 1 775 ? 198.294 172.094 187.776 1.00 12.52 775 TRP A CA 1
ATOM 4901 C C . TRP A 1 775 ? 197.511 171.973 189.076 1.00 14.47 775 TRP A C 1
ATOM 4902 O O . TRP A 1 775 ? 197.903 172.579 190.077 1.00 23.18 775 TRP A O 1
ATOM 4913 N N . ILE A 1 776 ? 196.411 171.218 189.083 1.00 15.86 776 ILE A N 1
ATOM 4914 C CA . ILE A 1 776 ? 195.684 170.980 190.326 1.00 13.49 776 ILE A CA 1
ATOM 4915 C C . ILE A 1 776 ? 196.515 170.121 191.271 1.00 19.48 776 ILE A C 1
ATOM 4916 O O . ILE A 1 776 ? 196.591 170.394 192.475 1.00 24.70 776 ILE A O 1
ATOM 4921 N N . VAL A 1 777 ? 197.152 169.075 190.743 1.00 20.47 777 VAL A N 1
ATOM 4922 C CA . VAL A 1 777 ? 197.987 168.207 191.567 1.00 15.40 777 VAL A CA 1
ATOM 4923 C C . VAL A 1 777 ? 199.195 168.970 192.097 1.00 17.06 777 VAL A C 1
ATOM 4924 O O . VAL A 1 777 ? 199.588 168.808 193.258 1.00 17.75 777 VAL A O 1
ATOM 4928 N N . ALA A 1 778 ? 199.806 169.807 191.256 1.00 18.81 778 ALA A N 1
ATOM 4929 C CA . ALA A 1 778 ? 200.963 170.584 191.690 1.00 20.55 778 ALA A CA 1
ATOM 4930 C C . ALA A 1 778 ? 200.591 171.576 192.784 1.00 23.12 778 ALA A C 1
ATOM 4931 O O . ALA A 1 778 ? 201.362 171.784 193.728 1.00 29.81 778 ALA A O 1
ATOM 4933 N N . PHE A 1 779 ? 199.421 172.206 192.672 1.00 17.06 779 PHE A N 1
ATOM 4934 C CA . PHE A 1 779 ? 199.008 173.182 193.676 1.00 13.97 779 PHE A CA 1
ATOM 4935 C C . PHE A 1 779 ? 198.659 172.507 194.998 1.00 19.37 779 PHE A C 1
ATOM 4936 O O . PHE A 1 779 ? 198.907 173.068 196.071 1.00 23.39 779 PHE A O 1
ATOM 4944 N N . LEU A 1 780 ? 198.075 171.308 194.943 1.00 23.83 780 LEU A N 1
ATOM 4945 C CA . LEU A 1 780 ? 197.772 170.580 196.170 1.00 20.48 780 LEU A CA 1
ATOM 4946 C C . LEU A 1 780 ? 199.029 170.007 196.810 1.00 24.67 780 LEU A C 1
ATOM 4947 O O . LEU A 1 780 ? 199.064 169.802 198.029 1.00 28.47 780 LEU A O 1
ATOM 4952 N N . THR A 1 781 ? 200.061 169.732 196.011 1.00 26.37 781 THR A N 1
ATOM 4953 C CA . THR A 1 781 ? 201.311 169.220 196.562 1.00 23.32 781 THR A CA 1
ATOM 4954 C C . THR A 1 781 ? 202.093 170.317 197.274 1.00 29.53 781 THR A C 1
ATOM 4955 O O . THR A 1 781 ? 202.664 170.084 198.345 1.00 34.29 781 THR A O 1
ATOM 4959 N N . ILE A 1 782 ? 202.130 171.517 196.693 1.00 30.43 782 ILE A N 1
ATOM 4960 C CA . ILE A 1 782 ? 202.890 172.613 197.289 1.00 27.30 782 ILE A CA 1
ATOM 4961 C C . ILE A 1 782 ? 202.292 173.017 198.630 1.00 28.18 782 ILE A C 1
ATOM 4962 O O . ILE A 1 782 ? 203.018 173.232 199.608 1.00 39.20 782 ILE A O 1
ATOM 4967 N N . SER A 1 783 ? 200.964 173.126 198.701 1.00 32.65 783 SER A N 1
ATOM 4968 C CA . SER A 1 783 ? 200.319 173.537 199.945 1.00 36.05 783 SER A CA 1
ATOM 4969 C C . SER A 1 783 ? 200.541 172.512 201.051 1.00 34.73 783 SER A C 1
ATOM 4970 O O . SER A 1 783 ? 200.741 172.882 202.214 1.00 35.03 783 SER A O 1
ATOM 4973 N N . MET A 1 784 ? 200.500 171.222 200.713 1.00 37.15 784 MET A N 1
ATOM 4974 C CA . MET A 1 784 ? 200.765 170.187 201.708 1.00 40.26 784 MET A CA 1
ATOM 4975 C C . MET A 1 784 ? 202.203 170.254 202.208 1.00 42.92 784 MET A C 1
ATOM 4976 O O . MET A 1 784 ? 202.460 170.053 203.400 1.00 47.66 784 MET A O 1
ATOM 4981 N N . LEU A 1 785 ? 203.154 170.526 201.312 1.00 40.64 785 LEU A N 1
ATOM 4982 C CA . LEU A 1 785 ? 204.546 170.657 201.726 1.00 41.01 785 LEU A CA 1
ATOM 4983 C C . LEU A 1 785 ? 204.763 171.885 202.599 1.00 44.79 785 LEU A C 1
ATOM 4984 O O . LEU A 1 785 ? 205.586 171.850 203.520 1.00 49.37 785 LEU A O 1
ATOM 4989 N N . VAL A 1 786 ? 204.049 172.978 202.321 1.00 46.39 786 VAL A N 1
ATOM 4990 C CA . VAL A 1 786 ? 204.213 174.196 203.110 1.00 43.73 786 VAL A CA 1
ATOM 4991 C C . VAL A 1 786 ? 203.801 173.955 204.557 1.00 47.41 786 VAL A C 1
ATOM 4992 O O . VAL A 1 786 ? 204.504 174.354 205.492 1.00 54.09 786 VAL A O 1
ATOM 4996 N N . LEU A 1 787 ? 202.666 173.284 204.766 1.00 47.11 787 LEU A N 1
ATOM 4997 C CA . LEU A 1 787 ? 202.189 173.038 206.121 1.00 47.91 787 LEU A CA 1
ATOM 4998 C C . LEU A 1 787 ? 202.989 171.958 206.837 1.00 48.40 787 LEU A C 1
ATOM 4999 O O . LEU A 1 787 ? 202.912 171.863 208.066 1.00 49.49 787 LEU A O 1
ATOM 5004 N N . ARG A 1 788 ? 203.750 171.143 206.103 1.00 59.44 788 ARG A N 1
ATOM 5005 C CA . ARG A 1 788 ? 204.461 170.035 206.733 1.00 62.51 788 ARG A CA 1
ATOM 5006 C C . ARG A 1 788 ? 205.591 170.528 207.630 1.00 63.98 788 ARG A C 1
ATOM 5007 O O . ARG A 1 788 ? 205.781 170.008 208.735 1.00 64.91 788 ARG A O 1
ATOM 5015 N N . PHE A 1 789 ? 206.355 171.522 207.177 1.00 63.30 789 PHE A N 1
ATOM 5016 C CA . PHE A 1 789 ? 207.487 172.032 207.940 1.00 66.74 789 PHE A CA 1
ATOM 5017 C C . PHE A 1 789 ? 207.376 173.533 208.193 1.00 68.99 789 PHE A C 1
ATOM 5018 O O . PHE A 1 789 ? 208.389 174.229 208.283 1.00 71.50 789 PHE A O 1
ATOM 5026 N N . LYS A 1 790 ? 206.155 174.041 208.315 1.00 70.41 790 LYS A N 1
ATOM 5027 C CA . LYS A 1 790 ? 205.941 175.449 208.630 1.00 68.80 790 LYS A CA 1
ATOM 5028 C C . LYS A 1 790 ? 204.561 175.661 209.239 1.00 68.98 790 LYS A C 1
ATOM 5029 O O . LYS A 1 790 ? 204.162 174.944 210.156 1.00 68.22 790 LYS A O 1
ATOM 5035 N N . HIS B 1 62 ? 191.411 222.746 239.079 1.00 43.34 62 HIS B N 1
ATOM 5036 C CA . HIS B 1 62 ? 192.656 223.396 238.690 1.00 40.59 62 HIS B CA 1
ATOM 5037 C C . HIS B 1 62 ? 193.163 222.898 237.342 1.00 43.90 62 HIS B C 1
ATOM 5038 O O . HIS B 1 62 ? 193.422 223.691 236.440 1.00 46.81 62 HIS B O 1
ATOM 5045 N N . ALA B 1 63 ? 193.308 221.581 237.209 1.00 36.78 63 ALA B N 1
ATOM 5046 C CA . ALA B 1 63 ? 193.834 220.980 235.990 1.00 29.72 63 ALA B CA 1
ATOM 5047 C C . ALA B 1 63 ? 192.738 220.584 235.008 1.00 34.32 63 ALA B C 1
ATOM 5048 O O . ALA B 1 63 ? 192.726 221.060 233.871 1.00 33.31 63 ALA B O 1
ATOM 5050 N N . VAL B 1 64 ? 191.815 219.719 235.425 1.00 32.42 64 VAL B N 1
ATOM 5051 C CA . VAL B 1 64 ? 190.739 219.232 234.572 1.00 30.05 64 VAL B CA 1
ATOM 5052 C C . VAL B 1 64 ? 189.412 219.468 235.277 1.00 31.43 64 VAL B C 1
ATOM 5053 O O . VAL B 1 64 ? 189.309 219.298 236.497 1.00 35.13 64 VAL B O 1
ATOM 5057 N N . CYS B 1 65 ? 188.399 219.869 234.511 1.00 39.37 65 CYS B N 1
ATOM 5058 C CA . CYS B 1 65 ? 187.047 220.047 235.031 1.00 36.40 65 CYS B CA 1
ATOM 5059 C C . CYS B 1 65 ? 186.056 219.599 233.968 1.00 39.84 65 CYS B C 1
ATOM 5060 O O . CYS B 1 65 ? 186.052 220.138 232.858 1.00 44.48 65 CYS B O 1
ATOM 5063 N N . VAL B 1 66 ? 185.222 218.620 234.307 1.00 43.49 66 VAL B N 1
ATOM 5064 C CA . VAL B 1 66 ? 184.216 218.077 233.401 1.00 43.91 66 VAL B CA 1
ATOM 5065 C C . VAL B 1 66 ? 182.849 218.265 234.041 1.00 47.43 66 VAL B C 1
ATOM 5066 O O . VAL B 1 66 ? 182.666 217.957 235.224 1.00 50.40 66 VAL B O 1
ATOM 5070 N N . ARG B 1 67 ? 181.896 218.781 233.267 1.00 48.95 67 ARG B N 1
ATOM 5071 C CA . ARG B 1 67 ? 180.547 219.039 233.760 1.00 49.50 67 ARG B CA 1
ATOM 5072 C C . ARG B 1 67 ? 179.540 218.622 232.699 1.00 52.05 67 ARG B C 1
ATOM 5073 O O . ARG B 1 67 ? 179.592 219.116 231.569 1.00 55.74 67 ARG B O 1
ATOM 5081 N N . HIS B 1 68 ? 178.630 217.715 233.064 1.00 54.66 68 HIS B N 1
ATOM 5082 C CA . HIS B 1 68 ? 177.483 217.335 232.237 1.00 57.31 68 HIS B CA 1
ATOM 5083 C C . HIS B 1 68 ? 177.936 216.817 230.867 1.00 59.99 68 HIS B C 1
ATOM 5084 O O . HIS B 1 68 ? 177.662 217.405 229.820 1.00 62.22 68 HIS B O 1
ATOM 5091 N N . ALA B 1 69 ? 178.635 215.686 230.905 1.00 61.37 69 ALA B N 1
ATOM 5092 C CA . ALA B 1 69 ? 179.248 215.092 229.721 1.00 62.36 69 ALA B CA 1
ATOM 5093 C C . ALA B 1 69 ? 178.468 213.846 229.312 1.00 63.40 69 ALA B C 1
ATOM 5094 O O . ALA B 1 69 ? 178.482 212.840 230.026 1.00 60.93 69 ALA B O 1
ATOM 5096 N N . PHE B 1 70 ? 177.815 213.904 228.153 1.00 65.70 70 PHE B N 1
ATOM 5097 C CA . PHE B 1 70 ? 177.032 212.794 227.629 1.00 64.13 70 PHE B CA 1
ATOM 5098 C C . PHE B 1 70 ? 177.695 212.210 226.387 1.00 62.85 70 PHE B C 1
ATOM 5099 O O . PHE B 1 70 ? 178.323 212.926 225.604 1.00 63.87 70 PHE B O 1
ATOM 5107 N N . LYS B 1 71 ? 177.550 210.897 226.215 1.00 62.23 71 LYS B N 1
ATOM 5108 C CA . LYS B 1 71 ? 178.050 210.211 225.031 1.00 64.65 71 LYS B CA 1
ATOM 5109 C C . LYS B 1 71 ? 177.413 208.831 224.960 1.00 66.80 71 LYS B C 1
ATOM 5110 O O . LYS B 1 71 ? 177.240 208.173 225.988 1.00 65.45 71 LYS B O 1
ATOM 5116 N N . GLN B 1 72 ? 177.067 208.402 223.746 1.00 75.88 72 GLN B N 1
ATOM 5117 C CA . GLN B 1 72 ? 176.430 207.112 223.530 1.00 75.88 72 GLN B CA 1
ATOM 5118 C C . GLN B 1 72 ? 176.910 206.522 222.211 1.00 75.34 72 GLN B C 1
ATOM 5119 O O . GLN B 1 72 ? 177.413 207.229 221.334 1.00 72.69 72 GLN B O 1
ATOM 5125 N N . TYR B 1 73 ? 176.752 205.205 222.085 1.00 77.10 73 TYR B N 1
ATOM 5126 C CA . TYR B 1 73 ? 177.120 204.475 220.881 1.00 76.21 73 TYR B CA 1
ATOM 5127 C C . TYR B 1 73 ? 175.976 203.560 220.466 1.00 75.89 73 TYR B C 1
ATOM 5128 O O . TYR B 1 73 ? 175.130 203.179 221.278 1.00 76.63 73 TYR B O 1
ATOM 5137 N N . GLY B 1 74 ? 175.962 203.211 219.187 1.00 83.56 74 GLY B N 1
ATOM 5138 C CA . GLY B 1 74 ? 174.962 202.311 218.649 1.00 84.50 74 GLY B CA 1
ATOM 5139 C C . GLY B 1 74 ? 173.808 203.043 217.995 1.00 86.18 74 GLY B C 1
ATOM 5140 O O . GLY B 1 74 ? 173.783 204.271 217.870 1.00 85.47 74 GLY B O 1
ATOM 5141 N N . SER B 1 75 ? 172.827 202.251 217.569 1.00 93.47 75 SER B N 1
ATOM 5142 C CA . SER B 1 75 ? 171.653 202.780 216.897 1.00 94.30 75 SER B CA 1
ATOM 5143 C C . SER B 1 75 ? 170.720 203.459 217.898 1.00 93.86 75 SER B C 1
ATOM 5144 O O . SER B 1 75 ? 170.859 203.322 219.116 1.00 92.67 75 SER B O 1
ATOM 5147 N N . LYS B 1 76 ? 169.755 204.209 217.361 1.00 95.50 76 LYS B N 1
ATOM 5148 C CA . LYS B 1 76 ? 168.788 204.893 218.215 1.00 96.22 76 LYS B CA 1
ATOM 5149 C C . LYS B 1 76 ? 167.892 203.901 218.946 1.00 96.74 76 LYS B C 1
ATOM 5150 O O . LYS B 1 76 ? 167.532 204.121 220.108 1.00 96.45 76 LYS B O 1
ATOM 5156 N N . LYS B 1 77 ? 167.513 202.808 218.279 1.00 97.28 77 LYS B N 1
ATOM 5157 C CA . LYS B 1 77 ? 166.643 201.819 218.908 1.00 96.94 77 LYS B CA 1
ATOM 5158 C C . LYS B 1 77 ? 167.325 201.147 220.094 1.00 96.77 77 LYS B C 1
ATOM 5159 O O . LYS B 1 77 ? 166.704 200.953 221.145 1.00 96.85 77 LYS B O 1
ATOM 5165 N N . ASN B 1 78 ? 168.600 200.787 219.947 1.00 88.25 78 ASN B N 1
ATOM 5166 C CA . ASN B 1 78 ? 169.358 200.089 220.986 1.00 88.75 78 ASN B CA 1
ATOM 5167 C C . ASN B 1 78 ? 170.676 200.818 221.208 1.00 88.27 78 ASN B C 1
ATOM 5168 O O . ASN B 1 78 ? 171.735 200.370 220.745 1.00 86.49 78 ASN B O 1
ATOM 5173 N N . PRO B 1 79 ? 170.652 201.947 221.916 1.00 87.96 79 PRO B N 1
ATOM 5174 C CA . PRO B 1 79 ? 171.882 202.717 222.128 1.00 86.85 79 PRO B CA 1
ATOM 5175 C C . PRO B 1 79 ? 172.669 202.248 223.341 1.00 85.51 79 PRO B C 1
ATOM 5176 O O . PRO B 1 79 ? 172.122 201.979 224.412 1.00 84.31 79 PRO B O 1
ATOM 5180 N N . ASN B 1 80 ? 173.984 202.152 223.158 1.00 77.88 80 ASN B N 1
ATOM 5181 C CA . ASN B 1 80 ? 174.903 201.796 224.237 1.00 76.93 80 ASN B CA 1
ATOM 5182 C C . ASN B 1 80 ? 175.378 203.089 224.889 1.00 75.61 80 ASN B C 1
ATOM 5183 O O . ASN B 1 80 ? 176.329 203.721 224.424 1.00 74.83 80 ASN B O 1
ATOM 5188 N N . HIS B 1 81 ? 174.709 203.487 225.969 1.00 74.87 81 HIS B N 1
ATOM 5189 C CA . HIS B 1 81 ? 175.049 204.719 226.674 1.00 76.56 81 HIS B CA 1
ATOM 5190 C C . HIS B 1 81 ? 176.321 204.492 227.480 1.00 77.36 81 HIS B C 1
ATOM 5191 O O . HIS B 1 81 ? 176.306 203.781 228.490 1.00 76.75 81 HIS B O 1
ATOM 5198 N N . VAL B 1 82 ? 177.422 205.095 227.039 1.00 70.44 82 VAL B N 1
ATOM 5199 C CA . VAL B 1 82 ? 178.684 204.952 227.753 1.00 66.62 82 VAL B CA 1
ATOM 5200 C C . VAL B 1 82 ? 178.873 206.047 228.799 1.00 65.30 82 VAL B C 1
ATOM 5201 O O . VAL B 1 82 ? 179.465 205.796 229.854 1.00 67.99 82 VAL B O 1
ATOM 5205 N N . LEU B 1 83 ? 178.385 207.257 228.535 1.00 60.41 83 LEU B N 1
ATOM 5206 C CA . LEU B 1 83 ? 178.532 208.377 229.453 1.00 60.34 83 LEU B CA 1
ATOM 5207 C C . LEU B 1 83 ? 177.199 209.087 229.624 1.00 60.75 83 LEU B C 1
ATOM 5208 O O . LEU B 1 83 ? 176.480 209.324 228.649 1.00 65.76 83 LEU B O 1
ATOM 5213 N N . SER B 1 84 ? 176.880 209.425 230.867 1.00 62.33 84 SER B N 1
ATOM 5214 C CA . SER B 1 84 ? 175.727 210.241 231.221 1.00 65.08 84 SER B CA 1
ATOM 5215 C C . SER B 1 84 ? 176.220 211.417 232.064 1.00 65.19 84 SER B C 1
ATOM 5216 O O . SER B 1 84 ? 177.424 211.664 232.160 1.00 67.95 84 SER B O 1
ATOM 5219 N N . ASP B 1 85 ? 175.279 212.144 232.673 1.00 59.45 85 ASP B N 1
ATOM 5220 C CA . ASP B 1 85 ? 175.595 213.351 233.433 1.00 60.38 85 ASP B CA 1
ATOM 5221 C C . ASP B 1 85 ? 176.774 213.121 234.371 1.00 60.07 85 ASP B C 1
ATOM 5222 O O . ASP B 1 85 ? 176.678 212.345 235.326 1.00 62.04 85 ASP B O 1
ATOM 5227 N N . LEU B 1 86 ? 177.887 213.805 234.109 1.00 56.28 86 LEU B N 1
ATOM 5228 C CA . LEU B 1 86 ? 179.168 213.498 234.727 1.00 55.38 86 LEU B CA 1
ATOM 5229 C C . LEU B 1 86 ? 179.809 214.763 235.277 1.00 56.30 86 LEU B C 1
ATOM 5230 O O . LEU B 1 86 ? 179.724 215.830 234.663 1.00 58.68 86 LEU B O 1
ATOM 5235 N N . ASN B 1 87 ? 180.452 214.633 236.435 1.00 49.31 87 ASN B N 1
ATOM 5236 C CA . ASN B 1 87 ? 181.196 215.720 237.056 1.00 46.24 87 ASN B CA 1
ATOM 5237 C C . ASN B 1 87 ? 182.554 215.198 237.499 1.00 48.85 87 ASN B C 1
ATOM 5238 O O . ASN B 1 87 ? 182.634 214.176 238.187 1.00 54.07 87 ASN B O 1
ATOM 5243 N N . MET B 1 88 ? 183.616 215.898 237.107 1.00 45.31 88 MET B N 1
ATOM 5244 C CA . MET B 1 88 ? 184.973 215.539 237.491 1.00 43.38 88 MET B CA 1
ATOM 5245 C C . MET B 1 88 ? 185.757 216.800 237.815 1.00 44.00 88 MET B C 1
ATOM 5246 O O . MET B 1 88 ? 185.643 217.807 237.113 1.00 47.27 88 MET B O 1
ATOM 5251 N N . THR B 1 89 ? 186.551 216.739 238.882 1.00 35.08 89 THR B N 1
ATOM 5252 C CA . THR B 1 89 ? 187.441 217.831 239.257 1.00 37.13 89 THR B CA 1
ATOM 5253 C C . THR B 1 89 ? 188.772 217.237 239.684 1.00 37.35 89 THR B C 1
ATOM 5254 O O . THR B 1 89 ? 188.837 216.521 240.687 1.00 41.83 89 THR B O 1
ATOM 5258 N N . VAL B 1 90 ? 189.825 217.527 238.927 1.00 30.97 90 VAL B N 1
ATOM 5259 C CA . VAL B 1 90 ? 191.166 217.030 239.209 1.00 25.44 90 VAL B CA 1
ATOM 5260 C C . VAL B 1 90 ? 192.012 218.201 239.685 1.00 29.58 90 VAL B C 1
ATOM 5261 O O . VAL B 1 90 ? 192.197 219.181 238.953 1.00 34.15 90 VAL B O 1
ATOM 5265 N N . ALA B 1 91 ? 192.521 218.102 240.908 1.00 31.14 91 ALA B N 1
ATOM 5266 C CA . ALA B 1 91 ? 193.388 219.134 241.451 1.00 34.04 91 ALA B CA 1
ATOM 5267 C C . ALA B 1 91 ? 194.772 219.055 240.820 1.00 39.38 91 ALA B C 1
ATOM 5268 O O . ALA B 1 91 ? 195.205 218.001 240.349 1.00 42.15 91 ALA B O 1
ATOM 5270 N N . LYS B 1 92 ? 195.467 220.188 240.818 1.00 39.64 92 LYS B N 1
ATOM 5271 C CA . LYS B 1 92 ? 196.783 220.278 240.199 1.00 33.35 92 LYS B CA 1
ATOM 5272 C C . LYS B 1 92 ? 197.850 219.826 241.188 1.00 37.09 92 LYS B C 1
ATOM 5273 O O . LYS B 1 92 ? 197.930 220.346 242.306 1.00 40.15 92 LYS B O 1
ATOM 5279 N N . GLY B 1 93 ? 198.668 218.864 240.779 1.00 30.69 93 GLY B N 1
ATOM 5280 C CA . GLY B 1 93 ? 199.718 218.336 241.616 1.00 27.55 93 GLY B CA 1
ATOM 5281 C C . GLY B 1 93 ? 199.383 217.070 242.372 1.00 33.32 93 GLY B C 1
ATOM 5282 O O . GLY B 1 93 ? 200.004 216.812 243.408 1.00 33.66 93 GLY B O 1
ATOM 5283 N N . THR B 1 94 ? 198.428 216.275 241.892 1.00 35.46 94 THR B N 1
ATOM 5284 C CA . THR B 1 94 ? 198.011 215.059 242.576 1.00 31.21 94 THR B CA 1
ATOM 5285 C C . THR B 1 94 ? 197.809 213.943 241.561 1.00 28.60 94 THR B C 1
ATOM 5286 O O . THR B 1 94 ? 197.618 214.187 240.368 1.00 34.54 94 THR B O 1
ATOM 5290 N N . ILE B 1 95 ? 197.863 212.708 242.053 1.00 29.33 95 ILE B N 1
ATOM 5291 C CA . ILE B 1 95 ? 197.485 211.535 241.274 1.00 30.29 95 ILE B CA 1
ATOM 5292 C C . ILE B 1 95 ? 196.013 211.253 241.532 1.00 29.16 95 ILE B C 1
ATOM 5293 O O . ILE B 1 95 ? 195.579 211.194 242.688 1.00 32.17 95 ILE B O 1
ATOM 5298 N N . TYR B 1 96 ? 195.238 211.080 240.463 1.00 28.06 96 TYR B N 1
ATOM 5299 C CA . TYR B 1 96 ? 193.784 210.954 240.610 1.00 27.40 96 TYR B CA 1
ATOM 5300 C C . TYR B 1 96 ? 193.355 209.493 240.719 1.00 31.08 96 TYR B C 1
ATOM 5301 O O . TYR B 1 96 ? 192.905 209.048 241.778 1.00 40.94 96 TYR B O 1
ATOM 5310 N N . GLY B 1 97 ? 193.532 208.724 239.651 1.00 23.78 97 GLY B N 1
ATOM 5311 C CA . GLY B 1 97 ? 193.098 207.341 239.683 1.00 28.81 97 GLY B CA 1
ATOM 5312 C C . GLY B 1 97 ? 191.639 207.195 239.305 1.00 28.21 97 GLY B C 1
ATOM 5313 O O . GLY B 1 97 ? 190.762 207.691 240.016 1.00 29.52 97 GLY B O 1
ATOM 5314 N N . LEU B 1 98 ? 191.357 206.504 238.205 1.00 30.89 98 LEU B N 1
ATOM 5315 C CA . LEU B 1 98 ? 189.998 206.370 237.682 1.00 31.72 98 LEU B CA 1
ATOM 5316 C C . LEU B 1 98 ? 189.677 204.885 237.550 1.00 40.45 98 LEU B C 1
ATOM 5317 O O . LEU B 1 98 ? 190.166 204.216 236.635 1.00 42.48 98 LEU B O 1
ATOM 5322 N N . LEU B 1 99 ? 188.851 204.374 238.458 1.00 45.30 99 LEU B N 1
ATOM 5323 C CA . LEU B 1 99 ? 188.464 202.971 238.465 1.00 44.37 99 LEU B CA 1
ATOM 5324 C C . LEU B 1 99 ? 187.015 202.836 238.023 1.00 45.84 99 LEU B C 1
ATOM 5325 O O . LEU B 1 99 ? 186.144 203.572 238.498 1.00 50.24 99 LEU B O 1
ATOM 5330 N N . GLY B 1 100 ? 186.762 201.899 237.114 1.00 53.54 100 GLY B N 1
ATOM 5331 C CA . GLY B 1 100 ? 185.422 201.693 236.600 1.00 54.74 100 GLY B CA 1
ATOM 5332 C C . GLY B 1 100 ? 185.165 200.229 236.325 1.00 56.20 100 GLY B C 1
ATOM 5333 O O . GLY B 1 100 ? 186.092 199.429 236.164 1.00 55.28 100 GLY B O 1
ATOM 5334 N N . ALA B 1 101 ? 183.876 199.884 236.281 1.00 64.71 101 ALA B N 1
ATOM 5335 C CA . ALA B 1 101 ? 183.488 198.503 236.017 1.00 65.62 101 ALA B CA 1
ATOM 5336 C C . ALA B 1 101 ? 183.888 198.072 234.612 1.00 62.29 101 ALA B C 1
ATOM 5337 O O . ALA B 1 101 ? 184.360 196.947 234.413 1.00 63.53 101 ALA B O 1
ATOM 5339 N N . SER B 1 102 ? 183.713 198.951 233.628 1.00 57.02 102 SER B N 1
ATOM 5340 C CA . SER B 1 102 ? 184.014 198.649 232.238 1.00 55.99 102 SER B CA 1
ATOM 5341 C C . SER B 1 102 ? 185.134 199.550 231.740 1.00 57.06 102 SER B C 1
ATOM 5342 O O . SER B 1 102 ? 185.255 200.707 232.153 1.00 59.67 102 SER B O 1
ATOM 5345 N N . GLY B 1 103 ? 185.954 199.007 230.843 1.00 54.41 103 GLY B N 1
ATOM 5346 C CA . GLY B 1 103 ? 187.064 199.739 230.271 1.00 54.73 103 GLY B CA 1
ATOM 5347 C C . GLY B 1 103 ? 186.727 200.638 229.106 1.00 55.07 103 GLY B C 1
ATOM 5348 O O . GLY B 1 103 ? 187.616 201.318 228.586 1.00 54.43 103 GLY B O 1
ATOM 5349 N N . CYS B 1 104 ? 185.467 200.665 228.674 1.00 57.86 104 CYS B N 1
ATOM 5350 C CA . CYS B 1 104 ? 185.061 201.521 227.566 1.00 56.20 104 CYS B CA 1
ATOM 5351 C C . CYS B 1 104 ? 184.734 202.938 228.020 1.00 55.63 104 CYS B C 1
ATOM 5352 O O . CYS B 1 104 ? 185.101 203.903 227.341 1.00 56.65 104 CYS B O 1
ATOM 5355 N N . GLY B 1 105 ? 184.051 203.082 229.157 1.00 50.67 105 GLY B N 1
ATOM 5356 C CA . GLY B 1 105 ? 183.721 204.411 229.647 1.00 49.56 105 GLY B CA 1
ATOM 5357 C C . GLY B 1 105 ? 184.948 205.217 230.023 1.00 52.43 105 GLY B C 1
ATOM 5358 O O . GLY B 1 105 ? 185.043 206.406 229.709 1.00 52.64 105 GLY B O 1
ATOM 5359 N N . LYS B 1 106 ? 185.907 204.582 230.701 1.00 48.45 106 LYS B N 1
ATOM 5360 C CA . LYS B 1 106 ? 187.140 205.274 231.061 1.00 47.16 106 LYS B CA 1
ATOM 5361 C C . LYS B 1 106 ? 187.931 205.672 229.821 1.00 50.57 106 LYS B C 1
ATOM 5362 O O . LYS B 1 106 ? 188.482 206.778 229.755 1.00 55.71 106 LYS B O 1
ATOM 5368 N N . THR B 1 107 ? 188.002 204.781 228.829 1.00 47.19 107 THR B N 1
ATOM 5369 C CA . THR B 1 107 ? 188.707 205.102 227.592 1.00 42.23 107 THR B CA 1
ATOM 5370 C C . THR B 1 107 ? 188.042 206.264 226.866 1.00 40.61 107 THR B C 1
ATOM 5371 O O . THR B 1 107 ? 188.725 207.171 226.374 1.00 46.13 107 THR B O 1
ATOM 5375 N N . THR B 1 108 ? 186.709 206.262 226.800 1.00 42.28 108 THR B N 1
ATOM 5376 C CA . THR B 1 108 ? 185.995 207.367 226.170 1.00 46.39 108 THR B CA 1
ATOM 5377 C C . THR B 1 108 ? 186.234 208.673 226.916 1.00 47.10 108 THR B C 1
ATOM 5378 O O . THR B 1 108 ? 186.437 209.724 226.297 1.00 46.21 108 THR B O 1
ATOM 5382 N N . LEU B 1 109 ? 186.220 208.624 228.250 1.00 41.69 109 LEU B N 1
ATOM 5383 C CA . LEU B 1 109 ? 186.453 209.827 229.041 1.00 42.14 109 LEU B CA 1
ATOM 5384 C C . LEU B 1 109 ? 187.853 210.379 228.812 1.00 42.04 109 LEU B C 1
ATOM 5385 O O . LEU B 1 109 ? 188.032 211.592 228.651 1.00 42.93 109 LEU B O 1
ATOM 5390 N N . LEU B 1 110 ? 188.860 209.504 228.787 1.00 40.88 110 LEU B N 1
ATOM 5391 C CA . LEU B 1 110 ? 190.227 209.958 228.547 1.00 38.16 110 LEU B CA 1
ATOM 5392 C C . LEU B 1 110 ? 190.386 210.529 227.142 1.00 42.63 110 LEU B C 1
ATOM 5393 O O . LEU B 1 110 ? 191.061 211.550 226.951 1.00 47.05 110 LEU B O 1
ATOM 5398 N N . SER B 1 111 ? 189.767 209.886 226.147 1.00 41.45 111 SER B N 1
ATOM 5399 C CA . SER B 1 111 ? 189.847 210.384 224.778 1.00 40.46 111 SER B CA 1
ATOM 5400 C C . SER B 1 111 ? 189.173 211.743 224.645 1.00 39.40 111 SER B C 1
ATOM 5401 O O . SER B 1 111 ? 189.641 212.606 223.893 1.00 38.04 111 SER B O 1
ATOM 5404 N N . CYS B 1 112 ? 188.064 211.950 225.356 1.00 44.21 112 CYS B N 1
ATOM 5405 C CA . CYS B 1 112 ? 187.433 213.264 225.355 1.00 42.08 112 CYS B CA 1
ATOM 5406 C C . CYS B 1 112 ? 188.283 214.294 226.089 1.00 42.29 112 CYS B C 1
ATOM 5407 O O . CYS B 1 112 ? 188.296 215.469 225.706 1.00 40.34 112 CYS B O 1
ATOM 5410 N N . ILE B 1 113 ? 188.987 213.877 227.144 1.00 38.27 113 ILE B N 1
ATOM 5411 C CA . ILE B 1 113 ? 189.850 214.800 227.879 1.00 36.17 113 ILE B CA 1
ATOM 5412 C C . ILE B 1 113 ? 190.985 215.289 226.988 1.00 39.94 113 ILE B C 1
ATOM 5413 O O . ILE B 1 113 ? 191.283 216.488 226.936 1.00 37.94 113 ILE B O 1
ATOM 5418 N N . VAL B 1 114 ? 191.636 214.370 226.267 1.00 35.72 114 VAL B N 1
ATOM 5419 C CA . VAL B 1 114 ? 192.718 214.785 225.374 1.00 29.22 114 VAL B CA 1
ATOM 5420 C C . VAL B 1 114 ? 192.211 215.453 224.107 1.00 36.64 114 VAL B C 1
ATOM 5421 O O . VAL B 1 114 ? 193.005 216.066 223.383 1.00 43.34 114 VAL B O 1
ATOM 5425 N N . GLY B 1 115 ? 190.916 215.355 223.816 1.00 37.32 115 GLY B N 1
ATOM 5426 C CA . GLY B 1 115 ? 190.335 216.092 222.714 1.00 31.90 115 GLY B CA 1
ATOM 5427 C C . GLY B 1 115 ? 190.314 215.381 221.383 1.00 32.41 115 GLY B C 1
ATOM 5428 O O . GLY B 1 115 ? 190.514 216.026 220.348 1.00 35.55 115 GLY B O 1
ATOM 5429 N N . ARG B 1 116 ? 190.066 214.072 221.367 1.00 35.63 116 ARG B N 1
ATOM 5430 C CA . ARG B 1 116 ? 190.065 213.309 220.126 1.00 37.51 116 ARG B CA 1
ATOM 5431 C C . ARG B 1 116 ? 188.772 212.537 219.895 1.00 45.91 116 ARG B C 1
ATOM 5432 O O . ARG B 1 116 ? 188.736 211.669 219.015 1.00 46.47 116 ARG B O 1
ATOM 5440 N N . ARG B 1 117 ? 187.711 212.816 220.654 1.00 55.87 117 ARG B N 1
ATOM 5441 C CA . ARG B 1 117 ? 186.457 212.104 220.434 1.00 53.55 117 ARG B CA 1
ATOM 5442 C C . ARG B 1 117 ? 185.263 213.047 220.322 1.00 56.99 117 ARG B C 1
ATOM 5443 O O . ARG B 1 117 ? 184.308 212.747 219.598 1.00 62.61 117 ARG B O 1
ATOM 5451 N N . ARG B 1 118 ? 185.304 214.181 221.026 1.00 63.97 118 ARG B N 1
ATOM 5452 C CA . ARG B 1 118 ? 184.283 215.228 220.919 1.00 68.92 118 ARG B CA 1
ATOM 5453 C C . ARG B 1 118 ? 182.885 214.682 221.237 1.00 69.82 118 ARG B C 1
ATOM 5454 O O . ARG B 1 118 ? 182.004 214.595 220.380 1.00 69.68 118 ARG B O 1
ATOM 5462 N N . LEU B 1 119 ? 182.712 214.305 222.501 1.00 66.27 119 LEU B N 1
ATOM 5463 C CA . LEU B 1 119 ? 181.424 213.800 222.957 1.00 66.19 119 LEU B CA 1
ATOM 5464 C C . LEU B 1 119 ? 180.355 214.888 222.882 1.00 68.31 119 LEU B C 1
ATOM 5465 O O . LEU B 1 119 ? 180.639 216.083 223.000 1.00 69.93 119 LEU B O 1
ATOM 5470 N N . ASN B 1 120 ? 179.112 214.457 222.681 1.00 69.52 120 ASN B N 1
ATOM 5471 C CA . ASN B 1 120 ? 178.012 215.375 222.414 1.00 69.31 120 ASN B CA 1
ATOM 5472 C C . ASN B 1 120 ? 177.436 215.951 223.702 1.00 68.64 120 ASN B C 1
ATOM 5473 O O . ASN B 1 120 ? 177.258 215.240 224.694 1.00 70.20 120 ASN B O 1
ATOM 5478 N N . THR B 1 121 ? 177.134 217.251 223.673 1.00 68.92 121 THR B N 1
ATOM 5479 C CA . THR B 1 121 ? 176.483 217.961 224.776 1.00 69.73 121 THR B CA 1
ATOM 5480 C C . THR B 1 121 ? 177.265 217.783 226.082 1.00 72.03 121 THR B C 1
ATOM 5481 O O . THR B 1 121 ? 176.800 217.181 227.052 1.00 71.58 121 THR B O 1
ATOM 5485 N N . GLY B 1 122 ? 178.480 218.323 226.072 1.00 71.52 122 GLY B N 1
ATOM 5486 C CA . GLY B 1 122 ? 179.344 218.242 227.232 1.00 69.03 122 GLY B CA 1
ATOM 5487 C C . GLY B 1 122 ? 180.065 219.536 227.543 1.00 68.56 122 GLY B C 1
ATOM 5488 O O . GLY B 1 122 ? 179.806 220.568 226.917 1.00 69.11 122 GLY B O 1
ATOM 5489 N N . GLU B 1 123 ? 180.975 219.493 228.514 1.00 61.35 123 GLU B N 1
ATOM 5490 C CA . GLU B 1 123 ? 181.760 220.666 228.888 1.00 62.49 123 GLU B CA 1
ATOM 5491 C C . GLU B 1 123 ? 183.061 220.181 229.509 1.00 61.29 123 GLU B C 1
ATOM 5492 O O . GLU B 1 123 ? 183.056 219.661 230.629 1.00 62.96 123 GLU B O 1
ATOM 5498 N N . ILE B 1 124 ? 184.167 220.351 228.791 1.00 48.02 124 ILE B N 1
ATOM 5499 C CA . ILE B 1 124 ? 185.481 219.918 229.252 1.00 47.38 124 ILE B CA 1
ATOM 5500 C C . ILE B 1 124 ? 186.384 221.139 229.333 1.00 47.74 124 ILE B C 1
ATOM 5501 O O . ILE B 1 124 ? 186.561 221.857 228.340 1.00 51.98 124 ILE B O 1
ATOM 5506 N N . TRP B 1 125 ? 186.949 221.374 230.513 1.00 38.93 125 TRP B N 1
ATOM 5507 C CA . TRP B 1 125 ? 187.920 222.435 230.741 1.00 34.77 125 TRP B CA 1
ATOM 5508 C C . TRP B 1 125 ? 189.198 221.788 231.248 1.00 39.07 125 TRP B C 1
ATOM 5509 O O . TRP B 1 125 ? 189.188 221.131 232.294 1.00 43.68 125 TRP B O 1
ATOM 5520 N N . VAL B 1 126 ? 190.293 221.966 230.512 1.00 39.58 126 VAL B N 1
ATOM 5521 C CA . VAL B 1 126 ? 191.550 221.321 230.870 1.00 34.46 126 VAL B CA 1
ATOM 5522 C C . VAL B 1 126 ? 192.730 222.209 230.500 1.00 35.71 126 VAL B C 1
ATOM 5523 O O . VAL B 1 126 ? 192.922 222.554 229.329 1.00 35.19 126 VAL B O 1
ATOM 5527 N N . LEU B 1 127 ? 193.522 222.584 231.506 1.00 35.30 127 LEU B N 1
ATOM 5528 C CA . LEU B 1 127 ? 194.767 223.330 231.314 1.00 31.72 127 LEU B CA 1
ATOM 5529 C C . LEU B 1 127 ? 194.543 224.630 230.545 1.00 36.80 127 LEU B C 1
ATOM 5530 O O . LEU B 1 127 ? 195.319 224.989 229.658 1.00 39.42 127 LEU B O 1
ATOM 5535 N N . GLY B 1 128 ? 193.469 225.346 230.886 1.00 39.40 128 GLY B N 1
ATOM 5536 C CA . GLY B 1 128 ? 193.180 226.657 230.329 1.00 35.23 128 GLY B CA 1
ATOM 5537 C C . GLY B 1 128 ? 191.844 226.743 229.618 1.00 35.52 128 GLY B C 1
ATOM 5538 O O . GLY B 1 128 ? 191.183 227.785 229.680 1.00 39.60 128 GLY B O 1
ATOM 5539 N N . GLY B 1 129 ? 191.437 225.678 228.943 1.00 34.83 129 GLY B N 1
ATOM 5540 C CA . GLY B 1 129 ? 190.186 225.714 228.215 1.00 33.39 129 GLY B CA 1
ATOM 5541 C C . GLY B 1 129 ? 189.925 224.417 227.488 1.00 39.30 129 GLY B C 1
ATOM 5542 O O . GLY B 1 129 ? 190.506 223.379 227.807 1.00 44.01 129 GLY B O 1
ATOM 5543 N N . LYS B 1 130 ? 189.034 224.495 226.506 1.00 47.81 130 LYS B N 1
ATOM 5544 C CA . LYS B 1 130 ? 188.661 223.320 225.734 1.00 48.70 130 LYS B CA 1
ATOM 5545 C C . LYS B 1 130 ? 189.873 222.790 224.970 1.00 51.53 130 LYS B C 1
ATOM 5546 O O . LYS B 1 130 ? 190.709 223.576 224.512 1.00 58.70 130 LYS B O 1
ATOM 5552 N N . PRO B 1 131 ? 190.019 221.472 224.840 1.00 46.65 131 PRO B N 1
ATOM 5553 C CA . PRO B 1 131 ? 191.132 220.934 224.048 1.00 47.69 131 PRO B CA 1
ATOM 5554 C C . PRO B 1 131 ? 191.073 221.421 222.607 1.00 50.21 131 PRO B C 1
ATOM 5555 O O . PRO B 1 131 ? 190.016 221.412 221.972 1.00 51.36 131 PRO B O 1
ATOM 5559 N N . GLY B 1 132 ? 192.226 221.836 222.092 1.00 58.04 132 GLY B N 1
ATOM 5560 C CA . GLY B 1 132 ? 192.308 222.314 220.720 1.00 56.43 132 GLY B CA 1
ATOM 5561 C C . GLY B 1 132 ? 191.486 223.553 220.443 1.00 58.39 132 GLY B C 1
ATOM 5562 O O . GLY B 1 132 ? 190.852 223.650 219.384 1.00 63.32 132 GLY B O 1
ATOM 5563 N N . THR B 1 133 ? 191.479 224.509 221.371 1.0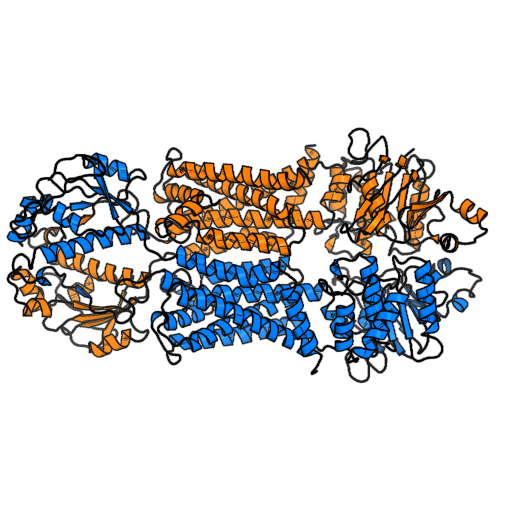0 59.91 133 THR B N 1
ATOM 5564 C CA . THR B 1 133 ? 190.729 225.745 221.200 1.00 64.49 133 THR B CA 1
ATOM 5565 C C . THR B 1 133 ? 191.617 226.980 221.134 1.00 67.31 133 THR B C 1
ATOM 5566 O O . THR B 1 133 ? 191.089 228.098 221.057 1.00 68.63 133 THR B O 1
ATOM 5570 N N . LYS B 1 134 ? 192.940 226.811 221.146 1.00 69.84 134 LYS B N 1
ATOM 5571 C CA . LYS B 1 134 ? 193.939 227.879 221.134 1.00 72.02 134 LYS B CA 1
ATOM 5572 C C . LYS B 1 134 ? 193.960 228.673 222.433 1.00 70.23 134 LYS B C 1
ATOM 5573 O O . LYS B 1 134 ? 194.632 229.709 222.509 1.00 70.29 134 LYS B O 1
ATOM 5579 N N . GLY B 1 135 ? 193.246 228.219 223.459 1.00 57.95 135 GLY B N 1
ATOM 5580 C CA . GLY B 1 135 ? 193.298 228.848 224.763 1.00 56.67 135 GLY B CA 1
ATOM 5581 C C . GLY B 1 135 ? 193.913 227.931 225.798 1.00 58.64 135 GLY B C 1
ATOM 5582 O O . GLY B 1 135 ? 194.300 228.371 226.885 1.00 56.55 135 GLY B O 1
ATOM 5583 N N . SER B 1 136 ? 194.009 226.649 225.464 1.00 56.11 136 SER B N 1
ATOM 5584 C CA . SER B 1 136 ? 194.606 225.633 226.314 1.00 50.07 136 SER B CA 1
ATOM 5585 C C . SER B 1 136 ? 195.884 225.108 225.667 1.00 51.78 136 SER B C 1
ATOM 5586 O O . SER B 1 136 ? 196.321 225.581 224.614 1.00 54.07 136 SER B O 1
ATOM 5589 N N . GLY B 1 137 ? 196.486 224.114 226.312 1.00 42.79 137 GLY B N 1
ATOM 5590 C CA . GLY B 1 137 ? 197.688 223.501 225.784 1.00 44.98 137 GLY B CA 1
ATOM 5591 C C . GLY B 1 137 ? 197.593 221.994 225.685 1.00 43.76 137 GLY B C 1
ATOM 5592 O O . GLY B 1 137 ? 198.610 221.298 225.759 1.00 41.54 137 GLY B O 1
ATOM 5593 N N . VAL B 1 138 ? 196.372 221.476 225.525 1.00 43.99 138 VAL B N 1
ATOM 5594 C CA . VAL B 1 138 ? 196.185 220.026 225.476 1.00 43.02 138 VAL B CA 1
ATOM 5595 C C . VAL B 1 138 ? 196.896 219.394 224.284 1.00 48.30 138 VAL B C 1
ATOM 5596 O O . VAL B 1 138 ? 197.636 218.417 224.484 1.00 52.89 138 VAL B O 1
ATOM 5600 N N . PRO B 1 139 ? 196.731 219.876 223.039 1.00 41.24 139 PRO B N 1
ATOM 5601 C CA . PRO B 1 139 ? 197.551 219.341 221.944 1.00 34.92 139 PRO B CA 1
ATOM 5602 C C . PRO B 1 139 ? 198.914 220.013 221.930 1.00 36.89 139 PRO B C 1
ATOM 5603 O O . PRO B 1 139 ? 199.039 221.192 221.587 1.00 49.15 139 PRO B O 1
ATOM 5607 N N . GLY B 1 140 ? 199.938 219.266 222.307 1.00 19.88 140 GLY B N 1
ATOM 5608 C CA . GLY B 1 140 ? 201.283 219.795 222.311 1.00 24.11 140 GLY B CA 1
ATOM 5609 C C . GLY B 1 140 ? 202.141 219.082 223.336 1.00 26.49 140 GLY B C 1
ATOM 5610 O O . GLY B 1 140 ? 201.848 217.962 223.740 1.00 27.20 140 GLY B O 1
ATOM 5611 N N . LYS B 1 141 ? 203.203 219.770 223.744 1.00 24.93 141 LYS B N 1
ATOM 5612 C CA . LYS B 1 141 ? 204.213 219.220 224.636 1.00 25.12 141 LYS B CA 1
ATOM 5613 C C . LYS B 1 141 ? 203.862 219.380 226.107 1.00 30.25 141 LYS B C 1
ATOM 5614 O O . LYS B 1 141 ? 204.657 218.980 226.964 1.00 35.31 141 LYS B O 1
ATOM 5620 N N . ARG B 1 142 ? 202.708 219.960 226.423 1.00 24.76 142 ARG B N 1
ATOM 5621 C CA . ARG B 1 142 ? 202.299 220.151 227.806 1.00 24.43 142 ARG B CA 1
ATOM 5622 C C . ARG B 1 142 ? 201.573 218.948 228.389 1.00 23.02 142 ARG B C 1
ATOM 5623 O O . ARG B 1 142 ? 201.265 218.954 229.585 1.00 26.81 142 ARG B O 1
ATOM 5631 N N . VAL B 1 143 ? 201.290 217.924 227.586 1.00 19.51 143 VAL B N 1
ATOM 5632 C CA . VAL B 1 143 ? 200.610 216.725 228.057 1.00 20.69 143 VAL B CA 1
ATOM 5633 C C . VAL B 1 143 ? 201.334 215.499 227.520 1.00 21.61 143 VAL B C 1
ATOM 5634 O O . VAL B 1 143 ? 201.963 215.537 226.458 1.00 28.75 143 VAL B O 1
ATOM 5638 N N . GLY B 1 144 ? 201.257 214.407 228.276 1.00 15.64 144 GLY B N 1
ATOM 5639 C CA . GLY B 1 144 ? 201.815 213.137 227.855 1.00 11.43 144 GLY B CA 1
ATOM 5640 C C . GLY B 1 144 ? 200.769 212.045 227.857 1.00 14.54 144 GLY B C 1
ATOM 5641 O O . GLY B 1 144 ? 200.234 211.695 228.912 1.00 16.00 144 GLY B O 1
ATOM 5642 N N . TYR B 1 145 ? 200.473 211.492 226.687 1.00 18.08 145 TYR B N 1
ATOM 5643 C CA . TYR B 1 145 ? 199.342 210.594 226.502 1.00 12.68 145 TYR B CA 1
ATOM 5644 C C . TYR B 1 145 ? 199.824 209.186 226.187 1.00 20.07 145 TYR B C 1
ATOM 5645 O O . TYR B 1 145 ? 200.640 208.992 225.280 1.00 26.21 145 TYR B O 1
ATOM 5654 N N . MET B 1 146 ? 199.319 208.211 226.939 1.00 23.90 146 MET B N 1
ATOM 5655 C CA . MET B 1 146 ? 199.554 206.797 226.666 1.00 20.37 146 MET B CA 1
ATOM 5656 C C . MET B 1 146 ? 198.243 206.147 226.252 1.00 21.91 146 MET B C 1
ATOM 5657 O O . MET B 1 146 ? 197.366 205.942 227.105 1.00 24.58 146 MET B O 1
ATOM 5662 N N . PRO B 1 147 ? 198.055 205.810 224.979 1.00 20.33 147 PRO B N 1
ATOM 5663 C CA . PRO B 1 147 ? 196.776 205.240 224.544 1.00 24.98 147 PRO B CA 1
ATOM 5664 C C . PRO B 1 147 ? 196.601 203.808 225.028 1.00 30.80 147 PRO B C 1
ATOM 5665 O O . PRO B 1 147 ? 197.516 203.173 225.554 1.00 35.44 147 PRO B O 1
ATOM 5669 N N . GLN B 1 148 ? 195.380 203.303 224.842 1.00 32.25 148 GLN B N 1
ATOM 5670 C CA . GLN B 1 148 ? 195.078 201.928 225.225 1.00 34.49 148 GLN B CA 1
ATOM 5671 C C . GLN B 1 148 ? 195.819 200.930 224.344 1.00 34.85 148 GLN B C 1
ATOM 5672 O O . GLN B 1 148 ? 196.273 199.885 224.824 1.00 38.59 148 GLN B O 1
ATOM 5678 N N . GLU B 1 149 ? 195.947 201.230 223.058 1.00 32.33 149 GLU B N 1
ATOM 5679 C CA . GLU B 1 149 ? 196.648 200.362 222.128 1.00 29.02 149 GLU B CA 1
ATOM 5680 C C . GLU B 1 149 ? 198.115 200.766 222.015 1.00 35.40 149 GLU B C 1
ATOM 5681 O O . GLU B 1 149 ? 198.517 201.863 222.407 1.00 39.36 149 GLU B O 1
ATOM 5687 N N . ILE B 1 150 ? 198.917 199.853 221.471 1.00 26.18 150 ILE B N 1
ATOM 5688 C CA . ILE B 1 150 ? 200.331 200.119 221.237 1.00 23.57 150 ILE B CA 1
ATOM 5689 C C . ILE B 1 150 ? 200.465 200.855 219.912 1.00 30.87 150 ILE B C 1
ATOM 5690 O O . ILE B 1 150 ? 200.616 200.233 218.855 1.00 42.31 150 ILE B O 1
ATOM 5695 N N . ALA B 1 151 ? 200.404 202.183 219.960 1.00 20.51 151 ALA B N 1
ATOM 5696 C CA . ALA B 1 151 ? 200.445 203.004 218.751 1.00 14.44 151 ALA B CA 1
ATOM 5697 C C . ALA B 1 151 ? 201.890 203.350 218.389 1.00 23.88 151 ALA B C 1
ATOM 5698 O O . ALA B 1 151 ? 202.294 204.510 218.328 1.00 29.36 151 ALA B O 1
ATOM 5700 N N . LEU B 1 152 ? 202.670 202.304 218.136 1.00 17.27 152 LEU B N 1
ATOM 5701 C CA . LEU B 1 152 ? 204.080 202.436 217.809 1.00 14.89 152 LEU B CA 1
ATOM 5702 C C . LEU B 1 152 ? 204.339 201.966 216.385 1.00 16.93 152 LEU B C 1
ATOM 5703 O O . LEU B 1 152 ? 203.661 201.070 215.875 1.00 22.15 152 LEU B O 1
ATOM 5708 N N . TYR B 1 153 ? 205.326 202.587 215.748 1.00 17.46 153 TYR B N 1
ATOM 5709 C CA . TYR B 1 153 ? 205.752 202.174 214.419 1.00 17.21 153 TYR B CA 1
ATOM 5710 C C . TYR B 1 153 ? 206.723 201.007 214.526 1.00 21.54 153 TYR B C 1
ATOM 5711 O O . TYR B 1 153 ? 207.687 201.059 215.295 1.00 24.54 153 TYR B O 1
ATOM 5720 N N . GLY B 1 154 ? 206.472 199.959 213.751 1.00 22.50 154 GLY B N 1
ATOM 5721 C CA . GLY B 1 154 ? 207.435 198.893 213.613 1.00 13.70 154 GLY B CA 1
ATOM 5722 C C . GLY B 1 154 ? 208.646 199.372 212.833 1.00 25.55 154 GLY B C 1
ATOM 5723 O O . GLY B 1 154 ? 208.813 200.555 212.533 1.00 34.00 154 GLY B O 1
ATOM 5724 N N . GLU B 1 155 ? 209.519 198.417 212.512 1.00 23.30 155 GLU B N 1
ATOM 5725 C CA . GLU B 1 155 ? 210.754 198.650 211.751 1.00 28.62 155 GLU B CA 1
ATOM 5726 C C . GLU B 1 155 ? 211.531 199.870 212.252 1.00 25.06 155 GLU B C 1
ATOM 5727 O O . GLU B 1 155 ? 212.313 200.468 211.508 1.00 30.97 155 GLU B O 1
ATOM 5733 N N . PHE B 1 156 ? 211.344 200.235 213.518 1.00 18.98 156 PHE B N 1
ATOM 5734 C CA . PHE B 1 156 ? 212.041 201.350 214.142 1.00 15.44 156 PHE B CA 1
ATOM 5735 C C . PHE B 1 156 ? 212.611 200.875 215.467 1.00 21.24 156 PHE B C 1
ATOM 5736 O O . PHE B 1 156 ? 211.910 200.223 216.245 1.00 27.80 156 PHE B O 1
ATOM 5744 N N . SER B 1 157 ? 213.875 201.197 215.722 1.00 20.10 157 SER B N 1
ATOM 5745 C CA . SER B 1 157 ? 214.473 200.843 216.996 1.00 20.17 157 SER B CA 1
ATOM 5746 C C . SER B 1 157 ? 213.954 201.769 218.095 1.00 23.27 157 SER B C 1
ATOM 5747 O O . SER B 1 157 ? 213.256 202.754 217.842 1.00 29.49 157 SER B O 1
ATOM 5750 N N . ILE B 1 158 ? 214.291 201.428 219.340 1.00 20.98 158 ILE B N 1
ATOM 5751 C CA . ILE B 1 158 ? 213.851 202.233 220.476 1.00 25.88 158 ILE B CA 1
ATOM 5752 C C . ILE B 1 158 ? 214.452 203.631 220.403 1.00 25.73 158 ILE B C 1
ATOM 5753 O O . ILE B 1 158 ? 213.765 204.636 220.637 1.00 28.16 158 ILE B O 1
ATOM 5758 N N . LYS B 1 159 ? 215.742 203.717 220.073 1.00 22.28 159 LYS B N 1
ATOM 5759 C CA . LYS B 1 159 ? 216.396 205.015 219.952 1.00 20.10 159 LYS B CA 1
ATOM 5760 C C . LYS B 1 159 ? 215.777 205.845 218.834 1.00 26.98 159 LYS B C 1
ATOM 5761 O O . LYS B 1 159 ? 215.611 207.060 218.975 1.00 32.82 159 LYS B O 1
ATOM 5767 N N . GLU B 1 160 ? 215.434 205.208 217.713 1.00 24.53 160 GLU B N 1
ATOM 5768 C CA . GLU B 1 160 ? 214.813 205.937 216.612 1.00 15.68 160 GLU B CA 1
ATOM 5769 C C . GLU B 1 160 ? 213.440 206.471 217.000 1.00 20.95 160 GLU B C 1
ATOM 5770 O O . GLU B 1 160 ? 213.089 207.602 216.647 1.00 35.27 160 GLU B O 1
ATOM 5776 N N . THR B 1 161 ? 212.648 205.673 217.720 1.00 18.09 161 THR B N 1
ATOM 5777 C CA . THR B 1 161 ? 211.347 206.146 218.189 1.00 17.93 161 THR B CA 1
ATOM 5778 C C . THR B 1 161 ? 211.501 207.321 219.147 1.00 18.98 161 THR B C 1
ATOM 5779 O O . THR B 1 161 ? 210.771 208.319 219.048 1.00 17.35 161 THR B O 1
ATOM 5783 N N . MET B 1 162 ? 212.456 207.222 220.077 1.00 17.63 162 MET B N 1
ATOM 5784 C CA . MET B 1 162 ? 212.703 208.325 220.998 1.00 16.11 162 MET B CA 1
ATOM 5785 C C . MET B 1 162 ? 213.118 209.582 220.250 1.00 23.29 162 MET B C 1
ATOM 5786 O O . MET B 1 162 ? 212.633 210.678 220.548 1.00 29.87 162 MET B O 1
ATOM 5791 N N . MET B 1 163 ? 214.012 209.441 219.268 1.00 24.22 163 MET B N 1
ATOM 5792 C CA . MET B 1 163 ? 214.471 210.598 218.508 1.00 22.81 163 MET B CA 1
ATOM 5793 C C . MET B 1 163 ? 213.334 211.228 217.717 1.00 17.05 163 MET B C 1
ATOM 5794 O O . MET B 1 163 ? 213.211 212.456 217.668 1.00 25.05 163 MET B O 1
ATOM 5799 N N . TYR B 1 164 ? 212.492 210.403 217.091 1.00 19.16 164 TYR B N 1
ATOM 5800 C CA . TYR B 1 164 ? 211.369 210.930 216.322 1.00 18.03 164 TYR B CA 1
ATOM 5801 C C . TYR B 1 164 ? 210.420 211.720 217.212 1.00 18.97 164 TYR B C 1
ATOM 5802 O O . TYR B 1 164 ? 210.066 212.867 216.905 1.00 20.84 164 TYR B O 1
ATOM 5811 N N . PHE B 1 165 ? 210.010 211.128 218.337 1.00 29.42 165 PHE B N 1
ATOM 5812 C CA . PHE B 1 165 ? 209.058 211.822 219.197 1.00 19.98 165 PHE B CA 1
ATOM 5813 C C . PHE B 1 165 ? 209.682 213.040 219.867 1.00 22.14 165 PHE B C 1
ATOM 5814 O O . PHE B 1 165 ? 208.981 214.021 220.129 1.00 26.98 165 PHE B O 1
ATOM 5822 N N . GLY B 1 166 ? 210.987 213.009 220.141 1.00 22.70 166 GLY B N 1
ATOM 5823 C CA . GLY B 1 166 ? 211.646 214.192 220.667 1.00 16.24 166 GLY B CA 1
ATOM 5824 C C . GLY B 1 166 ? 211.723 215.317 219.655 1.00 20.61 166 GLY B C 1
ATOM 5825 O O . GLY B 1 166 ? 211.536 216.486 220.000 1.00 28.25 166 GLY B O 1
ATOM 5826 N N . TRP B 1 167 ? 212.011 214.984 218.393 1.00 23.34 167 TRP B N 1
ATOM 5827 C CA . TRP B 1 167 ? 212.004 215.996 217.343 1.00 23.20 167 TRP B CA 1
ATOM 5828 C C . TRP B 1 167 ? 210.614 216.578 217.147 1.00 27.31 167 TRP B C 1
ATOM 5829 O O . TRP B 1 167 ? 210.479 217.761 216.816 1.00 30.10 167 TRP B O 1
ATOM 5840 N N . ILE B 1 168 ? 209.573 215.765 217.336 1.00 28.89 168 ILE B N 1
ATOM 5841 C CA . ILE B 1 168 ? 208.211 216.289 217.266 1.00 15.51 168 ILE B CA 1
ATOM 5842 C C . ILE B 1 168 ? 207.978 217.320 218.365 1.00 23.17 168 ILE B C 1
ATOM 5843 O O . ILE B 1 168 ? 207.381 218.377 218.128 1.00 25.91 168 ILE B O 1
ATOM 5848 N N . PHE B 1 169 ? 208.454 217.038 219.577 1.00 27.22 169 PHE B N 1
ATOM 5849 C CA . PHE B 1 169 ? 208.269 217.926 220.719 1.00 21.50 169 PHE B CA 1
ATOM 5850 C C . PHE B 1 169 ? 209.324 219.020 220.805 1.00 23.98 169 PHE B C 1
ATOM 5851 O O . PHE B 1 169 ? 209.288 219.821 221.744 1.00 27.16 169 PHE B O 1
ATOM 5859 N N . GLY B 1 170 ? 210.262 219.070 219.864 1.00 24.07 170 GLY B N 1
ATOM 5860 C CA . GLY B 1 170 ? 211.224 220.151 219.830 1.00 25.18 170 GLY B CA 1
ATOM 5861 C C . GLY B 1 170 ? 212.342 220.066 220.841 1.00 32.61 170 GLY B C 1
ATOM 5862 O O . GLY B 1 170 ? 212.958 221.090 221.150 1.00 35.31 170 GLY B O 1
ATOM 5863 N N . MET B 1 171 ? 212.622 218.881 221.374 1.00 35.51 171 MET B N 1
ATOM 5864 C CA . MET B 1 171 ? 213.754 218.712 222.272 1.00 28.51 171 MET B CA 1
ATOM 5865 C C . MET B 1 171 ? 215.052 218.622 221.480 1.00 37.98 171 MET B C 1
ATOM 5866 O O . MET B 1 171 ? 215.079 218.151 220.340 1.00 38.49 171 MET B O 1
ATOM 5871 N N . GLU B 1 172 ? 216.134 219.085 222.096 1.00 47.10 172 GLU B N 1
ATOM 5872 C CA . GLU B 1 172 ? 217.448 218.993 221.481 1.00 44.78 172 GLU B CA 1
ATOM 5873 C C . GLU B 1 172 ? 217.947 217.554 221.510 1.00 45.53 172 GLU B C 1
ATOM 5874 O O . GLU B 1 172 ? 217.657 216.793 222.436 1.00 48.72 172 GLU B O 1
ATOM 5880 N N . SER B 1 173 ? 218.707 217.184 220.477 1.00 44.20 173 SER B N 1
ATOM 5881 C CA . SER B 1 173 ? 219.207 215.817 220.379 1.00 42.82 173 SER B CA 1
ATOM 5882 C C . SER B 1 173 ? 220.152 215.461 221.518 1.00 41.70 173 SER B C 1
ATOM 5883 O O . SER B 1 173 ? 220.291 214.278 221.845 1.00 39.45 173 SER B O 1
ATOM 5886 N N . SER B 1 174 ? 220.804 216.453 222.127 1.00 45.63 174 SER B N 1
ATOM 5887 C CA . SER B 1 174 ? 221.733 216.173 223.215 1.00 43.48 174 SER B CA 1
ATOM 5888 C C . SER B 1 174 ? 221.015 215.826 224.512 1.00 46.81 174 SER B C 1
ATOM 5889 O O . SER B 1 174 ? 221.562 215.081 225.330 1.00 47.93 174 SER B O 1
ATOM 5892 N N . GLU B 1 175 ? 219.810 216.351 224.724 1.00 47.60 175 GLU B N 1
ATOM 5893 C CA . GLU B 1 175 ? 219.051 216.088 225.940 1.00 45.38 175 GLU B CA 1
ATOM 5894 C C . GLU B 1 175 ? 218.048 214.953 225.784 1.00 43.87 175 GLU B C 1
ATOM 5895 O O . GLU B 1 175 ? 217.319 214.656 226.734 1.00 47.04 175 GLU B O 1
ATOM 5901 N N . ILE B 1 176 ? 217.987 214.322 224.614 1.00 39.60 176 ILE B N 1
ATOM 5902 C CA . ILE B 1 176 ? 217.153 213.140 224.440 1.00 40.62 176 ILE B CA 1
ATOM 5903 C C . ILE B 1 176 ? 217.880 211.874 224.889 1.00 38.25 176 ILE B C 1
ATOM 5904 O O . ILE B 1 176 ? 217.243 210.937 225.381 1.00 40.09 176 ILE B O 1
ATOM 5909 N N . ASN B 1 177 ? 219.207 211.837 224.746 1.00 36.96 177 ASN B N 1
ATOM 5910 C CA . ASN B 1 177 ? 219.969 210.650 225.122 1.00 38.97 177 ASN B CA 1
ATOM 5911 C C . ASN B 1 177 ? 219.887 210.381 226.619 1.00 41.14 177 ASN B C 1
ATOM 5912 O O . ASN B 1 177 ? 219.778 209.223 227.038 1.00 44.79 177 ASN B O 1
ATOM 5917 N N . GLU B 1 178 ? 219.956 211.429 227.443 1.00 36.88 178 GLU B N 1
ATOM 5918 C CA . GLU B 1 178 ? 219.874 211.239 228.889 1.00 41.60 178 GLU B CA 1
ATOM 5919 C C . GLU B 1 178 ? 218.531 210.641 229.286 1.00 39.25 178 GLU B C 1
ATOM 5920 O O . GLU B 1 178 ? 218.467 209.699 230.087 1.00 41.26 178 GLU B O 1
ATOM 5926 N N . ARG B 1 179 ? 217.445 211.172 228.723 1.00 31.95 179 ARG B N 1
ATOM 5927 C CA . ARG B 1 179 ? 216.126 210.617 228.998 1.00 33.98 179 ARG B CA 1
ATOM 5928 C C . ARG B 1 179 ? 216.028 209.179 228.511 1.00 34.77 179 ARG B C 1
ATOM 5929 O O . ARG B 1 179 ? 215.445 208.325 229.189 1.00 39.09 179 ARG B O 1
ATOM 5937 N N . LEU B 1 180 ? 216.599 208.891 227.339 1.00 36.28 180 LEU B N 1
ATOM 5938 C CA . LEU B 1 180 ? 216.539 207.537 226.800 1.00 33.63 180 LEU B CA 1
ATOM 5939 C C . LEU B 1 180 ? 217.250 206.546 227.712 1.00 31.91 180 LEU B C 1
ATOM 5940 O O . LEU B 1 180 ? 216.709 205.477 228.013 1.00 37.70 180 LEU B O 1
ATOM 5945 N N . GLN B 1 181 ? 218.459 206.884 228.169 1.00 36.38 181 GLN B N 1
ATOM 5946 C CA . GLN B 1 181 ? 219.181 205.981 229.063 1.00 36.68 181 GLN B CA 1
ATOM 5947 C C . GLN B 1 181 ? 218.471 205.833 230.403 1.00 36.38 181 GLN B C 1
ATOM 5948 O O . GLN B 1 181 ? 218.385 204.722 230.944 1.00 39.69 181 GLN B O 1
ATOM 5954 N N . PHE B 1 182 ? 217.952 206.935 230.954 1.00 33.76 182 PHE B N 1
ATOM 5955 C CA . PHE B 1 182 ? 217.242 206.843 232.225 1.00 32.39 182 PHE B CA 1
ATOM 5956 C C . PHE B 1 182 ? 216.025 205.937 232.110 1.00 33.82 182 PHE B C 1
ATOM 5957 O O . PHE B 1 182 ? 215.783 205.098 232.984 1.00 34.33 182 PHE B O 1
ATOM 5965 N N . LEU B 1 183 ? 215.254 206.078 231.029 1.00 32.80 183 LEU B N 1
ATOM 5966 C CA . LEU B 1 183 ? 214.065 205.249 230.863 1.00 28.40 183 LEU B CA 1
ATOM 5967 C C . LEU B 1 183 ? 214.423 203.800 230.564 1.00 28.93 183 LEU B C 1
ATOM 5968 O O . LEU B 1 183 ? 213.721 202.889 231.013 1.00 38.94 183 LEU B O 1
ATOM 5973 N N . LEU B 1 184 ? 215.505 203.565 229.815 1.00 32.06 184 LEU B N 1
ATOM 5974 C CA . LEU B 1 184 ? 215.948 202.197 229.566 1.00 30.69 184 LEU B CA 1
ATOM 5975 C C . LEU B 1 184 ? 216.335 201.506 230.865 1.00 31.94 184 LEU B C 1
ATOM 5976 O O . LEU B 1 184 ? 216.016 200.330 231.071 1.00 32.60 184 LEU B O 1
ATOM 5981 N N . ASN B 1 185 ? 217.031 202.220 231.751 1.00 32.70 185 ASN B N 1
ATOM 5982 C CA . ASN B 1 185 ? 217.398 201.635 233.036 1.00 30.74 185 ASN B CA 1
ATOM 5983 C C . ASN B 1 185 ? 216.179 201.446 233.933 1.00 34.48 185 ASN B C 1
ATOM 5984 O O . ASN B 1 185 ? 216.054 200.420 234.611 1.00 34.86 185 ASN B O 1
ATOM 5989 N N . PHE B 1 186 ? 215.268 202.422 233.946 1.00 34.59 186 PHE B N 1
ATOM 5990 C CA . PHE B 1 186 ? 214.164 202.410 234.901 1.00 29.87 186 PHE B CA 1
ATOM 5991 C C . PHE B 1 186 ? 213.096 201.391 234.524 1.00 31.40 186 PHE B C 1
ATOM 5992 O O . PHE B 1 186 ? 212.580 200.680 235.394 1.00 39.41 186 PHE B O 1
ATOM 6000 N N . LEU B 1 187 ? 212.750 201.296 233.243 1.00 27.32 187 LEU B N 1
ATOM 6001 C CA . LEU B 1 187 ? 211.631 200.464 232.817 1.00 26.03 187 LEU B CA 1
ATOM 6002 C C . LEU B 1 187 ? 212.040 199.052 232.422 1.00 29.85 187 LEU B C 1
ATOM 6003 O O . LEU B 1 187 ? 211.187 198.292 231.953 1.00 33.24 187 LEU B O 1
ATOM 6008 N N . ASP B 1 188 ? 213.312 198.686 232.595 1.00 36.64 188 ASP B N 1
ATOM 6009 C CA . ASP B 1 188 ? 213.798 197.328 232.347 1.00 35.14 188 ASP B CA 1
ATOM 6010 C C . ASP B 1 188 ? 213.485 196.952 230.892 1.00 37.53 188 ASP B C 1
ATOM 6011 O O . ASP B 1 188 ? 212.591 196.162 230.580 1.00 35.07 188 ASP B O 1
ATOM 6016 N N . LEU B 1 189 ? 214.179 197.648 230.000 1.00 36.65 189 LEU B N 1
ATOM 6017 C CA . LEU B 1 189 ? 213.988 197.466 228.574 1.00 36.31 189 LEU B CA 1
ATOM 6018 C C . LEU B 1 189 ? 215.239 196.870 227.933 1.00 39.09 189 LEU B C 1
ATOM 6019 O O . LEU B 1 189 ? 216.349 197.045 228.444 1.00 37.29 189 LEU B O 1
ATOM 6024 N N . PRO B 1 190 ? 215.095 196.169 226.802 1.00 36.40 190 PRO B N 1
ATOM 6025 C CA . PRO B 1 190 ? 216.270 195.598 226.128 1.00 35.14 190 PRO B CA 1
ATOM 6026 C C . PRO B 1 190 ? 217.121 196.660 225.452 1.00 37.50 190 PRO B C 1
ATOM 6027 O O . PRO B 1 190 ? 216.899 197.859 225.645 1.00 41.91 190 PRO B O 1
ATOM 6031 N N . SER B 1 191 ? 218.107 196.225 224.670 1.00 33.57 191 SER B N 1
ATOM 6032 C CA . SER B 1 191 ? 219.027 197.152 224.026 1.00 33.86 191 SER B CA 1
ATOM 6033 C C . SER B 1 191 ? 218.275 198.130 223.131 1.00 35.76 191 SER B C 1
ATOM 6034 O O . SER B 1 191 ? 217.252 197.798 222.527 1.00 36.85 191 SER B O 1
ATOM 6037 N N . GLN B 1 192 ? 218.795 199.356 223.058 1.00 34.42 192 GLN B N 1
ATOM 6038 C CA . GLN B 1 192 ? 218.133 200.422 222.318 1.00 36.23 192 GLN B CA 1
ATOM 6039 C C . GLN B 1 192 ? 218.185 200.224 220.810 1.00 34.02 192 GLN B C 1
ATOM 6040 O O . GLN B 1 192 ? 217.513 200.965 220.086 1.00 36.51 192 GLN B O 1
ATOM 6046 N N . ASN B 1 193 ? 218.959 199.262 220.320 1.00 30.45 193 ASN B N 1
ATOM 6047 C CA . ASN B 1 193 ? 219.062 198.999 218.891 1.00 30.90 193 ASN B CA 1
ATOM 6048 C C . ASN B 1 193 ? 218.089 197.932 218.410 1.00 33.19 193 ASN B C 1
ATOM 6049 O O . ASN B 1 193 ? 218.115 197.581 217.226 1.00 34.09 193 ASN B O 1
ATOM 6054 N N . ARG B 1 194 ? 217.238 197.409 219.288 1.00 33.20 194 ARG B N 1
ATOM 6055 C CA . ARG B 1 194 ? 216.293 196.371 218.904 1.00 26.92 194 ARG B CA 1
ATOM 6056 C C . ARG B 1 194 ? 215.083 196.979 218.210 1.00 22.34 194 ARG B C 1
ATOM 6057 O O . ARG B 1 194 ? 214.559 198.012 218.633 1.00 29.19 194 ARG B O 1
ATOM 6065 N N . LEU B 1 195 ? 214.642 196.329 217.138 1.00 17.95 195 LEU B N 1
ATOM 6066 C CA . LEU B 1 195 ? 213.464 196.786 216.416 1.00 20.03 195 LEU B CA 1
ATOM 6067 C C . LEU B 1 195 ? 212.211 196.569 217.256 1.00 16.47 195 LEU B C 1
ATOM 6068 O O . LEU B 1 195 ? 212.107 195.595 218.005 1.00 23.38 195 LEU B O 1
ATOM 6073 N N . VAL B 1 196 ? 211.257 197.494 217.132 1.00 16.77 196 VAL B N 1
ATOM 6074 C CA . VAL B 1 196 ? 210.045 197.430 217.944 1.00 18.63 196 VAL B CA 1
ATOM 6075 C C . VAL B 1 196 ? 209.208 196.213 217.569 1.00 16.67 196 VAL B C 1
ATOM 6076 O O . VAL B 1 196 ? 208.634 195.546 218.437 1.00 18.50 196 VAL B O 1
ATOM 6080 N N . LYS B 1 197 ? 209.135 195.893 216.276 1.00 24.68 197 LYS B N 1
ATOM 6081 C CA . LYS B 1 197 ? 208.356 194.746 215.825 1.00 21.51 197 LYS B CA 1
ATOM 6082 C C . LYS B 1 197 ? 208.930 193.416 216.294 1.00 27.40 197 LYS B C 1
ATOM 6083 O O . LYS B 1 197 ? 208.241 192.396 216.195 1.00 35.85 197 LYS B O 1
ATOM 6089 N N . ASN B 1 198 ? 210.164 193.400 216.793 1.00 26.64 198 ASN B N 1
ATOM 6090 C CA . ASN B 1 198 ? 210.802 192.186 217.280 1.00 21.35 198 ASN B CA 1
ATOM 6091 C C . ASN B 1 198 ? 210.647 192.001 218.784 1.00 25.66 198 ASN B C 1
ATOM 6092 O O . ASN B 1 198 ? 211.222 191.064 219.344 1.00 33.01 198 ASN B O 1
ATOM 6097 N N . LEU B 1 199 ? 209.892 192.870 219.447 1.00 20.48 199 LEU B N 1
ATOM 6098 C CA . LEU B 1 199 ? 209.669 192.782 220.882 1.00 17.01 199 LEU B CA 1
ATOM 6099 C C . LEU B 1 199 ? 208.358 192.060 221.174 1.00 25.51 199 LEU B C 1
ATOM 6100 O O . LEU B 1 199 ? 207.557 191.778 220.281 1.00 29.29 199 LEU B O 1
ATOM 6105 N N . SER B 1 200 ? 208.150 191.758 222.452 1.00 22.59 200 SER B N 1
ATOM 6106 C CA . SER B 1 200 ? 206.923 191.130 222.907 1.00 20.85 200 SER B CA 1
ATOM 6107 C C . SER B 1 200 ? 205.897 192.201 223.274 1.00 21.49 200 SER B C 1
ATOM 6108 O O . SER B 1 200 ? 206.143 193.402 223.153 1.00 26.27 200 SER B O 1
ATOM 6111 N N . GLY B 1 201 ? 204.721 191.759 223.724 1.00 27.24 201 GLY B N 1
ATOM 6112 C CA . GLY B 1 201 ? 203.672 192.705 224.068 1.00 21.87 201 GLY B CA 1
ATOM 6113 C C . GLY B 1 201 ? 204.017 193.569 225.266 1.00 28.36 201 GLY B C 1
ATOM 6114 O O . GLY B 1 201 ? 203.803 194.785 225.246 1.00 37.35 201 GLY B O 1
ATOM 6115 N N . GLY B 1 202 ? 204.553 192.959 226.324 1.00 14.35 202 GLY B N 1
ATOM 6116 C CA . GLY B 1 202 ? 204.903 193.726 227.508 1.00 12.69 202 GLY B CA 1
ATOM 6117 C C . GLY B 1 202 ? 206.021 194.717 227.252 1.00 19.31 202 GLY B C 1
ATOM 6118 O O . GLY B 1 202 ? 205.971 195.859 227.720 1.00 29.00 202 GLY B O 1
ATOM 6119 N N . GLN B 1 203 ? 207.043 194.298 226.505 1.00 15.20 203 GLN B N 1
ATOM 6120 C CA . GLN B 1 203 ? 208.133 195.204 226.164 1.00 16.43 203 GLN B CA 1
ATOM 6121 C C . GLN B 1 203 ? 207.637 196.362 225.308 1.00 19.49 203 GLN B C 1
ATOM 6122 O O . GLN B 1 203 ? 208.057 197.509 225.498 1.00 27.72 203 GLN B O 1
ATOM 6128 N N . GLN B 1 204 ? 206.740 196.083 224.360 1.00 13.07 204 GLN B N 1
ATOM 6129 C CA . GLN B 1 204 ? 206.180 197.147 223.532 1.00 12.99 204 GLN B CA 1
ATOM 6130 C C . GLN B 1 204 ? 205.354 198.122 224.363 1.00 20.68 204 GLN B C 1
ATOM 6131 O O . GLN B 1 204 ? 205.417 199.340 224.153 1.00 28.28 204 GLN B O 1
ATOM 6137 N N . ARG B 1 205 ? 204.571 197.606 225.314 1.00 18.78 205 ARG B N 1
ATOM 6138 C CA . ARG B 1 205 ? 203.804 198.485 226.191 1.00 14.69 205 ARG B CA 1
ATOM 6139 C C . ARG B 1 205 ? 204.721 199.353 227.045 1.00 18.49 205 ARG B C 1
ATOM 6140 O O . ARG B 1 205 ? 204.445 200.539 227.263 1.00 26.21 205 ARG B O 1
ATOM 6148 N N . ARG B 1 206 ? 205.821 198.779 227.537 1.00 21.52 206 ARG B N 1
ATOM 6149 C CA . ARG B 1 206 ? 206.773 199.566 228.315 1.00 17.91 206 ARG B CA 1
ATOM 6150 C C . ARG B 1 206 ? 207.454 200.628 227.456 1.00 21.83 206 ARG B C 1
ATOM 6151 O O . ARG B 1 206 ? 207.727 201.736 227.931 1.00 28.79 206 ARG B O 1
ATOM 6159 N N . VAL B 1 207 ? 207.740 200.309 226.192 1.00 18.59 207 VAL B N 1
ATOM 6160 C CA . VAL B 1 207 ? 208.317 201.303 225.289 1.00 16.30 207 VAL B CA 1
ATOM 6161 C C . VAL B 1 207 ? 207.328 202.438 225.042 1.00 14.03 207 VAL B C 1
ATOM 6162 O O . VAL B 1 207 ? 207.709 203.614 224.984 1.00 14.57 207 VAL B O 1
ATOM 6166 N N . SER B 1 208 ? 206.044 202.106 224.896 1.00 14.23 208 SER B N 1
ATOM 6167 C CA . SER B 1 208 ? 205.024 203.142 224.754 1.00 14.54 208 SER B CA 1
ATOM 6168 C C . SER B 1 208 ? 204.949 204.019 226.001 1.00 15.53 208 SER B C 1
ATOM 6169 O O . SER B 1 208 ? 204.794 205.245 225.905 1.00 14.66 208 SER B O 1
ATOM 6172 N N . PHE B 1 209 ? 205.054 203.407 227.182 1.00 16.39 209 PHE B N 1
ATOM 6173 C CA . PHE B 1 209 ? 205.079 204.179 228.422 1.00 15.02 209 PHE B CA 1
ATOM 6174 C C . PHE B 1 209 ? 206.278 205.120 228.462 1.00 18.73 209 PHE B C 1
ATOM 6175 O O . PHE B 1 209 ? 206.153 206.290 228.849 1.00 22.29 209 PHE B O 1
ATOM 6183 N N . ALA B 1 210 ? 207.449 204.625 228.056 1.00 14.82 210 ALA B N 1
ATOM 6184 C CA . ALA B 1 210 ? 208.644 205.462 228.023 1.00 13.77 210 ALA B CA 1
ATOM 6185 C C . ALA B 1 210 ? 208.476 206.623 227.053 1.00 16.32 210 ALA B C 1
ATOM 6186 O O . ALA B 1 210 ? 208.942 207.736 227.318 1.00 20.71 210 ALA B O 1
ATOM 6188 N N . VAL B 1 211 ? 207.826 206.375 225.915 1.00 22.32 211 VAL B N 1
ATOM 6189 C CA . VAL B 1 211 ? 207.539 207.453 224.971 1.00 10.08 211 VAL B CA 1
ATOM 6190 C C . VAL B 1 211 ? 206.634 208.494 225.616 1.00 15.38 211 VAL B C 1
ATOM 6191 O O . VAL B 1 211 ? 206.846 209.704 225.466 1.00 26.84 211 VAL B O 1
ATOM 6195 N N . ALA B 1 212 ? 205.614 208.042 226.348 1.00 23.00 212 ALA B N 1
ATOM 6196 C CA . ALA B 1 212 ? 204.707 208.977 227.009 1.00 14.79 212 ALA B CA 1
ATOM 6197 C C . ALA B 1 212 ? 205.403 209.782 228.101 1.00 15.62 212 ALA B C 1
ATOM 6198 O O . ALA B 1 212 ? 204.997 210.915 228.383 1.00 21.24 212 ALA B O 1
ATOM 6200 N N . LEU B 1 213 ? 206.437 209.226 228.728 1.00 21.60 213 LEU B N 1
ATOM 6201 C CA . LEU B 1 213 ? 207.112 209.889 229.841 1.00 18.83 213 LEU B CA 1
ATOM 6202 C C . LEU B 1 213 ? 208.316 210.728 229.427 1.00 19.70 213 LEU B C 1
ATOM 6203 O O . LEU B 1 213 ? 208.937 211.352 230.292 1.00 25.49 213 LEU B O 1
ATOM 6208 N N . MET B 1 214 ? 208.661 210.769 228.139 1.00 23.89 214 MET B N 1
ATOM 6209 C CA . MET B 1 214 ? 209.978 211.267 227.748 1.00 23.19 214 MET B CA 1
ATOM 6210 C C . MET B 1 214 ? 210.098 212.781 227.902 1.00 26.57 214 MET B C 1
ATOM 6211 O O . MET B 1 214 ? 211.109 213.276 228.413 1.00 24.75 214 MET B O 1
ATOM 6216 N N . HIS B 1 215 ? 209.087 213.532 227.472 1.00 28.16 215 HIS B N 1
ATOM 6217 C CA . HIS B 1 215 ? 209.216 214.978 227.322 1.00 16.57 215 HIS B CA 1
ATOM 6218 C C . HIS B 1 215 ? 208.898 215.759 228.590 1.00 24.73 215 HIS B C 1
ATOM 6219 O O . HIS B 1 215 ? 208.893 216.994 228.547 1.00 27.49 215 HIS B O 1
ATOM 6226 N N . ASP B 1 216 ? 208.632 215.079 229.707 1.00 28.86 216 ASP B N 1
ATOM 6227 C CA . ASP B 1 216 ? 208.362 215.706 230.999 1.00 27.69 216 ASP B CA 1
ATOM 6228 C C . ASP B 1 216 ? 207.183 216.670 230.925 1.00 29.39 216 ASP B C 1
ATOM 6229 O O . ASP B 1 216 ? 207.371 217.885 231.062 1.00 32.26 216 ASP B O 1
ATOM 6234 N N . PRO B 1 217 ? 205.964 216.182 230.720 1.00 24.09 217 PRO B N 1
ATOM 6235 C CA . PRO B 1 217 ? 204.805 217.073 230.671 1.00 20.89 217 PRO B CA 1
ATOM 6236 C C . PRO B 1 217 ? 204.219 217.331 232.054 1.00 27.55 217 PRO B C 1
ATOM 6237 O O . PRO B 1 217 ? 204.418 216.569 233.002 1.00 33.24 217 PRO B O 1
ATOM 6241 N N . GLU B 1 218 ? 203.483 218.437 232.151 1.00 25.24 218 GLU B N 1
ATOM 6242 C CA . GLU B 1 218 ? 202.825 218.791 233.401 1.00 26.19 218 GLU B CA 1
ATOM 6243 C C . GLU B 1 218 ? 201.522 218.032 233.617 1.00 25.62 218 GLU B C 1
ATOM 6244 O O . GLU B 1 218 ? 200.947 218.119 234.706 1.00 26.69 218 GLU B O 1
ATOM 6250 N N . LEU B 1 219 ? 201.047 217.298 232.615 1.00 23.98 219 LEU B N 1
ATOM 6251 C CA . LEU B 1 219 ? 199.869 216.454 232.751 1.00 19.27 219 LEU B CA 1
ATOM 6252 C C . LEU B 1 219 ? 200.154 215.114 232.094 1.00 20.04 219 LEU B C 1
ATOM 6253 O O . LEU B 1 219 ? 200.636 215.068 230.959 1.00 25.04 219 LEU B O 1
ATOM 6258 N N . LEU B 1 220 ? 199.863 214.030 232.807 1.00 17.74 220 LEU B N 1
ATOM 6259 C CA . LEU B 1 220 ? 200.054 212.676 232.303 1.00 16.22 220 LEU B CA 1
ATOM 6260 C C . LEU B 1 220 ? 198.717 211.952 232.320 1.00 20.40 220 LEU B C 1
ATOM 6261 O O . LEU B 1 220 ? 198.103 211.805 233.381 1.00 25.65 220 LEU B O 1
ATOM 6266 N N . ILE B 1 221 ? 198.272 211.501 231.152 1.00 16.81 221 ILE B N 1
ATOM 6267 C CA . ILE B 1 221 ? 197.052 210.713 231.018 1.00 17.15 221 ILE B CA 1
ATOM 6268 C C . ILE B 1 221 ? 197.464 209.337 230.518 1.00 20.49 221 ILE B C 1
ATOM 6269 O O . ILE B 1 221 ? 197.943 209.197 229.386 1.00 20.06 221 ILE B O 1
ATOM 6274 N N . LEU B 1 222 ? 197.274 208.321 231.355 1.00 21.11 222 LEU B N 1
ATOM 6275 C CA . LEU B 1 222 ? 197.744 206.973 231.078 1.00 21.23 222 LEU B CA 1
ATOM 6276 C C . LEU B 1 222 ? 196.574 206.000 231.070 1.00 26.61 222 LEU B C 1
ATOM 6277 O O . LEU B 1 222 ? 195.695 206.065 231.934 1.00 29.89 222 LEU B O 1
ATOM 6282 N N . ASP B 1 223 ? 196.575 205.096 230.095 1.00 33.29 223 ASP B N 1
ATOM 6283 C CA . ASP B 1 223 ? 195.526 204.093 229.930 1.00 36.50 223 ASP B CA 1
ATOM 6284 C C . ASP B 1 223 ? 196.126 202.720 230.213 1.00 42.45 223 ASP B C 1
ATOM 6285 O O . ASP B 1 223 ? 196.707 202.093 229.323 1.00 42.27 223 ASP B O 1
ATOM 6290 N N . GLU B 1 224 ? 195.977 202.259 231.457 1.00 45.23 224 GLU B N 1
ATOM 6291 C CA . GLU B 1 224 ? 196.447 200.953 231.905 1.00 43.79 224 GLU B CA 1
ATOM 6292 C C . GLU B 1 224 ? 197.938 200.777 231.641 1.00 46.13 224 GLU B C 1
ATOM 6293 O O . GLU B 1 224 ? 198.325 199.930 230.826 1.00 50.22 224 GLU B O 1
ATOM 6299 N N . PRO B 1 225 ? 198.805 201.545 232.306 1.00 44.44 225 PRO B N 1
ATOM 6300 C CA . PRO B 1 225 ? 200.244 201.386 232.056 1.00 44.65 225 PRO B CA 1
ATOM 6301 C C . PRO B 1 225 ? 200.814 200.112 232.650 1.00 47.24 225 PRO B C 1
ATOM 6302 O O . PRO B 1 225 ? 201.807 199.590 232.129 1.00 49.76 225 PRO B O 1
ATOM 6306 N N . THR B 1 226 ? 200.221 199.600 233.725 1.00 50.60 226 THR B N 1
ATOM 6307 C CA . THR B 1 226 ? 200.708 198.414 234.427 1.00 50.22 226 THR B CA 1
ATOM 6308 C C . THR B 1 226 ? 199.597 197.370 234.414 1.00 53.18 226 THR B C 1
ATOM 6309 O O . THR B 1 226 ? 198.806 197.274 235.353 1.00 59.03 226 THR B O 1
ATOM 6313 N N . VAL B 1 227 ? 199.544 196.582 233.343 1.00 51.61 227 VAL B N 1
ATOM 6314 C CA . VAL B 1 227 ? 198.532 195.551 233.179 1.00 53.11 227 VAL B CA 1
ATOM 6315 C C . VAL B 1 227 ? 199.138 194.153 233.222 1.00 56.74 227 VAL B C 1
ATOM 6316 O O . VAL B 1 227 ? 198.551 193.238 233.804 1.00 57.87 227 VAL B O 1
ATOM 6320 N N . GLY B 1 228 ? 200.315 193.971 232.631 1.00 51.54 228 GLY B N 1
ATOM 6321 C CA . GLY B 1 228 ? 200.997 192.694 232.668 1.00 49.92 228 GLY B CA 1
ATOM 6322 C C . GLY B 1 228 ? 202.427 192.841 233.138 1.00 51.34 228 GLY B C 1
ATOM 6323 O O . GLY B 1 228 ? 203.313 192.090 232.722 1.00 56.21 228 GLY B O 1
ATOM 6324 N N . VAL B 1 229 ? 202.656 193.811 234.005 1.00 48.62 229 VAL B N 1
ATOM 6325 C CA . VAL B 1 229 ? 203.986 194.134 234.506 1.00 49.01 229 VAL B CA 1
ATOM 6326 C C . VAL B 1 229 ? 204.245 193.337 235.777 1.00 49.45 229 VAL B C 1
ATOM 6327 O O . VAL B 1 229 ? 203.323 193.008 236.530 1.00 51.39 229 VAL B O 1
ATOM 6331 N N . ASP B 1 230 ? 205.513 193.012 236.008 1.00 51.94 230 ASP B N 1
ATOM 6332 C CA . ASP B 1 230 ? 205.895 192.295 237.214 1.00 49.87 230 ASP B CA 1
ATOM 6333 C C . ASP B 1 230 ? 205.551 193.130 238.445 1.00 52.85 230 ASP B C 1
ATOM 6334 O O . ASP B 1 230 ? 205.665 194.362 238.410 1.00 57.39 230 ASP B O 1
ATOM 6339 N N . PRO B 1 231 ? 205.111 192.503 239.540 1.00 51.92 231 PRO B N 1
ATOM 6340 C CA . PRO B 1 231 ? 204.735 193.285 240.730 1.00 49.77 231 PRO B CA 1
ATOM 6341 C C . PRO B 1 231 ? 205.851 194.166 241.268 1.00 50.67 231 PRO B C 1
ATOM 6342 O O . PRO B 1 231 ? 205.570 195.269 241.751 1.00 56.18 231 PRO B O 1
ATOM 6346 N N . LEU B 1 232 ? 207.107 193.721 241.201 1.00 46.21 232 LEU B N 1
ATOM 6347 C CA . LEU B 1 232 ? 208.213 194.566 241.642 1.00 45.29 232 LEU B CA 1
ATOM 6348 C C . LEU B 1 232 ? 208.342 195.803 240.760 1.00 49.60 232 LEU B C 1
ATOM 6349 O O . LEU B 1 232 ? 208.477 196.929 241.258 1.00 49.56 232 LEU B O 1
ATOM 6354 N N . LEU B 1 233 ? 208.293 195.611 239.440 1.00 49.78 233 LEU B N 1
ATOM 6355 C CA . LEU B 1 233 ? 208.371 196.742 238.523 1.00 44.51 233 LEU B CA 1
ATOM 6356 C C . LEU B 1 233 ? 207.155 197.648 238.663 1.00 42.92 233 LEU B C 1
ATOM 6357 O O . LEU B 1 233 ? 207.271 198.871 238.539 1.00 43.91 233 LEU B O 1
ATOM 6362 N N . ARG B 1 234 ? 205.982 197.068 238.924 1.00 40.21 234 ARG B N 1
ATOM 6363 C CA . ARG B 1 234 ? 204.787 197.878 239.143 1.00 40.68 234 ARG B CA 1
ATOM 6364 C C . ARG B 1 234 ? 204.922 198.733 240.399 1.00 43.59 234 ARG B C 1
ATOM 6365 O O . ARG B 1 234 ? 204.542 199.912 240.406 1.00 49.90 234 ARG B O 1
ATOM 6373 N N . GLN B 1 235 ? 205.473 198.156 241.469 1.00 43.90 235 GLN B N 1
ATOM 6374 C CA . GLN B 1 235 ? 205.713 198.923 242.687 1.00 42.61 235 GLN B CA 1
ATOM 6375 C C . GLN B 1 235 ? 206.709 200.049 242.441 1.00 41.23 235 GLN B C 1
ATOM 6376 O O . GLN B 1 235 ? 206.518 201.175 242.919 1.00 45.63 235 GLN B O 1
ATOM 6382 N N . SER B 1 236 ? 207.778 199.765 241.692 1.00 36.03 236 SER B N 1
ATOM 6383 C CA . SER B 1 236 ? 208.754 200.804 241.373 1.00 35.48 236 SER B CA 1
ATOM 6384 C C . SER B 1 236 ? 208.127 201.916 240.537 1.00 37.13 236 SER B C 1
ATOM 6385 O O . SER B 1 236 ? 208.410 203.101 240.753 1.00 37.60 236 SER B O 1
ATOM 6388 N N . ILE B 1 237 ? 207.273 201.552 239.578 1.00 34.25 237 ILE B N 1
ATOM 6389 C CA . ILE B 1 237 ? 206.602 202.545 238.744 1.00 31.03 237 ILE B CA 1
ATOM 6390 C C . ILE B 1 237 ? 205.702 203.436 239.590 1.00 34.73 237 ILE B C 1
ATOM 6391 O O . ILE B 1 237 ? 205.682 204.663 239.425 1.00 38.71 237 ILE B O 1
ATOM 6396 N N . TRP B 1 238 ? 204.937 202.835 240.503 1.00 35.44 238 TRP B N 1
ATOM 6397 C CA . TRP B 1 238 ? 204.062 203.632 241.356 1.00 36.63 238 TRP B CA 1
ATOM 6398 C C . TRP B 1 238 ? 204.865 204.546 242.273 1.00 38.72 238 TRP B C 1
ATOM 6399 O O . TRP B 1 238 ? 204.475 205.697 242.506 1.00 39.61 238 TRP B O 1
ATOM 6410 N N . ASN B 1 239 ? 205.990 204.057 242.799 1.00 32.96 239 ASN B N 1
ATOM 6411 C CA . ASN B 1 239 ? 206.842 204.908 243.624 1.00 31.45 239 ASN B CA 1
ATOM 6412 C C . ASN B 1 239 ? 207.389 206.082 242.822 1.00 33.13 239 ASN B C 1
ATOM 6413 O O . ASN B 1 239 ? 207.441 207.213 243.320 1.00 35.19 239 ASN B O 1
ATOM 6418 N N . HIS B 1 240 ? 207.802 205.833 241.577 1.00 38.01 240 HIS B N 1
ATOM 6419 C CA . HIS B 1 240 ? 208.293 206.914 240.727 1.00 34.94 240 HIS B CA 1
ATOM 6420 C C . HIS B 1 240 ? 207.203 207.943 240.456 1.00 29.36 240 HIS B C 1
ATOM 6421 O O . HIS B 1 240 ? 207.458 209.154 240.493 1.00 28.37 240 HIS B O 1
ATOM 6428 N N . LEU B 1 241 ? 205.983 207.480 240.172 1.00 30.71 241 LEU B N 1
ATOM 6429 C CA . LEU B 1 241 ? 204.882 208.408 239.931 1.00 27.88 241 LEU B CA 1
ATOM 6430 C C . LEU B 1 241 ? 204.596 209.251 241.166 1.00 28.64 241 LEU B C 1
ATOM 6431 O O . LEU B 1 241 ? 204.402 210.469 241.068 1.00 30.14 241 LEU B O 1
ATOM 6436 N N . VAL B 1 242 ? 204.579 208.619 242.341 1.00 33.99 242 VAL B N 1
ATOM 6437 C CA . VAL B 1 242 ? 204.352 209.354 243.581 1.00 30.63 242 VAL B CA 1
ATOM 6438 C C . VAL B 1 242 ? 205.454 210.382 243.801 1.00 34.14 242 VAL B C 1
ATOM 6439 O O . VAL B 1 242 ? 205.194 211.508 244.243 1.00 34.93 242 VAL B O 1
ATOM 6443 N N . GLN B 1 243 ? 206.699 210.018 243.488 1.00 42.27 243 GLN B N 1
ATOM 6444 C CA . GLN B 1 243 ? 207.814 210.932 243.711 1.00 35.06 243 GLN B CA 1
ATOM 6445 C C . GLN B 1 243 ? 207.701 212.146 242.798 1.00 38.27 243 GLN B C 1
ATOM 6446 O O . GLN B 1 243 ? 207.794 213.289 243.260 1.00 41.37 243 GLN B O 1
ATOM 6452 N N . ILE B 1 244 ? 207.489 211.925 241.497 1.00 34.27 244 ILE B N 1
ATOM 6453 C CA . ILE B 1 244 ? 207.413 213.060 240.579 1.00 28.44 244 ILE B CA 1
ATOM 6454 C C . ILE B 1 244 ? 206.160 213.897 240.801 1.00 33.85 244 ILE B C 1
ATOM 6455 O O . ILE B 1 244 ? 206.160 215.093 240.487 1.00 37.70 244 ILE B O 1
ATOM 6460 N N . THR B 1 245 ? 205.085 213.311 241.333 1.00 42.06 245 THR B N 1
ATOM 6461 C CA . THR B 1 245 ? 203.892 214.106 241.604 1.00 39.92 245 THR B CA 1
ATOM 6462 C C . THR B 1 245 ? 204.093 215.019 242.808 1.00 42.53 245 THR B C 1
ATOM 6463 O O . THR B 1 245 ? 203.745 216.205 242.760 1.00 43.44 245 THR B O 1
ATOM 6467 N N . LYS B 1 246 ? 204.665 214.493 243.888 1.00 52.18 246 LYS B N 1
ATOM 6468 C CA . LYS B 1 246 ? 204.838 215.273 245.105 1.00 52.26 246 LYS B CA 1
ATOM 6469 C C . LYS B 1 246 ? 205.901 216.349 244.921 1.00 53.41 246 LYS B C 1
ATOM 6470 O O . LYS B 1 246 ? 206.872 216.176 244.181 1.00 58.01 246 LYS B O 1
ATOM 6476 N N . ASP B 1 247 ? 205.706 217.468 245.622 1.00 58.62 247 ASP B N 1
ATOM 6477 C CA . ASP B 1 247 ? 206.640 218.594 245.601 1.00 61.44 247 ASP B CA 1
ATOM 6478 C C . ASP B 1 247 ? 206.884 219.087 244.178 1.00 59.00 247 ASP B C 1
ATOM 6479 O O . ASP B 1 247 ? 208.015 219.367 243.777 1.00 59.29 247 ASP B O 1
ATOM 6484 N N . GLY B 1 248 ? 205.809 219.196 243.408 1.00 57.28 248 GLY B N 1
ATOM 6485 C CA . GLY B 1 248 ? 205.925 219.623 242.034 1.00 62.24 248 GLY B CA 1
ATOM 6486 C C . GLY B 1 248 ? 204.598 220.090 241.482 1.00 60.74 248 GLY B C 1
ATOM 6487 O O . GLY B 1 248 ? 203.595 220.164 242.195 1.00 55.83 248 GLY B O 1
ATOM 6488 N N . ASN B 1 249 ? 204.609 220.408 240.191 1.00 53.20 249 ASN B N 1
ATOM 6489 C CA . ASN B 1 249 ? 203.439 220.898 239.475 1.00 54.57 249 ASN B CA 1
ATOM 6490 C C . ASN B 1 249 ? 203.017 219.913 238.393 1.00 54.60 249 ASN B C 1
ATOM 6491 O O . ASN B 1 249 ? 202.668 220.298 237.276 1.00 57.33 249 ASN B O 1
ATOM 6496 N N . LYS B 1 250 ? 203.048 218.623 238.715 1.00 38.88 250 LYS B N 1
ATOM 6497 C CA . LYS B 1 250 ? 202.696 217.569 237.777 1.00 36.87 250 LYS B CA 1
ATOM 6498 C C . LYS B 1 250 ? 201.451 216.843 238.261 1.00 34.09 250 LYS B C 1
ATOM 6499 O O . LYS B 1 250 ? 201.321 216.537 239.449 1.00 41.39 250 LYS B O 1
ATOM 6505 N N . THR B 1 251 ? 200.539 216.573 237.332 1.00 27.76 251 THR B N 1
ATOM 6506 C CA . THR B 1 251 ? 199.285 215.893 237.614 1.00 26.53 251 THR B CA 1
ATOM 6507 C C . THR B 1 251 ? 199.207 214.622 236.781 1.00 26.76 251 THR B C 1
ATOM 6508 O O . THR B 1 251 ? 199.534 214.630 235.591 1.00 27.72 251 THR B O 1
ATOM 6512 N N . VAL B 1 252 ? 198.785 213.528 237.411 1.00 25.08 252 VAL B N 1
ATOM 6513 C CA . VAL B 1 252 ? 198.692 212.225 236.764 1.00 25.01 252 VAL B CA 1
ATOM 6514 C C . VAL B 1 252 ? 197.255 211.735 236.860 1.00 20.62 252 VAL B C 1
ATOM 6515 O O . VAL B 1 252 ? 196.667 211.727 237.947 1.00 27.95 252 VAL B O 1
ATOM 6519 N N . ILE B 1 253 ? 196.691 211.336 235.723 1.00 14.02 253 ILE B N 1
ATOM 6520 C CA . ILE B 1 253 ? 195.385 210.691 235.658 1.00 17.49 253 ILE B CA 1
ATOM 6521 C C . ILE B 1 253 ? 195.615 209.289 235.114 1.00 18.88 253 ILE B C 1
ATOM 6522 O O . ILE B 1 253 ? 196.010 209.125 233.953 1.00 21.59 253 ILE B O 1
ATOM 6527 N N . ILE B 1 254 ? 195.367 208.280 235.944 1.00 25.31 254 ILE B N 1
ATOM 6528 C CA . ILE B 1 254 ? 195.721 206.899 235.641 1.00 28.52 254 ILE B CA 1
ATOM 6529 C C . ILE B 1 254 ? 194.495 206.019 235.842 1.00 31.52 254 ILE B C 1
ATOM 6530 O O . ILE B 1 254 ? 193.780 206.162 236.838 1.00 36.14 254 ILE B O 1
ATOM 6535 N N . THR B 1 255 ? 194.246 205.123 234.890 1.00 38.71 255 THR B N 1
ATOM 6536 C CA . THR B 1 255 ? 193.197 204.119 235.001 1.00 42.02 255 THR B CA 1
ATOM 6537 C C . THR B 1 255 ? 193.851 202.750 235.114 1.00 44.45 255 THR B C 1
ATOM 6538 O O . THR B 1 255 ? 194.736 202.416 234.320 1.00 49.00 255 THR B O 1
ATOM 6542 N N . THR B 1 256 ? 193.422 201.965 236.099 1.00 55.77 256 THR B N 1
ATOM 6543 C CA . THR B 1 256 ? 194.038 200.676 236.373 1.00 58.86 256 THR B CA 1
ATOM 6544 C C . THR B 1 256 ? 192.965 199.659 236.733 1.00 58.99 256 THR B C 1
ATOM 6545 O O . THR B 1 256 ? 191.835 200.011 237.080 1.00 61.87 256 THR B O 1
ATOM 6549 N N . HIS B 1 257 ? 193.334 198.382 236.631 1.00 60.68 257 HIS B N 1
ATOM 6550 C CA . HIS B 1 257 ? 192.455 197.282 237.003 1.00 61.09 257 HIS B CA 1
ATOM 6551 C C . HIS B 1 257 ? 192.770 196.705 238.376 1.00 61.36 257 HIS B C 1
ATOM 6552 O O . HIS B 1 257 ? 191.942 195.972 238.925 1.00 65.20 257 HIS B O 1
ATOM 6559 N N . TYR B 1 258 ? 193.937 197.012 238.937 1.00 58.79 258 TYR B N 1
ATOM 6560 C CA . TYR B 1 258 ? 194.290 196.599 240.293 1.00 59.58 258 TYR B CA 1
ATOM 6561 C C . TYR B 1 258 ? 193.768 197.662 241.251 1.00 59.77 258 TYR B C 1
ATOM 6562 O O . TYR B 1 258 ? 194.397 198.705 241.443 1.00 61.45 258 TYR B O 1
ATOM 6571 N N . ILE B 1 259 ? 192.607 197.395 241.852 1.00 59.84 259 ILE B N 1
ATOM 6572 C CA . ILE B 1 259 ? 191.960 198.387 242.704 1.00 59.25 259 ILE B CA 1
ATOM 6573 C C . ILE B 1 259 ? 192.805 198.675 243.938 1.00 63.53 259 ILE B C 1
ATOM 6574 O O . ILE B 1 259 ? 192.934 199.830 244.362 1.00 62.54 259 ILE B O 1
ATOM 6579 N N . GLU B 1 260 ? 193.387 197.635 244.540 1.00 70.11 260 GLU B N 1
ATOM 6580 C CA . GLU B 1 260 ? 194.190 197.834 245.742 1.00 67.78 260 GLU B CA 1
ATOM 6581 C C . GLU B 1 260 ? 195.459 198.622 245.454 1.00 68.23 260 GLU B C 1
ATOM 6582 O O . GLU B 1 260 ? 195.926 199.375 246.316 1.00 66.48 260 GLU B O 1
ATOM 6588 N N . GLU B 1 261 ? 196.031 198.462 244.257 1.00 65.40 261 GLU B N 1
ATOM 6589 C CA . GLU B 1 261 ? 197.257 199.177 243.916 1.00 61.24 261 GLU B CA 1
ATOM 6590 C C . GLU B 1 261 ? 197.048 200.685 243.912 1.00 59.49 261 GLU B C 1
ATOM 6591 O O . GLU B 1 261 ? 197.989 201.442 244.176 1.00 58.59 261 GLU B O 1
ATOM 6597 N N . ALA B 1 262 ? 195.830 201.140 243.622 1.00 58.92 262 ALA B N 1
ATOM 6598 C CA . ALA B 1 262 ? 195.536 202.566 243.615 1.00 55.52 262 ALA B CA 1
ATOM 6599 C C . ALA B 1 262 ? 195.236 203.066 245.021 1.00 57.34 262 ALA B C 1
ATOM 6600 O O . ALA B 1 262 ? 194.220 203.729 245.249 1.00 59.89 262 ALA B O 1
ATOM 6602 N N . ARG B 1 263 ? 196.118 202.755 245.970 1.00 66.18 263 ARG B N 1
ATOM 6603 C CA . ARG B 1 263 ? 196.006 203.267 247.328 1.00 65.77 263 ARG B CA 1
ATOM 6604 C C . ARG B 1 263 ? 196.917 204.459 247.580 1.00 66.85 263 ARG B C 1
ATOM 6605 O O . ARG B 1 263 ? 196.626 205.267 248.468 1.00 65.40 263 ARG B O 1
ATOM 6613 N N . GLN B 1 264 ? 198.004 204.585 246.818 1.00 56.96 264 GLN B N 1
ATOM 6614 C CA . GLN B 1 264 ? 198.846 205.771 246.864 1.00 54.43 264 GLN B CA 1
ATOM 6615 C C . GLN B 1 264 ? 198.233 206.949 246.120 1.00 54.09 264 GLN B C 1
ATOM 6616 O O . GLN B 1 264 ? 198.776 208.057 246.193 1.00 53.10 264 GLN B O 1
ATOM 6622 N N . ALA B 1 265 ? 197.127 206.737 245.411 1.00 51.22 265 ALA B N 1
ATOM 6623 C CA . ALA B 1 265 ? 196.436 207.823 244.737 1.00 45.53 265 ALA B CA 1
ATOM 6624 C C . ALA B 1 265 ? 195.806 208.763 245.759 1.00 46.57 265 ALA B C 1
ATOM 6625 O O . ALA B 1 265 ? 195.601 208.414 246.924 1.00 49.63 265 ALA B O 1
ATOM 6627 N N . HIS B 1 266 ? 195.498 209.977 245.308 1.00 44.23 266 HIS B N 1
ATOM 6628 C CA . HIS B 1 266 ? 195.043 211.029 246.207 1.00 41.14 266 HIS B CA 1
ATOM 6629 C C . HIS B 1 266 ? 193.542 211.273 246.154 1.00 43.96 266 HIS B C 1
ATOM 6630 O O . HIS B 1 266 ? 192.966 211.701 247.158 1.00 48.60 266 HIS B O 1
ATOM 6637 N N . THR B 1 267 ? 192.892 211.018 245.017 1.00 37.24 267 THR B N 1
ATOM 6638 C CA . THR B 1 267 ? 191.452 211.249 244.898 1.00 34.24 267 THR B CA 1
ATOM 6639 C C . THR B 1 267 ? 190.885 210.201 243.946 1.00 34.92 267 THR B C 1
ATOM 6640 O O . THR B 1 267 ? 190.875 210.406 242.730 1.00 43.02 267 THR B O 1
ATOM 6644 N N . ILE B 1 268 ? 190.390 209.104 244.506 1.00 39.40 268 ILE B N 1
ATOM 6645 C CA . ILE B 1 268 ? 189.844 208.009 243.712 1.00 37.95 268 ILE B CA 1
ATOM 6646 C C . ILE B 1 268 ? 188.436 208.361 243.254 1.00 38.88 268 ILE B C 1
ATOM 6647 O O . ILE B 1 268 ? 187.584 208.743 244.064 1.00 45.84 268 ILE B O 1
ATOM 6652 N N . GLY B 1 269 ? 188.187 208.227 241.954 1.00 33.24 269 GLY B N 1
ATOM 6653 C CA . GLY B 1 269 ? 186.853 208.403 241.415 1.00 36.04 269 GLY B CA 1
ATOM 6654 C C . GLY B 1 269 ? 186.281 207.109 240.874 1.00 42.62 269 GLY B C 1
ATOM 6655 O O . GLY B 1 269 ? 186.767 206.584 239.868 1.00 44.36 269 GLY B O 1
ATOM 6656 N N . LEU B 1 270 ? 185.246 206.586 241.528 1.00 42.42 270 LEU B N 1
ATOM 6657 C CA . LEU B 1 270 ? 184.675 205.291 241.176 1.00 39.77 270 LEU B CA 1
ATOM 6658 C C . LEU B 1 270 ? 183.595 205.478 240.117 1.00 39.01 270 LEU B C 1
ATOM 6659 O O . LEU B 1 270 ? 182.611 206.189 240.343 1.00 44.16 270 LEU B O 1
ATOM 6664 N N . MET B 1 271 ? 183.774 204.824 238.974 1.00 44.22 271 MET B N 1
ATOM 6665 C CA . MET B 1 271 ? 182.907 204.985 237.817 1.00 44.92 271 MET B CA 1
ATOM 6666 C C . MET B 1 271 ? 181.950 203.807 237.698 1.00 52.08 271 MET B C 1
ATOM 6667 O O . MET B 1 271 ? 182.357 202.649 237.823 1.00 55.37 271 MET B O 1
ATOM 6672 N N . ARG B 1 272 ? 180.676 204.109 237.451 1.00 55.15 272 ARG B N 1
ATOM 6673 C CA . ARG B 1 272 ? 179.670 203.069 237.271 1.00 54.75 272 ARG B CA 1
ATOM 6674 C C . ARG B 1 272 ? 178.464 203.654 236.555 1.00 54.20 272 ARG B C 1
ATOM 6675 O O . ARG B 1 272 ? 177.974 204.722 236.935 1.00 54.18 272 ARG B O 1
ATOM 6683 N N . SER B 1 273 ? 177.991 202.947 235.525 1.00 54.80 273 SER B N 1
ATOM 6684 C CA . SER B 1 273 ? 176.781 203.314 234.785 1.00 56.54 273 SER B CA 1
ATOM 6685 C C . SER B 1 273 ? 176.874 204.723 234.201 1.00 58.44 273 SER B C 1
ATOM 6686 O O . SER B 1 273 ? 175.898 205.475 234.192 1.00 59.98 273 SER B O 1
ATOM 6689 N N . GLY B 1 274 ? 178.055 205.084 233.708 1.00 54.75 274 GLY B N 1
ATOM 6690 C CA . GLY B 1 274 ? 178.240 206.377 233.083 1.00 53.66 274 GLY B CA 1
ATOM 6691 C C . GLY B 1 274 ? 178.305 207.549 234.034 1.00 55.36 274 GLY B C 1
ATOM 6692 O O . GLY B 1 274 ? 178.250 208.697 233.579 1.00 56.60 274 GLY B O 1
ATOM 6693 N N . LYS B 1 275 ? 178.416 207.301 235.337 1.00 53.93 275 LYS B N 1
ATOM 6694 C CA . LYS B 1 275 ? 178.488 208.354 236.338 1.00 52.90 275 LYS B CA 1
ATOM 6695 C C . LYS B 1 275 ? 179.567 207.993 237.348 1.00 49.99 275 LYS B C 1
ATOM 6696 O O . LYS B 1 275 ? 180.143 206.901 237.311 1.00 53.64 275 LYS B O 1
ATOM 6702 N N . LEU B 1 276 ? 179.839 208.919 238.262 1.00 43.00 276 LEU B N 1
ATOM 6703 C CA . LEU B 1 276 ? 180.792 208.702 239.341 1.00 44.77 276 LEU B CA 1
ATOM 6704 C C . LEU B 1 276 ? 180.026 208.490 240.641 1.00 46.79 276 LEU B C 1
ATOM 6705 O O . LEU B 1 276 ? 179.324 209.394 241.106 1.00 47.78 276 LEU B O 1
ATOM 6710 N N . LEU B 1 277 ? 180.157 207.294 241.221 1.00 47.59 277 LEU B N 1
ATOM 6711 C CA . LEU B 1 277 ? 179.512 207.023 242.501 1.00 45.44 277 LEU B CA 1
ATOM 6712 C C . LEU B 1 277 ? 180.149 207.835 243.621 1.00 46.04 277 LEU B C 1
ATOM 6713 O O . LEU B 1 277 ? 179.449 208.346 244.501 1.00 47.35 277 LEU B O 1
ATOM 6718 N N . ALA B 1 278 ? 181.474 207.960 243.606 1.00 46.64 278 ALA B N 1
ATOM 6719 C CA . ALA B 1 278 ? 182.183 208.734 244.610 1.00 47.87 278 ALA B CA 1
ATOM 6720 C C . ALA B 1 278 ? 183.482 209.248 244.010 1.00 47.46 278 ALA B C 1
ATOM 6721 O O . ALA B 1 278 ? 184.027 208.668 243.068 1.00 47.59 278 ALA B O 1
ATOM 6723 N N . GLU B 1 279 ? 183.969 210.354 244.569 1.00 41.26 279 GLU B N 1
ATOM 6724 C CA . GLU B 1 279 ? 185.237 210.944 244.142 1.00 42.62 279 GLU B CA 1
ATOM 6725 C C . GLU B 1 279 ? 185.839 211.628 245.365 1.00 47.21 279 GLU B C 1
ATOM 6726 O O . GLU B 1 279 ? 185.484 212.770 245.672 1.00 51.78 279 GLU B O 1
ATOM 6732 N N . GLU B 1 280 ? 186.739 210.933 246.053 1.00 46.56 280 GLU B N 1
ATOM 6733 C CA . GLU B 1 280 ? 187.263 211.453 247.308 1.00 46.45 280 GLU B CA 1
ATOM 6734 C C . GLU B 1 280 ? 188.499 210.640 247.675 1.00 46.58 280 GLU B C 1
ATOM 6735 O O . GLU B 1 280 ? 188.852 209.674 246.994 1.00 47.87 280 GLU B O 1
ATOM 6741 N N . SER B 1 281 ? 189.156 211.050 248.757 1.00 52.50 281 SER B N 1
ATOM 6742 C CA . SER B 1 281 ? 190.428 210.452 249.137 1.00 50.92 281 SER B CA 1
ATOM 6743 C C . SER B 1 281 ? 190.243 208.976 249.484 1.00 52.70 281 SER B C 1
ATOM 6744 O O . SER B 1 281 ? 189.212 208.596 250.048 1.00 57.46 281 SER B O 1
ATOM 6747 N N . PRO B 1 282 ? 191.220 208.119 249.166 1.00 55.22 282 PRO B N 1
ATOM 6748 C CA . PRO B 1 282 ? 191.037 206.681 249.436 1.00 56.22 282 PRO B CA 1
ATOM 6749 C C . PRO B 1 282 ? 191.032 206.339 250.914 1.00 57.61 282 PRO B C 1
ATOM 6750 O O . PRO B 1 282 ? 190.175 205.565 251.361 1.00 57.47 282 PRO B O 1
ATOM 6754 N N . HIS B 1 283 ? 191.978 206.880 251.685 1.00 65.26 283 HIS B N 1
ATOM 6755 C CA . HIS B 1 283 ? 192.050 206.562 253.108 1.00 63.96 283 HIS B CA 1
ATOM 6756 C C . HIS B 1 283 ? 190.795 207.024 253.834 1.00 64.40 283 HIS B C 1
ATOM 6757 O O . HIS B 1 283 ? 190.230 206.293 254.656 1.00 66.38 283 HIS B O 1
ATOM 6764 N N . VAL B 1 284 ? 190.330 208.235 253.530 1.00 64.30 284 VAL B N 1
ATOM 6765 C CA . VAL B 1 284 ? 189.117 208.733 254.167 1.00 60.55 284 VAL B CA 1
ATOM 6766 C C . VAL B 1 284 ? 187.910 207.918 253.715 1.00 61.69 284 VAL B C 1
ATOM 6767 O O . VAL B 1 284 ? 187.016 207.616 254.514 1.00 68.09 284 VAL B O 1
ATOM 6771 N N . LEU B 1 285 ? 187.877 207.532 252.436 1.00 64.25 285 LEU B N 1
ATOM 6772 C CA . LEU B 1 285 ? 186.787 206.698 251.936 1.00 63.01 285 LEU B CA 1
ATOM 6773 C C . LEU B 1 285 ? 186.715 205.377 252.689 1.00 64.27 285 LEU B C 1
ATOM 6774 O O . LEU B 1 285 ? 185.623 204.903 253.024 1.00 64.24 285 LEU B O 1
ATOM 6779 N N . LEU B 1 286 ? 187.869 204.764 252.956 1.00 69.45 286 LEU B N 1
ATOM 6780 C CA . LEU B 1 286 ? 187.886 203.558 253.778 1.00 71.02 286 LEU B CA 1
ATOM 6781 C C . LEU B 1 286 ? 187.485 203.858 255.216 1.00 71.48 286 LEU B C 1
ATOM 6782 O O . LEU B 1 286 ? 186.870 203.013 255.877 1.00 73.04 286 LEU B O 1
ATOM 6787 N N . SER B 1 287 ? 187.832 205.045 255.717 1.00 73.77 287 SER B N 1
ATOM 6788 C CA . SER B 1 287 ? 187.481 205.411 257.086 1.00 73.12 287 SER B CA 1
ATOM 6789 C C . SER B 1 287 ? 185.971 205.522 257.271 1.00 74.13 287 SER B C 1
ATOM 6790 O O . SER B 1 287 ? 185.440 205.105 258.307 1.00 76.46 287 SER B O 1
ATOM 6793 N N . MET B 1 288 ? 185.265 206.096 256.291 1.00 77.39 288 MET B N 1
ATOM 6794 C CA . MET B 1 288 ? 183.822 206.283 256.439 1.00 76.75 288 MET B CA 1
ATOM 6795 C C . MET B 1 288 ? 183.097 204.952 256.595 1.00 79.07 288 MET B C 1
ATOM 6796 O O . MET B 1 288 ? 182.228 204.809 257.463 1.00 82.07 288 MET B O 1
ATOM 6801 N N . TYR B 1 289 ? 183.438 203.968 255.768 1.00 78.01 289 TYR B N 1
ATOM 6802 C CA . TYR B 1 289 ? 182.758 202.681 255.775 1.00 79.68 289 TYR B CA 1
ATOM 6803 C C . TYR B 1 289 ? 183.489 201.623 256.591 1.00 79.01 289 TYR B C 1
ATOM 6804 O O . TYR B 1 289 ? 183.022 200.482 256.657 1.00 77.26 289 TYR B O 1
ATOM 6813 N N . GLY B 1 290 ? 184.615 201.969 257.206 1.00 84.68 290 GLY B N 1
ATOM 6814 C CA . GLY B 1 290 ? 185.338 201.026 258.048 1.00 85.10 290 GLY B CA 1
ATOM 6815 C C . GLY B 1 290 ? 185.801 199.777 257.330 1.00 85.78 290 GLY B C 1
ATOM 6816 O O . GLY B 1 290 ? 185.738 198.679 257.897 1.00 87.30 290 GLY B O 1
ATOM 6817 N N . CYS B 1 291 ? 186.267 199.918 256.094 1.00 86.46 291 CYS B N 1
ATOM 6818 C CA . CYS B 1 291 ? 186.713 198.788 255.296 1.00 86.06 291 CYS B CA 1
ATOM 6819 C C . CYS B 1 291 ? 188.234 198.709 255.283 1.00 87.26 291 CYS B C 1
ATOM 6820 O O . CYS B 1 291 ? 188.931 199.721 255.385 1.00 87.62 291 CYS B O 1
ATOM 6823 N N . GLN B 1 292 ? 188.742 197.485 255.159 1.00 88.94 292 GLN B N 1
ATOM 6824 C CA . GLN B 1 292 ? 190.173 197.234 255.059 1.00 90.01 292 GLN B CA 1
ATOM 6825 C C . GLN B 1 292 ? 190.661 197.139 253.620 1.00 89.54 292 GLN B C 1
ATOM 6826 O O . GLN B 1 292 ? 191.859 196.935 253.398 1.00 88.58 292 GLN B O 1
ATOM 6832 N N . SER B 1 293 ? 189.770 197.284 252.641 1.00 80.56 293 SER B N 1
ATOM 6833 C CA . SER B 1 293 ? 190.151 197.197 251.240 1.00 80.44 293 SER B CA 1
ATOM 6834 C C . SER B 1 293 ? 189.169 198.001 250.403 1.00 79.20 293 SER B C 1
ATOM 6835 O O . SER B 1 293 ? 187.990 198.120 250.745 1.00 79.52 293 SER B O 1
ATOM 6838 N N . LEU B 1 294 ? 189.672 198.551 249.297 1.00 74.47 294 LEU B N 1
ATOM 6839 C CA . LEU B 1 294 ? 188.843 199.335 248.391 1.00 74.96 294 LEU B CA 1
ATOM 6840 C C . LEU B 1 294 ? 187.920 198.475 247.539 1.00 74.77 294 LEU B C 1
ATOM 6841 O O . LEU B 1 294 ? 186.964 199.003 246.963 1.00 72.50 294 LEU B O 1
ATOM 6846 N N . GLU B 1 295 ? 188.190 197.170 247.441 1.00 79.14 295 GLU B N 1
ATOM 6847 C CA . GLU B 1 295 ? 187.366 196.301 246.607 1.00 77.57 295 GLU B CA 1
ATOM 6848 C C . GLU B 1 295 ? 185.931 196.236 247.112 1.00 76.11 295 GLU B C 1
ATOM 6849 O O . GLU B 1 295 ? 184.983 196.314 246.322 1.00 76.59 295 GLU B O 1
ATOM 6855 N N . GLU B 1 296 ? 185.749 196.093 248.424 1.00 76.71 296 GLU B N 1
ATOM 6856 C CA . GLU B 1 296 ? 184.416 195.979 248.998 1.00 78.63 296 GLU B CA 1
ATOM 6857 C C . GLU B 1 296 ? 183.698 197.315 249.119 1.00 79.08 296 GLU B C 1
ATOM 6858 O O . GLU B 1 296 ? 182.492 197.328 249.387 1.00 77.65 296 GLU B O 1
ATOM 6864 N N . VAL B 1 297 ? 184.405 198.434 248.952 1.00 73.37 297 VAL B N 1
ATOM 6865 C CA . VAL B 1 297 ? 183.728 199.723 248.867 1.00 70.16 297 VAL B CA 1
ATOM 6866 C C . VAL B 1 297 ? 182.959 199.832 247.557 1.00 71.40 297 VAL B C 1
ATOM 6867 O O . VAL B 1 297 ? 181.835 200.345 247.521 1.00 72.37 297 VAL B O 1
ATOM 6871 N N . PHE B 1 298 ? 183.547 199.340 246.462 1.00 66.61 298 PHE B N 1
ATOM 6872 C CA . PHE B 1 298 ? 182.878 199.362 245.165 1.00 63.43 298 PHE B CA 1
ATOM 6873 C C . PHE B 1 298 ? 181.598 198.537 245.171 1.00 66.40 298 PHE B C 1
ATOM 6874 O O . PHE B 1 298 ? 180.704 198.788 244.356 1.00 64.45 298 PHE B O 1
ATOM 6882 N N . LEU B 1 299 ? 181.479 197.572 246.083 1.00 70.31 299 LEU B N 1
ATOM 6883 C CA . LEU B 1 299 ? 180.286 196.732 246.179 1.00 71.17 299 LEU B CA 1
ATOM 6884 C C . LEU B 1 299 ? 179.153 197.567 246.769 1.00 72.90 299 LEU B C 1
ATOM 6885 O O . LEU B 1 299 ? 178.753 197.417 247.926 1.00 69.27 299 LEU B O 1
ATOM 6890 N N . LYS B 1 300 ? 178.631 198.473 245.947 1.00 79.35 300 LYS B N 1
ATOM 6891 C CA . LYS B 1 300 ? 177.532 199.358 246.323 1.00 75.97 300 LYS B CA 1
ATOM 6892 C C . LYS B 1 300 ? 176.266 198.839 245.651 1.00 77.20 300 LYS B C 1
ATOM 6893 O O . LYS B 1 300 ? 176.061 199.040 244.451 1.00 73.22 300 LYS B O 1
ATOM 6899 N N . LEU B 1 301 ? 175.420 198.165 246.432 1.00 78.57 301 LEU B N 1
ATOM 6900 C CA . LEU B 1 301 ? 174.130 197.717 245.929 1.00 76.95 301 LEU B CA 1
ATOM 6901 C C . LEU B 1 301 ? 173.135 198.860 245.779 1.00 78.38 301 LEU B C 1
ATOM 6902 O O . LEU B 1 301 ? 172.075 198.655 245.177 1.00 79.80 301 LEU B O 1
ATOM 6907 N N . SER B 1 302 ? 173.452 200.041 246.308 1.00 79.03 302 SER B N 1
ATOM 6908 C CA . SER B 1 302 ? 172.599 201.223 246.205 1.00 79.21 302 SER B CA 1
ATOM 6909 C C . SER B 1 302 ? 171.205 200.968 246.770 1.00 80.44 302 SER B C 1
ATOM 6910 O O . SER B 1 302 ? 170.932 201.265 247.934 1.00 81.34 302 SER B O 1
ATOM 6913 N N . SER B 1 390 ? 207.154 225.283 212.240 1.00 52.04 390 SER B N 1
ATOM 6914 C CA . SER B 1 390 ? 206.436 224.111 211.761 1.00 47.17 390 SER B CA 1
ATOM 6915 C C . SER B 1 390 ? 207.189 223.359 210.673 1.00 51.99 390 SER B C 1
ATOM 6916 O O . SER B 1 390 ? 206.809 222.229 210.350 1.00 47.80 390 SER B O 1
ATOM 6919 N N . TRP B 1 391 ? 208.234 223.957 210.096 1.00 52.18 391 TRP B N 1
ATOM 6920 C CA . TRP B 1 391 ? 209.008 223.263 209.073 1.00 43.98 391 TRP B CA 1
ATOM 6921 C C . TRP B 1 391 ? 209.806 222.110 209.663 1.00 49.43 391 TRP B C 1
ATOM 6922 O O . TRP B 1 391 ? 209.940 221.061 209.023 1.00 53.45 391 TRP B O 1
ATOM 6933 N N . GLY B 1 392 ? 210.337 222.278 210.876 1.00 40.28 392 GLY B N 1
ATOM 6934 C CA . GLY B 1 392 ? 211.047 221.193 211.531 1.00 35.59 392 GLY B CA 1
ATOM 6935 C C . GLY B 1 392 ? 210.161 220.024 211.900 1.00 36.37 392 GLY B C 1
ATOM 6936 O O . GLY B 1 392 ? 210.665 218.914 212.097 1.00 43.45 392 GLY B O 1
ATOM 6937 N N . LYS B 1 393 ? 208.854 220.250 212.004 1.00 31.13 393 LYS B N 1
ATOM 6938 C CA . LYS B 1 393 ? 207.896 219.180 212.234 1.00 32.35 393 LYS B CA 1
ATOM 6939 C C . LYS B 1 393 ? 207.500 218.469 210.947 1.00 31.04 393 LYS B C 1
ATOM 6940 O O . LYS B 1 393 ? 206.814 217.443 211.008 1.00 30.37 393 LYS B O 1
ATOM 6946 N N . ILE B 1 394 ? 207.922 218.982 209.793 1.00 34.31 394 ILE B N 1
ATOM 6947 C CA . ILE B 1 394 ? 207.603 218.385 208.501 1.00 33.58 394 ILE B CA 1
ATOM 6948 C C . ILE B 1 394 ? 208.771 217.512 208.060 1.00 34.02 394 ILE B C 1
ATOM 6949 O O . ILE B 1 394 ? 208.577 216.488 207.395 1.00 39.11 394 ILE B O 1
ATOM 6954 N N . LYS B 1 395 ? 209.993 217.894 208.446 1.00 29.49 395 LYS B N 1
ATOM 6955 C CA . LYS B 1 395 ? 211.144 217.035 208.182 1.00 28.55 395 LYS B CA 1
ATOM 6956 C C . LYS B 1 395 ? 211.001 215.694 208.886 1.00 29.82 395 LYS B C 1
ATOM 6957 O O . LYS B 1 395 ? 211.352 214.650 208.326 1.00 36.75 395 LYS B O 1
ATOM 6963 N N . ALA B 1 396 ? 210.505 215.705 210.125 1.00 23.61 396 ALA B N 1
ATOM 6964 C CA . ALA B 1 396 ? 210.338 214.460 210.867 1.00 20.39 396 ALA B CA 1
ATOM 6965 C C . ALA B 1 396 ? 209.314 213.551 210.202 1.00 22.45 396 ALA B C 1
ATOM 6966 O O . ALA B 1 396 ? 209.511 212.333 210.128 1.00 29.76 396 ALA B O 1
ATOM 6968 N N . LEU B 1 397 ? 208.209 214.121 209.717 1.00 16.54 397 LEU B N 1
ATOM 6969 C CA . LEU B 1 397 ? 207.209 213.315 209.025 1.00 13.48 397 LEU B CA 1
ATOM 6970 C C . LEU B 1 397 ? 207.708 212.844 207.666 1.00 16.46 397 LEU B C 1
ATOM 6971 O O . LEU B 1 397 ? 207.395 211.724 207.247 1.00 22.17 397 LEU B O 1
ATOM 6976 N N . LEU B 1 398 ? 208.469 213.683 206.959 1.00 20.24 398 LEU B N 1
ATOM 6977 C CA . LEU B 1 398 ? 209.005 213.284 205.661 1.00 14.69 398 LEU B CA 1
ATOM 6978 C C . LEU B 1 398 ? 210.048 212.185 205.807 1.00 16.87 398 LEU B C 1
ATOM 6979 O O . LEU B 1 398 ? 210.052 211.220 205.035 1.00 25.61 398 LEU B O 1
ATOM 6984 N N . GLN B 1 399 ? 210.944 212.316 206.787 1.00 23.87 399 GLN B N 1
ATOM 6985 C CA . GLN B 1 399 ? 211.972 211.302 206.999 1.00 16.80 399 GLN B CA 1
ATOM 6986 C C . GLN B 1 399 ? 211.358 209.964 207.392 1.00 22.68 399 GLN B C 1
ATOM 6987 O O . GLN B 1 399 ? 211.812 208.908 206.939 1.00 24.01 399 GLN B O 1
ATOM 6993 N N . LYS B 1 400 ? 210.330 209.991 208.242 1.00 20.96 400 LYS B N 1
ATOM 6994 C CA . LYS B 1 400 ? 209.687 208.754 208.673 1.00 12.98 400 LYS B CA 1
ATOM 6995 C C . LYS B 1 400 ? 209.036 208.027 207.503 1.00 16.11 400 LYS B C 1
ATOM 6996 O O . LYS B 1 400 ? 209.121 206.798 207.403 1.00 21.15 400 LYS B O 1
ATOM 7002 N N . ASN B 1 401 ? 208.382 208.769 206.607 1.00 19.99 401 ASN B N 1
ATOM 7003 C CA . ASN B 1 401 ? 207.674 208.144 205.493 1.00 12.13 401 ASN B CA 1
ATOM 7004 C C . ASN B 1 401 ? 208.632 207.438 204.542 1.00 15.59 401 ASN B C 1
ATOM 7005 O O . ASN B 1 401 ? 208.317 206.361 204.023 1.00 18.40 401 ASN B O 1
ATOM 7010 N N . PHE B 1 402 ? 209.799 208.033 204.288 1.00 19.77 402 PHE B N 1
ATOM 7011 C CA . PHE B 1 402 ? 210.762 207.412 203.385 1.00 15.98 402 PHE B CA 1
ATOM 7012 C C . PHE B 1 402 ? 211.404 206.176 204.000 1.00 24.19 402 PHE B C 1
ATOM 7013 O O . PHE B 1 402 ? 211.716 205.221 203.281 1.00 30.40 402 PHE B O 1
ATOM 7021 N N . LEU B 1 403 ? 211.612 206.172 205.319 1.00 23.66 403 LEU B N 1
ATOM 7022 C CA . LEU B 1 403 ? 212.239 205.023 205.963 1.00 15.89 403 LEU B CA 1
ATOM 7023 C C . LEU B 1 403 ? 211.283 203.843 206.072 1.00 20.42 403 LEU B C 1
ATOM 7024 O O . LEU B 1 403 ? 211.726 202.690 206.066 1.00 28.14 403 LEU B O 1
ATOM 7029 N N . ARG B 1 404 ? 209.980 204.105 206.183 1.00 21.59 404 ARG B N 1
ATOM 7030 C CA . ARG B 1 404 ? 209.016 203.015 206.276 1.00 18.06 404 ARG B CA 1
ATOM 7031 C C . ARG B 1 404 ? 208.939 202.219 204.981 1.00 26.01 404 ARG B C 1
ATOM 7032 O O . ARG B 1 404 ? 208.782 200.994 205.018 1.00 34.25 404 ARG B O 1
ATOM 7040 N N . MET B 1 405 ? 209.037 202.890 203.832 1.00 25.25 405 MET B N 1
ATOM 7041 C CA . MET B 1 405 ? 209.015 202.184 202.557 1.00 23.89 405 MET B CA 1
ATOM 7042 C C . MET B 1 405 ? 210.328 201.458 202.294 1.00 29.67 405 MET B C 1
ATOM 7043 O O . MET B 1 405 ? 210.328 200.355 201.737 1.00 34.66 405 MET B O 1
ATOM 7048 N N . TRP B 1 406 ? 211.453 202.058 202.689 1.00 27.01 406 TRP B N 1
ATOM 7049 C CA . TRP B 1 406 ? 212.753 201.450 202.429 1.00 25.83 406 TRP B CA 1
ATOM 7050 C C . TRP B 1 406 ? 212.944 200.156 203.209 1.00 25.06 406 TRP B C 1
ATOM 7051 O O . TRP B 1 406 ? 213.571 199.219 202.705 1.00 28.72 406 TRP B O 1
ATOM 7062 N N . ARG B 1 407 ? 212.419 200.084 204.427 1.00 25.66 407 ARG B N 1
ATOM 7063 C CA . ARG B 1 407 ? 212.592 198.918 205.279 1.00 24.46 407 ARG B CA 1
ATOM 7064 C C . ARG B 1 407 ? 211.536 197.847 205.044 1.00 26.58 407 ARG B C 1
ATOM 7065 O O . ARG B 1 407 ? 211.542 196.828 205.741 1.00 30.70 407 ARG B O 1
ATOM 7073 N N . ASN B 1 408 ? 210.634 198.053 204.090 1.00 22.97 408 ASN B N 1
ATOM 7074 C CA . ASN B 1 408 ? 209.651 197.051 203.685 1.00 24.10 408 ASN B CA 1
ATOM 7075 C C . ASN B 1 408 ? 209.991 196.629 202.259 1.00 24.77 408 ASN B C 1
ATOM 7076 O O . ASN B 1 408 ? 209.676 197.339 201.300 1.00 29.25 408 ASN B O 1
ATOM 7081 N N . VAL B 1 409 ? 210.639 195.470 202.124 1.00 23.45 409 VAL B N 1
ATOM 7082 C CA . VAL B 1 409 ? 211.077 195.006 200.811 1.00 28.35 409 VAL B CA 1
ATOM 7083 C C . VAL B 1 409 ? 209.881 194.635 199.943 1.00 27.00 409 VAL B C 1
ATOM 7084 O O . VAL B 1 409 ? 209.863 194.909 198.737 1.00 32.59 409 VAL B O 1
ATOM 7088 N N . GLY B 1 410 ? 208.862 194.012 200.538 1.00 22.45 410 GLY B N 1
ATOM 7089 C CA . GLY B 1 410 ? 207.685 193.642 199.768 1.00 20.70 410 GLY B CA 1
ATOM 7090 C C . GLY B 1 410 ? 206.948 194.843 199.207 1.00 20.54 410 GLY B C 1
ATOM 7091 O O . GLY B 1 410 ? 206.401 194.787 198.104 1.00 25.83 410 GLY B O 1
ATOM 7092 N N . VAL B 1 411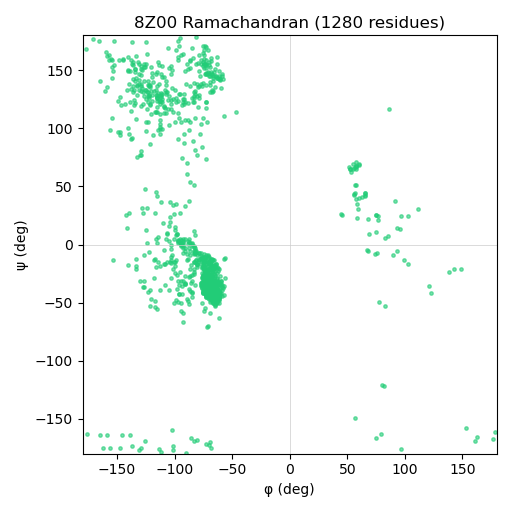 ? 206.914 195.941 199.963 1.00 23.39 411 VAL B N 1
ATOM 7093 C CA . VAL B 1 411 ? 206.301 197.169 199.466 1.00 22.48 411 VAL B CA 1
ATOM 7094 C C . VAL B 1 411 ? 207.116 197.742 198.314 1.00 24.97 411 VAL B C 1
ATOM 7095 O O . VAL B 1 411 ? 206.560 198.212 197.314 1.00 26.33 411 VAL B O 1
ATOM 7099 N N . MET B 1 412 ? 208.446 197.710 198.433 1.00 26.06 412 MET B N 1
ATOM 7100 C CA . MET B 1 412 ? 209.303 198.232 197.374 1.00 18.89 412 MET B CA 1
ATOM 7101 C C . MET B 1 412 ? 209.169 197.423 196.090 1.00 23.73 412 MET B C 1
ATOM 7102 O O . MET B 1 412 ? 209.327 197.970 194.994 1.00 29.58 412 MET B O 1
ATOM 7107 N N . LEU B 1 413 ? 208.890 196.124 196.203 1.00 23.27 413 LEU B N 1
ATOM 7108 C CA . LEU B 1 413 ? 208.733 195.284 195.022 1.00 19.82 413 LEU B CA 1
ATOM 7109 C C . LEU B 1 413 ? 207.389 195.495 194.337 1.00 21.43 413 LEU B C 1
ATOM 7110 O O . LEU B 1 413 ? 207.299 195.374 193.111 1.00 27.55 413 LEU B O 1
ATOM 7115 N N . PHE B 1 414 ? 206.341 195.804 195.099 1.00 20.08 414 PHE B N 1
ATOM 7116 C CA . PHE B 1 414 ? 205.006 195.909 194.523 1.00 18.30 414 PHE B CA 1
ATOM 7117 C C . PHE B 1 414 ? 204.795 197.207 193.752 1.00 23.24 414 PHE B C 1
ATOM 7118 O O . PHE B 1 414 ? 204.075 197.210 192.748 1.00 28.53 414 PHE B O 1
ATOM 7126 N N . ILE B 1 415 ? 205.395 198.314 194.195 1.00 20.26 415 ILE B N 1
ATOM 7127 C CA . ILE B 1 415 ? 205.148 199.611 193.575 1.00 20.26 415 ILE B CA 1
ATOM 7128 C C . ILE B 1 415 ? 206.286 200.062 192.673 1.00 24.24 415 ILE B C 1
ATOM 7129 O O . ILE B 1 415 ? 206.173 201.117 192.035 1.00 24.70 415 ILE B O 1
ATOM 7134 N N . PHE B 1 416 ? 207.372 199.309 192.598 1.00 20.53 416 PHE B N 1
ATOM 7135 C CA . PHE B 1 416 ? 208.485 199.706 191.740 1.00 19.76 416 PHE B CA 1
ATOM 7136 C C . PHE B 1 416 ? 208.920 198.614 190.775 1.00 25.53 416 PHE B C 1
ATOM 7137 O O . PHE B 1 416 ? 209.299 198.921 189.643 1.00 30.99 416 PHE B O 1
ATOM 7145 N N . ALA B 1 417 ? 208.881 197.349 191.190 1.00 27.00 417 ALA B N 1
ATOM 7146 C CA . ALA B 1 417 ? 209.289 196.254 190.320 1.00 20.96 417 ALA B CA 1
ATOM 7147 C C . ALA B 1 417 ? 208.127 195.659 189.540 1.00 21.76 417 ALA B C 1
ATOM 7148 O O . ALA B 1 417 ? 208.326 195.178 188.419 1.00 29.41 417 ALA B O 1
ATOM 7150 N N . LEU B 1 418 ? 206.925 195.670 190.111 1.00 21.63 418 LEU B N 1
ATOM 7151 C CA . LEU B 1 418 ? 205.747 195.209 189.378 1.00 24.22 418 LEU B CA 1
ATOM 7152 C C . LEU B 1 418 ? 205.461 196.036 188.129 1.00 27.14 418 LEU B C 1
ATOM 7153 O O . LEU B 1 418 ? 205.184 195.437 187.076 1.00 31.78 418 LEU B O 1
ATOM 7158 N N . PRO B 1 419 ? 205.482 197.378 188.160 1.00 24.14 419 PRO B N 1
ATOM 7159 C CA . PRO B 1 419 ? 205.253 198.124 186.907 1.00 22.46 419 PRO B CA 1
ATOM 7160 C C . PRO B 1 419 ? 206.277 197.828 185.826 1.00 20.75 419 PRO B C 1
ATOM 7161 O O . PRO B 1 419 ? 205.931 197.817 184.639 1.00 30.36 419 PRO B O 1
ATOM 7165 N N . VAL B 1 420 ? 207.536 197.599 186.203 1.00 24.02 420 VAL B N 1
ATOM 7166 C CA . VAL B 1 420 ? 208.571 197.326 185.212 1.00 24.60 420 VAL B CA 1
ATOM 7167 C C . VAL B 1 420 ? 208.312 195.994 184.521 1.00 29.15 420 VAL B C 1
ATOM 7168 O O . VAL B 1 420 ? 208.485 195.867 183.303 1.00 32.70 420 VAL B O 1
ATOM 7172 N N . MET B 1 421 ? 207.890 194.983 185.283 1.00 24.94 421 MET B N 1
ATOM 7173 C CA . MET B 1 421 ? 207.622 193.674 184.699 1.00 25.95 421 MET B CA 1
ATOM 7174 C C . MET B 1 421 ? 206.477 193.736 183.695 1.00 25.51 421 MET B C 1
ATOM 7175 O O . MET B 1 421 ? 206.531 193.093 182.641 1.00 30.25 421 MET B O 1
ATOM 7180 N N . GLN B 1 422 ? 205.425 194.498 184.009 1.00 26.36 422 GLN B N 1
ATOM 7181 C CA . GLN B 1 422 ? 204.309 194.636 183.076 1.00 26.75 422 GLN B CA 1
ATOM 7182 C C . GLN B 1 422 ? 204.748 195.302 181.780 1.00 26.22 422 GLN B C 1
ATOM 7183 O O . GLN B 1 422 ? 204.353 194.874 180.690 1.00 31.28 422 GLN B O 1
ATOM 7189 N N . VAL B 1 423 ? 205.560 196.356 181.877 1.00 22.03 423 VAL B N 1
ATOM 7190 C CA . VAL B 1 423 ? 206.018 197.058 180.682 1.00 20.69 423 VAL B CA 1
ATOM 7191 C C . VAL B 1 423 ? 206.903 196.154 179.832 1.00 21.70 423 VAL B C 1
ATOM 7192 O O . VAL B 1 423 ? 206.785 196.126 178.602 1.00 25.87 423 VAL B O 1
ATOM 7196 N N . ILE B 1 424 ? 207.803 195.403 180.470 1.00 18.58 424 ILE B N 1
ATOM 7197 C CA . ILE B 1 424 ? 208.685 194.503 179.731 1.00 19.93 424 ILE B CA 1
ATOM 7198 C C . ILE B 1 424 ? 207.874 193.423 179.027 1.00 23.64 424 ILE B C 1
ATOM 7199 O O . ILE B 1 424 ? 208.094 193.126 177.847 1.00 27.12 424 ILE B O 1
ATOM 7204 N N . LEU B 1 425 ? 206.918 192.823 179.739 1.00 20.07 425 LEU B N 1
ATOM 7205 C CA . LEU B 1 425 ? 206.136 191.735 179.162 1.00 19.88 425 LEU B CA 1
ATOM 7206 C C . LEU B 1 425 ? 205.149 192.234 178.114 1.00 18.86 425 LEU B C 1
ATOM 7207 O O . LEU B 1 425 ? 204.890 191.533 177.130 1.00 23.75 425 LEU B O 1
ATOM 7212 N N . PHE B 1 426 ? 204.580 193.426 178.310 1.00 19.43 426 PHE B N 1
ATOM 7213 C CA . PHE B 1 426 ? 203.627 193.961 177.341 1.00 13.98 426 PHE B CA 1
ATOM 7214 C C . PHE B 1 426 ? 204.301 194.270 176.010 1.00 18.72 426 PHE B C 1
ATOM 7215 O O . PHE B 1 426 ? 203.732 194.009 174.944 1.00 23.22 426 PHE B O 1
ATOM 7223 N N . CYS B 1 427 ? 205.510 194.830 176.048 1.00 25.55 427 CYS B N 1
ATOM 7224 C CA . CYS B 1 427 ? 206.214 195.194 174.825 1.00 21.60 427 CYS B CA 1
ATOM 7225 C C . CYS B 1 427 ? 206.784 193.991 174.088 1.00 29.04 427 CYS B C 1
ATOM 7226 O O . CYS B 1 427 ? 207.230 194.145 172.946 1.00 35.14 427 CYS B O 1
ATOM 7229 N N . LEU B 1 428 ? 206.787 192.809 174.704 1.00 28.33 428 LEU B N 1
ATOM 7230 C CA . LEU B 1 428 ? 207.336 191.614 174.081 1.00 19.44 428 LEU B CA 1
ATOM 7231 C C . LEU B 1 428 ? 206.276 190.659 173.553 1.00 23.45 428 LEU B C 1
ATOM 7232 O O . LEU B 1 428 ? 206.606 189.781 172.749 1.00 31.25 428 LEU B O 1
ATOM 7237 N N . ALA B 1 429 ? 205.025 190.803 173.973 1.00 20.89 429 ALA B N 1
ATOM 7238 C CA . ALA B 1 429 ? 203.988 189.840 173.624 1.00 17.35 429 ALA B CA 1
ATOM 7239 C C . ALA B 1 429 ? 202.809 190.443 172.882 1.00 21.04 429 ALA B C 1
ATOM 7240 O O . ALA B 1 429 ? 202.289 189.817 171.956 1.00 28.95 429 ALA B O 1
ATOM 7242 N N . ILE B 1 430 ? 202.370 191.642 173.254 1.00 18.20 430 ILE B N 1
ATOM 7243 C CA . ILE B 1 430 ? 201.133 192.224 172.744 1.00 21.51 430 ILE B CA 1
ATOM 7244 C C . ILE B 1 430 ? 201.449 193.139 171.570 1.00 20.17 430 ILE B C 1
ATOM 7245 O O . ILE B 1 430 ? 202.318 194.014 171.670 1.00 27.47 430 ILE B O 1
ATOM 7250 N N . GLY B 1 431 ? 200.743 192.938 170.458 1.00 14.93 431 GLY B N 1
ATOM 7251 C CA . GLY B 1 431 ? 200.801 193.826 169.319 1.00 9.98 431 GLY B CA 1
ATOM 7252 C C . GLY B 1 431 ? 201.702 193.383 168.186 1.00 17.58 431 GLY B C 1
ATOM 7253 O O . GLY B 1 431 ? 201.614 193.955 167.093 1.00 24.45 431 GLY B O 1
ATOM 7254 N N . ARG B 1 432 ? 202.561 192.394 168.404 1.00 24.86 432 ARG B N 1
ATOM 7255 C CA . ARG B 1 432 ? 203.480 191.969 167.363 1.00 23.50 432 ARG B CA 1
ATOM 7256 C C . ARG B 1 432 ? 202.763 191.117 166.318 1.00 28.03 432 ARG B C 1
ATOM 7257 O O . ARG B 1 432 ? 201.732 190.493 166.582 1.00 33.26 432 ARG B O 1
ATOM 7265 N N . ASP B 1 433 ? 203.325 191.106 165.114 1.00 31.13 433 ASP B N 1
ATOM 7266 C CA . ASP B 1 433 ? 202.737 190.367 164.001 1.00 29.43 433 ASP B CA 1
ATOM 7267 C C . ASP B 1 433 ? 203.082 188.885 164.108 1.00 29.69 433 ASP B C 1
ATOM 7268 O O . ASP B 1 433 ? 204.236 188.544 164.387 1.00 31.70 433 ASP B O 1
ATOM 7273 N N . PRO B 1 434 ? 202.119 187.986 163.901 1.00 26.87 434 PRO B N 1
ATOM 7274 C CA . PRO B 1 434 ? 202.437 186.552 163.900 1.00 24.62 434 PRO B CA 1
ATOM 7275 C C . PRO B 1 434 ? 203.421 186.204 162.793 1.00 25.29 434 PRO B C 1
ATOM 7276 O O . PRO B 1 434 ? 203.387 186.779 161.704 1.00 33.88 434 PRO B O 1
ATOM 7280 N N . THR B 1 435 ? 204.304 185.247 163.080 1.00 21.62 435 THR B N 1
ATOM 7281 C CA . THR B 1 435 ? 205.368 184.904 162.144 1.00 26.08 435 THR B CA 1
ATOM 7282 C C . THR B 1 435 ? 205.408 183.415 161.821 1.00 28.78 435 THR B C 1
ATOM 7283 O O . THR B 1 435 ? 205.801 183.028 160.716 1.00 33.75 435 THR B O 1
ATOM 7287 N N . GLY B 1 436 ? 205.017 182.571 162.769 1.00 28.53 436 GLY B N 1
ATOM 7288 C CA . GLY B 1 436 ? 205.090 181.139 162.556 1.00 27.10 436 GLY B CA 1
ATOM 7289 C C . GLY B 1 436 ? 203.843 180.544 161.936 1.00 30.56 436 GLY B C 1
ATOM 7290 O O . GLY B 1 436 ? 203.100 179.818 162.604 1.00 40.65 436 GLY B O 1
ATOM 7291 N N . LEU B 1 437 ? 203.600 180.841 160.663 1.00 22.28 437 LEU B N 1
ATOM 7292 C CA . LEU B 1 437 ? 202.409 180.385 159.959 1.00 17.07 437 LEU B CA 1
ATOM 7293 C C . LEU B 1 437 ? 202.808 179.450 158.826 1.00 20.85 437 LEU B C 1
ATOM 7294 O O . LEU B 1 437 ? 203.663 179.793 158.004 1.00 23.50 437 LEU B O 1
ATOM 7299 N N . LYS B 1 438 ? 202.180 178.279 158.781 1.00 20.85 438 LYS B N 1
ATOM 7300 C CA . LYS B 1 438 ? 202.482 177.248 157.799 1.00 12.36 438 LYS B CA 1
ATOM 7301 C C . LYS B 1 438 ? 201.363 177.157 156.772 1.00 18.34 438 LYS B C 1
ATOM 7302 O O . LYS B 1 438 ? 200.180 177.197 157.123 1.00 16.84 438 LYS B O 1
ATOM 7308 N N . LEU B 1 439 ? 201.741 177.029 155.503 1.00 12.23 439 LEU B N 1
ATOM 7309 C CA . LEU B 1 439 ? 200.796 176.906 154.404 1.00 7.60 439 LEU B CA 1
ATOM 7310 C C . LEU B 1 439 ? 201.062 175.621 153.634 1.00 15.45 439 LEU B C 1
ATOM 7311 O O . LEU B 1 439 ? 202.217 175.238 153.430 1.00 22.62 439 LEU B O 1
ATOM 7316 N N . ALA B 1 440 ? 199.989 174.957 153.215 1.00 15.09 440 ALA B N 1
ATOM 7317 C CA . ALA B 1 440 ? 200.085 173.753 152.400 1.00 7.40 440 ALA B CA 1
ATOM 7318 C C . ALA B 1 440 ? 200.042 174.146 150.929 1.00 13.01 440 ALA B C 1
ATOM 7319 O O . ALA B 1 440 ? 199.110 174.826 150.491 1.00 23.79 440 ALA B O 1
ATOM 7321 N N . ILE B 1 441 ? 201.046 173.723 150.168 1.00 4.91 441 ILE B N 1
ATOM 7322 C CA . ILE B 1 441 ? 201.200 174.122 148.775 1.00 8.07 441 ILE B CA 1
ATOM 7323 C C . ILE B 1 441 ? 201.156 172.876 147.904 1.00 8.22 441 ILE B C 1
ATOM 7324 O O . ILE B 1 441 ? 201.874 171.905 148.164 1.00 11.45 441 ILE B O 1
ATOM 7329 N N . VAL B 1 442 ? 200.308 172.905 146.878 1.00 17.70 442 VAL B N 1
ATOM 7330 C CA . VAL B 1 442 ? 200.193 171.827 145.903 1.00 19.59 442 VAL B CA 1
ATOM 7331 C C . VAL B 1 442 ? 200.552 172.420 144.548 1.00 13.55 442 VAL B C 1
ATOM 7332 O O . VAL B 1 442 ? 199.699 172.998 143.867 1.00 21.18 442 VAL B O 1
ATOM 7336 N N . ASN B 1 443 ? 201.814 172.286 144.153 1.00 12.23 443 ASN B N 1
ATOM 7337 C CA . ASN B 1 443 ? 202.295 172.759 142.858 1.00 12.94 443 ASN B CA 1
ATOM 7338 C C . ASN B 1 443 ? 202.355 171.560 141.920 1.00 21.59 443 ASN B C 1
ATOM 7339 O O . ASN B 1 443 ? 203.252 170.720 142.026 1.00 26.13 443 ASN B O 1
ATOM 7344 N N . HIS B 1 444 ? 201.400 171.481 140.997 1.00 23.12 444 HIS B N 1
ATOM 7345 C CA . HIS B 1 444 ? 201.314 170.365 140.066 1.00 22.95 444 HIS B CA 1
ATOM 7346 C C . HIS B 1 444 ? 202.124 170.593 138.798 1.00 21.40 444 HIS B C 1
ATOM 7347 O O . HIS B 1 444 ? 202.090 169.751 137.897 1.00 26.25 444 HIS B O 1
ATOM 7354 N N . GLU B 1 445 ? 202.842 171.709 138.706 1.00 16.55 445 GLU B N 1
ATOM 7355 C CA . GLU B 1 445 ? 203.778 171.937 137.616 1.00 22.11 445 GLU B CA 1
ATOM 7356 C C . GLU B 1 445 ? 205.132 171.286 137.856 1.00 29.26 445 GLU B C 1
ATOM 7357 O O . GLU B 1 445 ? 205.972 171.290 136.951 1.00 28.71 445 GLU B O 1
ATOM 7363 N N . LYS B 1 446 ? 205.362 170.734 139.046 1.00 32.12 446 LYS B N 1
ATOM 7364 C CA . LYS B 1 446 ? 206.648 170.162 139.411 1.00 27.43 446 LYS B CA 1
ATOM 7365 C C . LYS B 1 446 ? 206.428 168.833 140.119 1.00 28.72 446 LYS B C 1
ATOM 7366 O O . LYS B 1 446 ? 205.361 168.572 140.678 1.00 32.93 446 LYS B O 1
ATOM 7372 N N . ASN B 1 447 ? 207.458 167.991 140.084 1.00 31.05 447 ASN B N 1
ATOM 7373 C CA . ASN B 1 447 ? 207.393 166.688 140.729 1.00 30.46 447 ASN B CA 1
ATOM 7374 C C . ASN B 1 447 ? 207.410 166.829 142.247 1.00 31.23 447 ASN B C 1
ATOM 7375 O O . ASN B 1 447 ? 208.034 167.735 142.804 1.00 31.87 447 ASN B O 1
ATOM 7380 N N . TYR B 1 448 ? 206.722 165.910 142.918 1.00 29.13 448 TYR B N 1
ATOM 7381 C CA . TYR B 1 448 ? 206.646 165.885 144.372 1.00 29.49 448 TYR B CA 1
ATOM 7382 C C . TYR B 1 448 ? 207.686 164.919 144.923 1.00 30.64 448 TYR B C 1
ATOM 7383 O O . TYR B 1 448 ? 207.766 163.768 144.481 1.00 33.87 448 TYR B O 1
ATOM 7392 N N . THR B 1 449 ? 208.476 165.386 145.885 1.00 29.80 449 THR B N 1
ATOM 7393 C CA . THR B 1 449 ? 209.521 164.570 146.491 1.00 28.34 449 THR B CA 1
ATOM 7394 C C . THR B 1 449 ? 209.391 164.429 147.999 1.00 25.80 449 THR B C 1
ATOM 7395 O O . THR B 1 449 ? 209.606 163.337 148.528 1.00 30.76 449 THR B O 1
ATOM 7399 N N . ASN B 1 450 ? 209.037 165.496 148.708 1.00 22.58 450 ASN B N 1
ATOM 7400 C CA . ASN B 1 450 ? 209.001 165.466 150.163 1.00 22.99 450 ASN B CA 1
ATOM 7401 C C . ASN B 1 450 ? 208.103 166.595 150.648 1.00 24.95 450 ASN B C 1
ATOM 7402 O O . ASN B 1 450 ? 207.760 167.509 149.896 1.00 33.07 450 ASN B O 1
ATOM 7407 N N . GLN B 1 451 ? 207.724 166.518 151.925 1.00 17.72 451 GLN B N 1
ATOM 7408 C CA . GLN B 1 451 ? 206.896 167.556 152.526 1.00 20.30 451 GLN B CA 1
ATOM 7409 C C . GLN B 1 451 ? 207.669 168.835 152.811 1.00 26.99 451 GLN B C 1
ATOM 7410 O O . GLN B 1 451 ? 207.054 169.840 153.183 1.00 27.78 451 GLN B O 1
ATOM 7416 N N . SER B 1 452 ? 208.992 168.827 152.654 1.00 31.97 452 SER B N 1
ATOM 7417 C CA . SER B 1 452 ? 209.804 170.008 152.913 1.00 27.49 452 SER B CA 1
ATOM 7418 C C . SER B 1 452 ? 210.658 170.414 151.719 1.00 25.48 452 SER B C 1
ATOM 7419 O O . SER B 1 452 ? 211.411 171.388 151.818 1.00 31.42 452 SER B O 1
ATOM 7422 N N . TYR B 1 453 ? 210.565 169.703 150.597 1.00 25.38 453 TYR B N 1
ATOM 7423 C CA . TYR B 1 453 ? 211.342 170.033 149.412 1.00 29.61 453 TYR B CA 1
ATOM 7424 C C . TYR B 1 453 ? 210.459 169.936 148.178 1.00 36.88 4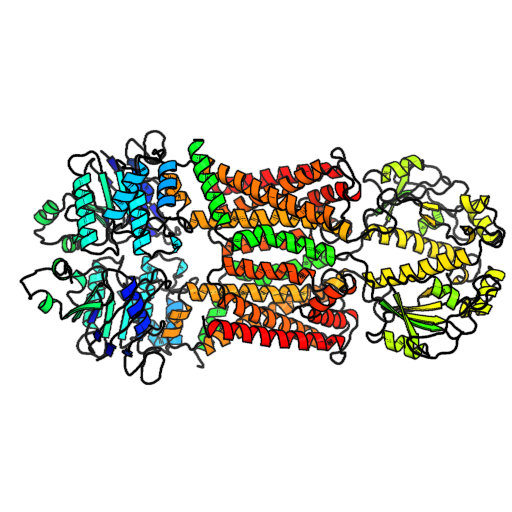53 TYR B C 1
ATOM 7425 O O . TYR B 1 453 ? 209.597 169.058 148.088 1.00 39.42 453 TYR B O 1
ATOM 7434 N N . GLN B 1 454 ? 210.675 170.849 147.230 1.00 30.35 454 GLN B N 1
ATOM 7435 C CA . GLN B 1 454 ? 209.915 170.880 145.987 1.00 28.36 454 GLN B CA 1
ATOM 7436 C C . GLN B 1 454 ? 210.773 171.044 144.739 1.00 36.97 454 GLN B C 1
ATOM 7437 O O . GLN B 1 454 ? 210.301 170.704 143.647 1.00 42.79 454 GLN B O 1
ATOM 7443 N N . GLU B 1 455 ? 212.019 171.507 144.860 1.00 47.99 455 GLU B N 1
ATOM 7444 C CA . GLU B 1 455 ? 212.884 171.794 143.715 1.00 52.11 455 GLU B CA 1
ATOM 7445 C C . GLU B 1 455 ? 212.212 172.856 142.842 1.00 50.50 455 GLU B C 1
ATOM 7446 O O . GLU B 1 455 ? 211.641 172.578 141.792 1.00 48.28 455 GLU B O 1
ATOM 7452 N N . CYS B 1 456 ? 212.156 174.069 143.389 1.00 60.39 456 CYS B N 1
ATOM 7453 C CA . CYS B 1 456 ? 211.556 175.215 142.707 1.00 60.73 456 CYS B CA 1
ATOM 7454 C C . CYS B 1 456 ? 212.648 175.937 141.928 1.00 65.09 456 CYS B C 1
ATOM 7455 O O . CYS B 1 456 ? 213.270 176.882 142.416 1.00 63.93 456 CYS B O 1
ATOM 7458 N N . SER B 1 457 ? 212.880 175.491 140.696 1.00 66.45 457 SER B N 1
ATOM 7459 C CA . SER B 1 457 ? 213.921 176.040 139.836 1.00 65.22 457 SER B CA 1
ATOM 7460 C C . SER B 1 457 ? 213.278 176.636 138.592 1.00 66.15 457 SER B C 1
ATOM 7461 O O . SER B 1 457 ? 212.433 175.995 137.958 1.00 65.79 457 SER B O 1
ATOM 7464 N N . PHE B 1 458 ? 213.677 177.859 138.251 1.00 69.04 458 PHE B N 1
ATOM 7465 C CA . PHE B 1 458 ? 213.187 178.539 137.061 1.00 69.59 458 PHE B CA 1
ATOM 7466 C C . PHE B 1 458 ? 214.221 179.569 136.632 1.00 68.23 458 PHE B C 1
ATOM 7467 O O . PHE B 1 458 ? 215.066 179.993 137.425 1.00 67.42 458 PHE B O 1
ATOM 7475 N N . ASP B 1 459 ? 214.145 179.972 135.366 1.00 74.46 459 ASP B N 1
ATOM 7476 C CA . ASP B 1 459 ? 215.060 180.978 134.844 1.00 75.18 459 ASP B CA 1
ATOM 7477 C C . ASP B 1 459 ? 214.543 182.374 135.174 1.00 74.44 459 ASP B C 1
ATOM 7478 O O . ASP B 1 459 ? 213.420 182.736 134.810 1.00 72.58 459 ASP B O 1
ATOM 7483 N N . TYR B 1 460 ? 215.369 183.154 135.869 1.00 77.05 460 TYR B N 1
ATOM 7484 C CA . TYR B 1 460 ? 214.967 184.466 136.356 1.00 76.33 460 TYR B CA 1
ATOM 7485 C C . TYR B 1 460 ? 214.902 185.520 135.260 1.00 73.45 460 TYR B C 1
ATOM 7486 O O . TYR B 1 460 ? 214.318 186.585 135.485 1.00 71.83 460 TYR B O 1
ATOM 7495 N N . GLY B 1 461 ? 215.485 185.260 134.094 1.00 73.68 461 GLY B N 1
ATOM 7496 C CA . GLY B 1 461 ? 215.536 186.264 133.051 1.00 73.58 461 GLY B CA 1
ATOM 7497 C C . GLY B 1 461 ? 214.213 186.559 132.376 1.00 73.58 461 GLY B C 1
ATOM 7498 O O . GLY B 1 461 ? 213.641 187.636 132.564 1.00 70.37 461 GLY B O 1
ATOM 7499 N N . CYS B 1 462 ? 213.711 185.607 131.596 1.00 79.83 462 CYS B N 1
ATOM 7500 C CA . CYS B 1 462 ? 212.522 185.819 130.779 1.00 78.15 462 CYS B CA 1
ATOM 7501 C C . CYS B 1 462 ? 212.004 184.462 130.315 1.00 76.75 462 CYS B C 1
ATOM 7502 O O . CYS B 1 462 ? 212.357 183.418 130.874 1.00 76.18 462 CYS B O 1
ATOM 7505 N N . LYS B 1 463 ? 211.141 184.487 129.299 1.00 70.31 463 LYS B N 1
ATOM 7506 C CA . LYS B 1 463 ? 210.506 183.369 128.610 1.00 70.88 463 LYS B CA 1
ATOM 7507 C C . LYS B 1 463 ? 209.380 182.742 129.429 1.00 70.61 463 LYS B C 1
ATOM 7508 O O . LYS B 1 463 ? 208.669 181.885 128.901 1.00 70.40 463 LYS B O 1
ATOM 7514 N N . PHE B 1 464 ? 209.179 183.144 130.683 1.00 58.47 464 PHE B N 1
ATOM 7515 C CA . PHE B 1 464 ? 208.053 182.698 131.504 1.00 55.59 464 PHE B CA 1
ATOM 7516 C C . PHE B 1 464 ? 207.961 181.170 131.535 1.00 57.45 464 PHE B C 1
ATOM 7517 O O . PHE B 1 464 ? 207.015 180.557 131.041 1.00 57.96 464 PHE B O 1
ATOM 7525 N N . SER B 1 465 ? 208.992 180.568 132.131 1.00 51.86 465 SER B N 1
ATOM 7526 C CA . SER B 1 465 ? 209.090 179.113 132.147 1.00 50.18 465 SER B CA 1
ATOM 7527 C C . SER B 1 465 ? 208.019 178.492 133.036 1.00 49.45 465 SER B C 1
ATOM 7528 O O . SER B 1 465 ? 207.200 177.691 132.573 1.00 50.94 465 SER B O 1
ATOM 7531 N N . TYR B 1 466 ? 208.007 178.850 134.318 1.00 38.08 466 TYR B N 1
ATOM 7532 C CA . TYR B 1 466 ? 207.130 178.191 135.278 1.00 38.49 466 TYR B CA 1
ATOM 7533 C C . TYR B 1 466 ? 206.097 179.124 135.886 1.00 36.94 466 TYR B C 1
ATOM 7534 O O . TYR B 1 466 ? 204.917 178.761 135.959 1.00 41.06 466 TYR B O 1
ATOM 7543 N N . LEU B 1 467 ? 206.509 180.300 136.362 1.00 28.53 467 LEU B N 1
ATOM 7544 C CA . LEU B 1 467 ? 205.594 181.350 136.806 1.00 32.15 467 LEU B CA 1
ATOM 7545 C C . LEU B 1 467 ? 204.824 180.962 138.063 1.00 28.15 467 LEU B C 1
ATOM 7546 O O . LEU B 1 467 ? 204.072 181.775 138.607 1.00 37.27 467 LEU B O 1
ATOM 7551 N N . SER B 1 468 ? 204.999 179.730 138.533 1.00 24.78 468 SER B N 1
ATOM 7552 C CA . SER B 1 468 ? 204.405 179.272 139.783 1.00 17.77 468 SER B CA 1
ATOM 7553 C C . SER B 1 468 ? 205.417 179.176 140.909 1.00 20.40 468 SER B C 1
ATOM 7554 O O . SER B 1 468 ? 205.096 179.507 142.050 1.00 16.63 468 SER B O 1
ATOM 7557 N N . CYS B 1 469 ? 206.632 178.716 140.610 1.00 34.05 469 CYS B N 1
ATOM 7558 C CA . CYS B 1 469 ? 207.743 178.878 141.536 1.00 25.18 469 CYS B CA 1
ATOM 7559 C C . CYS B 1 469 ? 208.252 180.311 141.537 1.00 28.01 469 CYS B C 1
ATOM 7560 O O . CYS B 1 469 ? 208.806 180.770 142.542 1.00 32.27 469 CYS B O 1
ATOM 7563 N N . ARG B 1 470 ? 208.076 181.023 140.422 1.00 25.43 470 ARG B N 1
ATOM 7564 C CA . ARG B 1 470 ? 208.407 182.443 140.376 1.00 18.88 470 ARG B CA 1
ATOM 7565 C C . ARG B 1 470 ? 207.516 183.247 141.312 1.00 22.48 470 ARG B C 1
ATOM 7566 O O . ARG B 1 470 ? 207.989 184.166 141.990 1.00 27.97 470 ARG B O 1
ATOM 7574 N N . TYR B 1 471 ? 206.221 182.925 141.352 1.00 26.78 471 TYR B N 1
ATOM 7575 C CA . TYR B 1 471 ? 205.314 183.620 142.259 1.00 17.15 471 TYR B CA 1
ATOM 7576 C C . TYR B 1 471 ? 205.664 183.339 143.714 1.00 18.80 471 TYR B C 1
ATOM 7577 O O . TYR B 1 471 ? 205.619 184.244 144.555 1.00 23.06 471 TYR B O 1
ATOM 7586 N N . LEU B 1 472 ? 206.006 182.089 144.033 1.00 17.87 472 LEU B N 1
ATOM 7587 C CA . LEU B 1 472 ? 206.345 181.730 145.404 1.00 16.57 472 LEU B CA 1
ATOM 7588 C C . LEU B 1 472 ? 207.661 182.348 145.854 1.00 22.75 472 LEU B C 1
ATOM 7589 O O . LEU B 1 472 ? 207.924 182.408 147.059 1.00 26.82 472 LEU B O 1
ATOM 7594 N N . ASN B 1 473 ? 208.492 182.805 144.916 1.00 30.06 473 ASN B N 1
ATOM 7595 C CA . ASN B 1 473 ? 209.726 183.489 145.277 1.00 25.41 473 ASN B CA 1
ATOM 7596 C C . ASN B 1 473 ? 209.469 184.868 145.868 1.00 26.66 473 ASN B C 1
ATOM 7597 O O . ASN B 1 473 ? 210.337 185.401 146.567 1.00 32.70 473 ASN B O 1
ATOM 7602 N N . ASN B 1 474 ? 208.306 185.455 145.603 1.00 28.52 474 ASN B N 1
ATOM 7603 C CA . ASN B 1 474 ? 207.956 186.768 146.123 1.00 26.23 474 ASN B CA 1
ATOM 7604 C C . ASN B 1 474 ? 207.198 186.700 147.442 1.00 27.90 474 ASN B C 1
ATOM 7605 O O . ASN B 1 474 ? 206.887 187.749 148.014 1.00 33.36 474 ASN B O 1
ATOM 7610 N N . LEU B 1 475 ? 206.892 185.503 147.932 1.00 24.12 475 LEU B N 1
ATOM 7611 C CA . LEU B 1 475 ? 206.224 185.367 149.218 1.00 30.07 475 LEU B CA 1
ATOM 7612 C C . LEU B 1 475 ? 207.162 185.774 150.348 1.00 25.13 475 LEU B C 1
ATOM 7613 O O . LEU B 1 475 ? 208.354 185.459 150.332 1.00 30.09 475 LEU B O 1
ATOM 7618 N N . ARG B 1 476 ? 206.614 186.476 151.336 1.00 32.12 476 ARG B N 1
ATOM 7619 C CA . ARG B 1 476 ? 207.421 186.977 152.442 1.00 39.35 476 ARG B CA 1
ATOM 7620 C C . ARG B 1 476 ? 207.825 185.826 153.354 1.00 42.01 476 ARG B C 1
ATOM 7621 O O . ARG B 1 476 ? 206.967 185.111 153.882 1.00 46.48 476 ARG B O 1
ATOM 7629 N N . ASN B 1 477 ? 209.135 185.651 153.544 1.00 38.54 477 ASN B N 1
ATOM 7630 C CA . ASN B 1 477 ? 209.641 184.522 154.316 1.00 37.25 477 ASN B CA 1
ATOM 7631 C C . ASN B 1 477 ? 209.438 184.693 155.814 1.00 39.82 477 ASN B C 1
ATOM 7632 O O . ASN B 1 477 ? 209.395 183.692 156.537 1.00 37.59 477 ASN B O 1
ATOM 7637 N N . SER B 1 478 ? 209.323 185.932 156.297 1.00 40.14 478 SER B N 1
ATOM 7638 C CA . SER B 1 478 ? 209.269 186.164 157.737 1.00 42.83 478 SER B CA 1
ATOM 7639 C C . SER B 1 478 ? 208.018 185.556 158.360 1.00 38.24 478 SER B C 1
ATOM 7640 O O . SER B 1 478 ? 208.080 184.969 159.446 1.00 37.54 478 SER B O 1
ATOM 7643 N N . THR B 1 479 ? 206.873 185.679 157.687 1.00 31.89 479 THR B N 1
ATOM 7644 C CA . THR B 1 479 ? 205.597 185.312 158.285 1.00 30.09 479 THR B CA 1
ATOM 7645 C C . THR B 1 479 ? 205.036 183.983 157.797 1.00 28.30 479 THR B C 1
ATOM 7646 O O . THR B 1 479 ? 204.120 183.454 158.434 1.00 31.30 479 THR B O 1
ATOM 7650 N N . ILE B 1 480 ? 205.545 183.430 156.700 1.00 24.30 480 ILE B N 1
ATOM 7651 C CA . ILE B 1 480 ? 204.957 182.247 156.081 1.00 26.16 480 ILE B CA 1
ATOM 7652 C C . ILE B 1 480 ? 206.027 181.178 155.914 1.00 25.79 480 ILE B C 1
ATOM 7653 O O . ILE B 1 480 ? 207.097 181.445 155.357 1.00 28.83 480 ILE B O 1
ATOM 7658 N N . LEU B 1 481 ? 205.735 179.972 156.395 1.00 18.25 481 LEU B N 1
ATOM 7659 C CA . LEU B 1 481 ? 206.538 178.788 156.129 1.00 16.60 481 LEU B CA 1
ATOM 7660 C C . LEU B 1 481 ? 205.840 177.926 155.084 1.00 22.40 481 LEU B C 1
ATOM 7661 O O . LEU B 1 481 ? 204.610 177.866 155.027 1.00 33.04 481 LEU B O 1
ATOM 7666 N N . LYS B 1 482 ? 206.634 177.254 154.258 1.00 19.48 482 LYS B N 1
ATOM 7667 C CA . LYS B 1 482 ? 206.123 176.524 153.106 1.00 18.08 482 LYS B CA 1
ATOM 7668 C C . LYS B 1 482 ? 206.267 175.023 153.317 1.00 22.62 482 LYS B C 1
ATOM 7669 O O . LYS B 1 482 ? 207.369 174.530 153.579 1.00 28.31 482 LYS B O 1
ATOM 7675 N N . GLU B 1 483 ? 205.152 174.306 153.195 1.00 22.37 483 GLU B N 1
ATOM 7676 C CA . GLU B 1 483 ? 205.125 172.851 153.208 1.00 17.03 483 GLU B CA 1
ATOM 7677 C C . GLU B 1 483 ? 204.418 172.371 151.951 1.00 19.16 483 GLU B C 1
ATOM 7678 O O . GLU B 1 483 ? 203.572 173.074 151.394 1.00 23.65 483 GLU B O 1
ATOM 7684 N N . TYR B 1 484 ? 204.767 171.169 151.503 1.00 12.23 484 TYR B N 1
ATOM 7685 C CA . TYR B 1 484 ? 204.329 170.667 150.210 1.00 12.24 484 TYR B CA 1
ATOM 7686 C C . TYR B 1 484 ? 203.570 169.357 150.365 1.00 14.58 484 TYR B C 1
ATOM 7687 O O . TYR B 1 484 ? 203.977 168.476 151.127 1.00 20.61 484 TYR B O 1
ATOM 7696 N N . TYR B 1 485 ? 202.471 169.239 149.631 1.00 18.24 485 TYR B N 1
ATOM 7697 C CA . TYR B 1 485 ? 201.570 168.099 149.661 1.00 15.00 485 TYR B CA 1
ATOM 7698 C C . TYR B 1 485 ? 201.325 167.612 148.242 1.00 19.88 485 TYR B C 1
ATOM 7699 O O . TYR B 1 485 ? 201.439 168.385 147.285 1.00 26.34 485 TYR B O 1
ATOM 7708 N N . PRO B 1 486 ? 200.994 166.326 148.068 1.00 22.21 486 PRO B N 1
ATOM 7709 C CA . PRO B 1 486 ? 200.850 165.786 146.709 1.00 21.91 486 PRO B CA 1
ATOM 7710 C C . PRO B 1 486 ? 199.476 166.015 146.096 1.00 24.57 486 PRO B C 1
ATOM 7711 O O . PRO B 1 486 ? 199.343 166.075 144.871 1.00 24.72 486 PRO B O 1
ATOM 7715 N N . ASP B 1 487 ? 198.449 166.141 146.929 1.00 27.21 487 ASP B N 1
ATOM 7716 C CA . ASP B 1 487 ? 197.084 166.258 146.447 1.00 23.13 487 ASP B CA 1
ATOM 7717 C C . ASP B 1 487 ? 196.389 167.431 147.116 1.00 27.57 487 ASP B C 1
ATOM 7718 O O . ASP B 1 487 ? 196.663 167.741 148.279 1.00 31.88 487 ASP B O 1
ATOM 7723 N N . PRO B 1 488 ? 195.487 168.108 146.401 1.00 21.57 488 PRO B N 1
ATOM 7724 C CA . PRO B 1 488 ? 194.675 169.147 147.053 1.00 19.17 488 PRO B CA 1
ATOM 7725 C C . PRO B 1 488 ? 193.818 168.611 148.183 1.00 26.83 488 PRO B C 1
ATOM 7726 O O . PRO B 1 488 ? 193.573 169.332 149.158 1.00 30.51 488 PRO B O 1
ATOM 7730 N N . GLU B 1 489 ? 193.349 167.367 148.078 1.00 26.45 489 GLU B N 1
ATOM 7731 C CA . GLU B 1 489 ? 192.560 166.774 149.153 1.00 20.10 489 GLU B CA 1
ATOM 7732 C C . GLU B 1 489 ? 193.389 166.594 150.418 1.00 26.22 489 GLU B C 1
ATOM 7733 O O . GLU B 1 489 ? 192.902 166.844 151.526 1.00 27.28 489 GLU B O 1
ATOM 7739 N N . SER B 1 490 ? 194.642 166.157 150.275 1.00 23.46 490 SER B N 1
ATOM 7740 C CA . SER B 1 490 ? 195.492 165.955 151.444 1.00 16.65 490 SER B CA 1
ATOM 7741 C C . SER B 1 490 ? 195.940 167.282 152.042 1.00 23.86 490 SER B C 1
ATOM 7742 O O . SER B 1 490 ? 196.132 167.387 153.258 1.00 27.04 490 SER B O 1
ATOM 7745 N N . ALA B 1 491 ? 196.128 168.302 151.202 1.00 20.12 491 ALA B N 1
ATOM 7746 C CA . ALA B 1 491 ? 196.476 169.625 151.710 1.00 11.50 491 ALA B CA 1
ATOM 7747 C C . ALA B 1 491 ? 195.330 170.229 152.511 1.00 12.20 491 ALA B C 1
ATOM 7748 O O . ALA B 1 491 ? 195.556 170.852 153.554 1.00 20.30 491 ALA B O 1
ATOM 7750 N N . VAL B 1 492 ? 194.095 170.065 152.035 1.00 15.83 492 VAL B N 1
ATOM 7751 C CA . VAL B 1 492 ? 192.940 170.577 152.766 1.00 16.25 492 VAL B CA 1
ATOM 7752 C C . VAL B 1 492 ? 192.752 169.813 154.071 1.00 18.92 492 VAL B C 1
ATOM 7753 O O . VAL B 1 492 ? 192.352 170.386 155.091 1.00 24.90 492 VAL B O 1
ATOM 7757 N N . ASP B 1 493 ? 193.042 168.509 154.062 1.00 20.86 493 ASP B N 1
ATOM 7758 C CA . ASP B 1 493 ? 192.960 167.721 155.288 1.00 17.86 493 ASP B CA 1
ATOM 7759 C C . ASP B 1 493 ? 193.924 168.233 156.349 1.00 18.88 493 ASP B C 1
ATOM 7760 O O . ASP B 1 493 ? 193.620 168.168 157.544 1.00 26.02 493 ASP B O 1
ATOM 7765 N N . ALA B 1 494 ? 195.092 168.730 155.935 1.00 14.48 494 ALA B N 1
ATOM 7766 C CA . ALA B 1 494 ? 196.027 169.318 156.887 1.00 13.72 494 ALA B CA 1
ATOM 7767 C C . ALA B 1 494 ? 195.434 170.554 157.550 1.00 12.74 494 ALA B C 1
ATOM 7768 O O . ALA B 1 494 ? 195.606 170.763 158.756 1.00 16.15 494 ALA B O 1
ATOM 7770 N N . VAL B 1 495 ? 194.738 171.389 156.776 1.00 15.47 495 VAL B N 1
ATOM 7771 C CA . VAL B 1 495 ? 194.113 172.581 157.341 1.00 13.69 495 VAL B CA 1
ATOM 7772 C C . VAL B 1 495 ? 192.996 172.204 158.303 1.00 17.61 495 VAL B C 1
ATOM 7773 O O . VAL B 1 495 ? 192.777 172.891 159.307 1.00 20.03 495 VAL B O 1
ATOM 7777 N N . LYS B 1 496 ? 192.264 171.124 158.016 1.00 21.93 496 LYS B N 1
ATOM 7778 C CA . LYS B 1 496 ? 191.233 170.655 158.935 1.00 17.21 496 LYS B CA 1
ATOM 7779 C C . LYS B 1 496 ? 191.816 170.168 160.253 1.00 15.36 496 LYS B C 1
ATOM 7780 O O . LYS B 1 496 ? 191.078 170.039 161.235 1.00 26.13 496 LYS B O 1
ATOM 7786 N N . GLN B 1 497 ? 193.111 169.883 160.293 1.00 19.58 497 GLN B N 1
ATOM 7787 C CA . GLN B 1 497 ? 193.838 169.650 161.527 1.00 27.51 497 GLN B CA 1
ATOM 7788 C C . GLN B 1 497 ? 194.618 170.915 161.880 1.00 27.66 497 GLN B C 1
ATOM 7789 O O . GLN B 1 497 ? 194.480 171.957 161.235 1.00 31.87 497 GLN B O 1
ATOM 7795 N N . GLY B 1 498 ? 195.446 170.837 162.913 1.00 21.35 498 GLY B N 1
ATOM 7796 C CA . GLY B 1 498 ? 196.237 171.990 163.292 1.00 24.96 498 GLY B CA 1
ATOM 7797 C C . GLY B 1 498 ? 197.589 172.025 162.614 1.00 24.71 498 GLY B C 1
ATOM 7798 O O . GLY B 1 498 ? 198.568 172.500 163.195 1.00 32.68 498 GLY B O 1
ATOM 7799 N N . HIS B 1 499 ? 197.656 171.528 161.379 1.00 13.19 499 HIS B N 1
ATOM 7800 C CA . HIS B 1 499 ? 198.926 171.378 160.683 1.00 15.42 499 HIS B CA 1
ATOM 7801 C C . HIS B 1 499 ? 199.218 172.493 159.690 1.00 22.40 499 HIS B C 1
ATOM 7802 O O . HIS B 1 499 ? 200.380 172.669 159.310 1.00 25.33 499 HIS B O 1
ATOM 7809 N N . ALA B 1 500 ? 198.207 173.245 159.262 1.00 16.41 500 ALA B N 1
ATOM 7810 C CA . ALA B 1 500 ? 198.423 174.346 158.337 1.00 6.42 500 ALA B CA 1
ATOM 7811 C C . ALA B 1 500 ? 197.313 175.369 158.510 1.00 7.03 500 ALA B C 1
ATOM 7812 O O . ALA B 1 500 ? 196.201 175.035 158.925 1.00 17.99 500 ALA B O 1
ATOM 7814 N N . TRP B 1 501 ? 197.630 176.622 158.193 1.00 12.53 501 TRP B N 1
ATOM 7815 C CA . TRP B 1 501 ? 196.657 177.703 158.238 1.00 6.86 501 TRP B CA 1
ATOM 7816 C C . TRP B 1 501 ? 195.960 177.932 156.904 1.00 9.05 501 TRP B C 1
ATOM 7817 O O . TRP B 1 501 ? 195.021 178.731 156.844 1.00 14.58 501 TRP B O 1
ATOM 7828 N N . GLY B 1 502 ? 196.389 177.260 155.846 1.00 10.94 502 GLY B N 1
ATOM 7829 C CA . GLY B 1 502 ? 195.780 177.454 154.544 1.00 4.24 502 GLY B CA 1
ATOM 7830 C C . GLY B 1 502 ? 196.400 176.522 153.529 1.00 4.24 502 GLY B C 1
ATOM 7831 O O . GLY B 1 502 ? 197.429 175.887 153.777 1.00 11.56 502 GLY B O 1
ATOM 7832 N N . ALA B 1 503 ? 195.752 176.456 152.368 1.00 11.23 503 ALA B N 1
ATOM 7833 C CA . ALA B 1 503 ? 196.170 175.584 151.280 1.00 9.60 503 ALA B CA 1
ATOM 7834 C C . ALA B 1 503 ? 196.221 176.365 149.976 1.00 14.06 503 ALA B C 1
ATOM 7835 O O . ALA B 1 503 ? 195.336 177.177 149.694 1.00 16.08 503 ALA B O 1
ATOM 7837 N N . LEU B 1 504 ? 197.260 176.113 149.184 1.00 6.78 504 LEU B N 1
ATOM 7838 C CA . LEU B 1 504 ? 197.449 176.744 147.884 1.00 5.46 504 LEU B CA 1
ATOM 7839 C C . LEU B 1 504 ? 197.579 175.659 146.826 1.00 13.48 504 LEU B C 1
ATOM 7840 O O . LEU B 1 504 ? 198.356 174.715 146.998 1.00 18.59 504 LEU B O 1
ATOM 7845 N N . TYR B 1 505 ? 196.830 175.795 145.734 1.00 14.79 505 TYR B N 1
ATOM 7846 C CA . TYR B 1 505 ? 196.795 174.790 144.679 1.00 9.85 505 TYR B CA 1
ATOM 7847 C C . TYR B 1 505 ? 197.143 175.435 143.345 1.00 17.24 505 TYR B C 1
ATOM 7848 O O . TYR B 1 505 ? 196.505 176.412 142.938 1.00 20.01 505 TYR B O 1
ATOM 7857 N N . PHE B 1 506 ? 198.148 174.885 142.668 1.00 15.48 506 PHE B N 1
ATOM 7858 C CA . PHE B 1 506 ? 198.533 175.294 141.323 1.00 10.83 506 PHE B CA 1
ATOM 7859 C C . PHE B 1 506 ? 198.282 174.131 140.375 1.00 17.64 506 PHE B C 1
ATOM 7860 O O . PHE B 1 506 ? 198.814 173.035 140.580 1.00 19.38 506 PHE B O 1
ATOM 7868 N N . THR B 1 507 ? 197.478 174.368 139.344 1.00 28.23 507 THR B N 1
ATOM 7869 C CA . THR B 1 507 ? 197.252 173.360 138.321 1.00 21.85 507 THR B CA 1
ATOM 7870 C C . THR B 1 507 ? 198.473 173.263 137.407 1.00 21.62 507 THR B C 1
ATOM 7871 O O . THR B 1 507 ? 199.274 174.194 137.297 1.00 33.52 507 THR B O 1
ATOM 7875 N N . GLU B 1 508 ? 198.620 172.109 136.753 1.00 20.94 508 GLU B N 1
ATOM 7876 C CA . GLU B 1 508 ? 199.738 171.904 135.839 1.00 25.12 508 GLU B CA 1
ATOM 7877 C C . GLU B 1 508 ? 199.656 172.775 134.592 1.00 31.39 508 GLU B C 1
ATOM 7878 O O . GLU B 1 508 ? 200.652 172.882 133.868 1.00 28.21 508 GLU B O 1
ATOM 7884 N N . ASN B 1 509 ? 198.506 173.392 134.322 1.00 38.92 509 ASN B N 1
ATOM 7885 C CA . ASN B 1 509 ? 198.329 174.287 133.188 1.00 33.51 509 ASN B CA 1
ATOM 7886 C C . ASN B 1 509 ? 198.419 175.755 133.590 1.00 34.54 509 ASN B C 1
ATOM 7887 O O . ASN B 1 509 ? 198.010 176.629 132.820 1.00 40.09 509 ASN B O 1
ATOM 7892 N N . PHE B 1 510 ? 198.942 176.040 134.785 1.00 32.87 510 PHE B N 1
ATOM 7893 C CA . PHE B 1 510 ? 198.927 177.404 135.306 1.00 31.55 510 PHE B CA 1
ATOM 7894 C C . PHE B 1 510 ? 199.743 178.352 134.437 1.00 30.93 510 PHE B C 1
ATOM 7895 O O . PHE B 1 510 ? 199.311 179.477 134.163 1.00 33.24 510 PHE B O 1
ATOM 7903 N N . THR B 1 511 ? 200.929 177.924 134.000 1.00 34.07 511 THR B N 1
ATOM 7904 C CA . THR B 1 511 ? 201.814 178.827 133.270 1.00 34.23 511 THR B CA 1
ATOM 7905 C C . THR B 1 511 ? 201.226 179.212 131.918 1.00 38.20 511 THR B C 1
ATOM 7906 O O . THR B 1 511 ? 201.152 180.398 131.578 1.00 41.72 511 THR B O 1
ATOM 7910 N N . ASP B 1 512 ? 200.802 178.221 131.131 1.00 37.14 512 ASP B N 1
ATOM 7911 C CA . ASP B 1 512 ? 200.275 178.510 129.802 1.00 35.24 512 ASP B CA 1
ATOM 7912 C C . ASP B 1 512 ? 198.985 179.314 129.879 1.00 38.57 512 ASP B C 1
ATOM 7913 O O . ASP B 1 512 ? 198.780 180.246 129.093 1.00 42.48 512 ASP B O 1
ATOM 7918 N N . ALA B 1 513 ? 198.100 178.966 130.815 1.00 34.13 513 ALA B N 1
ATOM 7919 C CA . ALA B 1 513 ? 196.852 179.705 130.962 1.00 29.27 513 ALA B CA 1
ATOM 7920 C C . ALA B 1 513 ? 197.104 181.139 131.410 1.00 31.83 513 ALA B C 1
ATOM 7921 O O . ALA B 1 513 ? 196.447 182.068 130.929 1.00 37.79 513 ALA B O 1
ATOM 7923 N N . LEU B 1 514 ? 198.045 181.339 132.336 1.00 35.45 514 LEU B N 1
ATOM 7924 C CA . LEU B 1 514 ? 198.342 182.689 132.806 1.00 32.79 514 LEU B CA 1
ATOM 7925 C C . LEU B 1 514 ? 198.974 183.534 131.707 1.00 35.53 514 LEU B C 1
ATOM 7926 O O . LEU B 1 514 ? 198.653 184.719 131.569 1.00 35.11 514 LEU B O 1
ATOM 7931 N N . VAL B 1 515 ? 199.880 182.948 130.920 1.00 38.72 515 VAL B N 1
ATOM 7932 C CA . VAL B 1 515 ? 200.505 183.689 129.828 1.00 40.87 515 VAL B CA 1
ATOM 7933 C C . VAL B 1 515 ? 199.461 184.112 128.804 1.00 41.28 515 VAL B C 1
ATOM 7934 O O . VAL B 1 515 ? 199.465 185.252 128.324 1.00 42.12 515 VAL B O 1
ATOM 7938 N N . ALA B 1 516 ? 198.547 183.205 128.458 1.00 41.36 516 ALA B N 1
ATOM 7939 C CA . ALA B 1 516 ? 197.485 183.534 127.516 1.00 36.43 516 ALA B CA 1
ATOM 7940 C C . ALA B 1 516 ? 196.470 184.503 128.107 1.00 41.91 516 ALA B C 1
ATOM 7941 O O . ALA B 1 516 ? 195.842 185.262 127.361 1.00 46.47 516 ALA B O 1
ATOM 7943 N N . ARG B 1 517 ? 196.285 184.486 129.429 1.00 44.99 517 ARG B N 1
ATOM 7944 C CA . ARG B 1 517 ? 195.298 185.364 130.050 1.00 40.29 517 ARG B CA 1
ATOM 7945 C C . ARG B 1 517 ? 195.683 186.830 129.895 1.00 41.56 517 ARG B C 1
ATOM 7946 O O . ARG B 1 517 ? 194.833 187.671 129.581 1.00 49.40 517 ARG B O 1
ATOM 7954 N N . MET B 1 518 ? 196.957 187.158 130.107 1.00 43.61 518 MET B N 1
ATOM 7955 C CA . MET B 1 518 ? 197.415 188.530 129.933 1.00 46.19 518 MET B CA 1
ATOM 7956 C C . MET B 1 518 ? 197.586 188.920 128.472 1.00 47.84 518 MET B C 1
ATOM 7957 O O . MET B 1 518 ? 197.594 190.116 128.166 1.00 48.77 518 MET B O 1
ATOM 7962 N N . ALA B 1 519 ? 197.720 187.950 127.567 1.00 49.05 519 ALA B N 1
ATOM 7963 C CA . ALA B 1 519 ? 197.874 188.242 126.150 1.00 51.53 519 ALA B CA 1
ATOM 7964 C C . ALA B 1 519 ? 196.548 188.420 125.426 1.00 51.10 519 ALA B C 1
ATOM 7965 O O . ALA B 1 519 ? 196.533 188.985 124.327 1.00 52.49 519 ALA B O 1
ATOM 7967 N N . LEU B 1 520 ? 195.444 187.955 126.008 1.00 54.97 520 LEU B N 1
ATOM 7968 C CA . LEU B 1 520 ? 194.133 188.116 125.396 1.00 53.91 520 LEU B CA 1
ATOM 7969 C C . LEU B 1 520 ? 193.381 189.327 125.926 1.00 57.71 520 LEU B C 1
ATOM 7970 O O . LEU B 1 520 ? 192.652 189.974 125.165 1.00 61.34 520 LEU B O 1
ATOM 7975 N N . GLY B 1 521 ? 193.539 189.648 127.207 1.00 60.57 521 GLY B N 1
ATOM 7976 C CA . GLY B 1 521 ? 192.864 190.793 127.784 1.00 61.77 521 GLY B CA 1
ATOM 7977 C C . GLY B 1 521 ? 191.422 190.511 128.148 1.00 63.52 521 GLY B C 1
ATOM 7978 O O . GLY B 1 521 ? 191.141 189.622 128.957 1.00 64.07 521 GLY B O 1
ATOM 7979 N N . LYS B 1 522 ? 190.498 191.264 127.557 1.00 67.69 522 LYS B N 1
ATOM 7980 C CA . LYS B 1 522 ? 189.074 191.092 127.812 1.00 69.75 522 LYS B CA 1
ATOM 7981 C C . LYS B 1 522 ? 188.428 190.065 126.894 1.00 69.98 522 LYS B C 1
ATOM 7982 O O . LYS B 1 522 ? 187.219 189.834 127.001 1.00 68.85 522 LYS B O 1
ATOM 7988 N N . ASP B 1 523 ? 189.195 189.449 125.998 1.00 68.45 523 ASP B N 1
ATOM 7989 C CA . ASP B 1 523 ? 188.686 188.428 125.095 1.00 66.94 523 ASP B CA 1
ATOM 7990 C C . ASP B 1 523 ? 188.956 187.017 125.597 1.00 69.93 523 ASP B C 1
ATOM 7991 O O . ASP B 1 523 ? 188.738 186.054 124.855 1.00 72.06 523 ASP B O 1
ATOM 7996 N N . ALA B 1 524 ? 189.431 186.874 126.832 1.00 64.93 524 ALA B N 1
ATOM 7997 C CA . ALA B 1 524 ? 189.760 185.560 127.368 1.00 61.69 524 ALA B CA 1
ATOM 7998 C C . ALA B 1 524 ? 188.500 184.722 127.548 1.00 62.63 524 ALA B C 1
ATOM 7999 O O . ALA B 1 524 ? 187.496 185.196 128.087 1.00 64.46 524 ALA B O 1
ATOM 8001 N N . ASP B 1 525 ? 188.557 183.473 127.092 1.00 60.57 525 ASP B N 1
ATOM 8002 C CA . ASP B 1 525 ? 187.445 182.558 127.267 1.00 62.17 525 ASP B CA 1
ATOM 8003 C C . ASP B 1 525 ? 187.381 182.083 128.718 1.00 63.42 525 ASP B C 1
ATOM 8004 O O . ASP B 1 525 ? 188.369 182.164 129.451 1.00 63.68 525 ASP B O 1
ATOM 8009 N N . PRO B 1 526 ? 186.220 181.591 129.161 1.00 61.75 526 PRO B N 1
ATOM 8010 C CA . PRO B 1 526 ? 186.104 181.139 130.557 1.00 59.56 526 PRO B CA 1
ATOM 8011 C C . PRO B 1 526 ? 187.043 180.001 130.918 1.00 61.68 526 PRO B C 1
ATOM 8012 O O . PRO B 1 526 ? 187.311 179.799 132.109 1.00 63.67 526 PRO B O 1
ATOM 8016 N N . GLU B 1 527 ? 187.543 179.246 129.938 1.00 58.64 527 GLU B N 1
ATOM 8017 C CA . GLU B 1 527 ? 188.453 178.146 130.244 1.00 55.95 527 GLU B CA 1
ATOM 8018 C C . GLU B 1 527 ? 189.793 178.661 130.755 1.00 54.73 527 GLU B C 1
ATOM 8019 O O . GLU B 1 527 ? 190.301 178.187 131.777 1.00 54.85 527 GLU B O 1
ATOM 8025 N N . THR B 1 528 ? 190.384 179.635 130.058 1.00 52.83 528 THR B N 1
ATOM 8026 C CA . THR B 1 528 ? 191.671 180.170 130.487 1.00 54.63 528 THR B CA 1
ATOM 8027 C C . THR B 1 528 ? 191.560 180.995 131.760 1.00 52.57 528 THR B C 1
ATOM 8028 O O . THR B 1 528 ? 192.539 181.094 132.505 1.00 54.55 528 THR B O 1
ATOM 8032 N N . LEU B 1 529 ? 190.397 181.593 132.023 1.00 48.98 529 LEU B N 1
ATOM 8033 C CA . LEU B 1 529 ? 190.192 182.311 133.273 1.00 49.01 529 LEU B CA 1
ATOM 8034 C C . LEU B 1 529 ? 190.057 181.375 134.466 1.00 49.20 529 LEU B C 1
ATOM 8035 O O . LEU B 1 529 ? 190.132 181.838 135.608 1.00 53.18 529 LEU B O 1
ATOM 8040 N N . ASP B 1 530 ? 189.867 180.079 134.229 1.00 47.11 530 ASP B N 1
ATOM 8041 C CA . ASP B 1 530 ? 189.698 179.095 135.290 1.00 45.54 530 ASP B CA 1
ATOM 8042 C C . ASP B 1 530 ? 191.028 178.447 135.659 1.00 43.94 530 ASP B C 1
ATOM 8043 O O . ASP B 1 530 ? 191.358 178.341 136.844 1.00 45.73 530 ASP B O 1
ATOM 8048 N N . GLN B 1 531 ? 191.826 178.115 134.664 1.00 36.23 531 GLN B N 1
ATOM 8049 C CA . GLN B 1 531 ? 193.068 177.371 134.917 1.00 36.28 531 GLN B CA 1
ATOM 8050 C C . GLN B 1 531 ? 194.215 178.293 135.249 1.00 39.25 531 GLN B C 1
ATOM 8051 O O . GLN B 1 531 ? 195.248 177.768 135.595 1.00 47.07 531 GLN B O 1
ATOM 8057 N N . SER B 1 532 ? 194.045 179.594 135.104 1.00 33.80 532 SER B N 1
ATOM 8058 C CA . SER B 1 532 ? 195.105 180.562 135.356 1.00 32.41 532 SER B CA 1
ATOM 8059 C C . SER B 1 532 ? 194.959 181.239 136.712 1.00 34.70 532 SER B C 1
ATOM 8060 O O . SER B 1 532 ? 195.425 182.368 136.896 1.00 42.37 532 SER B O 1
ATOM 8063 N N . GLU B 1 533 ? 194.323 180.572 137.669 1.00 33.85 533 GLU B N 1
ATOM 8064 C CA . GLU B 1 533 ? 194.071 181.151 138.977 1.00 30.24 533 GLU B CA 1
ATOM 8065 C C . GLU B 1 533 ? 194.626 180.242 140.063 1.00 33.35 533 GLU B C 1
ATOM 8066 O O . GLU B 1 533 ? 194.785 179.034 139.867 1.00 36.29 533 GLU B O 1
ATOM 8072 N N . VAL B 1 534 ? 194.928 180.842 141.209 1.00 24.22 534 VAL B N 1
ATOM 8073 C CA . VAL B 1 534 ? 195.430 180.125 142.373 1.00 17.66 534 VAL B CA 1
ATOM 8074 C C . VAL B 1 534 ? 194.286 179.979 143.365 1.00 19.65 534 VAL B C 1
ATOM 8075 O O . VAL B 1 534 ? 193.776 180.977 143.888 1.00 25.87 534 VAL B O 1
ATOM 8079 N N . ARG B 1 535 ? 193.884 178.740 143.630 1.00 17.37 535 ARG B N 1
ATOM 8080 C CA . ARG B 1 535 ? 192.813 178.474 144.580 1.00 16.92 535 ARG B CA 1
ATOM 8081 C C . ARG B 1 535 ? 193.367 178.472 145.998 1.00 17.86 535 ARG B C 1
ATOM 8082 O O . ARG B 1 535 ? 194.324 177.753 146.297 1.00 23.65 535 ARG B O 1
ATOM 8090 N N . VAL B 1 536 ? 192.765 179.276 146.869 1.00 9.35 536 VAL B N 1
ATOM 8091 C CA . VAL B 1 536 ? 193.237 179.457 148.236 1.00 12.26 536 VAL B CA 1
ATOM 8092 C C . VAL B 1 536 ? 192.106 179.103 149.190 1.00 12.07 536 VAL B C 1
ATOM 8093 O O . VAL B 1 536 ? 191.018 179.686 149.116 1.00 16.05 536 VAL B O 1
ATOM 8097 N N . TRP B 1 537 ? 192.363 178.151 150.082 1.00 13.33 537 TRP B N 1
ATOM 8098 C CA . TRP B 1 537 ? 191.478 177.837 151.196 1.00 9.45 537 TRP B CA 1
ATOM 8099 C C . TRP B 1 537 ? 192.173 178.251 152.484 1.00 10.99 537 TRP B C 1
ATOM 8100 O O . TRP B 1 537 ? 193.321 177.865 152.718 1.00 12.43 537 TRP B O 1
ATOM 8111 N N . LEU B 1 538 ? 191.484 179.028 153.314 1.00 15.21 538 LEU B N 1
ATOM 8112 C CA . LEU B 1 538 ? 192.100 179.641 154.481 1.00 11.74 538 LEU B CA 1
ATOM 8113 C C . LEU B 1 538 ? 191.309 179.325 155.740 1.00 14.89 538 LEU B C 1
ATOM 8114 O O . LEU B 1 538 ? 190.100 179.088 155.697 1.00 19.63 538 LEU B O 1
ATOM 8119 N N . ASP B 1 539 ? 192.018 179.326 156.866 1.00 14.92 539 ASP B N 1
ATOM 8120 C CA . ASP B 1 539 ? 191.415 179.198 158.188 1.00 12.32 539 ASP B CA 1
ATOM 8121 C C . ASP B 1 539 ? 191.189 180.604 158.734 1.00 21.51 539 ASP B C 1
ATOM 8122 O O . ASP B 1 539 ? 192.140 181.279 159.141 1.00 25.94 539 ASP B O 1
ATOM 8127 N N . MET B 1 540 ? 189.931 181.046 158.740 1.00 16.07 540 MET B N 1
ATOM 8128 C CA . MET B 1 540 ? 189.581 182.411 159.113 1.00 16.91 540 MET B CA 1
ATOM 8129 C C . MET B 1 540 ? 188.971 182.499 160.507 1.00 24.51 540 MET B C 1
ATOM 8130 O O . MET B 1 540 ? 188.308 183.490 160.828 1.00 29.08 540 MET B O 1
ATOM 8135 N N . SER B 1 541 ? 189.176 181.480 161.342 1.00 21.36 541 SER B N 1
ATOM 8136 C CA . SER B 1 541 ? 188.677 181.529 162.710 1.00 15.03 541 SER B CA 1
ATOM 8137 C C . SER B 1 541 ? 189.437 182.533 163.568 1.00 22.56 541 SER B C 1
ATOM 8138 O O . SER B 1 541 ? 188.908 182.981 164.590 1.00 26.28 541 SER B O 1
ATOM 8141 N N . ASN B 1 542 ? 190.655 182.896 163.178 1.00 23.58 542 ASN B N 1
ATOM 8142 C CA . ASN B 1 542 ? 191.453 183.901 163.870 1.00 14.68 542 ASN B CA 1
ATOM 8143 C C . ASN B 1 542 ? 191.453 185.173 163.033 1.00 22.15 542 ASN B C 1
ATOM 8144 O O . ASN B 1 542 ? 191.829 185.144 161.857 1.00 34.45 542 ASN B O 1
ATOM 8149 N N . GLN B 1 543 ? 191.031 186.284 163.640 1.00 21.90 543 GLN B N 1
ATOM 8150 C CA . GLN B 1 543 ? 190.871 187.524 162.886 1.00 24.84 543 GLN B CA 1
ATOM 8151 C C . GLN B 1 543 ? 192.217 188.111 162.477 1.00 21.81 543 GLN B C 1
ATOM 8152 O O . GLN B 1 543 ? 192.404 188.513 161.324 1.00 21.61 543 GLN B O 1
ATOM 8158 N N . GLN B 1 544 ? 193.168 188.176 163.411 1.00 22.35 544 GLN B N 1
ATOM 8159 C CA . GLN B 1 544 ? 194.442 188.825 163.116 1.00 15.97 544 GLN B CA 1
ATOM 8160 C C . GLN B 1 544 ? 195.295 187.982 162.177 1.00 23.46 544 GLN B C 1
ATOM 8161 O O . GLN B 1 544 ? 195.991 188.522 161.310 1.00 31.08 544 GLN B O 1
ATOM 8167 N N . ILE B 1 545 ? 195.264 186.659 162.340 1.00 20.87 545 ILE B N 1
ATOM 8168 C CA . ILE B 1 545 ? 196.052 185.788 161.474 1.00 14.61 545 ILE B CA 1
ATOM 8169 C C . ILE B 1 545 ? 195.474 185.769 160.063 1.00 20.01 545 ILE B C 1
ATOM 8170 O O . ILE B 1 545 ? 196.216 185.767 159.074 1.00 24.28 545 ILE B O 1
ATOM 8175 N N . GLY B 1 546 ? 194.145 185.767 159.946 1.00 19.40 546 GLY B N 1
ATOM 8176 C CA . GLY B 1 546 ? 193.529 185.779 158.628 1.00 13.94 546 GLY B CA 1
ATOM 8177 C C . GLY B 1 546 ? 193.823 187.047 157.849 1.00 18.45 546 GLY B C 1
ATOM 8178 O O . GLY B 1 546 ? 193.970 187.013 156.625 1.00 23.79 546 GLY B O 1
ATOM 8179 N N . ILE B 1 547 ? 193.903 188.183 158.544 1.00 17.84 547 ILE B N 1
ATOM 8180 C CA . ILE B 1 547 ? 194.234 189.442 157.882 1.00 14.33 547 ILE B CA 1
ATOM 8181 C C . ILE B 1 547 ? 195.669 189.417 157.369 1.00 21.67 547 ILE B C 1
ATOM 8182 O O . ILE B 1 547 ? 195.953 189.882 156.258 1.00 29.25 547 ILE B O 1
ATOM 8187 N N . ILE B 1 548 ? 196.593 188.879 158.167 1.00 17.58 548 ILE B N 1
ATOM 8188 C CA . ILE B 1 548 ? 197.995 188.811 157.760 1.00 16.53 548 ILE B CA 1
ATOM 8189 C C . ILE B 1 548 ? 198.161 187.903 156.548 1.00 19.11 548 ILE B C 1
ATOM 8190 O O . ILE B 1 548 ? 198.890 188.230 155.604 1.00 24.25 548 ILE B O 1
ATOM 8195 N N . LEU B 1 549 ? 197.495 186.746 156.557 1.00 15.71 549 LEU B N 1
ATOM 8196 C CA . LEU B 1 549 ? 197.637 185.796 155.457 1.00 11.51 549 LEU B CA 1
ATOM 8197 C C . LEU B 1 549 ? 197.096 186.363 154.151 1.00 15.40 549 LEU B C 1
ATOM 8198 O O . LEU B 1 549 ? 197.730 186.223 153.099 1.00 22.93 549 LEU B O 1
ATOM 8203 N N . GLN B 1 550 ? 195.921 186.992 154.195 1.00 16.68 550 GLN B N 1
ATOM 8204 C CA . GLN B 1 550 ? 195.342 187.560 152.982 1.00 17.74 550 GLN B CA 1
ATOM 8205 C C . GLN B 1 550 ? 196.191 188.705 152.445 1.00 21.53 550 GLN B C 1
ATOM 8206 O O . GLN B 1 550 ? 196.407 188.808 151.232 1.00 24.88 550 GLN B O 1
ATOM 8212 N N . ARG B 1 551 ? 196.673 189.578 153.330 1.00 17.44 551 ARG B N 1
ATOM 8213 C CA . ARG B 1 551 ? 197.466 190.720 152.890 1.00 16.37 551 ARG B CA 1
ATOM 8214 C C . ARG B 1 551 ? 198.787 190.278 152.272 1.00 26.68 551 ARG B C 1
ATOM 8215 O O . ARG B 1 551 ? 199.194 190.800 151.229 1.00 30.76 551 ARG B O 1
ATOM 8223 N N . ASP B 1 552 ? 199.468 189.315 152.897 1.00 26.55 552 ASP B N 1
ATOM 8224 C CA . ASP B 1 552 ? 200.755 188.858 152.379 1.00 19.79 552 ASP B CA 1
ATOM 8225 C C . ASP B 1 552 ? 200.605 188.188 151.019 1.00 21.78 552 ASP B C 1
ATOM 8226 O O . ASP B 1 552 ? 201.438 188.388 150.129 1.00 30.78 552 ASP B O 1
ATOM 8231 N N . LEU B 1 553 ? 199.557 187.381 150.842 1.00 16.67 553 LEU B N 1
ATOM 8232 C CA . LEU B 1 553 ? 199.341 186.718 149.560 1.00 15.58 553 LEU B CA 1
ATOM 8233 C C . LEU B 1 553 ? 199.040 187.724 148.457 1.00 22.77 553 LEU B C 1
ATOM 8234 O O . LEU B 1 553 ? 199.506 187.568 147.323 1.00 24.72 553 LEU B O 1
ATOM 8239 N N . GLN B 1 554 ? 198.255 188.757 148.768 1.00 23.96 554 GLN B N 1
ATOM 8240 C CA . GLN B 1 554 ? 197.889 189.746 147.759 1.00 18.70 554 GLN B CA 1
ATOM 8241 C C . GLN B 1 554 ? 199.065 190.647 147.405 1.00 21.31 554 GLN B C 1
ATOM 8242 O O . GLN B 1 554 ? 199.292 190.945 146.227 1.00 25.60 554 GLN B O 1
ATOM 8248 N N . LEU B 1 555 ? 199.819 191.101 148.410 1.00 24.74 555 LEU B N 1
ATOM 8249 C CA . LEU B 1 555 ? 200.976 191.947 148.139 1.00 28.51 555 LEU B CA 1
ATOM 8250 C C . LEU B 1 555 ? 202.077 191.184 147.416 1.00 28.99 555 LEU B C 1
ATOM 8251 O O . LEU B 1 555 ? 202.875 191.789 146.693 1.00 30.73 555 LEU B O 1
ATOM 8256 N N . SER B 1 556 ? 202.143 189.864 147.602 1.00 28.68 556 SER B N 1
ATOM 8257 C CA . SER B 1 556 ? 203.132 189.067 146.885 1.00 18.77 556 SER B CA 1
ATOM 8258 C C . SER B 1 556 ? 202.837 189.014 145.394 1.00 23.29 556 SER B C 1
ATOM 8259 O O . SER B 1 556 ? 203.768 188.989 144.583 1.00 34.03 556 SER B O 1
ATOM 8262 N N . TYR B 1 557 ? 201.558 188.989 145.012 1.00 28.17 557 TYR B N 1
ATOM 8263 C CA . TYR B 1 557 ? 201.222 188.995 143.593 1.00 24.60 557 TYR B CA 1
ATOM 8264 C C . TYR B 1 557 ? 201.505 190.346 142.953 1.00 31.27 557 TYR B C 1
ATOM 8265 O O . TYR B 1 557 ? 201.874 190.405 141.775 1.00 36.78 557 TYR B O 1
ATOM 8274 N N . GLN B 1 558 ? 201.329 191.437 143.701 1.00 37.13 558 GLN B N 1
ATOM 8275 C CA . GLN B 1 558 ? 201.615 192.760 143.155 1.00 35.33 558 GLN B CA 1
ATOM 8276 C C . GLN B 1 558 ? 203.088 192.896 142.794 1.00 36.86 558 GLN B C 1
ATOM 8277 O O . GLN B 1 558 ? 203.429 193.463 141.750 1.00 40.91 558 GLN B O 1
ATOM 8283 N N . ASP B 1 559 ? 203.976 192.385 143.649 1.00 35.42 559 ASP B N 1
ATOM 8284 C CA . ASP B 1 559 ? 205.394 192.353 143.311 1.00 28.39 559 ASP B CA 1
ATOM 8285 C C . ASP B 1 559 ? 205.657 191.413 142.143 1.00 27.77 559 ASP B C 1
ATOM 8286 O O . ASP B 1 559 ? 206.513 191.690 141.296 1.00 33.92 559 ASP B O 1
ATOM 8291 N N . PHE B 1 560 ? 204.941 190.289 142.090 1.00 30.24 560 PHE B N 1
ATOM 8292 C CA . PHE B 1 560 ? 205.080 189.362 140.972 1.00 29.84 560 PHE B CA 1
ATOM 8293 C C . PHE B 1 560 ? 204.616 189.998 139.667 1.00 33.54 560 PHE B C 1
ATOM 8294 O O . PHE B 1 560 ? 205.274 189.863 138.630 1.00 33.45 560 PHE B O 1
ATOM 8302 N N . ALA B 1 561 ? 203.482 190.701 139.701 1.00 38.88 561 ALA B N 1
ATOM 8303 C CA . ALA B 1 561 ? 202.963 191.333 138.492 1.00 33.99 561 ALA B CA 1
ATOM 8304 C C . ALA B 1 561 ? 203.873 192.459 138.016 1.00 40.68 561 ALA B C 1
ATOM 8305 O O . ALA B 1 561 ? 204.078 192.631 136.810 1.00 45.56 561 ALA B O 1
ATOM 8307 N N . LYS B 1 562 ? 204.422 193.240 138.946 1.00 43.68 562 LYS B N 1
ATOM 8308 C CA . LYS B 1 562 ? 205.328 194.323 138.591 1.00 40.68 562 LYS B CA 1
ATOM 8309 C C . LYS B 1 562 ? 206.725 193.834 138.235 1.00 42.03 562 LYS B C 1
ATOM 8310 O O . LYS B 1 562 ? 207.524 194.620 137.716 1.00 47.18 562 LYS B O 1
ATOM 8316 N N . ASP B 1 563 ? 207.037 192.568 138.503 1.00 46.04 563 ASP B N 1
ATOM 8317 C CA . ASP B 1 563 ? 208.321 191.993 138.123 1.00 48.00 563 ASP B CA 1
ATOM 8318 C C . ASP B 1 563 ? 208.282 191.351 136.743 1.00 46.08 563 ASP B C 1
ATOM 8319 O O . ASP B 1 563 ? 209.317 191.282 136.070 1.00 48.52 563 ASP B O 1
ATOM 8324 N N . LEU B 1 564 ? 207.108 190.891 136.304 1.00 45.29 564 LEU B N 1
ATOM 8325 C CA . LEU B 1 564 ? 206.989 190.319 134.967 1.00 46.24 564 LEU B CA 1
ATOM 8326 C C . LEU B 1 564 ? 207.304 191.356 133.899 1.00 48.79 564 LEU B C 1
ATOM 8327 O O . LEU B 1 564 ? 207.984 191.055 132.911 1.00 54.95 564 LEU B O 1
ATOM 8332 N N . LEU B 1 565 ? 206.820 192.579 134.077 1.00 54.65 565 LEU B N 1
ATOM 8333 C CA . LEU B 1 565 ? 207.120 193.681 133.178 1.00 57.12 565 LEU B CA 1
ATOM 8334 C C . LEU B 1 565 ? 208.111 194.641 133.830 1.00 59.23 565 LEU B C 1
ATOM 8335 O O . LEU B 1 565 ? 208.414 194.555 135.022 1.00 60.73 565 LEU B O 1
ATOM 8340 N N . GLY B 1 566 ? 208.623 195.563 133.023 1.00 84.91 566 GLY B N 1
ATOM 8341 C CA . GLY B 1 566 ? 209.580 196.541 133.500 1.00 87.70 566 GLY B CA 1
ATOM 8342 C C . GLY B 1 566 ? 210.879 196.506 132.725 1.00 89.54 566 GLY B C 1
ATOM 8343 O O . GLY B 1 566 ? 211.448 197.553 132.402 1.00 88.44 566 GLY B O 1
ATOM 8344 N N . ALA B 1 567 ? 211.359 195.300 132.417 1.00 93.35 567 ALA B N 1
ATOM 8345 C CA . ALA B 1 567 ? 212.515 195.158 131.543 1.00 93.79 567 ALA B CA 1
ATOM 8346 C C . ALA B 1 567 ? 212.134 195.214 130.071 1.00 92.96 567 ALA B C 1
ATOM 8347 O O . ALA B 1 567 ? 213.012 195.396 129.221 1.00 91.85 567 ALA B O 1
ATOM 8349 N N . CYS B 1 568 ? 210.845 195.069 129.755 1.00 92.34 568 CYS B N 1
ATOM 8350 C CA . CYS B 1 568 ? 210.350 195.131 128.387 1.00 92.34 568 CYS B CA 1
ATOM 8351 C C . CYS B 1 568 ? 209.844 196.517 128.014 1.00 92.27 568 CYS B C 1
ATOM 8352 O O . CYS B 1 568 ? 208.967 196.640 127.147 1.00 91.16 568 CYS B O 1
ATOM 8355 N N . GLU B 1 569 ? 210.375 197.563 128.652 1.00 95.28 569 GLU B N 1
ATOM 8356 C CA . GLU B 1 569 ? 209.945 198.945 128.432 1.00 96.17 569 GLU B CA 1
ATOM 8357 C C . GLU B 1 569 ? 208.461 199.132 128.736 1.00 97.84 569 GLU B C 1
ATOM 8358 O O . GLU B 1 569 ? 207.791 199.969 128.126 1.00 98.63 569 GLU B O 1
ATOM 8364 N N . GLN B 1 570 ? 207.940 198.355 129.681 1.00 84.14 570 GLN B N 1
ATOM 8365 C CA . GLN B 1 570 ? 206.561 198.471 130.133 1.00 80.60 570 GLN B CA 1
ATOM 8366 C C . GLN B 1 570 ? 206.556 198.991 131.562 1.00 79.13 570 GLN B C 1
ATOM 8367 O O . GLN B 1 570 ? 207.171 198.388 132.447 1.00 79.91 570 GLN B O 1
ATOM 8373 N N . ASN B 1 571 ? 205.870 200.105 131.783 1.00 73.09 571 ASN B N 1
ATOM 8374 C CA . ASN B 1 571 ? 205.858 200.714 133.107 1.00 72.63 571 ASN B CA 1
ATOM 8375 C C . ASN B 1 571 ? 205.083 199.833 134.080 1.00 73.84 571 ASN B C 1
ATOM 8376 O O . ASN B 1 571 ? 203.976 199.390 133.758 1.00 73.52 571 ASN B O 1
ATOM 8381 N N . PRO B 1 572 ? 205.637 199.542 135.262 1.00 70.19 572 PRO B N 1
ATOM 8382 C CA . PRO B 1 572 ? 204.896 198.763 136.265 1.00 67.35 572 PRO B CA 1
ATOM 8383 C C . PRO B 1 572 ? 203.563 199.383 136.662 1.00 65.18 572 PRO B C 1
ATOM 8384 O O . PRO B 1 572 ? 202.747 198.728 137.318 1.00 66.00 572 PRO B O 1
ATOM 8388 N N . ASP B 1 573 ? 203.332 200.644 136.283 1.00 63.79 573 ASP B N 1
ATOM 8389 C CA . ASP B 1 573 ? 202.070 201.305 136.596 1.00 63.28 573 ASP B CA 1
ATOM 8390 C C . ASP B 1 573 ? 200.878 200.638 135.921 1.00 64.84 573 ASP B C 1
ATOM 8391 O O . ASP B 1 573 ? 199.738 200.879 136.330 1.00 68.07 573 ASP B O 1
ATOM 8396 N N . LEU B 1 574 ? 201.112 199.812 134.900 1.00 61.40 574 LEU B N 1
ATOM 8397 C CA . LEU B 1 574 ? 200.022 199.086 134.262 1.00 63.51 574 LEU B CA 1
ATOM 8398 C C . LEU B 1 574 ? 199.400 198.046 135.185 1.00 63.80 574 LEU B C 1
ATOM 8399 O O . LEU B 1 574 ? 198.273 197.607 134.932 1.00 63.70 574 LEU B O 1
ATOM 8404 N N . ALA B 1 575 ? 200.101 197.647 136.244 1.00 57.90 575 ALA B N 1
ATOM 8405 C CA . ALA B 1 575 ? 199.626 196.630 137.179 1.00 55.72 575 ALA B CA 1
ATOM 8406 C C . ALA B 1 575 ? 199.133 197.240 138.484 1.00 57.00 575 ALA B C 1
ATOM 8407 O O . ALA B 1 575 ? 199.325 196.664 139.558 1.00 59.50 575 ALA B O 1
ATOM 8409 N N . GLU B 1 576 ? 198.497 198.407 138.419 1.00 54.89 576 GLU B N 1
ATOM 8410 C CA . GLU B 1 576 ? 197.976 199.083 139.598 1.00 52.70 576 GLU B CA 1
ATOM 8411 C C . GLU B 1 576 ? 196.485 199.334 139.437 1.00 53.79 576 GLU B C 1
ATOM 8412 O O . GLU B 1 576 ? 196.023 199.730 138.364 1.00 54.45 576 GLU B O 1
ATOM 8418 N N . ILE B 1 577 ? 195.740 199.095 140.512 1.00 44.95 577 ILE B N 1
ATOM 8419 C CA . ILE B 1 577 ? 194.313 199.401 140.580 1.00 41.02 577 ILE B CA 1
ATOM 8420 C C . ILE B 1 577 ? 194.162 200.918 140.538 1.00 40.07 577 ILE B C 1
ATOM 8421 O O . ILE B 1 577 ? 195.032 201.634 141.056 1.00 42.10 577 ILE B O 1
ATOM 8426 N N . PRO B 1 578 ? 193.108 201.455 139.914 1.00 33.04 578 PRO B N 1
ATOM 8427 C CA . PRO B 1 578 ? 192.933 202.917 139.904 1.00 31.08 578 PRO B CA 1
ATOM 8428 C C . PRO B 1 578 ? 192.892 203.543 141.287 1.00 30.81 578 PRO B C 1
ATOM 8429 O O . PRO B 1 578 ? 193.284 204.706 141.437 1.00 39.09 578 PRO B O 1
ATOM 8433 N N . ILE B 1 579 ? 192.431 202.818 142.303 1.00 21.68 579 ILE B N 1
ATOM 8434 C CA . ILE B 1 579 ? 192.509 203.310 143.676 1.00 23.33 579 ILE B CA 1
ATOM 8435 C C . ILE B 1 579 ? 193.970 203.246 144.113 1.00 27.56 579 ILE B C 1
ATOM 8436 O O . ILE B 1 579 ? 194.495 202.165 144.392 1.00 33.42 579 ILE B O 1
ATOM 8441 N N . SER B 1 580 ? 194.630 204.399 144.172 1.00 21.32 580 SER B N 1
ATOM 8442 C CA . SER B 1 580 ? 196.046 204.483 144.504 1.00 25.52 580 SER B CA 1
ATOM 8443 C C . SER B 1 580 ? 196.221 205.223 145.822 1.00 21.69 580 SER B C 1
ATOM 8444 O O . SER B 1 580 ? 195.720 206.340 145.981 1.00 19.81 580 SER B O 1
ATOM 8447 N N . PHE B 1 581 ? 196.938 204.605 146.755 1.00 18.59 581 PHE B N 1
ATOM 8448 C CA . PHE B 1 581 ? 197.161 205.180 148.075 1.00 17.62 581 PHE B CA 1
ATOM 8449 C C . PHE B 1 581 ? 198.474 205.955 148.072 1.00 22.42 581 PHE B C 1
ATOM 8450 O O . PHE B 1 581 ? 199.537 205.382 147.814 1.00 24.18 581 PHE B O 1
ATOM 8458 N N . LYS B 1 582 ? 198.397 207.250 148.362 1.00 21.45 582 LYS B N 1
ATOM 8459 C CA . LYS B 1 582 ? 199.569 208.114 148.367 1.00 23.78 582 LYS B CA 1
ATOM 8460 C C . LYS B 1 582 ? 200.325 207.949 149.684 1.00 28.80 582 LYS B C 1
ATOM 8461 O O . LYS B 1 582 ? 200.074 207.026 150.465 1.00 33.37 582 LYS B O 1
ATOM 8467 N N . GLU B 1 583 ? 201.273 208.839 149.938 1.00 27.58 583 GLU B N 1
ATOM 8468 C CA . GLU B 1 583 ? 202.020 208.799 151.188 1.00 25.93 583 GLU B CA 1
ATOM 8469 C C . GLU B 1 583 ? 201.101 209.147 152.354 1.00 32.99 583 GLU B C 1
ATOM 8470 O O . GLU B 1 583 ? 200.370 210.141 152.283 1.00 35.74 583 GLU B O 1
ATOM 8476 N N . PRO B 1 584 ? 201.098 208.358 153.429 1.00 26.42 584 PRO B N 1
ATOM 8477 C CA . PRO B 1 584 ? 200.208 208.653 154.558 1.00 20.11 584 PRO B CA 1
ATOM 8478 C C . PRO B 1 584 ? 200.518 210.005 155.182 1.00 21.62 584 PRO B C 1
ATOM 8479 O O . PRO B 1 584 ? 201.676 210.412 155.289 1.00 29.31 584 PRO B O 1
ATOM 8483 N N . ILE B 1 585 ? 199.460 210.704 155.593 1.00 15.89 585 ILE B N 1
ATOM 8484 C CA . ILE B 1 585 ? 199.635 211.992 156.256 1.00 15.31 585 ILE B CA 1
ATOM 8485 C C . ILE B 1 585 ? 200.219 211.798 157.650 1.00 19.80 585 ILE B C 1
ATOM 8486 O O . ILE B 1 585 ? 201.119 212.535 158.069 1.00 23.26 585 ILE B O 1
ATOM 8491 N N . TYR B 1 586 ? 199.727 210.804 158.384 1.00 16.96 586 TYR B N 1
ATOM 8492 C CA . TYR B 1 586 ? 200.287 210.422 159.670 1.00 9.32 586 TYR B CA 1
ATOM 8493 C C . TYR B 1 586 ? 200.542 208.923 159.671 1.00 14.67 586 TYR B C 1
ATOM 8494 O O . TYR B 1 586 ? 199.853 208.161 158.990 1.00 27.08 586 TYR B O 1
ATOM 8503 N N . GLY B 1 587 ? 201.542 208.506 160.438 1.00 18.88 587 GLY B N 1
ATOM 8504 C CA . GLY B 1 587 ? 201.874 207.101 160.515 1.00 18.44 587 GLY B CA 1
ATOM 8505 C C . GLY B 1 587 ? 202.602 206.605 159.275 1.00 25.88 587 GLY B C 1
ATOM 8506 O O . GLY B 1 587 ? 203.078 207.369 158.436 1.00 30.11 587 GLY B O 1
ATOM 8507 N N . SER B 1 588 ? 202.680 205.279 159.177 1.00 35.96 588 SER B N 1
ATOM 8508 C CA . SER B 1 588 ? 203.364 204.638 158.061 1.00 38.71 588 SER B CA 1
ATOM 8509 C C . SER B 1 588 ? 202.482 203.575 157.421 1.00 41.02 588 SER B C 1
ATOM 8510 O O . SER B 1 588 ? 201.319 203.411 157.803 1.00 44.19 588 SER B O 1
ATOM 8513 N N . ASN B 1 589 ? 203.029 202.846 156.449 1.00 46.09 589 ASN B N 1
ATOM 8514 C CA . ASN B 1 589 ? 202.285 201.796 155.766 1.00 47.63 589 ASN B CA 1
ATOM 8515 C C . ASN B 1 589 ? 202.148 200.525 156.594 1.00 47.96 589 ASN B C 1
ATOM 8516 O O . ASN B 1 589 ? 201.375 199.640 156.212 1.00 50.41 589 ASN B O 1
ATOM 8521 N N . LYS B 1 590 ? 202.873 200.409 157.705 1.00 45.62 590 LYS B N 1
ATOM 8522 C CA . LYS B 1 590 ? 202.822 199.232 158.572 1.00 45.41 590 LYS B CA 1
ATOM 8523 C C . LYS B 1 590 ? 202.587 199.686 160.006 1.00 46.83 590 LYS B C 1
ATOM 8524 O O . LYS B 1 590 ? 203.519 199.720 160.821 1.00 45.02 590 LYS B O 1
ATOM 8530 N N . PRO B 1 591 ? 201.353 200.051 160.349 1.00 41.45 591 PRO B N 1
ATOM 8531 C CA . PRO B 1 591 ? 201.062 200.449 161.730 1.00 35.35 591 PRO B CA 1
ATOM 8532 C C . PRO B 1 591 ? 201.152 199.265 162.680 1.00 31.40 591 PRO B C 1
ATOM 8533 O O . PRO B 1 591 ? 200.939 198.112 162.298 1.00 33.70 591 PRO B O 1
ATOM 8537 N N . SER B 1 592 ? 201.471 199.567 163.934 1.00 21.46 592 SER B N 1
ATOM 8538 C CA . SER B 1 592 ? 201.646 198.559 164.970 1.00 21.70 592 SER B CA 1
ATOM 8539 C C . SER B 1 592 ? 200.554 198.690 166.021 1.00 24.73 592 SER B C 1
ATOM 8540 O O . SER B 1 592 ? 200.193 199.801 166.421 1.00 30.84 592 SER B O 1
ATOM 8543 N N . PHE B 1 593 ? 200.023 197.548 166.461 1.00 21.45 593 PHE B N 1
ATOM 8544 C CA . PHE B 1 593 ? 199.034 197.555 167.531 1.00 15.27 593 PHE B CA 1
ATOM 8545 C C . PHE B 1 593 ? 199.657 197.850 168.888 1.00 14.47 593 PHE B C 1
ATOM 8546 O O . PHE B 1 593 ? 198.950 198.308 169.792 1.00 20.37 593 PHE B O 1
ATOM 8554 N N . THR B 1 594 ? 200.956 197.593 169.054 1.00 15.48 594 THR B N 1
ATOM 8555 C CA . THR B 1 594 ? 201.625 197.943 170.302 1.00 14.67 594 THR B CA 1
ATOM 8556 C C . THR B 1 594 ? 201.636 199.449 170.525 1.00 24.24 594 THR B C 1
ATOM 8557 O O . THR B 1 594 ? 201.556 199.908 171.669 1.00 27.77 594 THR B O 1
ATOM 8561 N N . ASP B 1 595 ? 201.735 200.230 169.448 1.00 23.34 595 ASP B N 1
ATOM 8562 C CA . ASP B 1 595 ? 201.739 201.682 169.569 1.00 9.09 595 ASP B CA 1
ATOM 8563 C C . ASP B 1 595 ? 200.377 202.238 169.959 1.00 15.04 595 ASP B C 1
ATOM 8564 O O . ASP B 1 595 ? 200.313 203.307 170.573 1.00 26.01 595 ASP B O 1
ATOM 8569 N N . PHE B 1 596 ? 199.291 201.549 169.608 1.00 18.81 596 PHE B N 1
ATOM 8570 C CA . PHE B 1 596 ? 197.960 202.007 169.990 1.00 12.69 596 PHE B CA 1
ATOM 8571 C C . PHE B 1 596 ? 197.680 201.750 171.466 1.00 14.38 596 PHE B C 1
ATOM 8572 O O . PHE B 1 596 ? 197.105 202.603 172.150 1.00 15.48 596 PHE B O 1
ATOM 8580 N N . VAL B 1 597 ? 198.085 200.584 171.974 1.00 14.99 597 VAL B N 1
ATOM 8581 C CA . VAL B 1 597 ? 197.770 200.206 173.348 1.00 14.65 597 VAL B CA 1
ATOM 8582 C C . VAL B 1 597 ? 198.744 200.812 174.353 1.00 15.82 597 VAL B C 1
ATOM 8583 O O . VAL B 1 597 ? 198.385 200.987 175.523 1.00 19.79 597 VAL B O 1
ATOM 8587 N N . ALA B 1 598 ? 199.959 201.155 173.923 1.00 13.79 598 ALA B N 1
ATOM 8588 C CA . ALA B 1 598 ? 200.959 201.680 174.850 1.00 6.93 598 ALA B CA 1
ATOM 8589 C C . ALA B 1 598 ? 200.516 202.923 175.617 1.00 14.92 598 ALA B C 1
ATOM 8590 O O . ALA B 1 598 ? 200.797 202.991 176.826 1.00 13.32 598 ALA B O 1
ATOM 8592 N N . PRO B 1 599 ? 199.867 203.930 175.012 1.00 18.68 599 PRO B N 1
ATOM 8593 C CA . PRO B 1 599 ? 199.436 205.087 175.818 1.00 15.00 599 PRO B CA 1
ATOM 8594 C C . PRO B 1 599 ? 198.511 204.727 176.967 1.00 14.78 599 PRO B C 1
ATOM 8595 O O . PRO B 1 599 ? 198.608 205.328 178.044 1.00 10.78 599 PRO B O 1
ATOM 8599 N N . GLY B 1 600 ? 197.612 203.760 176.772 1.00 16.03 600 GLY B N 1
ATOM 8600 C CA . GLY B 1 600 ? 196.695 203.390 177.834 1.00 12.99 600 GLY B CA 1
ATOM 8601 C C . GLY B 1 600 ? 197.333 202.583 178.942 1.00 19.75 600 GLY B C 1
ATOM 8602 O O . GLY B 1 600 ? 196.861 202.615 180.082 1.00 20.17 600 GLY B O 1
ATOM 8603 N N . VAL B 1 601 ? 198.400 201.847 178.630 1.00 19.34 601 VAL B N 1
ATOM 8604 C CA . VAL B 1 601 ? 199.090 201.066 179.652 1.00 13.15 601 VAL B CA 1
ATOM 8605 C C . VAL B 1 601 ? 199.830 201.984 180.617 1.00 13.59 601 VAL B C 1
ATOM 8606 O O . VAL B 1 601 ? 199.846 201.747 181.831 1.00 21.77 601 VAL B O 1
ATOM 8610 N N . ILE B 1 602 ? 200.447 203.046 180.096 1.00 16.19 602 ILE B N 1
ATOM 8611 C CA . ILE B 1 602 ? 201.201 203.971 180.938 1.00 16.80 602 ILE B CA 1
ATOM 8612 C C . ILE B 1 602 ? 200.284 204.662 181.939 1.00 20.73 602 ILE B C 1
ATOM 8613 O O . ILE B 1 602 ? 200.614 204.787 183.124 1.00 27.98 602 ILE B O 1
ATOM 8618 N N . LEU B 1 603 ? 199.119 205.123 181.480 1.00 14.81 603 LEU B N 1
ATOM 8619 C CA . LEU B 1 603 ? 198.235 205.894 182.349 1.00 13.56 603 LEU B CA 1
ATOM 8620 C C . LEU B 1 603 ? 197.568 205.014 183.398 1.00 15.44 603 LEU B C 1
ATOM 8621 O O . LEU B 1 603 ? 197.361 205.448 184.536 1.00 26.02 603 LEU B O 1
ATOM 8626 N N . THR B 1 604 ? 197.214 203.779 183.036 1.00 11.34 604 THR B N 1
ATOM 8627 C CA . THR B 1 604 ? 196.539 202.900 183.986 1.00 13.06 604 THR B CA 1
ATOM 8628 C C . THR B 1 604 ? 197.473 202.442 185.099 1.00 17.53 604 THR B C 1
ATOM 8629 O O . THR B 1 604 ? 197.025 202.228 186.230 1.00 20.30 604 THR B O 1
ATOM 8633 N N . ILE B 1 605 ? 198.762 202.276 184.801 1.00 15.28 605 ILE B N 1
ATOM 8634 C CA . ILE B 1 605 ? 199.711 201.850 185.825 1.00 18.35 605 ILE B CA 1
ATOM 8635 C C . ILE B 1 605 ? 199.896 202.944 186.870 1.00 23.09 605 ILE B C 1
ATOM 8636 O O . ILE B 1 605 ? 199.849 202.686 188.078 1.00 23.96 605 ILE B O 1
ATOM 8641 N N . VAL B 1 606 ? 200.101 204.183 186.421 1.00 18.63 606 VAL B N 1
ATOM 8642 C CA . VAL B 1 606 ? 200.365 205.278 187.349 1.00 14.39 606 VAL B CA 1
ATOM 8643 C C . VAL B 1 606 ? 199.112 205.633 188.141 1.00 13.10 606 VAL B C 1
ATOM 8644 O O . VAL B 1 606 ? 199.181 205.911 189.343 1.00 19.98 606 VAL B O 1
ATOM 8648 N N . PHE B 1 607 ? 197.951 205.635 187.484 1.00 9.60 607 PHE B N 1
ATOM 8649 C CA . PHE B 1 607 ? 196.717 206.028 188.157 1.00 10.09 607 PHE B CA 1
ATOM 8650 C C . PHE B 1 607 ? 196.338 205.033 189.248 1.00 17.14 607 PHE B C 1
ATOM 8651 O O . PHE B 1 607 ? 196.072 205.423 190.390 1.00 22.19 607 PHE B O 1
ATOM 8659 N N . PHE B 1 608 ? 196.311 203.742 188.917 1.00 16.72 608 PHE B N 1
ATOM 8660 C CA . PHE B 1 608 ? 195.758 202.751 189.831 1.00 19.36 608 PHE B CA 1
ATOM 8661 C C . PHE B 1 608 ? 196.730 202.331 190.923 1.00 23.16 608 PHE B C 1
ATOM 8662 O O . PHE B 1 608 ? 196.293 201.790 191.943 1.00 28.73 608 PHE B O 1
ATOM 8670 N N . LEU B 1 609 ? 198.029 202.562 190.743 1.00 19.54 609 LEU B N 1
ATOM 8671 C CA . LEU B 1 609 ? 198.976 202.298 191.816 1.00 16.60 609 LEU B CA 1
ATOM 8672 C C . LEU B 1 609 ? 199.051 203.435 192.823 1.00 24.57 609 LEU B C 1
ATOM 8673 O O . LEU B 1 609 ? 199.591 203.239 193.916 1.00 30.02 609 LEU B O 1
ATOM 8678 N N . ALA B 1 610 ? 198.532 204.615 192.480 1.00 19.05 610 ALA B N 1
ATOM 8679 C CA . ALA B 1 610 ? 198.410 205.691 193.452 1.00 9.47 610 ALA B CA 1
ATOM 8680 C C . ALA B 1 610 ? 197.154 205.543 194.298 1.00 13.73 610 ALA B C 1
ATOM 8681 O O . ALA B 1 610 ? 197.105 206.049 195.423 1.00 16.39 610 ALA B O 1
ATOM 8683 N N . VAL B 1 611 ? 196.131 204.868 193.770 1.00 18.14 611 VAL B N 1
ATOM 8684 C CA . VAL B 1 611 ? 194.939 204.582 194.561 1.00 15.68 611 VAL B CA 1
ATOM 8685 C C . VAL B 1 611 ? 195.247 203.545 195.632 1.00 18.34 611 VAL B C 1
ATOM 8686 O O . VAL B 1 611 ? 194.824 203.679 196.785 1.00 22.47 611 VAL B O 1
ATOM 8690 N N . ALA B 1 612 ? 195.984 202.493 195.268 1.00 23.62 612 ALA B N 1
ATOM 8691 C CA . ALA B 1 612 ? 196.271 201.418 196.212 1.00 21.37 612 ALA B CA 1
ATOM 8692 C C . ALA B 1 612 ? 197.172 201.891 197.347 1.00 24.20 612 ALA B C 1
ATOM 8693 O O . ALA B 1 612 ? 196.958 201.524 198.507 1.00 28.18 612 ALA B O 1
ATOM 8695 N N . LEU B 1 613 ? 198.187 202.699 197.034 1.00 20.47 613 LEU B N 1
ATOM 8696 C CA . LEU B 1 613 ? 199.123 203.134 198.066 1.00 16.25 613 LEU B CA 1
ATOM 8697 C C . LEU B 1 613 ? 198.486 204.147 199.009 1.00 17.04 613 LEU B C 1
ATOM 8698 O O . LEU B 1 613 ? 198.653 204.056 200.230 1.00 22.67 613 LEU B O 1
ATOM 8703 N N . THR B 1 614 ? 197.758 205.123 198.463 1.00 13.95 614 THR B N 1
ATOM 8704 C CA . THR B 1 614 ? 197.134 206.142 199.302 1.00 13.44 614 THR B CA 1
ATOM 8705 C C . THR B 1 614 ? 196.034 205.551 200.176 1.00 23.53 614 THR B C 1
ATOM 8706 O O . THR B 1 614 ? 195.928 205.887 201.360 1.00 29.88 614 THR B O 1
ATOM 8710 N N . SER B 1 615 ? 195.204 204.674 199.608 1.00 22.15 615 SER B N 1
ATOM 8711 C CA . SER B 1 615 ? 194.100 204.098 200.369 1.00 17.42 615 SER B CA 1
ATOM 8712 C C . SER B 1 615 ? 194.602 203.228 201.513 1.00 21.62 615 SER B C 1
ATOM 8713 O O . SER B 1 615 ? 194.071 203.289 202.628 1.00 26.89 615 SER B O 1
ATOM 8716 N N . SER B 1 616 ? 195.623 202.408 201.258 1.00 25.21 616 SER B N 1
ATOM 8717 C CA . SER B 1 616 ? 196.102 201.483 202.280 1.00 23.14 616 SER B CA 1
ATOM 8718 C C . SER B 1 616 ? 196.858 202.211 203.384 1.00 24.53 616 SER B C 1
ATOM 8719 O O . SER B 1 616 ? 196.671 201.913 204.569 1.00 24.85 616 SER B O 1
ATOM 8722 N N . ALA B 1 617 ? 197.717 203.164 203.017 1.00 27.58 617 ALA B N 1
ATOM 8723 C CA . ALA B 1 617 ? 198.534 203.850 204.013 1.00 23.11 617 ALA B CA 1
ATOM 8724 C C . ALA B 1 617 ? 197.675 204.632 204.998 1.00 28.89 617 ALA B C 1
ATOM 8725 O O . ALA B 1 617 ? 197.933 204.615 206.206 1.00 34.96 617 ALA B O 1
ATOM 8727 N N . LEU B 1 618 ? 196.649 205.323 204.502 1.00 17.07 618 LEU B N 1
ATOM 8728 C CA . LEU B 1 618 ? 195.808 206.131 205.377 1.00 18.93 618 LEU B CA 1
ATOM 8729 C C . LEU B 1 618 ? 194.858 205.283 206.214 1.00 25.41 618 LEU B C 1
ATOM 8730 O O . LEU B 1 618 ? 194.568 205.640 207.360 1.00 28.72 618 LEU B O 1
ATOM 8735 N N . ILE B 1 619 ? 194.358 204.175 205.666 1.00 25.09 619 ILE B N 1
ATOM 8736 C CA . ILE B 1 619 ? 193.430 203.330 206.413 1.00 21.75 619 ILE B CA 1
ATOM 8737 C C . ILE B 1 619 ? 194.155 202.603 207.540 1.00 21.92 619 ILE B C 1
ATOM 8738 O O . ILE B 1 619 ? 193.675 202.555 208.678 1.00 29.88 619 ILE B O 1
ATOM 8743 N N . ILE B 1 620 ? 195.324 202.030 207.242 1.00 23.01 620 ILE B N 1
ATOM 8744 C CA . ILE B 1 620 ? 196.063 201.272 208.249 1.00 23.76 620 ILE B CA 1
ATOM 8745 C C . ILE B 1 620 ? 196.517 202.183 209.380 1.00 26.40 620 ILE B C 1
ATOM 8746 O O . ILE B 1 620 ? 196.387 201.845 210.561 1.00 24.47 620 ILE B O 1
ATOM 8751 N N . GLU B 1 621 ? 197.052 203.355 209.037 1.00 33.15 621 GLU B N 1
ATOM 8752 C CA . GLU B 1 621 ? 197.592 204.255 210.050 1.00 28.13 621 GLU B CA 1
ATOM 8753 C C . GLU B 1 621 ? 196.499 204.818 210.951 1.00 25.53 621 GLU B C 1
ATOM 8754 O O . GLU B 1 621 ? 196.729 205.025 212.146 1.00 28.74 621 GLU B O 1
ATOM 8760 N N . ARG B 1 622 ? 195.310 205.068 210.401 1.00 26.09 622 ARG B N 1
ATOM 8761 C CA . ARG B 1 622 ? 194.204 205.587 211.197 1.00 27.92 622 ARG B CA 1
ATOM 8762 C C . ARG B 1 622 ? 193.585 204.522 212.093 1.00 25.88 622 ARG B C 1
ATOM 8763 O O . ARG B 1 622 ? 193.055 204.848 213.160 1.00 32.16 622 ARG B O 1
ATOM 8771 N N . MET B 1 623 ? 193.648 203.254 211.688 1.00 29.58 623 MET B N 1
ATOM 8772 C CA . MET B 1 623 ? 192.948 202.189 212.394 1.00 30.47 623 MET B CA 1
ATOM 8773 C C . MET B 1 623 ? 193.673 201.703 213.644 1.00 32.84 623 MET B C 1
ATOM 8774 O O . MET B 1 623 ? 193.051 201.025 214.468 1.00 44.17 623 MET B O 1
ATOM 8779 N N . GLU B 1 624 ? 194.953 202.029 213.818 1.00 29.06 624 GLU B N 1
ATOM 8780 C CA . GLU B 1 624 ? 195.688 201.634 215.014 1.00 31.13 624 GLU B CA 1
ATOM 8781 C C . GLU B 1 624 ? 196.150 202.844 215.820 1.00 33.01 624 GLU B C 1
ATOM 8782 O O . GLU B 1 624 ? 197.148 202.775 216.538 1.00 39.28 624 GLU B O 1
ATOM 8788 N N . GLY B 1 625 ? 195.432 203.958 215.705 1.00 25.58 625 GLY B N 1
ATOM 8789 C CA . GLY B 1 625 ? 195.689 205.107 216.549 1.00 22.99 625 GLY B CA 1
ATOM 8790 C C . GLY B 1 625 ? 197.006 205.807 216.316 1.00 25.63 625 GLY B C 1
ATOM 8791 O O . GLY B 1 625 ? 197.493 206.497 217.213 1.00 26.85 625 GLY B O 1
ATOM 8792 N N . LEU B 1 626 ? 197.610 205.642 215.139 1.00 22.22 626 LEU B N 1
ATOM 8793 C CA . LEU B 1 626 ? 198.864 206.329 214.856 1.00 17.70 626 LEU B CA 1
ATOM 8794 C C . LEU B 1 626 ? 198.652 207.800 214.515 1.00 23.70 626 LEU B C 1
ATOM 8795 O O . LEU B 1 626 ? 199.487 208.637 214.873 1.00 28.24 626 LEU B O 1
ATOM 8800 N N . LEU B 1 627 ? 197.559 208.134 213.823 1.00 23.25 627 LEU B N 1
ATOM 8801 C CA . LEU B 1 627 ? 197.235 209.538 213.587 1.00 16.84 627 LEU B CA 1
ATOM 8802 C C . LEU B 1 627 ? 196.785 210.232 214.866 1.00 23.17 627 LEU B C 1
ATOM 8803 O O . LEU B 1 627 ? 197.131 211.395 215.102 1.00 27.85 627 LEU B O 1
ATOM 8808 N N . ASP B 1 628 ? 196.004 209.540 215.697 1.00 23.35 628 ASP B N 1
ATOM 8809 C CA . ASP B 1 628 ? 195.508 210.149 216.927 1.00 20.15 628 ASP B CA 1
ATOM 8810 C C . ASP B 1 628 ? 196.641 210.428 217.906 1.00 25.43 628 ASP B C 1
ATOM 8811 O O . ASP B 1 628 ? 196.619 211.441 218.613 1.00 30.45 628 ASP B O 1
ATOM 8816 N N . ARG B 1 629 ? 197.631 209.536 217.972 1.00 22.65 629 ARG B N 1
ATOM 8817 C CA . ARG B 1 629 ? 198.761 209.751 218.870 1.00 18.10 629 ARG B CA 1
ATOM 8818 C C . ARG B 1 629 ? 199.574 210.971 218.455 1.00 13.42 629 ARG B C 1
ATOM 8819 O O . ARG B 1 629 ? 200.043 211.730 219.310 1.00 15.18 629 ARG B O 1
ATOM 8827 N N . SER B 1 630 ? 199.753 211.174 217.149 1.00 14.24 630 SER B N 1
ATOM 8828 C CA . SER B 1 630 ? 200.512 212.324 216.671 1.00 17.83 630 SER B CA 1
ATOM 8829 C C . SER B 1 630 ? 199.725 213.622 216.782 1.00 18.64 630 SER B C 1
ATOM 8830 O O . SER B 1 630 ? 200.327 214.694 216.907 1.00 18.96 630 SER B O 1
ATOM 8833 N N . TRP B 1 631 ? 198.393 213.555 216.724 1.00 16.49 631 TRP B N 1
ATOM 8834 C CA . TRP B 1 631 ? 197.588 214.760 216.899 1.00 11.68 631 TRP B CA 1
ATOM 8835 C C . TRP B 1 631 ? 197.699 215.297 218.320 1.00 15.53 631 TRP B C 1
ATOM 8836 O O . TRP B 1 631 ? 197.778 216.514 218.523 1.00 26.67 631 TRP B O 1
ATOM 8847 N N . VAL B 1 632 ? 197.695 214.408 219.315 1.00 17.22 632 VAL B N 1
ATOM 8848 C CA . VAL B 1 632 ? 197.880 214.843 220.695 1.00 14.08 632 VAL B CA 1
ATOM 8849 C C . VAL B 1 632 ? 199.282 215.399 220.896 1.00 20.52 632 VAL B C 1
ATOM 8850 O O . VAL B 1 632 ? 199.490 216.299 221.718 1.00 30.99 632 VAL B O 1
ATOM 8854 N N . ALA B 1 633 ? 200.266 214.881 220.156 1.00 21.94 633 ALA B N 1
ATOM 8855 C CA . ALA B 1 633 ? 201.626 215.398 220.240 1.00 12.79 633 ALA B CA 1
ATOM 8856 C C . ALA B 1 633 ? 201.734 216.833 219.743 1.00 19.52 633 ALA B C 1
ATOM 8857 O O . ALA B 1 633 ? 202.674 217.537 220.125 1.00 26.50 633 ALA B O 1
ATOM 8859 N N . GLY B 1 634 ? 200.805 217.280 218.903 1.00 17.37 634 GLY B N 1
ATOM 8860 C CA . GLY B 1 634 ? 200.816 218.647 218.424 1.00 15.66 634 GLY B CA 1
ATOM 8861 C C . GLY B 1 634 ? 201.129 218.781 216.949 1.00 21.13 634 GLY B C 1
ATOM 8862 O O . GLY B 1 634 ? 201.714 219.781 216.524 1.00 26.37 634 GLY B O 1
ATOM 8863 N N . VAL B 1 635 ? 200.745 217.785 216.157 1.00 14.43 635 VAL B N 1
ATOM 8864 C CA . VAL B 1 635 ? 200.934 217.805 214.711 1.00 16.76 635 VAL B CA 1
ATOM 8865 C C . VAL B 1 635 ? 199.595 218.133 214.066 1.00 19.78 635 VAL B C 1
ATOM 8866 O O . VAL B 1 635 ? 198.610 217.411 214.260 1.00 23.53 635 VAL B O 1
ATOM 8870 N N . THR B 1 636 ? 199.557 219.220 213.301 1.00 19.74 636 THR B N 1
ATOM 8871 C CA . THR B 1 636 ? 198.308 219.682 212.721 1.00 17.27 636 THR B CA 1
ATOM 8872 C C . THR B 1 636 ? 197.867 218.765 211.579 1.00 17.05 636 THR B C 1
ATOM 8873 O O . THR B 1 636 ? 198.699 218.134 210.923 1.00 23.38 636 THR B O 1
ATOM 8877 N N . PRO B 1 637 ? 196.558 218.666 211.334 1.00 20.18 637 PRO B N 1
ATOM 8878 C CA . PRO B 1 637 ? 196.083 217.863 210.194 1.00 17.40 637 PRO B CA 1
ATOM 8879 C C . PRO B 1 637 ? 196.586 218.353 208.848 1.00 19.23 637 PRO B C 1
ATOM 8880 O O . PRO B 1 637 ? 196.686 217.549 207.914 1.00 18.30 637 PRO B O 1
ATOM 8884 N N . GLY B 1 638 ? 196.893 219.644 208.711 1.00 19.79 638 GLY B N 1
ATOM 8885 C CA . GLY B 1 638 ? 197.443 220.137 207.462 1.00 8.65 638 GLY B CA 1
ATOM 8886 C C . GLY B 1 638 ? 198.877 219.724 207.221 1.00 18.10 638 GLY B C 1
ATOM 8887 O O . GLY B 1 638 ? 199.310 219.636 206.068 1.00 22.15 638 GLY B O 1
ATOM 8888 N N . GLU B 1 639 ? 199.635 219.469 208.289 1.00 26.15 639 GLU B N 1
ATOM 8889 C CA . GLU B 1 639 ? 201.007 218.999 208.132 1.00 19.32 639 GLU B CA 1
ATOM 8890 C C . GLU B 1 639 ? 201.055 217.526 207.747 1.00 19.77 639 GLU B C 1
ATOM 8891 O O . GLU B 1 639 ? 201.918 217.116 206.965 1.00 25.49 639 GLU B O 1
ATOM 8897 N N . ILE B 1 640 ? 200.150 216.717 208.299 1.00 13.01 640 ILE B N 1
ATOM 8898 C CA . ILE B 1 640 ? 200.104 215.303 207.943 1.00 15.16 640 ILE B CA 1
ATOM 8899 C C . ILE B 1 640 ? 199.716 215.133 206.480 1.00 20.25 640 ILE B C 1
ATOM 8900 O O . ILE B 1 640 ? 200.308 214.323 205.757 1.00 23.70 640 ILE B O 1
ATOM 8905 N N . LEU B 1 641 ? 198.721 215.894 206.019 1.00 19.62 641 LEU B N 1
ATOM 8906 C CA . LEU B 1 641 ? 198.294 215.798 204.626 1.00 15.47 641 LEU B CA 1
ATOM 8907 C C . LEU B 1 641 ? 199.370 216.307 203.675 1.00 14.55 641 LEU B C 1
ATOM 8908 O O . LEU B 1 641 ? 199.556 215.749 202.588 1.00 23.93 641 LEU B O 1
ATOM 8913 N N . PHE B 1 642 ? 200.078 217.371 204.059 1.00 17.72 642 PHE B N 1
ATOM 8914 C CA . PHE B 1 642 ? 201.124 217.917 203.199 1.00 13.58 642 PHE B CA 1
ATOM 8915 C C . PHE B 1 642 ? 202.251 216.914 202.992 1.00 18.24 642 PHE B C 1
ATOM 8916 O O . PHE B 1 642 ? 202.769 216.772 201.878 1.00 23.44 642 PHE B O 1
ATOM 8924 N N . SER B 1 643 ? 202.648 216.209 204.054 1.00 15.28 643 SER B N 1
ATOM 8925 C CA . SER B 1 643 ? 203.724 215.231 203.944 1.00 17.82 643 SER B CA 1
ATOM 8926 C C . SER B 1 643 ? 203.316 214.004 203.141 1.00 20.32 643 SER B C 1
ATOM 8927 O O . SER B 1 643 ? 204.183 213.342 202.563 1.00 25.90 643 SER B O 1
ATOM 8930 N N . HIS B 1 644 ? 202.024 213.678 203.102 1.00 16.46 644 HIS B N 1
ATOM 8931 C CA . HIS B 1 644 ? 201.570 212.544 202.307 1.00 13.25 644 HIS B CA 1
ATOM 8932 C C . HIS B 1 644 ? 201.585 212.864 200.817 1.00 20.05 644 HIS B C 1
ATOM 8933 O O . HIS B 1 644 ? 201.888 211.993 199.995 1.00 23.52 644 HIS B O 1
ATOM 8940 N N . VAL B 1 645 ? 201.251 214.103 200.452 1.00 17.93 645 VAL B N 1
ATOM 8941 C CA . VAL B 1 645 ? 201.247 214.490 199.045 1.00 16.92 645 VAL B CA 1
ATOM 8942 C C . VAL B 1 645 ? 202.668 214.541 198.498 1.00 18.86 645 VAL B C 1
ATOM 8943 O O . VAL B 1 645 ? 202.924 214.132 197.359 1.00 20.15 645 VAL B O 1
ATOM 8947 N N . VAL B 1 646 ? 203.612 215.044 199.294 1.00 14.82 646 VAL B N 1
ATOM 8948 C CA . VAL B 1 646 ? 204.995 215.148 198.839 1.00 15.65 646 VAL B CA 1
ATOM 8949 C C . VAL B 1 646 ? 205.608 213.765 198.656 1.00 16.37 646 VAL B C 1
ATOM 8950 O O . VAL B 1 646 ? 206.296 213.504 197.663 1.00 19.22 646 VAL B O 1
ATOM 8954 N N . THR B 1 647 ? 205.370 212.858 199.606 1.00 16.25 647 THR B N 1
ATOM 8955 C CA . THR B 1 647 ? 205.924 211.511 199.500 1.00 13.53 647 THR B CA 1
ATOM 8956 C C . THR B 1 647 ? 205.346 210.767 198.303 1.00 16.88 647 THR B C 1
ATOM 8957 O O . THR B 1 647 ? 206.073 210.070 197.586 1.00 16.99 647 THR B O 1
ATOM 8961 N N . GLN B 1 648 ? 204.039 210.902 198.071 1.00 20.56 648 GLN B N 1
ATOM 8962 C CA . GLN B 1 648 ? 203.416 210.251 196.923 1.00 10.99 648 GLN B CA 1
ATOM 8963 C C . GLN B 1 648 ? 203.875 210.867 195.607 1.00 15.12 648 GLN B C 1
ATOM 8964 O O . GLN B 1 648 ? 204.012 210.155 194.607 1.00 20.16 648 GLN B O 1
ATOM 8970 N N . PHE B 1 649 ? 204.116 212.180 195.587 1.00 16.56 649 PHE B N 1
ATOM 8971 C CA . PHE B 1 649 ? 204.599 212.831 194.374 1.00 16.62 649 PHE B CA 1
ATOM 8972 C C . PHE B 1 649 ? 205.968 212.298 193.966 1.00 20.15 649 PHE B C 1
ATOM 8973 O O . PHE B 1 649 ? 206.230 212.086 192.777 1.00 17.85 649 PHE B O 1
ATOM 8981 N N . VAL B 1 650 ? 206.856 212.081 194.938 1.00 21.27 650 VAL B N 1
ATOM 8982 C CA . VAL B 1 650 ? 208.177 211.539 194.632 1.00 20.20 650 VAL B CA 1
ATOM 8983 C C . VAL B 1 650 ? 208.066 210.094 194.161 1.00 19.33 650 VAL B C 1
ATOM 8984 O O . VAL B 1 650 ? 208.802 209.659 193.267 1.00 22.96 650 VAL B O 1
ATOM 8988 N N . VAL B 1 651 ? 207.150 209.327 194.753 1.00 19.89 651 VAL B N 1
ATOM 8989 C CA . VAL B 1 651 ? 206.980 207.929 194.368 1.00 19.96 651 VAL B CA 1
ATOM 8990 C C . VAL B 1 651 ? 206.491 207.825 192.928 1.00 22.32 651 VAL B C 1
ATOM 8991 O O . VAL B 1 651 ? 207.005 207.025 192.138 1.00 26.21 651 VAL B O 1
ATOM 8995 N N . MET B 1 652 ? 205.497 208.637 192.560 1.00 19.70 652 MET B N 1
ATOM 8996 C CA . MET B 1 652 ? 204.962 208.584 191.204 1.00 13.46 652 MET B CA 1
ATOM 8997 C C . MET B 1 652 ? 205.921 209.171 190.178 1.00 21.06 652 MET B C 1
ATOM 8998 O O . MET B 1 652 ? 205.829 208.827 188.996 1.00 22.96 652 MET B O 1
ATOM 9003 N N . CYS B 1 653 ? 206.834 210.049 190.597 1.00 26.94 653 CYS B N 1
ATOM 9004 C CA . CYS B 1 653 ? 207.861 210.538 189.683 1.00 24.03 653 CYS B CA 1
ATOM 9005 C C . CYS B 1 653 ? 208.854 209.437 189.334 1.00 23.55 653 CYS B C 1
ATOM 9006 O O . CYS B 1 653 ? 209.333 209.363 188.197 1.00 28.25 653 CYS B O 1
ATOM 9009 N N . GLY B 1 654 ? 209.186 208.583 190.304 1.00 17.80 654 GLY B N 1
ATOM 9010 C CA . GLY B 1 654 ? 210.058 207.455 190.019 1.00 15.79 654 GLY B CA 1
ATOM 9011 C C . GLY B 1 654 ? 209.409 206.429 189.110 1.00 22.10 654 GLY B C 1
ATOM 9012 O O . GLY B 1 654 ? 210.067 205.858 188.236 1.00 28.46 654 GLY B O 1
ATOM 9013 N N . GLN B 1 655 ? 208.115 206.169 189.311 1.00 21.66 655 GLN B N 1
ATOM 9014 C CA . GLN B 1 655 ? 207.399 205.243 188.439 1.00 18.32 655 GLN B CA 1
ATOM 9015 C C . GLN B 1 655 ? 207.308 205.780 187.017 1.00 22.65 655 GLN B C 1
ATOM 9016 O O . GLN B 1 655 ? 207.449 205.021 186.052 1.00 26.97 655 GLN B O 1
ATOM 9022 N N . THR B 1 656 ? 207.060 207.083 186.870 1.00 17.67 656 THR B N 1
ATOM 9023 C CA . THR B 1 656 ? 206.966 207.678 185.541 1.00 12.69 656 THR B CA 1
ATOM 9024 C C . THR B 1 656 ? 208.290 207.573 184.795 1.00 18.43 656 THR B C 1
ATOM 9025 O O . THR B 1 656 ? 208.316 207.245 183.603 1.00 19.97 656 THR B O 1
ATOM 9029 N N . ALA B 1 657 ? 209.402 207.845 185.480 1.00 21.83 657 ALA B N 1
ATOM 9030 C CA . ALA B 1 657 ? 210.708 207.752 184.838 1.00 21.00 657 ALA B CA 1
ATOM 9031 C C . ALA B 1 657 ? 211.027 206.319 184.430 1.00 25.69 657 ALA B C 1
ATOM 9032 O O . ALA B 1 657 ? 211.542 206.079 183.333 1.00 27.62 657 ALA B O 1
ATOM 9034 N N . LEU B 1 658 ? 210.732 205.353 185.303 1.00 22.58 658 LEU B N 1
ATOM 9035 C CA . LEU B 1 658 ? 211.027 203.958 184.993 1.00 17.46 658 LEU B CA 1
ATOM 9036 C C . LEU B 1 658 ? 210.194 203.457 183.820 1.00 18.01 658 LEU B C 1
ATOM 9037 O O . LEU B 1 658 ? 210.709 202.756 182.942 1.00 27.05 658 LEU B O 1
ATOM 9042 N N . VAL B 1 659 ? 208.905 203.798 183.791 1.00 19.82 659 VAL B N 1
ATOM 9043 C CA . VAL B 1 659 ? 208.026 203.302 182.736 1.00 21.33 659 VAL B CA 1
ATOM 9044 C C . VAL B 1 659 ? 208.395 203.919 181.392 1.00 21.79 659 VAL B C 1
ATOM 9045 O O . VAL B 1 659 ? 208.438 203.228 180.368 1.00 26.25 659 VAL B O 1
ATOM 9049 N N . LEU B 1 660 ? 208.672 205.224 181.372 1.00 23.29 660 LEU B N 1
ATOM 9050 C CA . LEU B 1 660 ? 208.979 205.894 180.113 1.00 20.34 660 LEU B CA 1
ATOM 9051 C C . LEU B 1 660 ? 210.340 205.481 179.565 1.00 19.03 660 LEU B C 1
ATOM 9052 O O . LEU B 1 660 ? 210.530 205.451 178.344 1.00 21.07 660 LEU B O 1
ATOM 9057 N N . ILE B 1 661 ? 211.296 205.172 180.442 1.00 22.63 661 ILE B N 1
ATOM 9058 C CA . ILE B 1 661 ? 212.625 204.776 179.984 1.00 24.64 661 ILE B CA 1
ATOM 9059 C C . ILE B 1 661 ? 212.567 203.439 179.255 1.00 25.23 661 ILE B C 1
ATOM 9060 O O . ILE B 1 661 ? 213.181 203.267 178.196 1.00 31.49 661 ILE B O 1
ATOM 9065 N N . PHE B 1 662 ? 211.824 202.475 179.801 1.00 20.45 662 PHE B N 1
ATOM 9066 C CA . PHE B 1 662 ? 211.773 201.152 179.189 1.00 22.18 662 PHE B CA 1
ATOM 9067 C C . PHE B 1 662 ? 210.926 201.152 177.922 1.00 25.84 662 PHE B C 1
ATOM 9068 O O . PHE B 1 662 ? 211.284 200.504 176.932 1.00 31.55 662 PHE B O 1
ATOM 9076 N N . MET B 1 663 ? 209.799 201.867 177.932 1.00 26.01 663 MET B N 1
ATOM 9077 C CA . MET B 1 663 ? 208.921 201.874 176.766 1.00 25.33 663 MET B CA 1
ATOM 9078 C C . MET B 1 663 ? 209.584 202.532 175.563 1.00 22.18 663 MET B C 1
ATOM 9079 O O . MET B 1 663 ? 209.488 202.023 174.441 1.00 28.31 663 MET B O 1
ATOM 9084 N N . ILE B 1 664 ? 210.267 203.654 175.773 1.00 21.28 664 ILE B N 1
ATOM 9085 C CA . ILE B 1 664 ? 210.760 204.466 174.667 1.00 23.92 664 ILE B CA 1
ATOM 9086 C C . ILE B 1 664 ? 212.197 204.100 174.322 1.00 27.64 664 ILE B C 1
ATOM 9087 O O . ILE B 1 664 ? 212.499 203.741 173.179 1.00 34.26 664 ILE B O 1
ATOM 9092 N N . LEU B 1 665 ? 213.095 204.194 175.304 1.00 26.37 665 LEU B N 1
ATOM 9093 C CA . LEU B 1 665 ? 214.516 204.022 175.017 1.00 24.71 665 LEU B CA 1
ATOM 9094 C C . LEU B 1 665 ? 214.864 202.565 174.737 1.00 32.27 665 LEU B C 1
ATOM 9095 O O . LEU B 1 665 ? 215.676 202.278 173.850 1.00 39.91 665 LEU B O 1
ATOM 9100 N N . VAL B 1 666 ? 214.269 201.634 175.475 1.00 25.06 666 VAL B N 1
ATOM 9101 C CA . VAL B 1 666 ? 214.652 200.228 175.371 1.00 24.20 666 VAL B CA 1
ATOM 9102 C C . VAL B 1 666 ? 213.875 199.515 174.272 1.00 26.91 666 VAL B C 1
ATOM 9103 O O . VAL B 1 666 ? 214.464 198.857 173.411 1.00 28.84 666 VAL B O 1
ATOM 9107 N N . PHE B 1 667 ? 212.549 199.624 174.276 1.00 26.02 667 PHE B N 1
ATOM 9108 C CA . PHE B 1 667 ? 211.712 198.882 173.344 1.00 20.76 667 PHE B CA 1
ATOM 9109 C C . PHE B 1 667 ? 211.307 199.689 172.118 1.00 27.71 667 PHE B C 1
ATOM 9110 O O . PHE B 1 667 ? 210.560 199.179 171.279 1.00 34.80 667 PHE B O 1
ATOM 9118 N N . GLY B 1 668 ? 211.781 200.924 171.991 1.00 26.55 668 GLY B N 1
ATOM 9119 C CA . GLY B 1 668 ? 211.587 201.678 170.762 1.00 28.68 668 GLY B CA 1
ATOM 9120 C C . GLY B 1 668 ? 210.153 202.028 170.429 1.00 31.98 668 GLY B C 1
ATOM 9121 O O . GLY B 1 668 ? 209.734 201.875 169.275 1.00 35.93 668 GLY B O 1
ATOM 9122 N N . VAL B 1 669 ? 209.388 202.491 171.410 1.00 28.56 669 VAL B N 1
ATOM 9123 C CA . VAL B 1 669 ? 208.064 203.039 171.144 1.00 29.64 669 VAL B CA 1
ATOM 9124 C C . VAL B 1 669 ? 208.219 204.494 170.723 1.00 29.87 669 VAL B C 1
ATOM 9125 O O . VAL B 1 669 ? 208.875 205.285 171.410 1.00 32.26 669 VAL B O 1
ATOM 9129 N N . GLN B 1 670 ? 207.626 204.847 169.587 1.00 37.71 670 GLN B N 1
ATOM 9130 C CA . GLN B 1 670 ? 207.827 206.169 169.012 1.00 39.99 670 GLN B CA 1
ATOM 9131 C C . GLN B 1 670 ? 207.147 207.249 169.847 1.00 35.84 670 GLN B C 1
ATOM 9132 O O . GLN B 1 670 ? 206.077 207.044 170.426 1.00 34.03 670 GLN B O 1
ATOM 9138 N N . CYS B 1 671 ? 207.789 208.418 169.901 1.00 29.13 671 CYS B N 1
ATOM 9139 C CA . CYS B 1 671 ? 207.247 209.603 170.572 1.00 31.17 671 CYS B CA 1
ATOM 9140 C C . CYS B 1 671 ? 207.530 210.795 169.658 1.00 34.22 671 CYS B C 1
ATOM 9141 O O . CYS B 1 671 ? 208.587 211.424 169.747 1.00 33.86 671 CYS B O 1
ATOM 9144 N N . LYS B 1 672 ? 206.576 211.098 168.777 1.00 25.88 672 LYS B N 1
ATOM 9145 C CA . LYS B 1 672 ? 206.765 212.176 167.814 1.00 24.60 672 LYS B CA 1
ATOM 9146 C C . LYS B 1 672 ? 206.620 213.554 168.449 1.00 33.33 672 LYS B C 1
ATOM 9147 O O . LYS B 1 672 ? 207.222 214.518 167.965 1.00 34.70 672 LYS B O 1
ATOM 9153 N N . GLY B 1 673 ? 205.839 213.668 169.517 1.00 30.38 673 GLY B N 1
ATOM 9154 C CA . GLY B 1 673 ? 205.566 214.941 170.149 1.00 25.46 673 GLY B CA 1
ATOM 9155 C C . GLY B 1 673 ? 206.614 215.334 171.167 1.00 32.67 673 GLY B C 1
ATOM 9156 O O . GLY B 1 673 ? 207.701 214.755 171.243 1.00 34.30 673 GLY B O 1
ATOM 9157 N N . ASP B 1 674 ? 206.274 216.345 171.963 1.00 35.34 674 ASP B N 1
ATOM 9158 C CA . ASP B 1 674 ? 207.173 216.848 172.991 1.00 26.54 674 ASP B CA 1
ATOM 9159 C C . ASP B 1 674 ? 207.110 215.954 174.223 1.00 25.70 674 ASP B C 1
ATOM 9160 O O . ASP B 1 674 ? 206.027 215.682 174.749 1.00 31.88 674 ASP B O 1
ATOM 9165 N N . ILE B 1 675 ? 208.278 215.497 174.682 1.00 20.77 675 ILE B N 1
ATOM 9166 C CA . ILE B 1 675 ? 208.331 214.651 175.868 1.00 20.34 675 ILE B CA 1
ATOM 9167 C C . ILE B 1 675 ? 208.061 215.447 177.138 1.00 18.77 675 ILE B C 1
ATOM 9168 O O . ILE B 1 675 ? 207.762 214.857 178.183 1.00 23.40 675 ILE B O 1
ATOM 9173 N N . GLY B 1 676 ? 208.154 216.776 177.079 1.00 16.24 676 GLY B N 1
ATOM 9174 C CA . GLY B 1 676 ? 207.874 217.579 178.257 1.00 17.84 676 GLY B CA 1
ATOM 9175 C C . GLY B 1 676 ? 206.422 217.508 178.688 1.00 15.69 676 GLY B C 1
ATOM 9176 O O . GLY B 1 676 ? 206.125 217.401 179.880 1.00 14.01 676 GLY B O 1
ATOM 9177 N N . TRP B 1 677 ? 205.498 217.571 177.728 1.00 21.42 677 TRP B N 1
ATOM 9178 C CA . TRP B 1 677 ? 204.077 217.499 178.040 1.00 15.64 677 TRP B CA 1
ATOM 9179 C C . TRP B 1 677 ? 203.594 216.073 178.260 1.00 11.77 677 TRP B C 1
ATOM 9180 O O . TRP B 1 677 ? 202.513 215.880 178.825 1.00 19.29 677 TRP B O 1
ATOM 9191 N N . VAL B 1 678 ? 204.363 215.075 177.823 1.00 11.53 678 VAL B N 1
ATOM 9192 C CA . VAL B 1 678 ? 204.022 213.687 178.120 1.00 16.45 678 VAL B CA 1
ATOM 9193 C C . VAL B 1 678 ? 204.222 213.399 179.603 1.00 14.02 678 VAL B C 1
ATOM 9194 O O . VAL B 1 678 ? 203.427 212.687 180.227 1.00 12.10 678 VAL B O 1
ATOM 9198 N N . ILE B 1 679 ? 205.285 213.952 180.191 1.00 11.51 679 ILE B N 1
ATOM 9199 C CA . ILE B 1 679 ? 205.554 213.753 181.611 1.00 11.06 679 ILE B CA 1
ATOM 9200 C C . ILE B 1 679 ? 204.508 214.463 182.464 1.00 15.12 679 ILE B C 1
ATOM 9201 O O . ILE B 1 679 ? 204.048 213.926 183.478 1.00 14.46 679 ILE B O 1
ATOM 9206 N N . VAL B 1 680 ? 204.119 215.678 182.069 1.00 18.49 680 VAL B N 1
ATOM 9207 C CA . VAL B 1 680 ? 203.163 216.454 182.856 1.00 10.02 680 VAL B CA 1
ATOM 9208 C C . VAL B 1 680 ? 201.814 215.749 182.915 1.00 12.77 680 VAL B C 1
ATOM 9209 O O . VAL B 1 680 ? 201.182 215.676 183.975 1.00 16.50 680 VAL B O 1
ATOM 9213 N N . LEU B 1 681 ? 201.350 215.222 181.780 1.00 11.20 681 LEU B N 1
ATOM 9214 C CA . LEU B 1 681 ? 200.068 214.525 181.757 1.00 10.91 681 LEU B CA 1
ATOM 9215 C C . LEU B 1 681 ? 200.113 213.250 182.591 1.00 13.24 681 LEU B C 1
ATOM 9216 O O . LEU B 1 681 ? 199.131 212.903 183.257 1.00 17.08 681 LEU B O 1
ATOM 9221 N N . THR B 1 682 ? 201.237 212.531 182.556 1.00 12.51 682 THR B N 1
ATOM 9222 C CA . THR B 1 682 ? 201.369 211.317 183.356 1.00 7.94 682 THR B CA 1
ATOM 9223 C C . THR B 1 682 ? 201.349 211.629 184.847 1.00 8.65 682 THR B C 1
ATOM 9224 O O . THR B 1 682 ? 200.751 210.887 185.634 1.00 15.42 682 THR B O 1
ATOM 9228 N N . ILE B 1 683 ? 202.002 212.718 185.255 1.00 9.62 683 ILE B N 1
ATOM 9229 C CA . ILE B 1 683 ? 202.032 213.089 186.666 1.00 10.59 683 ILE B CA 1
ATOM 9230 C C . ILE B 1 683 ? 200.655 213.545 187.132 1.00 11.63 683 ILE B C 1
ATOM 9231 O O . ILE B 1 683 ? 200.221 213.218 188.242 1.00 10.66 683 ILE B O 1
ATOM 9236 N N . LEU B 1 684 ? 199.944 214.300 186.292 1.00 13.39 684 LEU B N 1
ATOM 9237 C CA . LEU B 1 684 ? 198.607 214.760 186.656 1.00 9.06 684 LEU B CA 1
ATOM 9238 C C . LEU B 1 684 ? 197.645 213.590 186.828 1.00 12.75 684 LEU B C 1
ATOM 9239 O O . LEU B 1 684 ? 196.796 213.603 187.726 1.00 18.61 684 LEU B O 1
ATOM 9244 N N . GLN B 1 685 ? 197.751 212.577 185.966 1.00 14.84 685 GLN B N 1
ATOM 9245 C CA . GLN B 1 685 ? 196.913 211.392 186.111 1.00 13.76 685 GLN B CA 1
ATOM 9246 C C . GLN B 1 685 ? 197.268 210.605 187.366 1.00 14.48 685 GLN B C 1
ATOM 9247 O O . GLN B 1 685 ? 196.394 209.964 187.959 1.00 20.78 685 GLN B O 1
ATOM 9253 N N . GLY B 1 686 ? 198.537 210.629 187.774 1.00 14.99 686 GLY B N 1
ATOM 9254 C CA . GLY B 1 686 ? 198.906 210.016 189.038 1.00 8.53 686 GLY B CA 1
ATOM 9255 C C . GLY B 1 686 ? 198.318 210.745 190.231 1.00 10.59 686 GLY B C 1
ATOM 9256 O O . GLY B 1 686 ? 197.893 210.118 191.204 1.00 17.16 686 GLY B O 1
ATOM 9257 N N . LEU B 1 687 ? 198.291 212.079 190.176 1.00 11.54 687 LEU B N 1
ATOM 9258 C CA . LEU B 1 687 ? 197.670 212.849 191.249 1.00 7.42 687 LEU B CA 1
ATOM 9259 C C . LEU B 1 687 ? 196.161 212.661 191.273 1.00 14.14 687 LEU B C 1
ATOM 9260 O O . LEU B 1 687 ? 195.544 212.760 192.339 1.00 22.22 687 LEU B O 1
ATOM 9265 N N . CYS B 1 688 ? 195.550 212.405 190.114 1.00 16.18 688 CYS B N 1
ATOM 9266 C CA . CYS B 1 688 ? 194.119 212.126 190.073 1.00 13.47 688 CYS B CA 1
ATOM 9267 C C . CYS B 1 688 ? 193.787 210.848 190.835 1.00 16.33 688 CYS B C 1
ATOM 9268 O O . CYS B 1 688 ? 192.782 210.787 191.551 1.00 15.85 688 CYS B O 1
ATOM 9271 N N . GLY B 1 689 ? 194.617 209.814 190.685 1.00 14.35 689 GLY B N 1
ATOM 9272 C CA . GLY B 1 689 ? 194.411 208.589 191.435 1.00 4.13 689 GLY B CA 1
ATOM 9273 C C . GLY B 1 689 ? 194.619 208.757 192.926 1.00 13.82 689 GLY B C 1
ATOM 9274 O O . GLY B 1 689 ? 193.932 208.117 193.727 1.00 21.64 689 GLY B O 1
ATOM 9275 N N . MET B 1 690 ? 195.571 209.605 193.320 1.00 15.08 690 MET B N 1
ATOM 9276 C CA . MET B 1 690 ? 195.795 209.866 194.738 1.00 10.00 690 MET B CA 1
ATOM 9277 C C . MET B 1 690 ? 194.574 210.512 195.380 1.00 16.81 690 MET B C 1
ATOM 9278 O O . MET B 1 690 ? 194.212 210.181 196.515 1.00 23.23 690 MET B O 1
ATOM 9283 N N . CYS B 1 691 ? 193.928 211.443 194.673 1.00 15.41 691 CYS B N 1
ATOM 9284 C CA . CYS B 1 691 ? 192.710 212.054 195.193 1.00 11.43 691 CYS B CA 1
ATOM 9285 C C . CYS B 1 691 ? 191.571 211.047 195.286 1.00 13.36 691 CYS B C 1
ATOM 9286 O O . CYS B 1 691 ? 190.737 211.142 196.192 1.00 22.90 691 CYS B O 1
ATOM 9289 N N . PHE B 1 692 ? 191.510 210.089 194.358 1.00 13.41 692 PHE B N 1
ATOM 9290 C CA . PHE B 1 692 ? 190.531 209.014 194.466 1.00 9.82 692 PHE B CA 1
ATOM 9291 C C . PHE B 1 692 ? 190.829 208.106 195.652 1.00 15.74 692 PHE B C 1
ATOM 9292 O O . PHE B 1 692 ? 189.907 207.516 196.225 1.00 17.80 692 PHE B O 1
ATOM 9300 N N . GLY B 1 693 ? 192.103 207.977 196.030 1.00 15.97 693 GLY B N 1
ATOM 9301 C CA . GLY B 1 693 ? 192.449 207.243 197.233 1.00 14.91 693 GLY B CA 1
ATOM 9302 C C . GLY B 1 693 ? 192.052 207.949 198.511 1.00 19.86 693 GLY B C 1
ATOM 9303 O O . GLY B 1 693 ? 191.872 207.291 199.540 1.00 26.47 693 GLY B O 1
ATOM 9304 N N . PHE B 1 694 ? 191.922 209.278 198.472 1.00 15.18 694 PHE B N 1
ATOM 9305 C CA . PHE B 1 694 ? 191.378 210.005 199.613 1.00 12.23 694 PHE B CA 1
ATOM 9306 C C . PHE B 1 694 ? 189.897 209.700 199.800 1.00 21.49 694 PHE B C 1
ATOM 9307 O O . PHE B 1 694 ? 189.414 209.611 200.934 1.00 23.12 694 PHE B O 1
ATOM 9315 N N . VAL B 1 695 ? 189.159 209.550 198.698 1.00 20.76 695 VAL B N 1
ATOM 9316 C CA . VAL B 1 695 ? 187.733 209.255 198.789 1.00 20.51 695 VAL B CA 1
ATOM 9317 C C . VAL B 1 695 ? 187.506 207.870 199.379 1.00 22.41 695 VAL B C 1
ATOM 9318 O O . VAL B 1 695 ? 186.629 207.680 200.229 1.00 23.80 695 VAL B O 1
ATOM 9322 N N . ILE B 1 696 ? 188.282 206.880 198.934 1.00 19.54 696 ILE B N 1
ATOM 9323 C CA . ILE B 1 696 ? 188.106 205.518 199.427 1.00 19.72 696 ILE B CA 1
ATOM 9324 C C . ILE B 1 696 ? 188.435 205.435 200.912 1.00 23.43 696 ILE B C 1
ATOM 9325 O O . ILE B 1 696 ? 187.711 204.800 201.687 1.00 30.36 696 ILE B O 1
ATOM 9330 N N . SER B 1 697 ? 189.527 206.075 201.335 1.00 21.30 697 SER B N 1
ATOM 9331 C CA . SER B 1 697 ? 189.916 206.023 202.739 1.00 21.05 697 SER B CA 1
ATOM 9332 C C . SER B 1 697 ? 188.986 206.833 203.632 1.00 24.90 697 SER B C 1
ATOM 9333 O O . SER B 1 697 ? 188.965 206.607 204.846 1.00 32.39 697 SER B O 1
ATOM 9336 N N . ALA B 1 698 ? 188.222 207.769 203.067 1.00 23.77 698 ALA B N 1
ATOM 9337 C CA . ALA B 1 698 ? 187.291 208.560 203.861 1.00 21.35 698 ALA B CA 1
ATOM 9338 C C . ALA B 1 698 ? 185.962 207.857 204.093 1.00 26.02 698 ALA B C 1
ATOM 9339 O O . ALA B 1 698 ? 185.200 208.279 204.968 1.00 29.62 698 ALA B O 1
ATOM 9341 N N . ILE B 1 699 ? 185.666 206.802 203.337 1.00 29.95 699 ILE B N 1
ATOM 9342 C CA . ILE B 1 699 ? 184.404 206.083 203.472 1.00 28.52 699 ILE B CA 1
ATOM 9343 C C . ILE B 1 699 ? 184.586 204.638 203.905 1.00 29.91 699 ILE B C 1
ATOM 9344 O O . ILE B 1 699 ? 183.594 203.993 204.275 1.00 40.76 699 ILE B O 1
ATOM 9349 N N . CYS B 1 700 ? 185.803 204.104 203.878 1.00 32.25 700 CYS B N 1
ATOM 9350 C CA . CYS B 1 700 ? 186.059 202.715 204.224 1.00 30.67 700 CYS B CA 1
ATOM 9351 C C . CYS B 1 700 ? 186.829 202.636 205.534 1.00 32.14 700 CYS B C 1
ATOM 9352 O O 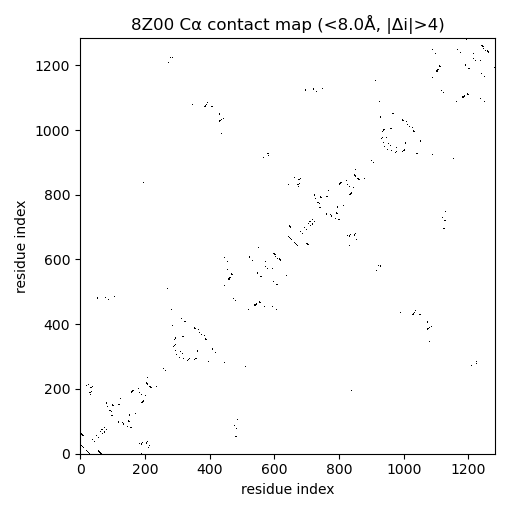. CYS B 1 700 ? 187.725 203.445 205.792 1.00 31.82 700 CYS B O 1
ATOM 9355 N N . GLU B 1 701 ? 186.603 201.653 206.394 1.00 41.38 701 GLU B N 1
ATOM 9356 C CA . GLU B 1 701 ? 187.432 201.578 207.623 1.00 37.46 701 GLU B CA 1
ATOM 9357 C C . GLU B 1 701 ? 188.221 200.282 207.635 1.00 36.51 701 GLU B C 1
ATOM 9358 O O . GLU B 1 701 ? 189.110 200.183 208.455 1.00 41.50 701 GLU B O 1
ATOM 9364 N N . LEU B 1 702 ? 187.903 199.319 206.768 1.00 33.68 702 LEU B N 1
ATOM 9365 C CA . LEU B 1 702 ? 188.736 198.129 206.712 1.00 35.34 702 LEU B CA 1
ATOM 9366 C C . LEU B 1 702 ? 189.499 198.090 205.396 1.00 32.22 702 LEU B C 1
ATOM 9367 O O . LEU B 1 702 ? 189.062 198.653 204.388 1.00 35.49 702 LEU B O 1
ATOM 9372 N N . GLU B 1 703 ? 190.650 197.416 205.417 1.00 32.95 703 GLU B N 1
ATOM 9373 C CA . GLU B 1 703 ? 191.478 197.327 204.221 1.00 34.49 703 GLU B CA 1
ATOM 9374 C C . GLU B 1 703 ? 190.890 196.369 203.193 1.00 35.99 703 GLU B C 1
ATOM 9375 O O . GLU B 1 703 ? 191.136 196.527 201.992 1.00 37.59 703 GLU B O 1
ATOM 9381 N N . ARG B 1 704 ? 190.124 195.370 203.635 1.00 36.09 704 ARG B N 1
ATOM 9382 C CA . ARG B 1 704 ? 189.515 194.442 202.689 1.00 33.87 704 ARG B CA 1
ATOM 9383 C C . ARG B 1 704 ? 188.349 195.082 201.947 1.00 35.11 704 ARG B C 1
ATOM 9384 O O . ARG B 1 704 ? 188.053 194.698 200.811 1.00 34.91 704 ARG B O 1
ATOM 9392 N N . ASN B 1 705 ? 187.675 196.048 202.571 1.00 32.61 705 ASN B N 1
ATOM 9393 C CA . ASN B 1 705 ? 186.599 196.763 201.897 1.00 28.34 705 ASN B CA 1
ATOM 9394 C C . ASN B 1 705 ? 187.130 197.770 200.886 1.00 30.59 705 ASN B C 1
ATOM 9395 O O . ASN B 1 705 ? 186.439 198.084 199.911 1.00 34.14 705 ASN B O 1
ATOM 9400 N N . ALA B 1 706 ? 188.341 198.286 201.102 1.00 32.01 706 ALA B N 1
ATOM 9401 C CA . ALA B 1 706 ? 188.896 199.285 200.195 1.00 31.17 706 ALA B CA 1
ATOM 9402 C C . ALA B 1 706 ? 189.327 198.663 198.874 1.00 29.97 706 ALA B C 1
ATOM 9403 O O . ALA B 1 706 ? 189.143 199.266 197.811 1.00 30.30 706 ALA B O 1
ATOM 9405 N N . ILE B 1 707 ? 189.911 197.463 198.919 1.00 27.44 707 ILE B N 1
ATOM 9406 C CA . ILE B 1 707 ? 190.388 196.830 197.693 1.00 26.86 707 ILE B CA 1
ATOM 9407 C C . ILE B 1 707 ? 189.221 196.418 196.803 1.00 25.30 707 ILE B C 1
ATOM 9408 O O . ILE B 1 707 ? 189.342 196.424 195.572 1.00 31.98 707 ILE B O 1
ATOM 9413 N N . GLN B 1 708 ? 188.081 196.057 197.395 1.00 23.54 708 GLN B N 1
ATOM 9414 C CA . GLN B 1 708 ? 186.910 195.717 196.593 1.00 26.84 708 GLN B CA 1
ATOM 9415 C C . GLN B 1 708 ? 186.375 196.936 195.853 1.00 30.28 708 GLN B C 1
ATOM 9416 O O . GLN B 1 708 ? 185.937 196.827 194.703 1.00 31.81 708 GLN B O 1
ATOM 9422 N N . LEU B 1 709 ? 186.388 198.103 196.503 1.00 31.09 709 LEU B N 1
ATOM 9423 C CA . LEU B 1 709 ? 185.971 199.329 195.832 1.00 23.33 709 LEU B CA 1
ATOM 9424 C C . LEU B 1 709 ? 186.927 199.696 194.703 1.00 30.15 709 LEU B C 1
ATOM 9425 O O . LEU B 1 709 ? 186.491 200.130 193.631 1.00 38.72 709 LEU B O 1
ATOM 9430 N N . ALA B 1 710 ? 188.233 199.538 194.930 1.00 27.95 710 ALA B N 1
ATOM 9431 C CA . ALA B 1 710 ? 189.208 199.859 193.893 1.00 26.48 710 ALA B CA 1
ATOM 9432 C C . ALA B 1 710 ? 189.093 198.911 192.707 1.00 30.27 710 ALA B C 1
ATOM 9433 O O . ALA B 1 710 ? 189.107 199.350 191.552 1.00 36.38 710 ALA B O 1
ATOM 9435 N N . LEU B 1 711 ? 188.980 197.607 192.968 1.00 29.27 711 LEU B N 1
ATOM 9436 C CA . LEU B 1 711 ? 188.834 196.648 191.878 1.00 32.73 711 LEU B CA 1
ATOM 9437 C C . LEU B 1 711 ? 187.459 196.737 191.229 1.00 34.89 711 LEU B C 1
ATOM 9438 O O . LEU B 1 711 ? 187.314 196.417 190.045 1.00 36.57 711 LEU B O 1
ATOM 9443 N N . GLY B 1 712 ? 186.446 197.166 191.979 1.00 31.68 712 GLY B N 1
ATOM 9444 C CA . GLY B 1 712 ? 185.120 197.336 191.414 1.00 27.99 712 GLY B CA 1
ATOM 9445 C C . GLY B 1 712 ? 185.003 198.477 190.429 1.00 32.54 712 GLY B C 1
ATOM 9446 O O . GLY B 1 712 ? 184.019 198.530 189.684 1.00 39.14 712 GLY B O 1
ATOM 9447 N N . SER B 1 713 ? 185.974 199.391 190.414 1.00 31.14 713 SER B N 1
ATOM 9448 C CA . SER B 1 713 ? 186.025 200.466 189.436 1.00 31.87 713 SER B CA 1
ATOM 9449 C C . SER B 1 713 ? 187.193 200.346 188.470 1.00 36.68 713 SER B C 1
ATOM 9450 O O . SER B 1 713 ? 187.159 200.969 187.406 1.00 40.60 713 SER B O 1
ATOM 9453 N N . PHE B 1 714 ? 188.218 199.565 188.814 1.00 35.50 714 PHE B N 1
ATOM 9454 C CA . PHE B 1 714 ? 189.345 199.363 187.910 1.00 29.52 714 PHE B CA 1
ATOM 9455 C C . PHE B 1 714 ? 188.933 198.553 186.687 1.00 33.45 714 PHE B C 1
ATOM 9456 O O . PHE B 1 714 ? 189.427 198.795 185.580 1.00 38.03 714 PHE B O 1
ATOM 9464 N N . TYR B 1 715 ? 188.022 197.586 186.866 1.00 34.87 715 TYR B N 1
ATOM 9465 C CA . TYR B 1 715 ? 187.579 196.780 185.728 1.00 35.78 715 TYR B CA 1
ATOM 9466 C C . TYR B 1 715 ? 186.660 197.559 184.793 1.00 35.42 715 TYR B C 1
ATOM 9467 O O . TYR B 1 715 ? 186.944 197.617 183.583 1.00 39.60 715 TYR B O 1
ATOM 9476 N N . PRO B 1 716 ? 185.550 198.153 185.254 1.00 38.46 716 PRO B N 1
ATOM 9477 C CA . PRO B 1 716 ? 184.639 198.817 184.304 1.00 35.88 716 PRO B CA 1
ATOM 9478 C C . PRO B 1 716 ? 185.271 199.963 183.537 1.00 35.94 716 PRO B C 1
ATOM 9479 O O . PRO B 1 716 ? 184.928 200.171 182.367 1.00 41.22 716 PRO B O 1
ATOM 9483 N N . THR B 1 717 ? 186.177 200.721 184.156 1.00 34.81 717 THR B N 1
ATOM 9484 C CA . THR B 1 717 ? 186.773 201.859 183.465 1.00 36.57 717 THR B CA 1
ATOM 9485 C C . THR B 1 717 ? 187.785 201.417 182.417 1.00 35.41 717 THR B C 1
ATOM 9486 O O . THR B 1 717 ? 187.989 202.120 181.422 1.00 37.09 717 THR B O 1
ATOM 9490 N N . LEU B 1 718 ? 188.430 200.267 182.621 1.00 31.66 718 LEU B N 1
ATOM 9491 C CA . LEU B 1 718 ? 189.383 199.771 181.634 1.00 33.60 718 LEU B CA 1
ATOM 9492 C C . LEU B 1 718 ? 188.693 199.433 180.319 1.00 34.38 718 LEU B C 1
ATOM 9493 O O . LEU B 1 718 ? 189.220 199.726 179.239 1.00 33.85 718 LEU B O 1
ATOM 9498 N N . LEU B 1 719 ? 187.513 198.818 180.388 1.00 27.70 719 LEU B N 1
ATOM 9499 C CA . LEU B 1 719 ? 186.796 198.406 179.189 1.00 27.42 719 LEU B CA 1
ATOM 9500 C C . LEU B 1 719 ? 186.095 199.557 178.482 1.00 30.06 719 LEU B C 1
ATOM 9501 O O . LEU B 1 719 ? 185.661 199.383 177.339 1.00 37.09 719 LEU B O 1
ATOM 9506 N N . LEU B 1 720 ? 185.973 200.719 179.121 1.00 26.04 720 LEU B N 1
ATOM 9507 C CA . LEU B 1 720 ? 185.245 201.840 178.547 1.00 22.11 720 LEU B CA 1
ATOM 9508 C C . LEU B 1 720 ? 186.121 203.045 178.236 1.00 23.69 720 LEU B C 1
ATOM 9509 O O . LEU B 1 720 ? 185.599 204.062 177.768 1.00 27.75 720 LEU B O 1
ATOM 9514 N N . SER B 1 721 ? 187.428 202.971 178.476 1.00 24.24 721 SER B N 1
ATOM 9515 C CA . SER B 1 721 ? 188.319 204.104 178.266 1.00 20.29 721 SER B CA 1
ATOM 9516 C C . SER B 1 721 ? 189.091 204.019 176.956 1.00 20.96 721 SER B C 1
ATOM 9517 O O . SER B 1 721 ? 189.948 204.871 176.700 1.00 27.08 721 SER B O 1
ATOM 9520 N N . GLY B 1 722 ? 188.808 203.023 176.124 1.00 19.01 722 GLY B N 1
ATOM 9521 C CA . GLY B 1 722 ? 189.480 202.897 174.842 1.00 15.45 722 GLY B CA 1
ATOM 9522 C C . GLY B 1 722 ? 190.965 202.614 174.925 1.00 18.72 722 GLY B C 1
ATOM 9523 O O . GLY B 1 722 ? 191.746 203.204 174.169 1.00 22.28 722 GLY B O 1
ATOM 9524 N N . VAL B 1 723 ? 191.375 201.721 175.820 1.00 20.30 723 VAL B N 1
ATOM 9525 C CA . VAL B 1 723 ? 192.786 201.381 175.973 1.00 15.90 723 VAL B CA 1
ATOM 9526 C C . VAL B 1 723 ? 193.182 200.227 175.062 1.00 21.79 723 VAL B C 1
ATOM 9527 O O . VAL B 1 723 ? 194.202 200.289 174.371 1.00 32.72 723 VAL B O 1
ATOM 9531 N N . ILE B 1 724 ? 192.382 199.158 175.038 1.00 16.37 724 ILE B N 1
ATOM 9532 C CA . ILE B 1 724 ? 192.717 197.968 174.260 1.00 18.56 724 ILE B CA 1
ATOM 9533 C C . ILE B 1 724 ? 191.993 197.907 172.922 1.00 14.70 724 ILE B C 1
ATOM 9534 O O . ILE B 1 724 ? 192.383 197.103 172.059 1.00 27.20 724 ILE B O 1
ATOM 9539 N N . TRP B 1 725 ? 190.958 198.713 172.719 1.00 9.85 725 TRP B N 1
ATOM 9540 C CA . TRP B 1 725 ? 190.240 198.759 171.456 1.00 14.52 725 TRP B CA 1
ATOM 9541 C C . TRP B 1 725 ? 189.882 200.203 171.142 1.00 10.59 725 TRP B C 1
ATOM 9542 O O . TRP B 1 725 ? 189.681 201.006 172.061 1.00 6.24 725 TRP B O 1
ATOM 9553 N N . PRO B 1 726 ? 189.815 200.567 169.860 1.00 18.59 726 PRO B N 1
ATOM 9554 C CA . PRO B 1 726 ? 189.404 201.930 169.504 1.00 12.80 726 PRO B CA 1
ATOM 9555 C C . PRO B 1 726 ? 188.027 202.272 170.054 1.00 14.94 726 PRO B C 1
ATOM 9556 O O . PRO B 1 726 ? 187.123 201.437 170.090 1.00 23.91 726 PRO B O 1
ATOM 9560 N N . ILE B 1 727 ? 187.878 203.527 170.487 1.00 18.60 727 ILE B N 1
ATOM 9561 C CA . ILE B 1 727 ? 186.617 204.000 171.046 1.00 16.08 727 ILE B CA 1
ATOM 9562 C C . ILE B 1 727 ? 185.519 204.107 170.000 1.00 19.83 727 ILE B C 1
ATOM 9563 O O . ILE B 1 727 ? 184.341 204.208 170.357 1.00 21.29 727 ILE B O 1
ATOM 9568 N N . GLU B 1 728 ? 185.875 204.075 168.714 1.00 24.43 728 GLU B N 1
ATOM 9569 C CA . GLU B 1 728 ? 184.902 204.224 167.640 1.00 23.54 728 GLU B CA 1
ATOM 9570 C C . GLU B 1 728 ? 184.045 202.982 167.433 1.00 23.22 728 GLU B C 1
ATOM 9571 O O . GLU B 1 728 ? 183.033 203.063 166.730 1.00 29.96 728 GLU B O 1
ATOM 9577 N N . GLY B 1 729 ? 184.421 201.844 168.015 1.00 24.68 729 GLY B N 1
ATOM 9578 C CA . GLY B 1 729 ? 183.620 200.642 167.891 1.00 25.47 729 GLY B CA 1
ATOM 9579 C C . GLY B 1 729 ? 182.460 200.538 168.855 1.00 28.65 729 GLY B C 1
ATOM 9580 O O . GLY B 1 729 ? 181.655 199.611 168.734 1.00 34.24 729 GLY B O 1
ATOM 9581 N N . MET B 1 730 ? 182.354 201.461 169.804 1.00 25.33 730 MET B N 1
ATOM 9582 C CA . MET B 1 730 ? 181.279 201.442 170.782 1.00 22.97 730 MET B CA 1
ATOM 9583 C C . MET B 1 730 ? 179.988 202.000 170.187 1.00 28.91 730 MET B C 1
ATOM 9584 O O . MET B 1 730 ? 180.021 202.769 169.223 1.00 31.94 730 MET B O 1
ATOM 9589 N N . PRO B 1 731 ? 178.837 201.623 170.744 1.00 32.36 731 PRO B N 1
ATOM 9590 C CA . PRO B 1 731 ? 177.583 202.270 170.345 1.00 27.45 731 PRO B CA 1
ATOM 9591 C C . PRO B 1 731 ? 177.594 203.747 170.708 1.00 31.48 731 PRO B C 1
ATOM 9592 O O . PRO B 1 731 ? 178.305 204.179 171.617 1.00 35.87 731 PRO B O 1
ATOM 9596 N N . THR B 1 732 ? 176.793 204.524 169.975 1.00 32.35 732 THR B N 1
ATOM 9597 C CA . THR B 1 732 ? 176.824 205.977 170.120 1.00 30.22 732 THR B CA 1
ATOM 9598 C C . THR B 1 732 ? 176.447 206.413 171.531 1.00 29.79 732 THR B C 1
ATOM 9599 O O . THR B 1 732 ? 177.078 207.312 172.097 1.00 35.10 732 THR B O 1
ATOM 9603 N N . VAL B 1 733 ? 175.417 205.796 172.112 1.00 29.81 733 VAL B N 1
ATOM 9604 C CA . VAL B 1 733 ? 174.994 206.170 173.459 1.00 25.79 733 VAL B CA 1
ATOM 9605 C C . VAL B 1 733 ? 176.080 205.839 174.475 1.00 26.70 733 VAL B C 1
ATOM 9606 O O . VAL B 1 733 ? 176.367 206.634 175.377 1.00 28.66 733 VAL B O 1
ATOM 9610 N N . LEU B 1 734 ? 176.693 204.660 174.354 1.00 33.21 734 LEU B N 1
ATOM 9611 C CA . LEU B 1 734 ? 177.764 204.283 175.271 1.00 27.21 734 LEU B CA 1
ATOM 9612 C C . LEU B 1 734 ? 179.027 205.097 175.028 1.00 24.99 734 LEU B C 1
ATOM 9613 O O . LEU B 1 734 ? 179.797 205.338 175.964 1.00 29.93 734 LEU B O 1
ATOM 9618 N N . ARG B 1 735 ? 179.263 205.518 173.783 1.00 25.70 735 ARG B N 1
ATOM 9619 C CA . ARG B 1 735 ? 180.445 206.319 173.479 1.00 28.80 735 ARG B CA 1
ATOM 9620 C C . ARG B 1 735 ? 180.391 207.678 174.167 1.00 31.75 735 ARG B C 1
ATOM 9621 O O . ARG B 1 735 ? 181.414 208.174 174.652 1.00 31.14 735 ARG B O 1
ATOM 9629 N N . TYR B 1 736 ? 179.210 208.298 174.210 1.00 34.58 736 TYR B N 1
ATOM 9630 C CA . TYR B 1 736 ? 179.076 209.603 174.852 1.00 32.97 736 TYR B CA 1
ATOM 9631 C C . TYR B 1 736 ? 179.314 209.513 176.354 1.00 32.45 736 TYR B C 1
ATOM 9632 O O . TYR B 1 736 ? 179.952 210.394 176.941 1.00 35.83 736 TYR B O 1
ATOM 9641 N N . VAL B 1 737 ? 178.801 208.460 176.993 1.00 26.66 737 VAL B N 1
ATOM 9642 C CA . VAL B 1 737 ? 178.974 208.301 178.434 1.00 26.46 737 VAL B CA 1
ATOM 9643 C C . VAL B 1 737 ? 180.446 208.106 178.777 1.00 29.92 737 VAL B C 1
ATOM 9644 O O . VAL B 1 737 ? 180.944 208.641 179.775 1.00 32.28 737 VAL B O 1
ATOM 9648 N N . SER B 1 738 ? 181.167 207.349 177.947 1.00 30.44 738 SER B N 1
ATOM 9649 C CA . SER B 1 738 ? 182.554 207.014 178.251 1.00 25.81 738 SER B CA 1
ATOM 9650 C C . SER B 1 738 ? 183.460 208.238 178.251 1.00 28.50 738 SER B C 1
ATOM 9651 O O . SER B 1 738 ? 184.498 208.232 178.920 1.00 26.33 738 SER B O 1
ATOM 9654 N N . THR B 1 739 ? 183.094 209.293 177.520 1.00 28.60 739 THR B N 1
ATOM 9655 C CA . THR B 1 739 ? 183.945 210.476 177.440 1.00 29.39 739 THR B CA 1
ATOM 9656 C C . THR B 1 739 ? 184.036 211.234 178.757 1.00 28.93 739 THR B C 1
ATOM 9657 O O . THR B 1 739 ? 184.900 212.107 178.887 1.00 28.95 739 THR B O 1
ATOM 9661 N N . PHE B 1 740 ? 183.176 210.931 179.726 1.00 21.03 740 PHE B N 1
ATOM 9662 C CA . PHE B 1 740 ? 183.192 211.590 181.023 1.00 19.49 740 PHE B CA 1
ATOM 9663 C C . PHE B 1 740 ? 183.914 210.773 182.085 1.00 27.44 740 PHE B C 1
ATOM 9664 O O . PHE B 1 740 ? 183.876 211.137 183.264 1.00 30.48 740 PHE B O 1
ATOM 9672 N N . LEU B 1 741 ? 184.563 209.682 181.698 1.00 22.30 741 LEU B N 1
ATOM 9673 C CA . LEU B 1 741 ? 185.331 208.871 182.625 1.00 13.49 741 LEU B CA 1
ATOM 9674 C C . LEU B 1 741 ? 186.706 209.490 182.859 1.00 21.06 741 LEU B C 1
ATOM 9675 O O . LEU B 1 741 ? 187.213 210.236 182.017 1.00 27.05 741 LEU B O 1
ATOM 9680 N N . PRO B 1 742 ? 187.329 209.204 184.008 1.00 20.05 742 PRO B N 1
ATOM 9681 C CA . PRO B 1 742 ? 188.586 209.894 184.352 1.00 21.40 742 PRO B CA 1
ATOM 9682 C C . PRO B 1 742 ? 189.720 209.688 183.359 1.00 21.48 742 PRO B C 1
ATOM 9683 O O . PRO B 1 742 ? 190.547 210.593 183.195 1.00 22.40 742 PRO B O 1
ATOM 9687 N N . LEU B 1 743 ? 189.795 208.535 182.693 1.00 17.11 743 LEU B N 1
ATOM 9688 C CA . LEU B 1 743 ? 190.950 208.203 181.870 1.00 15.54 743 LEU B CA 1
ATOM 9689 C C . LEU B 1 743 ? 190.680 208.226 180.371 1.00 17.17 743 LEU B C 1
ATOM 9690 O O . LEU B 1 743 ? 191.623 208.047 179.594 1.00 19.27 743 LEU B O 1
ATOM 9695 N N . THR B 1 744 ? 189.435 208.435 179.943 1.00 20.37 744 THR B N 1
ATOM 9696 C CA . THR B 1 744 ? 189.115 208.333 178.521 1.00 13.42 744 THR B CA 1
ATOM 9697 C C . THR B 1 744 ? 189.742 209.469 177.719 1.00 15.66 744 THR B C 1
ATOM 9698 O O . THR B 1 744 ? 190.380 209.233 176.688 1.00 23.13 744 THR B O 1
ATOM 9702 N N . LEU B 1 745 ? 189.567 210.711 178.173 1.00 19.84 745 LEU B N 1
ATOM 9703 C CA . LEU B 1 745 ? 190.074 211.856 177.426 1.00 5.11 745 LEU B CA 1
ATOM 9704 C C . LEU B 1 745 ? 191.583 212.016 177.543 1.00 8.09 745 LEU B C 1
ATOM 9705 O O . LEU B 1 745 ? 192.200 212.594 176.643 1.00 14.80 745 LEU B O 1
ATOM 9710 N N . ALA B 1 746 ? 192.187 211.533 178.631 1.00 19.15 746 ALA B N 1
ATOM 9711 C CA . ALA B 1 746 ? 193.636 211.610 178.780 1.00 12.04 746 ALA B CA 1
ATOM 9712 C C . ALA B 1 746 ? 194.356 210.572 177.931 1.00 11.43 746 ALA B C 1
ATOM 9713 O O . ALA B 1 746 ? 195.454 210.841 177.434 1.00 19.54 746 ALA B O 1
ATOM 9715 N N . THR B 1 747 ? 193.767 209.386 177.764 1.00 12.52 747 THR B N 1
ATOM 9716 C CA . THR B 1 747 ? 194.357 208.383 176.883 1.00 4.82 747 THR B CA 1
ATOM 9717 C C . THR B 1 747 ? 194.358 208.859 175.437 1.00 8.99 747 THR B C 1
ATOM 9718 O O . THR B 1 747 ? 195.314 208.614 174.693 1.00 9.61 747 THR B O 1
ATOM 9722 N N . THR B 1 748 ? 193.284 209.531 175.018 1.00 7.31 748 THR B N 1
ATOM 9723 C CA . THR B 1 748 ? 193.238 210.102 173.677 1.00 8.05 748 THR B CA 1
ATOM 9724 C C . THR B 1 748 ? 194.251 211.229 173.519 1.00 11.75 748 THR B C 1
ATOM 9725 O O . THR B 1 748 ? 194.875 211.367 172.461 1.00 13.72 748 THR B O 1
ATOM 9729 N N . SER B 1 749 ? 194.418 212.052 174.556 1.00 15.24 749 SER B N 1
ATOM 9730 C CA . SER B 1 749 ? 195.377 213.150 174.491 1.00 10.32 749 SER B CA 1
ATOM 9731 C C . SER B 1 749 ? 196.807 212.637 174.385 1.00 5.49 749 SER B C 1
ATOM 9732 O O . SER B 1 749 ? 197.613 213.185 173.626 1.00 12.03 749 SER B O 1
ATOM 9735 N N . LEU B 1 750 ? 197.142 211.589 175.140 1.00 7.40 750 LEU B N 1
ATOM 9736 C CA . LEU B 1 750 ? 198.495 211.043 175.093 1.00 8.44 750 LEU B CA 1
ATOM 9737 C C . LEU B 1 750 ? 198.763 210.338 173.770 1.00 12.40 750 LEU B C 1
ATOM 9738 O O . LEU B 1 750 ? 199.886 210.378 173.256 1.00 18.70 750 LEU B O 1
ATOM 9743 N N . ARG B 1 751 ? 197.746 209.681 173.208 1.00 16.98 751 ARG B N 1
ATOM 9744 C CA . ARG B 1 751 ? 197.920 208.969 171.947 1.00 4.52 751 ARG B CA 1
ATOM 9745 C C . ARG B 1 751 ? 198.236 209.926 170.805 1.00 10.75 751 ARG B C 1
ATOM 9746 O O . ARG B 1 751 ? 199.051 209.612 169.931 1.00 15.08 751 ARG B O 1
ATOM 9754 N N . ALA B 1 752 ? 197.591 211.094 170.787 1.00 13.70 752 ALA B N 1
ATOM 9755 C CA . ALA B 1 752 ? 197.840 212.065 169.726 1.00 6.96 752 ALA B CA 1
ATOM 9756 C C . ALA B 1 752 ? 199.260 212.612 169.793 1.00 12.44 752 ALA B C 1
ATOM 9757 O O . ALA B 1 752 ? 199.883 212.859 168.755 1.00 15.66 752 ALA B O 1
ATOM 9759 N N . MET B 1 753 ? 199.784 212.817 171.003 1.00 13.25 753 MET B N 1
ATOM 9760 C CA . MET B 1 753 ? 201.135 213.348 171.146 1.00 10.15 753 MET B CA 1
ATOM 9761 C C . MET B 1 753 ? 202.192 212.333 170.731 1.00 18.19 753 MET B C 1
ATOM 9762 O O . MET B 1 753 ? 203.236 212.716 170.193 1.00 24.79 753 MET B O 1
ATOM 9767 N N . LEU B 1 754 ? 201.950 211.045 170.973 1.00 14.96 754 LEU B N 1
ATOM 9768 C CA . LEU B 1 754 ? 202.951 210.033 170.652 1.00 10.69 754 LEU B CA 1
ATOM 9769 C C . LEU B 1 754 ? 202.868 209.590 169.196 1.00 13.75 754 LEU B C 1
ATOM 9770 O O . LEU B 1 754 ? 203.901 209.410 168.543 1.00 21.44 754 LEU B O 1
ATOM 9775 N N . THR B 1 755 ? 201.658 209.408 168.671 1.00 10.96 755 THR B N 1
ATOM 9776 C CA . THR B 1 755 ? 201.491 208.852 167.334 1.00 11.28 755 THR B CA 1
ATOM 9777 C C . THR B 1 755 ? 201.435 209.912 166.242 1.00 12.05 755 THR B C 1
ATOM 9778 O O . THR B 1 755 ? 201.890 209.655 165.122 1.00 25.64 755 THR B O 1
ATOM 9782 N N . ARG B 1 756 ? 200.884 211.092 166.531 1.00 12.61 756 ARG B N 1
ATOM 9783 C CA . ARG B 1 756 ? 200.799 212.159 165.545 1.00 11.52 756 ARG B CA 1
ATOM 9784 C C . ARG B 1 756 ? 201.729 213.329 165.822 1.00 17.26 756 ARG B C 1
ATOM 9785 O O . ARG B 1 756 ? 201.973 214.128 164.914 1.00 24.85 756 ARG B O 1
ATOM 9793 N N . GLY B 1 757 ? 202.253 213.450 167.038 1.00 16.32 757 GLY B N 1
ATOM 9794 C CA . GLY B 1 757 ? 203.138 214.550 167.361 1.00 13.22 757 GLY B CA 1
ATOM 9795 C C . GLY B 1 757 ? 202.453 215.883 167.545 1.00 19.77 757 GLY B C 1
ATOM 9796 O O . GLY B 1 757 ? 203.086 216.926 167.362 1.00 23.55 757 GLY B O 1
ATOM 9797 N N . TRP B 1 758 ? 201.173 215.881 167.906 1.00 12.80 758 TRP B N 1
ATOM 9798 C CA . TRP B 1 758 ? 200.435 217.123 168.067 1.00 13.33 758 TRP B CA 1
ATOM 9799 C C . TRP B 1 758 ? 200.913 217.882 169.302 1.00 19.72 758 TRP B C 1
ATOM 9800 O O . TRP B 1 758 ? 201.440 217.308 170.258 1.00 23.54 758 TRP B O 1
ATOM 9811 N N . SER B 1 759 ? 200.720 219.198 169.267 1.00 21.39 759 SER B N 1
ATOM 9812 C CA . SER B 1 759 ? 201.154 220.088 170.330 1.00 16.41 759 SER B CA 1
ATOM 9813 C C . SER B 1 759 ? 200.011 220.345 171.309 1.00 18.18 759 SER B C 1
ATOM 9814 O O . SER B 1 759 ? 198.885 219.874 171.136 1.00 22.63 759 SER B O 1
ATOM 9817 N N . ILE B 1 760 ? 200.314 221.114 172.358 1.00 20.62 760 ILE B N 1
ATOM 9818 C CA . ILE B 1 760 ? 199.332 221.402 173.396 1.00 14.86 760 ILE B CA 1
ATOM 9819 C C . ILE B 1 760 ? 198.204 222.291 172.886 1.00 18.05 760 ILE B C 1
ATOM 9820 O O . ILE B 1 760 ? 197.116 222.302 173.474 1.00 23.12 760 ILE B O 1
ATOM 9825 N N . ALA B 1 761 ? 198.423 223.029 171.799 1.00 13.72 761 ALA B N 1
ATOM 9826 C CA . ALA B 1 761 ? 197.414 223.947 171.286 1.00 14.02 761 ALA B CA 1
ATOM 9827 C C . ALA B 1 761 ? 196.262 223.244 170.578 1.00 23.09 761 ALA B C 1
ATOM 9828 O O . ALA B 1 761 ? 195.223 223.874 170.354 1.00 21.59 761 ALA B O 1
ATOM 9830 N N . GLU B 1 762 ? 196.417 221.975 170.216 1.00 21.63 762 GLU B N 1
ATOM 9831 C CA . GLU B 1 762 ? 195.342 221.261 169.545 1.00 16.34 762 GLU B CA 1
ATOM 9832 C C . GLU B 1 762 ? 194.225 220.935 170.534 1.00 17.96 762 GLU B C 1
ATOM 9833 O O . GLU B 1 762 ? 194.498 220.517 171.662 1.00 19.46 762 GLU B O 1
ATOM 9839 N N . PRO B 1 763 ? 192.961 221.118 170.142 1.00 18.82 763 PRO B N 1
ATOM 9840 C CA . PRO B 1 763 ? 191.856 220.800 171.061 1.00 16.31 763 PRO B CA 1
ATOM 9841 C C . PRO B 1 763 ? 191.833 219.352 171.514 1.00 10.78 763 PRO B C 1
ATOM 9842 O O . PRO B 1 763 ? 191.457 219.079 172.659 1.00 11.37 763 PRO B O 1
ATOM 9846 N N . ALA B 1 764 ? 192.227 218.413 170.654 1.00 19.18 764 ALA B N 1
ATOM 9847 C CA . ALA B 1 764 ? 192.233 217.006 171.033 1.00 17.37 764 ALA B CA 1
ATOM 9848 C C . ALA B 1 764 ? 193.317 216.671 172.048 1.00 22.72 764 ALA B C 1
ATOM 9849 O O . ALA B 1 764 ? 193.299 215.566 172.601 1.00 23.98 764 ALA B O 1
ATOM 9851 N N . VAL B 1 765 ? 194.249 217.582 172.306 1.00 23.35 765 VAL B N 1
ATOM 9852 C CA . VAL B 1 765 ? 195.335 217.347 173.251 1.00 16.32 765 VAL B CA 1
ATOM 9853 C C . VAL B 1 765 ? 195.042 217.971 174.610 1.00 17.47 765 VAL B C 1
ATOM 9854 O O . VAL B 1 765 ? 195.198 217.321 175.643 1.00 18.89 765 VAL B O 1
ATOM 9858 N N . TYR B 1 766 ? 194.606 219.232 174.636 1.00 12.76 766 TYR B N 1
ATOM 9859 C CA . TYR B 1 766 ? 194.357 219.879 175.918 1.00 9.40 766 TYR B CA 1
ATOM 9860 C C . TYR B 1 766 ? 192.993 219.541 176.504 1.00 18.15 766 TYR B C 1
ATOM 9861 O O . TYR B 1 766 ? 192.722 219.921 177.647 1.00 24.57 766 TYR B O 1
ATOM 9870 N N . TYR B 1 767 ? 192.129 218.850 175.758 1.00 13.84 767 TYR B N 1
ATOM 9871 C CA . TYR B 1 767 ? 190.881 218.372 176.341 1.00 7.98 767 TYR B CA 1
ATOM 9872 C C . TYR B 1 767 ? 191.136 217.310 177.398 1.00 13.34 767 TYR B C 1
ATOM 9873 O O . TYR B 1 767 ? 190.410 217.241 178.395 1.00 23.33 767 TYR B O 1
ATOM 9882 N N . GLY B 1 768 ? 192.153 216.469 177.196 1.00 15.00 768 GLY B N 1
ATOM 9883 C CA . GLY B 1 768 ? 192.542 215.512 178.215 1.00 8.85 768 GLY B CA 1
ATOM 9884 C C . GLY B 1 768 ? 193.284 216.116 179.384 1.00 9.61 768 GLY B C 1
ATOM 9885 O O . GLY B 1 768 ? 193.305 215.521 180.465 1.00 17.48 768 GLY B O 1
ATOM 9886 N N . PHE B 1 769 ? 193.898 217.285 179.189 1.00 15.03 769 PHE B N 1
ATOM 9887 C CA . PHE B 1 769 ? 194.533 217.985 180.300 1.00 12.51 769 PHE B CA 1
ATOM 9888 C C . PHE B 1 769 ? 193.494 218.591 181.234 1.00 18.69 769 PHE B C 1
ATOM 9889 O O . PHE B 1 769 ? 193.663 218.568 182.458 1.00 22.36 769 PHE B O 1
ATOM 9897 N N . LEU B 1 770 ? 192.415 219.141 180.674 1.00 14.35 770 LEU B N 1
ATOM 9898 C CA . LEU B 1 770 ? 191.382 219.767 181.490 1.00 11.54 770 LEU B CA 1
ATOM 9899 C C . LEU B 1 770 ? 190.506 218.743 182.197 1.00 13.10 770 LEU B C 1
ATOM 9900 O O . LEU B 1 770 ? 190.036 219.003 183.309 1.00 20.73 770 LEU B O 1
ATOM 9905 N N . ALA B 1 771 ? 190.269 217.587 181.573 1.00 13.16 771 ALA B N 1
ATOM 9906 C CA . ALA B 1 771 ? 189.451 216.561 182.209 1.00 16.15 771 ALA B CA 1
ATOM 9907 C C . ALA B 1 771 ? 190.125 215.992 183.450 1.00 16.17 771 ALA B C 1
ATOM 9908 O O . ALA B 1 771 ? 189.439 215.576 184.390 1.00 16.85 771 ALA B O 1
ATOM 9910 N N . THR B 1 772 ? 191.459 215.959 183.470 1.00 13.08 772 THR B N 1
ATOM 9911 C CA . THR B 1 772 ? 192.171 215.496 184.657 1.00 14.78 772 THR B CA 1
ATOM 9912 C C . THR B 1 772 ? 192.078 216.513 185.788 1.00 12.77 772 THR B C 1
ATOM 9913 O O . THR B 1 772 ? 191.943 216.137 186.957 1.00 19.46 772 THR B O 1
ATOM 9917 N N . ILE B 1 773 ? 192.151 217.804 185.461 1.00 12.18 773 ILE B N 1
ATOM 9918 C CA . ILE B 1 773 ? 192.084 218.841 186.486 1.00 13.00 773 ILE B CA 1
ATOM 9919 C C . ILE B 1 773 ? 190.695 218.892 187.112 1.00 13.38 773 ILE B C 1
ATOM 9920 O O . ILE B 1 773 ? 190.554 219.056 188.329 1.00 22.03 773 ILE B O 1
ATOM 9925 N N . ILE B 1 774 ? 189.649 218.754 186.294 1.00 14.40 774 ILE B N 1
ATOM 9926 C CA . ILE B 1 774 ? 188.285 218.780 186.815 1.00 16.83 774 ILE B CA 1
ATOM 9927 C C . ILE B 1 774 ? 188.039 217.593 187.738 1.00 15.95 774 ILE B C 1
ATOM 9928 O O . ILE B 1 774 ? 187.409 217.732 188.793 1.00 19.31 774 ILE B O 1
ATOM 9933 N N . TRP B 1 775 ? 188.527 216.410 187.360 1.00 15.77 775 TRP B N 1
ATOM 9934 C CA . TRP B 1 775 ? 188.326 215.226 188.190 1.00 8.03 775 TRP B CA 1
ATOM 9935 C C . TRP B 1 775 ? 189.086 215.320 189.506 1.00 15.01 775 TRP B C 1
ATOM 9936 O O . TRP B 1 775 ? 188.643 214.760 190.514 1.00 23.64 775 TRP B O 1
ATOM 9947 N N . ILE B 1 776 ? 190.232 216.004 189.516 1.00 15.19 776 ILE B N 1
ATOM 9948 C CA . ILE B 1 776 ? 190.959 216.222 190.764 1.00 15.76 776 ILE B CA 1
ATOM 9949 C C . ILE B 1 776 ? 190.126 217.065 191.721 1.00 16.11 776 ILE B C 1
ATOM 9950 O O . ILE B 1 776 ? 190.033 216.765 192.917 1.00 18.28 776 ILE B O 1
ATOM 9955 N N . VAL B 1 777 ? 189.510 218.132 191.210 1.00 16.76 777 VAL B N 1
ATOM 9956 C CA . VAL B 1 777 ? 188.660 218.978 192.040 1.00 17.03 777 VAL B CA 1
ATOM 9957 C C . VAL B 1 777 ? 187.437 218.206 192.519 1.00 18.49 777 VAL B C 1
ATOM 9958 O O . VAL B 1 777 ? 187.037 218.310 193.684 1.00 23.06 777 VAL B O 1
ATOM 9962 N N . ALA B 1 778 ? 186.822 217.422 191.630 1.00 19.23 778 ALA B N 1
ATOM 9963 C CA . ALA B 1 778 ? 185.639 216.656 192.009 1.00 15.32 778 ALA B CA 1
ATOM 9964 C C . ALA B 1 778 ? 185.965 215.613 193.070 1.00 17.93 778 ALA B C 1
ATOM 9965 O O . ALA B 1 778 ? 185.189 215.411 194.011 1.00 25.37 778 ALA B O 1
ATOM 9967 N N . PHE B 1 779 ? 187.107 214.935 192.934 1.00 19.64 779 PHE B N 1
ATOM 9968 C CA . PHE B 1 779 ? 187.499 213.938 193.925 1.00 18.30 779 PHE B CA 1
ATOM 9969 C C . PHE B 1 779 ? 187.767 214.579 195.283 1.00 21.40 779 PHE B C 1
ATOM 9970 O O . PHE B 1 779 ? 187.423 214.006 196.322 1.00 29.11 779 PHE B O 1
ATOM 9978 N N . LEU B 1 780 ? 188.392 215.758 195.296 1.00 21.87 780 LEU B N 1
ATOM 9979 C CA . LEU B 1 780 ? 188.640 216.450 196.557 1.00 20.45 780 LEU B CA 1
ATOM 9980 C C . LEU B 1 780 ? 187.342 216.946 197.185 1.00 25.55 780 LEU B C 1
ATOM 9981 O O . LEU B 1 780 ? 187.185 216.905 198.410 1.00 31.94 780 LEU B O 1
ATOM 9986 N N . THR B 1 781 ? 186.408 217.431 196.365 1.00 29.32 781 THR B N 1
ATOM 9987 C CA . THR B 1 781 ? 185.137 217.920 196.893 1.00 31.05 781 THR B CA 1
ATOM 9988 C C . THR B 1 781 ? 184.312 216.789 197.497 1.00 31.97 781 THR B C 1
ATOM 9989 O O . THR B 1 781 ? 183.665 216.973 198.534 1.00 32.76 781 THR B O 1
ATOM 9993 N N . ILE B 1 782 ? 184.316 215.616 196.860 1.00 27.53 782 ILE B N 1
ATOM 9994 C CA . ILE B 1 782 ? 183.573 214.476 197.393 1.00 27.88 782 ILE B CA 1
ATOM 9995 C C . ILE B 1 782 ? 184.133 214.061 198.747 1.00 30.28 782 ILE B C 1
ATOM 9996 O O . ILE B 1 782 ? 183.380 213.773 199.685 1.00 35.76 782 ILE B O 1
ATOM 10001 N N . SER B 1 783 ? 185.461 214.024 198.870 1.00 35.78 783 SER B N 1
ATOM 10002 C CA . SER B 1 783 ? 186.083 213.636 200.132 1.00 37.16 783 SER B CA 1
ATOM 10003 C C . SER B 1 783 ? 185.770 214.626 201.248 1.00 35.93 783 SER B C 1
ATOM 10004 O O . SER B 1 783 ? 185.563 214.215 202.395 1.00 40.60 783 SER B O 1
ATOM 10007 N N . MET B 1 784 ? 185.740 215.924 200.941 1.00 40.93 784 MET B N 1
ATOM 10008 C CA . MET B 1 784 ? 185.398 216.917 201.954 1.00 44.98 784 MET B CA 1
ATOM 10009 C C . MET B 1 784 ? 183.908 216.906 202.274 1.00 47.28 784 MET B C 1
ATOM 10010 O O . MET B 1 784 ? 183.519 217.090 203.432 1.00 47.61 784 MET B O 1
ATOM 10015 N N . LEU B 1 785 ? 183.060 216.695 201.263 1.00 53.21 785 LEU B N 1
ATOM 10016 C CA . LEU B 1 785 ? 181.616 216.709 201.473 1.00 52.51 785 LEU B CA 1
ATOM 10017 C C . LEU B 1 785 ? 181.145 215.572 202.367 1.00 52.01 785 LEU B C 1
ATOM 10018 O O . LEU B 1 785 ? 180.049 215.659 202.931 1.00 60.14 785 LEU B O 1
ATOM 10023 N N . VAL B 1 786 ? 181.937 214.507 202.500 1.00 50.81 786 VAL B N 1
ATOM 10024 C CA . VAL B 1 786 ? 181.572 213.414 203.395 1.00 55.05 786 VAL B CA 1
ATOM 10025 C C . VAL B 1 786 ? 181.530 213.899 204.837 1.00 63.92 786 VAL B C 1
ATOM 10026 O O . VAL B 1 786 ? 180.694 213.449 205.630 1.00 68.70 786 VAL B O 1
ATOM 10030 N N . LEU B 1 787 ? 182.404 214.838 205.194 1.00 68.54 787 LEU B N 1
ATOM 10031 C CA . LEU B 1 787 ? 182.510 215.340 206.557 1.00 67.79 787 LEU B CA 1
ATOM 10032 C C . LEU B 1 787 ? 181.870 216.709 206.752 1.00 66.53 787 LEU B C 1
ATOM 10033 O O . LEU B 1 787 ? 181.896 217.230 207.872 1.00 67.43 787 LEU B O 1
ATOM 10038 N N . ARG B 1 788 ? 181.303 217.308 205.700 1.00 80.30 788 ARG B N 1
ATOM 10039 C CA . ARG B 1 788 ? 180.804 218.678 205.803 1.00 83.93 788 ARG B CA 1
ATOM 10040 C C . ARG B 1 788 ? 179.642 218.778 206.785 1.00 86.08 788 ARG B C 1
ATOM 10041 O O . ARG B 1 788 ? 179.663 219.603 207.706 1.00 83.53 788 ARG B O 1
ATOM 10049 N N . PHE B 1 789 ? 178.618 217.947 206.607 1.00 96.44 789 PHE B N 1
ATOM 10050 C CA . PHE B 1 789 ? 177.476 217.923 207.510 1.00 96.46 789 PHE B CA 1
ATOM 10051 C C . PHE B 1 789 ? 177.474 216.697 208.413 1.00 96.42 789 PHE B C 1
ATOM 10052 O O . PHE B 1 789 ? 176.482 216.451 209.108 1.00 94.35 789 PHE B O 1
ATOM 10060 N N . LYS B 1 790 ? 178.559 215.929 208.421 1.00 90.40 790 LYS B N 1
ATOM 10061 C CA . LYS B 1 790 ? 178.660 214.741 209.259 1.00 89.81 790 LYS B CA 1
ATOM 10062 C C . LYS B 1 790 ? 179.603 214.978 210.436 1.00 89.18 790 LYS B C 1
ATOM 10063 O O . LYS B 1 790 ? 179.339 215.818 211.296 1.00 88.61 790 LYS B O 1
#

Organism: Tribolium castaneum (NCBI:txid7070)

Nearest PDB structures (foldseek):
  4yer-assembly1_B  TM=8.842E-01  e=1.591E-14  Thermotoga maritima MSB8
  1vpl-assembly1_A-2  TM=8.372E-01  e=1.096E-14  Thermotoga maritima MSB8
  4rvc-assembly1_A  TM=8.830E-01  e=6.595E-13  Geobacillus kaustophilus GBlys
  4hlu-assembly2_B  TM=7.847E-01  e=5.225E-13  Thermotoga maritima MSB8
  7w01-assembly1_A  TM=3.328E-01  e=2.902E-16  Homo sapiens